Protein AF-A0A7C5B9J2-F1 (afdb_monomer)

Mean predicted aligned error: 16.25 Å

Radius of gyration: 58.61 Å; Cα contacts (8 Å, |Δi|>4): 4611; chains: 1; bounding box: 122×97×173 Å

Secondary structure (DSSP, 8-state):
--SHHHHHHHHHHHHHHHHHHHTTGGG-SSSGGGTTT------TTSSPEEPPEEE-SGGG-SGGGT--B--SSSSS-EEEES-EEE-TTTSEEEEEEEE-S-EEEES-EEE------SSS---EEEEEEEEEEEEEES-EEES-SEEEEEES-EEEEEES-EEES-SEEEEEES-EEEEEES-EEES-SEEEEEES-EEEEEES-EEES--SSS-EEEEEES-EEEEEES-EEESSSEEEEEES-EEEEEES-EEES-SS-SEEEES-EEEEEES-EEES-SSEEEEEE-S-TTSEEEEEEES-EEEEEEEEEEEEEEEEEEEEES-EEEEEEEEEEEEEEES-EEES-EEE--SSEEEEEESS-BS-EEES-EEESSSEEEEE-SS-BS-EEES-EEE--SSEEEEEES-BS-EEES-EEESSSEEEEEES-BS-EEES-EEES-SSEEEEEES--S-EEES-EEE----STT-EEEEE-TT--S-EEES-EEES-SSSEEE--SSS-BSSBTTTTB--EETTB----SS-SSB-SSPEEEETTEEESS-BSS---PPEEE-SGGG-SGGGT--B--SSSSS-EEEES-EEEEETTSEEEEEEEE-S-EEEES-EEEEEE-TT----TT---EEEEEEEEBSEEEES-EEESSSEEEEEES-BS-EEES-EEESSSEEEEEES-BS-EEES-EEE--SSEEEEEES-BS-EEES-EEEEEEEEEEEES-BS-EEES-EEEEEEEEEEEES-BS-EEES-EEES-SEEEEEESS--S-EEES-EEES-SS-SEEEESS--S-EEES-EEES-SS-SEEEES--S-EEES-EEES-SS-SEEEES--S-EEES-EEE--SS-SEEEEEEES-EEES-EEES---SSS-EEEEEEEEES-EEES-EEESSSEEEEEES-BS-EEES-EEES-TT-SEEEES-BS-EEES-EEES-SS-SEEEES-BS-EEES-EEEE-SSSEEEEEES-BS-EEES-EEEES-TTSEEEEEESS-BS-EEES-EEES-SEEEEEES-BS-EEES-EEES-SEEEEEES-BS-EEES-EEES-SEEEEEES-BS-EEES-EEES-SEEEEEES-BS-EEES-EEES-SEEEEEES-BS-EEES-EEES-SEEEEEES--S-EEES-EEE-SSS-EEEEEEEETT--S-EEES-EEESEEEEEEE--SS-EEES-EEES-SEEEEEES--S-EEES-EEES-SSEEEEEES--S-EEES--

Structure (mmCIF, N/CA/C/O backbone):
data_AF-A0A7C5B9J2-F1
#
_entry.id   AF-A0A7C5B9J2-F1
#
loop_
_atom_site.group_PDB
_atom_site.id
_atom_site.type_symbol
_atom_site.label_atom_id
_atom_site.label_alt_id
_atom_site.label_comp_id
_atom_site.label_asym_id
_atom_site.label_entity_id
_atom_site.label_seq_id
_atom_site.pdbx_PDB_ins_code
_atom_site.Cartn_x
_atom_site.Cartn_y
_atom_site.Cartn_z
_atom_site.occupancy
_atom_site.B_iso_or_equiv
_atom_site.auth_seq_id
_atom_site.auth_comp_id
_atom_site.auth_asym_id
_atom_site.auth_atom_id
_atom_site.pdbx_PDB_model_num
ATOM 1 N N . MET A 1 1 ? -12.734 -19.609 30.457 1.00 32.00 1 MET A N 1
ATOM 2 C CA . MET A 1 1 ? -14.077 -19.221 29.958 1.00 32.00 1 MET A CA 1
ATOM 3 C C . MET A 1 1 ? -15.063 -20.385 29.773 1.00 32.00 1 MET A C 1
ATOM 5 O O . MET A 1 1 ? -16.251 -20.108 29.705 1.00 32.00 1 MET A O 1
ATOM 9 N N . HIS A 1 2 ? -14.645 -21.663 29.761 1.00 25.64 2 HIS A N 1
ATOM 10 C CA . HIS A 1 2 ? -15.575 -22.788 29.539 1.00 25.64 2 HIS A CA 1
ATOM 11 C C . HIS A 1 2 ? -16.240 -23.407 30.793 1.00 25.64 2 HIS A C 1
ATOM 13 O O . HIS A 1 2 ? -17.288 -24.021 30.633 1.00 25.64 2 HIS A O 1
ATOM 19 N N . SER A 1 3 ? -15.744 -23.201 32.026 1.00 30.62 3 SER A N 1
ATOM 20 C CA . SER A 1 3 ? -16.378 -23.769 33.241 1.00 30.62 3 SER A CA 1
ATOM 21 C C . SER A 1 3 ? -17.497 -22.908 33.853 1.00 30.62 3 SER A C 1
ATOM 23 O O . SER A 1 3 ? -18.404 -23.448 34.476 1.00 30.62 3 SER A O 1
ATOM 25 N N . LYS A 1 4 ? -17.515 -21.585 33.617 1.00 35.19 4 LYS A N 1
ATOM 26 C CA . LYS A 1 4 ? -18.559 -20.676 34.146 1.00 35.19 4 LYS A CA 1
ATOM 27 C C . LYS A 1 4 ? -19.902 -20.748 33.393 1.00 35.19 4 LYS A C 1
ATOM 29 O O . LYS A 1 4 ? -20.923 -20.334 33.927 1.00 35.19 4 LYS A O 1
ATOM 34 N N . ARG A 1 5 ? -19.931 -21.303 32.171 1.00 34.88 5 ARG A N 1
ATOM 35 C CA . ARG A 1 5 ? -21.167 -21.450 31.368 1.00 34.88 5 ARG A CA 1
ATOM 36 C C . ARG A 1 5 ? -22.031 -22.650 31.770 1.00 34.88 5 ARG A C 1
ATOM 38 O O . ARG A 1 5 ? -23.226 -22.630 31.506 1.00 34.88 5 ARG A O 1
ATOM 45 N N . VAL A 1 6 ? -21.452 -23.664 32.417 1.00 35.56 6 VAL A N 1
ATOM 46 C CA . VAL A 1 6 ? -22.188 -24.873 32.831 1.00 35.56 6 VAL A CA 1
ATOM 47 C C . VAL A 1 6 ? -22.949 -24.639 34.144 1.00 35.56 6 VAL A C 1
ATOM 49 O O . VAL A 1 6 ? -24.081 -25.088 34.270 1.00 35.56 6 VAL A O 1
ATOM 52 N N . VAL A 1 7 ? -22.401 -23.834 35.063 1.00 41.97 7 VAL A N 1
ATOM 53 C CA . VAL A 1 7 ? -23.077 -23.442 36.318 1.00 41.97 7 VAL A CA 1
ATOM 54 C C . VAL A 1 7 ? -24.252 -22.491 36.049 1.00 41.97 7 VAL A C 1
ATOM 56 O O . VAL A 1 7 ? -25.339 -22.687 36.580 1.00 41.97 7 VAL A O 1
ATOM 59 N N . PHE A 1 8 ? -24.097 -21.534 35.126 1.00 40.78 8 PHE A N 1
ATOM 60 C CA . PHE A 1 8 ? -25.177 -20.609 34.755 1.00 40.78 8 PHE A CA 1
ATOM 61 C C . PHE A 1 8 ? -26.393 -21.326 34.136 1.00 40.78 8 PHE A C 1
ATOM 63 O O . PHE A 1 8 ? -27.532 -20.958 34.413 1.00 40.78 8 PHE A O 1
ATOM 70 N N . LEU A 1 9 ? -26.173 -22.385 33.344 1.00 36.56 9 LEU A N 1
ATOM 71 C CA . LEU A 1 9 ? -27.263 -23.144 32.718 1.00 36.56 9 LEU A CA 1
ATOM 72 C C . LEU A 1 9 ? -28.062 -23.976 33.741 1.00 36.56 9 LEU A C 1
ATOM 74 O O . LEU A 1 9 ? -29.275 -24.112 33.602 1.00 36.56 9 LEU A O 1
ATOM 78 N N . VAL A 1 10 ? -27.401 -24.490 34.785 1.00 44.34 10 VAL A N 1
ATOM 79 C CA . VAL A 1 10 ? -28.045 -25.249 35.873 1.00 44.34 10 VAL A CA 1
ATOM 80 C C . VAL A 1 10 ? -28.797 -24.313 36.833 1.00 44.34 10 VAL A C 1
ATOM 82 O O . VAL A 1 10 ? -29.913 -24.628 37.240 1.00 44.34 10 VAL A O 1
ATOM 85 N N . CYS A 1 11 ? -28.269 -23.115 37.107 1.00 42.81 11 CYS A N 1
ATOM 86 C CA . CYS A 1 11 ? -28.943 -22.103 37.930 1.00 42.81 11 CYS A CA 1
ATOM 87 C C . CYS A 1 11 ? -30.205 -21.525 37.261 1.00 42.81 11 CYS A C 1
ATOM 89 O O . CYS A 1 11 ? -31.213 -21.321 37.933 1.00 42.81 11 CYS A O 1
ATOM 91 N N . VAL A 1 12 ? -30.205 -21.318 35.937 1.00 45.34 12 VAL A N 1
ATOM 92 C CA . VAL A 1 12 ? -31.392 -20.834 35.197 1.00 45.34 12 VAL A CA 1
ATOM 93 C C . VAL A 1 12 ? -32.522 -21.873 35.182 1.00 45.34 12 VAL A C 1
ATOM 95 O O . VAL A 1 12 ? -33.694 -21.510 35.295 1.00 45.34 12 VAL A O 1
ATOM 98 N N . LEU A 1 13 ? -32.186 -23.167 35.127 1.00 39.56 13 LEU A N 1
ATOM 99 C CA . LEU A 1 13 ? -33.159 -24.259 35.238 1.00 39.56 13 LEU A CA 1
ATOM 100 C C . LEU A 1 13 ? -33.794 -24.352 36.640 1.00 39.56 13 LEU A C 1
ATOM 102 O O . LEU A 1 13 ? -34.971 -24.687 36.734 1.00 39.56 13 LEU A O 1
ATOM 106 N N . MET A 1 14 ? -33.082 -23.979 37.712 1.00 41.22 14 MET A N 1
ATOM 107 C CA . MET A 1 14 ? -33.656 -23.900 39.068 1.00 41.22 14 MET A CA 1
ATOM 108 C C . MET A 1 14 ? -34.482 -22.622 39.310 1.00 41.22 14 MET A C 1
ATOM 110 O O . MET A 1 14 ? -35.475 -22.660 40.035 1.00 41.22 14 MET A O 1
ATOM 114 N N . ILE A 1 15 ? -34.140 -21.502 38.658 1.00 43.62 15 ILE A N 1
ATOM 115 C CA . ILE A 1 15 ? -34.907 -20.242 38.731 1.00 43.62 15 ILE A CA 1
ATOM 116 C C . ILE A 1 15 ? -36.301 -20.396 38.101 1.00 43.62 15 ILE A C 1
ATOM 118 O O . ILE A 1 15 ? -37.274 -19.877 38.646 1.00 43.62 15 ILE A O 1
ATOM 122 N N . ALA A 1 16 ? -36.427 -21.152 37.004 1.00 39.00 16 ALA A N 1
ATOM 123 C CA . ALA A 1 16 ? -37.723 -21.425 36.373 1.00 39.00 16 ALA A CA 1
ATOM 124 C C . ALA A 1 16 ? -38.658 -22.268 37.264 1.00 39.00 16 ALA A C 1
ATOM 126 O O . ALA A 1 16 ? -39.876 -22.102 37.209 1.00 39.00 16 ALA A O 1
ATOM 127 N N . VAL A 1 17 ? -38.095 -23.130 38.117 1.00 41.06 17 VAL A N 1
ATOM 128 C CA . VAL A 1 17 ? -38.863 -23.938 39.076 1.00 41.06 17 VAL A CA 1
ATOM 129 C C . VAL A 1 17 ? -39.262 -23.099 40.297 1.00 41.06 17 VAL A C 1
ATOM 131 O O . VAL A 1 17 ? -40.417 -23.146 40.706 1.00 41.06 17 VAL A O 1
ATOM 134 N N . ASN A 1 18 ? -38.378 -22.239 40.815 1.00 39.97 18 ASN A N 1
ATOM 135 C CA . ASN A 1 18 ? -38.691 -21.380 41.967 1.00 39.97 18 ASN A CA 1
ATOM 136 C C . ASN A 1 18 ? -39.678 -20.241 41.648 1.00 39.97 18 ASN A C 1
ATOM 138 O O . ASN A 1 18 ? -40.524 -19.921 42.481 1.00 39.97 18 ASN A O 1
ATOM 142 N N . PHE A 1 19 ? -39.659 -19.664 40.438 1.00 37.25 19 PHE A N 1
ATOM 143 C CA . PHE A 1 19 ? -40.656 -18.652 40.045 1.00 37.25 19 PHE A CA 1
ATOM 144 C C . PHE A 1 19 ? -42.072 -19.234 39.888 1.00 37.25 19 PHE A C 1
ATOM 146 O O . PHE A 1 19 ? -43.055 -18.524 40.109 1.00 37.25 19 PHE A O 1
ATOM 153 N N . ALA A 1 20 ? -42.185 -20.524 39.547 1.00 35.50 20 ALA A N 1
ATOM 154 C CA . ALA A 1 20 ? -43.463 -21.232 39.486 1.00 35.50 20 ALA A CA 1
ATOM 155 C C . ALA A 1 20 ? -44.022 -21.560 40.885 1.00 35.50 20 ALA A C 1
ATOM 157 O O . ALA A 1 20 ? -45.237 -21.550 41.071 1.00 35.50 20 ALA A O 1
ATOM 158 N N . VAL A 1 21 ? -43.154 -21.776 41.881 1.00 38.97 21 VAL A N 1
ATOM 159 C CA . VAL A 1 21 ? -43.552 -22.069 43.272 1.00 38.97 21 VAL A CA 1
ATOM 160 C C . VAL A 1 21 ? -43.972 -20.794 44.023 1.00 38.97 21 VAL A C 1
ATOM 162 O O . VAL A 1 21 ? -44.999 -20.788 44.698 1.00 38.97 21 VAL A O 1
ATOM 165 N N . VAL A 1 22 ? -43.289 -19.664 43.807 1.00 37.81 22 VAL A N 1
ATOM 166 C CA . VAL A 1 22 ? -43.596 -18.388 44.493 1.00 37.81 22 VAL A CA 1
ATOM 167 C C . VAL A 1 22 ? -44.929 -17.755 44.044 1.00 37.81 22 VAL A C 1
ATOM 169 O O . VAL A 1 22 ? -45.542 -17.002 44.803 1.00 37.81 22 VAL A O 1
ATOM 172 N N . GLN A 1 23 ? -45.447 -18.073 42.847 1.00 33.78 23 GLN A N 1
ATOM 173 C CA . GLN A 1 23 ? -46.808 -17.663 42.456 1.00 33.78 23 GLN A CA 1
ATOM 174 C C . GLN A 1 23 ? -47.922 -18.586 42.986 1.00 33.78 23 GLN A C 1
ATOM 176 O O . GLN A 1 23 ? -49.075 -18.154 43.007 1.00 33.78 23 GLN A O 1
ATOM 181 N N . MET A 1 24 ? -47.609 -19.796 43.468 1.00 32.41 24 MET A N 1
ATOM 182 C CA . MET A 1 24 ? -48.594 -20.696 44.090 1.00 32.41 24 MET A CA 1
ATOM 183 C C . MET A 1 24 ? -48.751 -20.474 45.607 1.00 32.41 24 MET A C 1
ATOM 185 O O . MET A 1 24 ? -49.816 -20.747 46.153 1.00 32.41 24 MET A O 1
ATOM 189 N N . GLU A 1 25 ? -47.768 -19.882 46.293 1.00 34.75 25 GLU A N 1
ATOM 190 C CA . GLU A 1 25 ? -47.796 -19.719 47.762 1.00 34.75 25 GLU A CA 1
ATOM 191 C C . GLU A 1 25 ? -48.674 -18.572 48.293 1.00 34.75 25 GLU A C 1
ATOM 193 O O . GLU A 1 25 ? -48.896 -18.458 49.499 1.00 34.75 25 GLU A O 1
ATOM 198 N N . LYS A 1 26 ? -49.262 -17.735 47.429 1.00 32.38 26 LYS A N 1
ATOM 199 C CA . LYS A 1 26 ? -50.177 -16.672 47.888 1.00 32.38 26 LYS A CA 1
ATOM 200 C C . LYS A 1 26 ? -51.598 -17.150 48.217 1.00 32.38 26 LYS A C 1
ATOM 202 O O . LYS A 1 26 ? -52.442 -16.313 48.536 1.00 32.38 26 LYS A O 1
ATOM 207 N N . GLN A 1 27 ? -51.866 -18.460 48.175 1.00 33.31 27 GLN A N 1
ATOM 208 C CA . GLN A 1 27 ? -53.194 -19.020 48.458 1.00 33.31 27 GLN A CA 1
ATOM 209 C C . GLN A 1 27 ? -53.236 -20.165 49.494 1.00 33.31 27 GLN A C 1
ATOM 211 O O . GLN A 1 27 ? -54.318 -20.681 49.753 1.00 33.31 27 GLN A O 1
ATOM 216 N N . GLU A 1 28 ? -52.129 -20.494 50.170 1.00 34.53 28 GLU A N 1
ATOM 217 C CA . GLU A 1 28 ? -52.095 -21.517 51.235 1.00 34.53 28 GLU A CA 1
ATOM 218 C C . GLU A 1 28 ? -51.386 -21.010 52.502 1.00 34.53 28 GLU A C 1
ATOM 220 O O . GLU A 1 28 ? -50.283 -21.418 52.841 1.00 34.53 28 GLU A O 1
ATOM 225 N N . THR A 1 29 ? -52.015 -20.095 53.241 1.00 36.12 29 THR A N 1
ATOM 226 C CA . THR A 1 29 ? -51.487 -19.614 54.539 1.00 36.12 29 THR A CA 1
ATOM 227 C C . THR A 1 29 ? -52.351 -19.982 55.746 1.00 36.12 29 THR A C 1
ATOM 229 O O . THR A 1 29 ? -52.192 -19.388 56.806 1.00 36.12 29 THR A O 1
ATOM 232 N N . ILE A 1 30 ? -53.247 -20.978 55.647 1.00 36.38 30 ILE A N 1
ATOM 233 C CA . ILE A 1 30 ? -54.076 -21.388 56.804 1.00 36.38 30 ILE A CA 1
ATOM 234 C C . ILE A 1 30 ? -54.041 -22.901 57.126 1.00 36.38 30 ILE A C 1
ATOM 236 O O . ILE A 1 30 ? -54.353 -23.256 58.259 1.00 36.38 30 ILE A O 1
ATOM 240 N N . GLU A 1 31 ? -53.556 -23.801 56.258 1.00 33.34 31 GLU A N 1
ATOM 241 C CA . GLU A 1 31 ? -53.571 -25.254 56.568 1.00 33.34 31 GLU A CA 1
ATOM 242 C C . GLU A 1 31 ? -52.230 -25.878 57.011 1.00 33.34 31 GLU A C 1
ATOM 244 O O . GLU A 1 31 ? -52.241 -26.887 57.714 1.00 33.34 31 GLU A O 1
ATOM 249 N N . ASN A 1 32 ? -51.072 -25.255 56.757 1.00 33.72 32 ASN A N 1
ATOM 250 C CA . ASN A 1 32 ? -49.770 -25.858 57.111 1.00 33.72 32 ASN A CA 1
ATOM 251 C C . ASN A 1 32 ? -49.261 -25.553 58.534 1.00 33.72 32 ASN A C 1
ATOM 253 O O . ASN A 1 32 ? -48.258 -26.119 58.970 1.00 33.72 32 ASN A O 1
ATOM 257 N N . ALA A 1 33 ? -49.977 -24.738 59.316 1.00 33.47 33 ALA A N 1
ATOM 258 C CA . ALA A 1 33 ? -49.616 -24.444 60.708 1.00 33.47 33 ALA A CA 1
ATOM 259 C C . ALA A 1 33 ? -49.909 -25.601 61.693 1.00 33.47 33 ALA A C 1
ATOM 261 O O . ALA A 1 33 ? -49.572 -25.504 62.873 1.00 33.47 33 ALA A O 1
ATOM 262 N N . VAL A 1 34 ? -50.517 -26.704 61.234 1.00 32.94 34 VAL A N 1
ATOM 263 C CA . VAL A 1 34 ? -50.922 -27.835 62.094 1.00 32.94 34 VAL A CA 1
ATOM 264 C C . VAL A 1 34 ? -50.016 -29.073 61.944 1.00 32.94 34 VAL A C 1
ATOM 266 O O . VAL A 1 34 ? -50.056 -29.948 62.802 1.00 32.94 34 VAL A O 1
ATOM 269 N N . ILE A 1 35 ? -49.124 -29.142 60.944 1.00 36.06 35 ILE A N 1
ATOM 270 C CA . ILE A 1 35 ? -48.383 -30.388 60.630 1.00 36.06 35 ILE A CA 1
ATOM 271 C C . ILE A 1 35 ? -46.923 -30.407 61.142 1.00 36.06 35 ILE A C 1
ATOM 273 O O . ILE A 1 35 ? -46.345 -31.475 61.323 1.00 36.06 35 ILE A O 1
ATOM 277 N N . TYR A 1 36 ? -46.324 -29.272 61.519 1.00 30.05 36 TYR A N 1
ATOM 278 C CA . TYR A 1 36 ? -44.922 -29.241 61.988 1.00 30.05 36 TYR A CA 1
ATOM 279 C C . TYR A 1 36 ? -44.697 -29.536 63.483 1.00 30.05 36 TYR A C 1
ATOM 281 O O . TYR A 1 36 ? -43.567 -29.460 63.963 1.00 30.05 36 TYR A O 1
ATOM 289 N N . ARG A 1 37 ? -45.731 -29.938 64.236 1.00 31.14 37 ARG A N 1
ATOM 290 C CA . ARG A 1 37 ? -45.555 -30.454 65.611 1.00 31.14 37 ARG A CA 1
ATOM 291 C C . ARG A 1 37 ? -45.238 -31.955 65.692 1.00 31.14 37 ARG A C 1
ATOM 293 O O . ARG A 1 37 ? -45.000 -32.442 66.792 1.00 31.14 37 ARG A O 1
ATOM 300 N N . GLU A 1 38 ? -45.155 -32.675 64.572 1.00 33.03 38 GLU A N 1
ATOM 301 C CA . GLU A 1 38 ? -44.873 -34.122 64.553 1.00 33.03 38 GLU A CA 1
ATOM 302 C C . GLU A 1 38 ? -43.614 -34.495 63.749 1.00 33.03 38 GLU A C 1
ATOM 304 O O . GLU A 1 38 ? -43.643 -35.315 62.839 1.00 33.03 38 GLU A O 1
ATOM 309 N N . LYS A 1 39 ? -42.457 -33.939 64.114 1.00 34.91 39 LYS A N 1
ATOM 310 C CA . LYS A 1 39 ? -41.159 -34.595 63.862 1.00 34.91 39 LYS A CA 1
ATOM 311 C C . LYS A 1 39 ? -40.285 -34.513 65.111 1.00 34.91 39 LYS A C 1
ATOM 313 O O . LYS A 1 39 ? -39.190 -33.968 65.115 1.00 34.91 39 LYS A O 1
ATOM 318 N N . VAL A 1 40 ? -40.809 -35.065 66.202 1.00 36.88 40 VAL A N 1
ATOM 319 C CA . VAL A 1 40 ? -40.001 -35.418 67.368 1.00 36.88 40 VAL A CA 1
ATOM 320 C C . VAL A 1 40 ? -39.288 -36.726 67.036 1.00 36.88 40 VAL A C 1
ATOM 322 O O . VAL A 1 40 ? -39.918 -37.765 66.835 1.00 36.88 40 VAL A O 1
ATOM 325 N N . SER A 1 41 ? -37.962 -36.648 66.940 1.00 43.59 41 SER A N 1
ATOM 326 C CA . SER A 1 41 ? -37.050 -37.787 66.999 1.00 43.59 41 SER A CA 1
ATOM 327 C C . SER A 1 41 ? -37.419 -38.706 68.163 1.00 43.59 41 SER A C 1
ATOM 329 O O . SER A 1 41 ? -37.761 -38.215 69.241 1.00 43.59 41 SER A O 1
ATOM 331 N N . LYS A 1 42 ? -37.294 -40.028 67.984 1.00 44.06 42 LYS A N 1
ATOM 332 C CA . LYS A 1 42 ? -37.317 -40.993 69.096 1.00 44.06 42 LYS A CA 1
ATOM 333 C C . LYS A 1 42 ? -36.549 -40.431 70.300 1.00 44.06 42 LYS A C 1
ATOM 335 O O . LYS A 1 42 ? -35.420 -39.966 70.149 1.00 44.06 42 LYS A O 1
ATOM 340 N N . SER A 1 43 ? -37.191 -40.415 71.467 1.00 46.44 43 SER A N 1
ATOM 341 C CA . SER A 1 43 ? -36.602 -39.878 72.699 1.00 46.44 43 SER A CA 1
ATOM 342 C C . SER A 1 43 ? -35.368 -40.688 73.121 1.00 46.44 43 SER A C 1
ATOM 344 O O . SER A 1 43 ? -35.246 -41.856 72.750 1.00 46.44 43 SER A O 1
ATOM 346 N N . SER A 1 44 ? -34.500 -40.113 73.959 1.00 48.91 44 SER A N 1
ATOM 347 C CA . SER A 1 44 ? -33.263 -40.718 74.499 1.00 48.91 44 SER A CA 1
ATOM 348 C C . SER A 1 44 ? -33.412 -42.087 75.198 1.00 48.91 44 SER A C 1
ATOM 350 O O . SER A 1 44 ? -32.426 -42.640 75.671 1.00 48.91 44 SER A O 1
ATOM 352 N N . ARG A 1 45 ? -34.625 -42.654 75.281 1.00 50.47 45 ARG A N 1
ATOM 353 C CA . ARG A 1 45 ? -34.943 -43.936 75.931 1.00 50.47 45 ARG A CA 1
ATOM 354 C C . ARG A 1 45 ? -35.087 -45.137 74.985 1.00 50.47 45 ARG A C 1
ATOM 356 O O . ARG A 1 45 ? -35.270 -46.241 75.489 1.00 50.47 45 ARG A O 1
ATOM 363 N N . ASP A 1 46 ? -35.007 -44.952 73.665 1.00 58.75 46 ASP A N 1
ATOM 364 C CA . ASP A 1 46 ? -35.251 -46.038 72.694 1.00 58.75 46 ASP A CA 1
ATOM 365 C C . ASP A 1 46 ? -33.983 -46.780 72.226 1.00 58.75 46 ASP A C 1
ATOM 367 O O . ASP A 1 46 ? -34.094 -47.869 71.659 1.00 58.75 46 ASP A O 1
ATOM 371 N N . TYR A 1 47 ? -32.786 -46.229 72.468 1.00 73.50 47 TYR A N 1
ATOM 372 C CA . TYR A 1 47 ? -31.514 -46.891 72.156 1.00 73.50 47 TYR A CA 1
ATOM 373 C C . TYR A 1 47 ? -30.880 -47.514 73.407 1.00 73.50 47 TYR A C 1
ATOM 375 O O . TYR A 1 47 ? -30.948 -46.918 74.486 1.00 73.50 47 TYR A O 1
ATOM 383 N N . PRO A 1 48 ? -30.242 -48.693 73.298 1.00 76.62 48 PRO A N 1
ATOM 384 C CA . PRO A 1 48 ? -29.494 -49.279 74.403 1.00 76.62 48 PRO A CA 1
ATOM 385 C C . PRO A 1 48 ? -28.395 -48.328 74.906 1.00 76.62 48 PRO A C 1
ATOM 387 O O . PRO A 1 48 ? -27.615 -47.779 74.123 1.00 76.62 48 PRO A O 1
ATOM 390 N N . SER A 1 49 ? -28.351 -48.152 76.230 1.00 84.06 49 SER A N 1
ATOM 391 C CA . SER A 1 49 ? -27.316 -47.373 76.917 1.00 84.06 49 SER A CA 1
ATOM 392 C C . SER A 1 49 ? -25.974 -48.112 76.912 1.00 84.06 49 SER A C 1
ATOM 394 O O . SER A 1 49 ? -25.951 -49.337 77.082 1.00 84.06 49 SER A O 1
ATOM 396 N N . ARG A 1 50 ? -24.867 -47.382 76.733 1.00 87.69 50 ARG A N 1
ATOM 397 C CA . ARG A 1 50 ? -23.499 -47.922 76.713 1.00 87.69 50 ARG A CA 1
ATOM 398 C C . ARG A 1 50 ? -22.483 -46.914 77.273 1.00 87.69 50 ARG A C 1
ATOM 400 O O . ARG A 1 50 ? -22.668 -45.709 77.136 1.00 87.69 50 ARG A O 1
ATOM 407 N N . GLU A 1 51 ? -21.393 -47.432 77.845 1.00 88.94 51 GLU A N 1
ATOM 408 C CA . GLU A 1 51 ? -20.179 -46.661 78.160 1.00 88.94 51 GLU A CA 1
ATOM 409 C C . GLU A 1 51 ? -19.561 -46.002 76.902 1.00 88.94 51 GLU A C 1
ATOM 411 O O . GLU A 1 51 ? -19.741 -46.522 75.789 1.00 88.94 51 GLU A O 1
ATOM 416 N N . PRO A 1 52 ? -18.796 -44.902 77.058 1.00 91.44 52 PRO A N 1
ATOM 417 C CA . PRO A 1 52 ? -18.124 -44.212 75.957 1.00 91.44 52 PRO A CA 1
ATOM 418 C C . PRO A 1 52 ? -17.275 -45.105 75.045 1.00 91.44 52 PRO A C 1
ATOM 420 O O . PRO A 1 52 ? -16.661 -46.085 75.473 1.00 91.44 52 PRO A O 1
ATOM 423 N N . ILE A 1 53 ? -17.220 -44.739 73.765 1.00 92.75 53 ILE A N 1
ATOM 424 C CA . ILE A 1 53 ? -16.463 -45.446 72.729 1.00 92.75 53 ILE A CA 1
ATOM 425 C C . ILE A 1 53 ? -15.133 -44.737 72.490 1.00 92.75 53 ILE A C 1
ATOM 427 O O . ILE A 1 53 ? -15.095 -43.533 72.238 1.00 92.75 53 ILE A O 1
ATOM 431 N N . ARG A 1 54 ? -14.040 -45.504 72.502 1.00 91.25 54 ARG A N 1
ATOM 432 C CA . ARG A 1 54 ? -12.699 -45.010 72.186 1.00 91.25 54 ARG A CA 1
ATOM 433 C C . ARG A 1 54 ? -12.005 -45.916 71.173 1.00 91.25 54 ARG A C 1
ATOM 435 O O . ARG A 1 54 ? -11.760 -47.087 71.448 1.00 91.25 54 ARG A O 1
ATOM 442 N N . ILE A 1 55 ? -11.666 -45.351 70.017 1.00 93.75 55 ILE A N 1
ATOM 443 C CA . ILE A 1 55 ? -10.940 -46.008 68.926 1.00 93.75 55 ILE A CA 1
ATOM 444 C C . ILE A 1 55 ? -9.694 -45.172 68.627 1.00 93.75 55 ILE A C 1
ATOM 446 O O . ILE A 1 55 ? -9.781 -44.127 67.996 1.00 93.75 55 ILE A O 1
ATOM 450 N N . ASP A 1 56 ? -8.525 -45.607 69.101 1.00 91.88 56 ASP A N 1
ATOM 451 C CA . ASP A 1 56 ? -7.283 -44.826 68.967 1.00 91.88 56 ASP A CA 1
ATOM 452 C C . ASP A 1 56 ? -6.541 -45.023 67.627 1.00 91.88 56 ASP A C 1
ATOM 454 O O . ASP A 1 56 ? -5.641 -44.239 67.317 1.00 91.88 56 ASP A O 1
ATOM 458 N N . ASN A 1 57 ? -6.862 -46.086 66.876 1.00 93.81 57 ASN A N 1
ATOM 459 C CA . ASN A 1 57 ? -6.308 -46.429 65.556 1.00 93.81 57 ASN A CA 1
ATOM 460 C C . ASN A 1 57 ? -7.134 -47.550 64.879 1.00 93.81 57 ASN A C 1
ATOM 462 O O . ASN A 1 57 ? -8.075 -48.075 65.476 1.00 93.81 57 ASN A O 1
ATOM 466 N N . ASP A 1 58 ? -6.736 -47.969 63.669 1.00 95.06 58 ASP A N 1
ATOM 467 C CA . ASP A 1 58 ? -7.368 -49.040 62.873 1.00 95.06 58 ASP A CA 1
ATOM 468 C C . ASP A 1 58 ? -7.683 -50.334 63.652 1.00 95.06 58 ASP A C 1
ATOM 470 O O . ASP A 1 58 ? -8.713 -50.957 63.403 1.00 95.06 58 ASP A O 1
ATOM 474 N N . ALA A 1 59 ? -6.825 -50.757 64.590 1.00 93.12 59 ALA A N 1
ATOM 475 C CA . ALA A 1 59 ? -7.036 -51.989 65.358 1.00 93.12 59 ALA A CA 1
ATOM 476 C C . ALA A 1 59 ? -8.149 -51.858 66.412 1.00 93.12 59 ALA A C 1
ATOM 478 O O . ALA A 1 59 ? -8.618 -52.862 66.942 1.00 93.12 59 ALA A O 1
ATOM 479 N N . GLY A 1 60 ? -8.570 -50.629 66.724 1.00 92.75 60 GLY A N 1
ATOM 480 C CA . GLY A 1 60 ? -9.630 -50.342 67.685 1.00 92.75 60 GLY A CA 1
ATOM 481 C C . GLY A 1 60 ? -11.045 -50.541 67.139 1.00 92.75 60 GLY A C 1
ATOM 482 O O . GLY A 1 60 ? -11.985 -50.484 67.929 1.00 92.75 60 GLY A O 1
ATOM 483 N N . PHE A 1 61 ? -11.221 -50.794 65.837 1.00 94.75 61 PHE A N 1
ATOM 484 C CA . PHE A 1 61 ? -12.530 -51.069 65.232 1.00 94.75 61 PHE A CA 1
ATOM 485 C C . PHE A 1 61 ? -12.991 -52.516 65.482 1.00 94.75 61 PHE A C 1
ATOM 487 O O . PHE A 1 61 ? -13.090 -53.334 64.570 1.00 94.75 61 PHE A O 1
ATOM 494 N N . ILE A 1 62 ? -13.266 -52.833 66.745 1.00 92.88 62 ILE A N 1
ATOM 495 C CA . ILE A 1 62 ? -13.730 -54.149 67.204 1.00 92.88 62 ILE A CA 1
ATO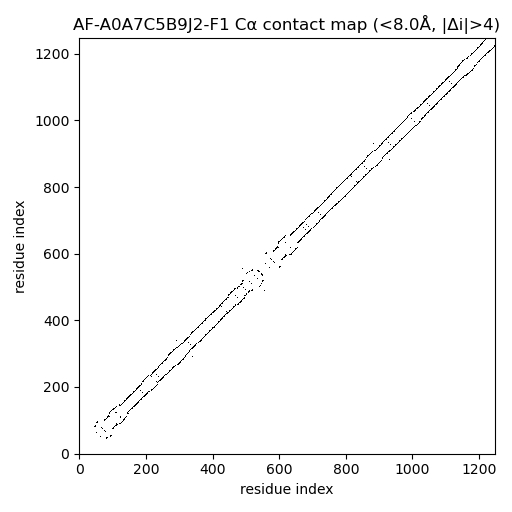M 496 C C . ILE A 1 62 ? -15.109 -54.054 67.863 1.00 92.88 62 ILE A C 1
ATOM 498 O O . ILE A 1 62 ? -15.543 -52.980 68.291 1.00 92.88 62 ILE A O 1
ATOM 502 N N . TYR A 1 63 ? -15.788 -55.194 67.986 1.00 89.75 63 TYR A N 1
ATOM 503 C CA . TYR A 1 63 ? -17.122 -55.280 68.586 1.00 89.75 63 TYR A CA 1
ATOM 504 C C . TYR A 1 63 ? -17.148 -54.767 70.037 1.00 89.75 63 TYR A C 1
ATOM 506 O O . TYR A 1 63 ? -18.057 -54.035 70.441 1.00 89.75 63 TYR A O 1
ATOM 514 N N . GLU A 1 64 ? -16.103 -55.063 70.814 1.00 88.06 64 GLU A N 1
ATOM 515 C CA . GLU A 1 64 ? -15.932 -54.593 72.191 1.00 88.06 64 GLU A CA 1
ATOM 516 C C . GLU A 1 64 ? -15.845 -53.072 72.292 1.00 88.06 64 GLU A C 1
ATOM 518 O O . GLU A 1 64 ? -16.177 -52.544 73.346 1.00 88.06 64 GLU A O 1
ATOM 523 N N . ASN A 1 65 ? -15.488 -52.371 71.212 1.00 89.25 65 ASN A N 1
ATOM 524 C CA . ASN A 1 65 ? -15.441 -50.910 71.126 1.00 89.25 65 ASN A CA 1
ATOM 525 C C . ASN A 1 65 ? -16.686 -50.315 70.444 1.00 89.25 65 ASN A C 1
ATOM 527 O O . ASN A 1 65 ? -16.696 -49.146 70.082 1.00 89.25 65 ASN A O 1
ATOM 531 N N . GLY A 1 66 ? -17.765 -51.090 70.296 1.00 85.06 66 GLY A N 1
ATOM 532 C CA . GLY A 1 66 ? -19.061 -50.592 69.827 1.00 85.06 66 GLY A CA 1
ATOM 533 C C . GLY A 1 66 ? -19.285 -50.683 68.321 1.00 85.06 66 GLY A C 1
ATOM 534 O O . GLY A 1 66 ? -20.335 -50.245 67.858 1.00 85.06 66 GLY A O 1
ATOM 535 N N . VAL A 1 67 ? -18.367 -51.291 67.565 1.00 93.56 67 VAL A N 1
ATOM 536 C CA . VAL A 1 67 ? -18.539 -51.526 66.123 1.00 93.56 67 VAL A CA 1
ATOM 537 C C . VAL A 1 67 ? -19.524 -52.678 65.886 1.00 93.56 67 VAL A C 1
ATOM 539 O O . VAL A 1 67 ? -19.322 -53.781 66.390 1.00 93.56 67 VAL A O 1
ATOM 542 N N . SER A 1 68 ? -20.596 -52.443 65.127 1.00 89.31 68 SER A N 1
ATOM 543 C CA . SER A 1 68 ? -21.656 -53.427 64.846 1.00 89.31 68 SER A CA 1
ATOM 544 C C . SER A 1 68 ? -21.481 -54.178 63.519 1.00 89.31 68 SER A C 1
ATOM 546 O O . SER A 1 68 ? -22.125 -55.209 63.320 1.00 89.31 68 SER A O 1
ATOM 548 N N . GLY A 1 69 ? -20.608 -53.708 62.622 1.00 89.75 69 GLY A N 1
ATOM 549 C CA . GLY A 1 69 ? -20.326 -54.353 61.336 1.00 89.75 69 GLY A CA 1
ATOM 550 C C . GLY A 1 69 ? -19.353 -53.566 60.453 1.00 89.75 69 GLY A C 1
ATOM 551 O O . GLY A 1 69 ? -18.918 -52.479 60.830 1.00 89.75 69 GLY A O 1
ATOM 552 N N . GLY A 1 70 ? -19.032 -54.129 59.285 1.00 93.25 70 GLY A N 1
ATOM 553 C CA . GLY A 1 70 ? -18.177 -53.526 58.256 1.00 93.25 70 GLY A CA 1
ATOM 554 C C . GLY A 1 70 ? -16.697 -53.914 58.316 1.00 93.25 70 GLY A C 1
ATOM 555 O O . GLY A 1 70 ? -16.215 -54.427 59.328 1.00 93.25 70 GLY A O 1
ATOM 556 N N . SER A 1 71 ? -15.968 -53.662 57.223 1.00 91.88 71 SER A N 1
ATOM 557 C CA . SER A 1 71 ? -14.537 -53.973 57.074 1.00 91.88 71 SER A CA 1
ATOM 558 C C . SER A 1 71 ? -13.628 -52.737 56.982 1.00 91.88 71 SER A C 1
ATOM 560 O O . SER A 1 71 ? -12.419 -52.869 56.769 1.00 91.88 71 SER A O 1
ATOM 562 N N . GLY A 1 72 ? -14.194 -51.530 57.053 1.00 93.25 72 GLY A N 1
ATOM 563 C CA . GLY A 1 72 ? -13.455 -50.268 56.965 1.00 93.25 72 GLY A CA 1
ATOM 564 C C . GLY A 1 72 ? -13.033 -49.857 55.549 1.00 93.25 72 GLY A C 1
ATOM 565 O O . GLY A 1 72 ? -12.071 -49.095 55.399 1.00 93.25 72 GLY A O 1
ATOM 566 N N . THR A 1 73 ? -13.701 -50.378 54.513 1.00 95.44 73 THR A N 1
ATOM 567 C CA . THR A 1 73 ? -13.509 -49.976 53.102 1.00 95.44 73 THR A CA 1
ATOM 568 C C . THR A 1 73 ? -14.617 -49.018 52.654 1.00 95.44 73 THR A C 1
ATOM 570 O O . THR A 1 73 ? -15.627 -48.906 53.338 1.00 95.44 73 THR A O 1
ATOM 573 N N . SER A 1 74 ? -14.460 -48.324 51.520 1.00 94.38 74 SER A N 1
ATOM 574 C CA . SER A 1 74 ? -15.492 -47.395 51.019 1.00 94.38 74 SER A CA 1
ATOM 575 C C . SER A 1 74 ? -16.839 -48.069 50.761 1.00 94.38 74 SER A C 1
ATOM 577 O O . SER A 1 74 ? -17.878 -47.463 51.006 1.00 94.38 74 SER A O 1
ATOM 579 N N . ASP A 1 75 ? -16.811 -49.319 50.291 1.00 94.44 75 ASP A N 1
ATOM 580 C CA . ASP A 1 75 ? -18.009 -50.095 49.954 1.00 94.44 75 ASP A CA 1
ATOM 581 C C . ASP A 1 75 ? -18.596 -50.817 51.181 1.00 94.44 75 ASP A C 1
ATOM 583 O O . ASP A 1 75 ? -19.758 -51.218 51.164 1.00 94.44 75 ASP A O 1
ATOM 587 N N . ASP A 1 76 ? -17.798 -50.977 52.242 1.00 96.00 76 ASP A N 1
ATOM 588 C CA . ASP A 1 76 ? -18.170 -51.648 53.492 1.00 96.00 76 ASP A CA 1
ATOM 589 C C . ASP A 1 76 ? -17.505 -50.956 54.708 1.00 96.00 76 ASP A C 1
ATOM 591 O O . ASP A 1 76 ? -16.499 -51.448 55.245 1.00 96.00 76 ASP A O 1
ATOM 595 N N . PRO A 1 77 ? -17.992 -49.764 55.109 1.00 97.19 77 PRO A N 1
ATOM 596 C CA . PRO A 1 77 ? -17.400 -48.967 56.183 1.00 97.19 77 PRO A CA 1
ATOM 597 C C . PRO A 1 77 ? -17.683 -49.573 57.560 1.00 97.19 77 PRO A C 1
ATOM 599 O O . PRO A 1 77 ? -18.707 -50.219 57.759 1.00 97.19 77 PRO A O 1
ATOM 602 N N . TYR A 1 78 ? -16.816 -49.320 58.544 1.00 97.88 78 TYR A N 1
ATOM 603 C CA . TYR A 1 78 ? -17.103 -49.703 59.930 1.00 97.88 78 TYR A CA 1
ATOM 604 C C . TYR A 1 78 ? -18.331 -48.961 60.465 1.00 97.88 78 TYR A C 1
ATOM 606 O O . TYR A 1 78 ? -18.410 -47.742 60.351 1.00 97.88 78 TYR A O 1
ATOM 614 N N . ILE A 1 79 ? -19.268 -49.678 61.082 1.00 97.19 79 ILE A N 1
ATOM 615 C CA . ILE A 1 79 ? -20.546 -49.125 61.543 1.00 97.19 79 ILE A CA 1
ATOM 616 C C . ILE A 1 79 ? -20.566 -49.010 63.068 1.00 97.19 79 ILE A C 1
ATOM 618 O O . ILE A 1 79 ? -20.325 -49.987 63.774 1.00 97.19 79 ILE A O 1
ATOM 622 N N . ILE A 1 80 ? -20.903 -47.826 63.577 1.00 95.88 80 ILE A N 1
ATOM 623 C CA . ILE A 1 80 ? -21.258 -47.568 64.978 1.00 95.88 80 ILE A CA 1
ATOM 624 C C . ILE A 1 80 ? -22.670 -46.990 64.967 1.00 95.88 80 ILE A C 1
ATOM 626 O O . ILE A 1 80 ? -22.880 -45.890 64.461 1.00 95.88 80 ILE A O 1
ATOM 630 N N . GLU A 1 81 ? -23.659 -47.712 65.493 1.00 94.00 81 GLU A N 1
ATOM 631 C CA . GLU A 1 81 ? -25.051 -47.277 65.360 1.00 94.00 81 GLU A CA 1
ATOM 632 C C . GLU A 1 81 ? -25.964 -47.628 66.533 1.00 94.00 81 GLU A C 1
ATOM 634 O O . GLU A 1 81 ? -25.732 -48.604 67.243 1.00 94.00 81 GLU A O 1
ATOM 639 N N . ASN A 1 82 ? -27.057 -46.868 66.668 1.00 92.00 82 ASN A N 1
ATOM 640 C CA . ASN A 1 82 ? -28.168 -47.137 67.588 1.00 92.00 82 ASN A CA 1
ATOM 641 C C . ASN A 1 82 ? -27.771 -47.140 69.079 1.00 92.00 82 ASN A C 1
ATOM 643 O O . ASN A 1 82 ? -28.274 -47.965 69.844 1.00 92.00 82 ASN A O 1
ATOM 647 N N . TYR A 1 83 ? -26.894 -46.223 69.505 1.00 91.31 83 TYR A N 1
ATOM 648 C CA . TYR A 1 83 ? -26.469 -46.098 70.906 1.00 91.31 83 TYR A CA 1
ATOM 649 C C . TYR A 1 83 ? -26.975 -44.830 71.594 1.00 91.31 83 TYR A C 1
ATOM 651 O O . TYR A 1 83 ? -27.087 -43.762 70.990 1.00 91.31 83 TYR A O 1
ATOM 659 N N . SER A 1 84 ? -27.197 -44.946 72.903 1.00 92.38 84 SER A N 1
ATOM 660 C CA . SER A 1 84 ? -27.317 -43.819 73.828 1.00 92.38 84 SER A CA 1
ATOM 661 C C . SER A 1 84 ? -26.081 -43.796 74.736 1.00 92.38 84 SER A C 1
ATOM 663 O O . SER A 1 84 ? -25.853 -44.768 75.453 1.00 92.38 84 SER A O 1
ATOM 665 N N . ILE A 1 85 ? -25.270 -42.734 74.696 1.00 91.81 85 ILE A N 1
ATOM 666 C CA . ILE A 1 85 ? -23.985 -42.663 75.418 1.00 91.81 85 ILE A CA 1
ATOM 667 C C . ILE A 1 85 ? -23.941 -41.414 76.302 1.00 91.81 85 ILE A C 1
ATOM 669 O O . ILE A 1 85 ? -24.087 -40.293 75.811 1.00 91.81 85 ILE A O 1
ATOM 673 N N . ASP A 1 86 ? -23.702 -41.631 77.596 1.00 90.75 86 ASP A N 1
ATOM 674 C CA . ASP A 1 86 ? -23.407 -40.585 78.578 1.00 90.75 86 ASP A CA 1
ATOM 675 C C . ASP A 1 86 ? -21.883 -40.407 78.681 1.00 90.75 86 ASP A C 1
ATOM 677 O O . ASP A 1 86 ? -21.173 -41.312 79.117 1.00 90.75 86 ASP A O 1
ATOM 681 N N . GLY A 1 87 ? -21.370 -39.257 78.248 1.00 88.06 87 GLY A N 1
ATOM 682 C CA . GLY A 1 87 ? -19.942 -38.930 78.266 1.00 88.06 87 GLY A CA 1
ATOM 683 C C . GLY A 1 87 ? -19.467 -38.250 79.551 1.00 88.06 87 GLY A C 1
ATOM 684 O O . GLY A 1 87 ? -18.373 -37.675 79.556 1.00 88.06 87 GLY A O 1
ATOM 685 N N . LYS A 1 88 ? -20.282 -38.236 80.612 1.00 87.44 88 LYS A N 1
ATOM 686 C CA . LYS A 1 88 ? -19.967 -37.532 81.856 1.00 87.44 88 LYS A CA 1
ATOM 687 C C . LYS A 1 88 ? -18.701 -38.066 82.523 1.00 87.44 88 LYS A C 1
ATOM 689 O O . LYS A 1 88 ? -18.555 -39.261 82.722 1.00 87.44 88 LYS A O 1
ATOM 694 N N . ASP A 1 89 ? -17.820 -37.153 82.913 1.00 83.19 89 ASP A N 1
ATOM 695 C CA . ASP A 1 89 ? -16.497 -37.392 83.508 1.00 83.19 89 ASP A CA 1
ATOM 696 C C . ASP A 1 89 ? -15.448 -38.077 82.588 1.00 83.19 89 ASP A C 1
ATOM 698 O O . ASP A 1 89 ? -14.286 -38.201 82.979 1.00 83.19 89 ASP A O 1
ATOM 702 N N . TYR A 1 90 ? -15.798 -38.445 81.346 1.00 78.50 90 TYR A N 1
ATOM 703 C CA . TYR A 1 90 ? -14.911 -39.128 80.388 1.00 78.50 90 TYR A CA 1
ATOM 704 C C . TYR A 1 90 ? -14.301 -38.216 79.311 1.00 78.50 90 TYR A C 1
ATOM 706 O O . TYR A 1 90 ? -13.358 -38.613 78.625 1.00 78.50 90 TYR A O 1
ATOM 714 N N . GLY A 1 91 ? -14.815 -36.998 79.142 1.00 82.69 91 GLY A N 1
ATOM 715 C CA . GLY A 1 91 ? -14.339 -36.012 78.165 1.00 82.69 91 GLY A CA 1
ATOM 716 C C . GLY A 1 91 ? -14.843 -36.198 76.732 1.00 82.69 91 GLY A C 1
ATOM 717 O O . GLY A 1 91 ? -14.883 -35.227 75.981 1.00 82.69 91 GLY A O 1
ATOM 718 N N . CYS A 1 92 ? -15.296 -37.390 76.335 1.00 88.94 92 CYS A N 1
ATOM 719 C CA . CYS A 1 92 ? -16.007 -37.590 75.068 1.00 88.94 92 CYS A CA 1
ATOM 720 C C . CYS A 1 92 ? -16.996 -38.763 75.123 1.00 88.94 92 CYS A C 1
ATOM 722 O O . CYS A 1 92 ? -16.806 -39.680 75.919 1.00 88.94 92 CYS A O 1
ATOM 724 N N . CYS A 1 93 ? -18.044 -38.751 74.285 1.00 92.44 93 CYS A N 1
ATOM 725 C CA . CYS A 1 93 ? -18.918 -39.928 74.131 1.00 92.44 93 CYS A CA 1
ATOM 726 C C . CYS A 1 93 ? -18.337 -40.919 73.113 1.00 92.44 93 CYS A C 1
ATOM 728 O O . CYS A 1 93 ? -18.330 -42.124 73.354 1.00 92.44 93 CYS A O 1
ATOM 730 N N . ILE A 1 94 ? -17.849 -40.415 71.976 1.00 93.94 94 ILE A N 1
ATOM 731 C CA . ILE A 1 94 ? -17.165 -41.209 70.952 1.00 93.94 94 ILE A CA 1
ATOM 732 C C . ILE A 1 94 ? -15.879 -40.489 70.540 1.00 93.94 94 ILE A C 1
ATOM 734 O O . ILE A 1 94 ? -15.920 -39.353 70.066 1.00 93.94 94 ILE A O 1
ATOM 738 N N . TYR A 1 95 ? -14.746 -41.170 70.672 1.00 93.44 95 TYR A N 1
ATOM 739 C CA . TYR A 1 95 ? -13.460 -40.754 70.119 1.00 93.44 95 TYR A CA 1
ATOM 740 C C . TYR A 1 95 ? -13.018 -41.715 69.021 1.00 93.44 95 TYR A C 1
ATOM 742 O O . TYR A 1 95 ? -12.958 -42.927 69.249 1.00 93.44 95 TYR A O 1
ATOM 750 N N . ILE A 1 96 ? -12.657 -41.166 67.860 1.00 95.12 96 ILE A N 1
ATOM 751 C CA . ILE A 1 96 ? -11.978 -41.899 66.791 1.00 95.12 96 ILE A CA 1
ATOM 752 C C . ILE A 1 96 ? -10.734 -41.112 66.383 1.00 95.12 96 ILE A C 1
ATOM 754 O O . ILE A 1 96 ? -10.816 -39.944 65.995 1.00 95.12 96 ILE A O 1
ATOM 758 N N . GLY A 1 97 ? -9.580 -41.765 66.481 1.00 94.19 97 GLY A N 1
ATOM 759 C CA . GLY A 1 97 ? -8.276 -41.182 66.217 1.00 94.19 97 GLY A CA 1
ATOM 760 C C . GLY A 1 97 ? -7.438 -41.988 65.229 1.00 94.19 97 GLY A C 1
ATOM 761 O O . GLY A 1 97 ? -7.561 -43.209 65.148 1.00 94.19 97 GLY A O 1
ATOM 762 N N . ASN A 1 98 ? -6.547 -41.295 64.514 1.00 95.25 98 ASN A N 1
ATOM 763 C CA . ASN A 1 98 ? -5.428 -41.870 63.753 1.00 95.25 98 ASN A CA 1
ATOM 764 C C . ASN A 1 98 ? -5.822 -43.030 62.824 1.00 95.25 98 ASN A C 1
ATOM 766 O O . ASN A 1 98 ? -5.222 -44.109 62.860 1.00 95.25 98 ASN A O 1
ATOM 770 N N . THR A 1 99 ? -6.836 -42.816 61.990 1.00 95.38 99 THR A N 1
ATOM 771 C CA . THR A 1 99 ? -7.309 -43.828 61.042 1.00 95.38 99 THR A CA 1
ATOM 772 C C . THR A 1 99 ? -7.623 -43.224 59.682 1.00 95.38 99 THR A C 1
ATOM 774 O O . THR A 1 99 ? -8.046 -42.078 59.562 1.00 95.38 99 THR A O 1
ATOM 777 N N . THR A 1 100 ? -7.426 -44.021 58.639 1.00 96.31 100 THR A N 1
ATOM 778 C CA . THR A 1 100 ? -7.851 -43.696 57.266 1.00 96.31 100 THR A CA 1
ATOM 779 C C . THR A 1 100 ? -8.984 -44.604 56.786 1.00 96.31 100 THR A C 1
ATOM 781 O O . THR A 1 100 ? -9.409 -44.516 55.631 1.00 96.31 100 THR A O 1
ATOM 784 N N . ARG A 1 101 ? -9.453 -45.504 57.662 1.00 96.94 101 ARG A N 1
ATOM 785 C CA . ARG A 1 101 ? -10.528 -46.451 57.373 1.00 96.94 101 ARG A CA 1
ATOM 786 C C . ARG A 1 101 ? -11.850 -45.717 57.270 1.00 96.94 101 ARG A C 1
ATOM 788 O O . ARG A 1 101 ? -12.099 -44.775 58.012 1.00 96.94 101 ARG A O 1
ATOM 795 N N . TYR A 1 102 ? -12.703 -46.197 56.374 1.00 97.69 102 TYR A N 1
ATOM 796 C CA . TYR A 1 102 ? -14.045 -45.658 56.224 1.00 97.69 102 TYR A CA 1
ATOM 797 C C . TYR A 1 102 ? -14.906 -46.097 57.407 1.00 97.69 102 TYR A C 1
ATOM 799 O O . TYR A 1 102 ? -14.928 -47.283 57.748 1.00 97.69 102 TYR A O 1
ATOM 807 N N . PHE A 1 103 ? -15.626 -45.164 58.023 1.00 97.88 103 PHE A N 1
ATOM 808 C CA . PHE A 1 103 ? -16.548 -45.467 59.117 1.00 97.88 103 PHE A CA 1
ATOM 809 C C . PHE A 1 103 ? -17.805 -44.597 59.064 1.00 97.88 103 PHE A C 1
ATOM 811 O O . PHE A 1 103 ? -17.777 -43.469 58.573 1.00 97.88 103 PHE A O 1
ATOM 818 N N . VAL A 1 104 ? -18.902 -45.125 59.603 1.00 97.88 104 VAL A N 1
ATOM 819 C CA . VAL A 1 104 ? -20.195 -44.455 59.741 1.00 97.88 104 VAL A CA 1
ATOM 820 C C . VAL A 1 104 ? -20.636 -44.514 61.202 1.00 97.88 104 VAL A C 1
ATOM 822 O O . VAL A 1 104 ? -20.787 -45.598 61.765 1.00 97.88 104 VAL A O 1
ATOM 825 N N . ILE A 1 105 ? -20.882 -43.351 61.805 1.00 97.12 105 ILE A N 1
ATOM 826 C CA . ILE A 1 105 ? -21.567 -43.222 63.096 1.00 97.12 105 ILE A CA 1
ATOM 827 C C . ILE A 1 105 ? -23.004 -42.799 62.811 1.00 97.12 105 ILE A C 1
ATOM 829 O O . ILE A 1 105 ? -23.203 -41.738 62.220 1.00 97.12 105 ILE A O 1
ATOM 833 N N . ARG A 1 106 ? -24.010 -43.578 63.228 1.00 95.19 106 ARG A N 1
ATOM 834 C CA . ARG A 1 106 ? -25.403 -43.211 62.945 1.00 95.19 106 ARG A CA 1
ATOM 835 C C . ARG A 1 106 ? -26.446 -43.539 63.994 1.00 95.19 106 ARG A C 1
ATOM 837 O O . ARG A 1 106 ? -26.332 -44.518 64.718 1.00 95.19 106 ARG A O 1
ATOM 844 N N . ASN A 1 107 ? -27.529 -42.765 64.007 1.00 92.62 107 ASN A N 1
ATOM 845 C CA . ASN A 1 107 ? -28.694 -43.009 64.867 1.00 92.62 107 ASN A CA 1
ATOM 846 C C . ASN A 1 107 ? -28.324 -43.066 66.364 1.00 92.62 107 ASN A C 1
ATOM 848 O O . ASN A 1 107 ? -28.788 -43.944 67.089 1.00 92.62 107 ASN A O 1
ATOM 852 N N . CYS A 1 108 ? -27.467 -42.155 66.829 1.00 91.81 108 CYS A N 1
ATOM 853 C CA . CYS A 1 108 ? -26.990 -42.127 68.215 1.00 91.81 108 CYS A CA 1
ATOM 854 C C . CYS A 1 108 ? -27.517 -40.908 68.981 1.00 91.81 108 CYS A C 1
ATOM 856 O O . CYS A 1 108 ? -27.825 -39.868 68.402 1.00 91.81 108 CYS A O 1
ATOM 858 N N . THR A 1 109 ? -27.595 -41.021 70.306 1.00 91.75 109 THR A N 1
ATOM 859 C CA . THR A 1 109 ? -27.852 -39.894 71.217 1.00 91.75 109 THR A CA 1
ATOM 860 C C . THR A 1 109 ? -26.707 -39.791 72.215 1.00 91.75 109 THR A C 1
ATOM 862 O O . THR A 1 109 ? -26.470 -40.716 72.986 1.00 91.75 109 THR A O 1
ATOM 865 N N . LEU A 1 110 ? -25.975 -38.682 72.170 1.00 92.62 110 LEU A N 1
ATOM 866 C CA . LEU A 1 110 ? -24.724 -38.464 72.891 1.00 92.62 110 LEU A CA 1
ATOM 867 C C . LEU A 1 110 ? -24.895 -37.263 73.815 1.00 92.62 110 LEU A C 1
ATOM 869 O O . LEU A 1 110 ? -25.286 -36.186 73.359 1.00 92.62 110 LEU A O 1
ATOM 873 N N . TYR A 1 111 ? -24.649 -37.433 75.110 1.00 91.69 111 TYR A N 1
ATOM 874 C CA . TYR A 1 111 ? -24.970 -36.385 76.071 1.00 91.69 111 TYR A CA 1
ATOM 875 C C . TYR A 1 111 ? -23.999 -36.296 77.246 1.00 91.69 111 TYR A C 1
ATOM 877 O O . TYR A 1 111 ? -23.268 -37.236 77.543 1.00 91.69 111 TYR A O 1
ATOM 885 N N . ASN A 1 112 ? -23.996 -35.134 77.907 1.00 89.00 112 ASN A N 1
ATOM 886 C CA . ASN A 1 112 ? -23.198 -34.818 79.097 1.00 89.00 112 ASN A CA 1
ATOM 887 C C . ASN A 1 112 ? -21.673 -34.997 78.943 1.00 89.00 112 ASN A C 1
ATOM 889 O O . ASN A 1 112 ? -20.986 -35.171 79.953 1.00 89.00 112 ASN A O 1
ATOM 893 N N . ALA A 1 113 ? -21.115 -34.937 77.723 1.00 88.38 113 ALA A N 1
ATOM 894 C CA . ALA A 1 113 ? -19.670 -35.073 77.514 1.00 88.38 113 ALA A CA 1
ATOM 895 C C . ALA A 1 113 ? -18.903 -33.994 78.297 1.00 88.38 113 ALA A C 1
ATOM 897 O O . ALA A 1 113 ? -18.928 -32.809 77.954 1.00 88.38 113 ALA A O 1
ATOM 898 N N . SER A 1 114 ? -18.248 -34.420 79.374 1.00 79.50 114 SER A N 1
ATOM 899 C CA . SER A 1 114 ? -17.571 -33.571 80.355 1.00 79.50 114 SER A CA 1
ATOM 900 C C . SER A 1 114 ? -16.447 -34.367 81.017 1.00 79.50 114 SER A C 1
ATOM 902 O O . SER A 1 114 ? -16.505 -35.588 81.039 1.00 79.50 114 SER A O 1
ATOM 904 N N . GLY A 1 115 ? -15.417 -33.702 81.540 1.00 67.56 115 GLY A N 1
ATOM 905 C CA . GLY A 1 115 ? -14.307 -34.341 82.261 1.00 67.56 115 GLY A CA 1
ATOM 906 C C . GLY A 1 115 ? -12.986 -34.366 81.485 1.00 67.56 115 GLY A C 1
ATOM 907 O O . GLY A 1 115 ? -12.957 -34.520 80.271 1.00 67.56 115 GLY A O 1
ATOM 908 N N . ASN A 1 116 ? -11.872 -34.207 82.201 1.00 60.75 116 ASN A N 1
ATOM 909 C CA . ASN A 1 116 ? -10.519 -34.302 81.646 1.00 60.75 116 ASN A CA 1
ATOM 910 C C . ASN A 1 116 ? -9.966 -35.711 81.904 1.00 60.75 116 ASN A C 1
ATOM 912 O O . ASN A 1 116 ? -9.430 -35.961 82.985 1.00 60.75 116 ASN A O 1
ATOM 916 N N . SER A 1 117 ? -10.063 -36.626 80.937 1.00 57.16 117 SER A N 1
ATOM 917 C CA . SER A 1 117 ? -9.078 -37.724 80.860 1.00 57.16 117 SER A CA 1
ATOM 918 C C . SER A 1 117 ? -7.888 -37.265 79.985 1.00 57.16 117 SER A C 1
ATOM 920 O O . SER A 1 117 ? -7.915 -36.122 79.573 1.00 57.16 117 SER A O 1
ATOM 922 N N . GLU A 1 118 ? -6.791 -38.015 79.800 1.00 55.66 118 GLU A N 1
ATOM 923 C CA . GLU A 1 118 ? -5.594 -37.674 78.960 1.00 55.66 118 GLU A CA 1
ATOM 924 C C . GLU A 1 118 ? -5.451 -38.758 77.837 1.00 55.66 118 GLU A C 1
ATOM 926 O O . GLU A 1 118 ? -5.861 -39.887 78.134 1.00 55.66 118 GLU A O 1
ATOM 931 N N . PRO A 1 119 ? -5.006 -38.530 76.555 1.00 51.16 119 PRO A N 1
ATOM 932 C CA . PRO A 1 119 ? -4.254 -37.399 75.952 1.00 51.16 119 PRO A CA 1
ATOM 933 C C . PRO A 1 119 ? -4.885 -36.528 74.804 1.00 51.16 119 PRO A C 1
ATOM 935 O O . PRO A 1 119 ? -4.226 -35.605 74.331 1.00 51.16 119 PRO A O 1
ATOM 938 N N . TYR A 1 120 ? -6.128 -36.748 74.339 1.00 61.88 120 TYR A N 1
ATOM 939 C CA . TYR A 1 120 ? -6.822 -35.882 73.356 1.00 61.88 120 TYR A CA 1
ATOM 940 C C . TYR A 1 120 ? -8.259 -35.538 73.812 1.00 61.88 120 TYR A C 1
ATOM 942 O O . TYR A 1 120 ? -9.155 -36.359 73.625 1.00 61.88 120 TYR A O 1
ATOM 950 N N . PHE A 1 121 ? -8.498 -34.357 74.412 1.00 59.72 121 PHE A N 1
ATOM 951 C CA . PHE A 1 121 ? -9.825 -33.988 74.963 1.00 59.72 121 PHE A CA 1
ATOM 952 C C . PHE A 1 121 ? -10.235 -32.588 74.570 1.00 59.72 121 PHE A C 1
ATOM 954 O O . PHE A 1 121 ? -9.669 -31.586 74.997 1.00 59.72 121 PHE A O 1
ATOM 961 N N . LEU A 1 122 ? -11.317 -32.562 73.815 1.00 65.56 122 LEU A N 1
ATOM 962 C CA . LEU A 1 122 ? -12.296 -31.497 73.827 1.00 65.56 122 LEU A CA 1
ATOM 963 C C . LEU A 1 122 ? -13.550 -32.175 74.360 1.00 65.56 122 LEU A C 1
ATOM 965 O O . LEU A 1 122 ? -13.852 -33.251 73.851 1.00 65.56 122 LEU A O 1
ATOM 969 N N . ASN A 1 123 ? -14.236 -31.586 75.343 1.00 85.75 123 ASN A N 1
ATOM 970 C CA . ASN A 1 123 ? -15.477 -32.083 75.963 1.00 85.75 123 ASN A CA 1
ATOM 971 C C . ASN A 1 123 ? -16.580 -32.362 74.912 1.00 85.75 123 ASN A C 1
ATOM 973 O O . ASN A 1 123 ? -17.536 -31.603 74.810 1.00 85.75 123 ASN A O 1
ATOM 977 N N . SER A 1 124 ? -16.438 -33.391 74.074 1.00 89.44 124 SER A N 1
ATOM 978 C CA . SER A 1 124 ? -17.125 -33.499 72.780 1.00 89.44 124 SER A CA 1
ATOM 979 C C . SER A 1 124 ? -18.061 -34.694 72.746 1.00 89.44 124 SER A C 1
ATOM 981 O O . SER A 1 124 ? -17.690 -35.783 73.176 1.00 89.44 124 SER A O 1
ATOM 983 N N . GLY A 1 125 ? -19.247 -34.545 72.162 1.00 92.31 125 GLY A N 1
ATOM 984 C CA . GLY A 1 125 ? -20.078 -35.705 71.841 1.00 92.31 125 GLY A CA 1
ATOM 985 C C . GLY A 1 125 ? -19.318 -36.672 70.929 1.00 92.31 125 GLY A C 1
ATOM 986 O O . GLY A 1 125 ? -19.102 -37.826 71.292 1.00 92.31 125 GLY A O 1
ATOM 987 N N . ILE A 1 126 ? -18.820 -36.172 69.797 1.00 94.38 126 ILE A N 1
ATOM 988 C CA . ILE A 1 126 ? -17.887 -36.896 68.917 1.00 94.38 126 ILE A CA 1
ATOM 989 C C . ILE A 1 126 ? -16.595 -36.093 68.764 1.00 94.38 126 ILE A C 1
ATOM 991 O O . ILE A 1 126 ? -16.646 -34.908 68.442 1.00 94.38 126 ILE A O 1
ATOM 995 N N . LEU A 1 127 ? -15.442 -36.740 68.942 1.00 93.94 127 LEU A N 1
ATOM 996 C CA . LEU A 1 127 ? -14.130 -36.186 68.607 1.00 93.94 127 LEU A CA 1
ATOM 997 C C . LEU A 1 127 ? -13.447 -37.049 67.541 1.00 93.94 127 LEU A C 1
ATOM 999 O O . LEU A 1 127 ? -13.124 -38.213 67.778 1.00 93.94 127 LEU A O 1
ATOM 1003 N N . LEU A 1 128 ? -13.212 -36.440 66.382 1.00 95.62 128 LEU A N 1
ATOM 1004 C CA . LEU A 1 128 ? -12.482 -37.002 65.255 1.00 95.62 128 LEU A CA 1
ATOM 1005 C C . LEU A 1 128 ? -11.109 -36.327 65.168 1.00 95.62 128 LEU A C 1
ATOM 1007 O O . LEU A 1 128 ? -11.026 -35.127 64.903 1.00 95.62 128 LEU A O 1
ATOM 1011 N N . TYR A 1 129 ? -10.039 -37.082 65.419 1.00 95.12 129 TYR A N 1
ATOM 1012 C CA . TYR A 1 129 ? -8.675 -36.547 65.480 1.00 95.12 129 TYR A CA 1
ATOM 1013 C C . TYR A 1 129 ? -7.738 -37.263 64.508 1.00 95.12 129 TYR A C 1
ATOM 1015 O O . TYR A 1 129 ? -7.495 -38.461 64.653 1.00 95.12 129 TYR A O 1
ATOM 1023 N N . ASN A 1 130 ? -7.148 -36.529 63.561 1.00 96.00 130 ASN A N 1
ATOM 1024 C CA . ASN A 1 130 ? -6.247 -37.106 62.559 1.00 96.00 130 ASN A CA 1
ATOM 1025 C C . ASN A 1 130 ? -6.887 -38.306 61.830 1.00 96.00 130 ASN A C 1
ATOM 1027 O O . ASN A 1 130 ? -6.305 -39.391 61.739 1.00 96.00 130 ASN A O 1
ATOM 1031 N N . VAL A 1 131 ? -8.134 -38.127 61.382 1.00 96.62 131 VAL A N 1
ATOM 1032 C CA . VAL A 1 131 ? -8.904 -39.158 60.681 1.00 96.62 131 VAL A CA 1
ATOM 1033 C C . VAL A 1 131 ? -9.215 -38.765 59.242 1.00 96.62 131 VAL A C 1
ATOM 1035 O O . VAL A 1 131 ? -9.205 -37.589 58.873 1.00 96.62 131 VAL A O 1
ATOM 1038 N N . THR A 1 132 ? -9.483 -39.762 58.404 1.00 96.50 132 THR A N 1
ATOM 1039 C CA . THR A 1 132 ? -9.956 -39.562 57.031 1.00 96.50 132 THR A CA 1
ATOM 1040 C C . THR A 1 132 ? -11.108 -40.510 56.707 1.00 96.50 132 THR A C 1
ATOM 1042 O O . THR A 1 132 ? -11.076 -41.651 57.157 1.00 96.50 132 THR A O 1
ATOM 1045 N N . ASN A 1 133 ? -12.082 -40.062 55.903 1.00 96.06 133 ASN A N 1
ATOM 1046 C CA . ASN A 1 133 ? -13.219 -40.858 55.406 1.00 96.06 133 ASN A CA 1
ATOM 1047 C C . ASN A 1 133 ? -14.284 -41.236 56.460 1.00 96.06 133 ASN A C 1
ATOM 1049 O O . ASN A 1 133 ? -14.793 -42.359 56.479 1.00 96.06 133 ASN A O 1
ATOM 1053 N N . GLY A 1 134 ? -14.622 -40.304 57.349 1.00 96.56 134 GLY A N 1
ATOM 1054 C CA . GLY A 1 134 ? -15.649 -40.501 58.375 1.00 96.56 134 GLY A CA 1
ATOM 1055 C C . GLY A 1 134 ? -16.996 -39.904 57.979 1.00 96.56 134 GLY A C 1
ATOM 1056 O O . GLY A 1 134 ? -17.049 -38.764 57.524 1.00 96.56 134 GLY A O 1
ATOM 1057 N N . ARG A 1 135 ? -18.089 -40.633 58.217 1.00 97.75 135 ARG A N 1
ATOM 1058 C CA . ARG A 1 135 ? -19.459 -40.123 58.072 1.00 97.75 135 ARG A CA 1
ATOM 1059 C C . ARG A 1 135 ? -20.208 -40.183 59.401 1.00 97.75 135 ARG A C 1
ATOM 1061 O O . ARG A 1 135 ? -20.174 -41.200 60.090 1.00 97.75 135 ARG A O 1
ATOM 1068 N N . VAL A 1 136 ? -20.899 -39.109 59.765 1.00 96.94 136 VAL A N 1
ATOM 1069 C CA . VAL A 1 136 ? -21.772 -39.033 60.944 1.00 96.94 136 VAL A CA 1
ATOM 1070 C C . VAL A 1 136 ? -23.172 -38.666 60.475 1.00 96.94 136 VAL A C 1
ATOM 1072 O O . VAL A 1 136 ? -23.340 -37.640 59.828 1.00 96.94 136 VAL A O 1
ATOM 1075 N N . GLU A 1 137 ? -24.182 -39.477 60.778 1.00 96.00 137 GLU A N 1
ATOM 1076 C CA . GLU A 1 137 ? -25.552 -39.214 60.325 1.00 96.00 137 GLU A CA 1
ATOM 1077 C C . GLU A 1 137 ? -26.612 -39.472 61.402 1.00 96.00 137 GLU A C 1
ATOM 1079 O O . GLU A 1 137 ? -26.547 -40.450 62.141 1.00 96.00 137 GLU A O 1
ATOM 1084 N N . ASN A 1 138 ? -27.634 -38.620 61.503 1.00 93.00 138 ASN A N 1
ATOM 1085 C CA . ASN A 1 138 ? -28.746 -38.804 62.451 1.00 93.00 138 ASN A CA 1
ATOM 1086 C C . ASN A 1 138 ? -28.296 -38.889 63.927 1.00 93.00 138 ASN A C 1
ATOM 1088 O O . ASN A 1 138 ? -28.760 -39.760 64.672 1.00 93.00 138 ASN A O 1
ATOM 1092 N N . VAL A 1 139 ? -27.372 -38.025 64.359 1.00 93.00 139 VAL A N 1
ATOM 1093 C CA . VAL A 1 139 ? -26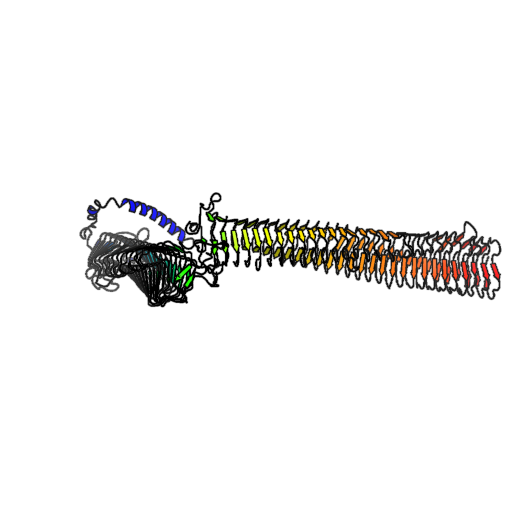.873 -37.994 65.746 1.00 93.00 139 VAL A CA 1
ATOM 1094 C C . VAL A 1 139 ? -27.412 -36.780 66.499 1.00 93.00 139 VAL A C 1
ATOM 1096 O O . VAL A 1 139 ? -27.413 -35.664 65.982 1.00 93.00 139 VAL A O 1
ATOM 1099 N N . ASN A 1 140 ? -27.859 -37.000 67.737 1.00 90.94 140 ASN A N 1
ATOM 1100 C CA . ASN A 1 140 ? -28.304 -35.945 68.646 1.00 90.94 140 ASN A CA 1
ATOM 1101 C C . ASN A 1 140 ? -27.259 -35.703 69.745 1.00 90.94 140 ASN A C 1
ATOM 1103 O O . ASN A 1 140 ? -26.826 -36.655 70.394 1.00 90.94 140 ASN A O 1
ATOM 1107 N N . PHE A 1 141 ? -26.903 -34.440 69.981 1.00 90.56 141 PHE A N 1
ATOM 1108 C CA . PHE A 1 141 ? -25.922 -34.005 70.975 1.00 90.56 141 PHE A CA 1
ATOM 1109 C C . PHE A 1 141 ? -26.567 -33.095 72.023 1.00 90.56 141 PHE A C 1
ATOM 1111 O O . PHE A 1 141 ? -27.205 -32.102 71.657 1.00 90.56 141 PHE A O 1
ATOM 1118 N N . THR A 1 142 ? -26.389 -33.371 73.319 1.00 89.62 142 THR A N 1
ATOM 1119 C CA . THR A 1 142 ? -26.949 -32.509 74.381 1.00 89.62 142 THR A CA 1
ATOM 1120 C C . THR A 1 142 ? -26.080 -32.419 75.636 1.00 89.62 142 THR A C 1
ATOM 1122 O O . THR A 1 142 ? -25.705 -33.437 76.205 1.00 89.62 142 THR A O 1
ATOM 1125 N N . GLY A 1 143 ? -25.812 -31.211 76.139 1.00 83.94 143 GLY A N 1
ATOM 1126 C CA . GLY A 1 143 ? -25.049 -31.014 77.380 1.00 83.94 143 GLY A CA 1
ATOM 1127 C C . GLY A 1 143 ? -23.546 -31.322 77.270 1.00 83.94 143 GLY A C 1
ATOM 1128 O O . GLY A 1 143 ? -22.905 -31.612 78.277 1.00 83.94 143 GLY A O 1
ATOM 1129 N N . CYS A 1 144 ? -22.985 -31.296 76.062 1.00 87.81 144 CYS A N 1
ATOM 1130 C CA . CYS A 1 144 ? -21.565 -31.479 75.759 1.00 87.81 144 CYS A CA 1
ATOM 1131 C C . CYS A 1 144 ? -20.836 -30.123 75.677 1.00 87.81 144 CYS A C 1
ATOM 1133 O O . CYS A 1 144 ? -21.417 -29.110 75.299 1.00 87.81 144 CYS A O 1
ATOM 1135 N N . GLY A 1 145 ? -19.530 -30.072 75.943 1.00 85.19 145 GLY A N 1
ATOM 1136 C CA . GLY A 1 145 ? -18.726 -28.873 75.649 1.00 85.19 145 GLY A CA 1
ATOM 1137 C C . GLY A 1 145 ? -18.624 -28.556 74.148 1.00 85.19 145 GLY A C 1
ATOM 1138 O O . GLY A 1 145 ? -18.569 -27.394 73.757 1.00 85.19 145 GLY A O 1
ATOM 1139 N N . THR A 1 146 ? -18.653 -29.564 73.282 1.00 89.25 146 THR A N 1
ATOM 1140 C CA . THR A 1 146 ? -18.835 -29.429 71.831 1.00 89.25 146 THR A CA 1
ATOM 1141 C C . THR A 1 146 ? -19.720 -30.569 71.325 1.00 89.25 146 THR A C 1
ATOM 1143 O O . THR A 1 146 ? -19.557 -31.702 71.770 1.00 89.25 146 THR A O 1
ATOM 1146 N N . GLY A 1 147 ? -20.668 -30.319 70.421 1.00 89.69 147 GLY A N 1
ATOM 1147 C CA . GLY A 1 147 ? -21.475 -31.384 69.815 1.00 89.69 147 GLY A CA 1
ATOM 1148 C C . GLY A 1 147 ? -20.574 -32.375 69.077 1.00 89.69 147 GLY A C 1
ATOM 1149 O O . GLY A 1 147 ? -20.377 -33.508 69.525 1.00 89.69 147 GLY A O 1
ATOM 1150 N N . PHE A 1 148 ? -19.929 -31.904 68.010 1.00 91.88 148 PHE A N 1
ATOM 1151 C CA . PHE A 1 148 ? -18.903 -32.658 67.293 1.00 91.88 148 PHE A CA 1
ATOM 1152 C C . PHE A 1 148 ? -17.669 -31.810 66.962 1.00 91.88 148 PHE A C 1
ATOM 1154 O O . PHE A 1 148 ? -17.767 -30.634 66.612 1.00 91.88 148 PHE A O 1
ATOM 1161 N N . SER A 1 149 ? -16.500 -32.436 67.052 1.00 93.50 149 SER A N 1
ATOM 1162 C CA . SER A 1 149 ? -15.196 -31.812 66.831 1.00 93.50 149 SER A CA 1
ATOM 1163 C C . SER A 1 149 ? -14.422 -32.573 65.756 1.00 93.50 149 SER A C 1
ATOM 1165 O O . SER A 1 149 ? -14.159 -33.766 65.913 1.00 93.50 149 SER A O 1
ATOM 1167 N N . ILE A 1 150 ? -14.031 -31.876 64.687 1.00 95.25 150 ILE A N 1
ATOM 1168 C CA . ILE A 1 150 ? -13.174 -32.368 63.604 1.00 95.25 150 ILE A CA 1
ATOM 1169 C C . ILE A 1 150 ? -11.825 -31.656 63.711 1.00 95.25 150 ILE A C 1
ATOM 1171 O O . ILE A 1 150 ? -11.741 -30.439 63.540 1.00 95.25 150 ILE A O 1
ATOM 1175 N N . TYR A 1 151 ? -10.769 -32.410 64.003 1.00 94.81 151 TYR A N 1
ATOM 1176 C CA . TYR A 1 151 ? -9.446 -31.857 64.269 1.00 94.81 151 TYR A CA 1
ATOM 1177 C C . TYR A 1 151 ? -8.382 -32.516 63.393 1.00 94.81 151 TYR A C 1
ATOM 1179 O O . TYR A 1 151 ? -8.230 -33.741 63.420 1.00 94.81 151 TYR A O 1
ATOM 1187 N N . VAL A 1 152 ? -7.635 -31.709 62.628 1.00 95.88 152 VAL A N 1
ATOM 1188 C CA . VAL A 1 152 ? -6.550 -32.158 61.727 1.00 95.88 152 VAL A CA 1
ATOM 1189 C C . VAL A 1 152 ? -7.002 -33.341 60.857 1.00 95.88 152 VAL A C 1
ATOM 1191 O O . VAL A 1 152 ? -6.302 -34.330 60.690 1.00 95.88 152 VAL A O 1
ATOM 1194 N N . SER A 1 153 ? -8.239 -33.289 60.366 1.00 97.00 153 SER A N 1
ATOM 1195 C CA . SER A 1 153 ? -8.888 -34.411 59.682 1.00 97.00 153 SER A CA 1
ATOM 1196 C C . SER A 1 153 ? -9.346 -34.012 58.285 1.00 97.00 153 SER A C 1
ATOM 1198 O O . SER A 1 153 ? -9.395 -32.826 57.946 1.00 97.00 153 SER A O 1
ATOM 1200 N N . SER A 1 154 ? -9.648 -35.007 57.450 1.00 97.62 154 SER A N 1
ATOM 1201 C CA . SER A 1 154 ? -10.057 -34.760 56.068 1.00 97.62 154 SER A CA 1
ATOM 1202 C C . SER A 1 154 ? -11.168 -35.671 55.571 1.00 97.62 154 SER A C 1
ATOM 1204 O O . SER A 1 154 ? -11.319 -36.779 56.073 1.00 97.62 154 SER A O 1
ATOM 1206 N N . TYR A 1 155 ? -11.941 -35.226 54.577 1.00 97.50 155 TYR A N 1
ATOM 1207 C CA . TYR A 1 155 ? -13.012 -36.032 53.967 1.00 97.50 155 TYR A CA 1
ATOM 1208 C C . TYR A 1 155 ? -14.025 -36.534 55.005 1.00 97.50 155 TYR A C 1
ATOM 1210 O O . TYR A 1 155 ? -14.281 -37.735 55.114 1.00 97.50 155 TYR A O 1
ATOM 1218 N N . ILE A 1 156 ? -14.545 -35.603 55.812 1.00 98.06 156 ILE A N 1
ATOM 1219 C CA . ILE A 1 156 ? -15.541 -35.883 56.851 1.00 98.06 156 ILE A CA 1
ATOM 1220 C C . ILE A 1 156 ? -16.896 -35.334 56.428 1.00 98.06 156 ILE A C 1
ATOM 1222 O O . ILE A 1 156 ? -17.005 -34.162 56.074 1.00 98.06 156 ILE A O 1
ATOM 1226 N N . GLU A 1 157 ? -17.926 -36.166 56.506 1.00 97.56 157 GLU A N 1
ATOM 1227 C CA . GLU A 1 157 ? -19.301 -35.798 56.179 1.00 97.56 157 GLU A CA 1
ATOM 1228 C C . GLU A 1 157 ? -20.183 -35.918 57.426 1.00 97.56 157 GLU A C 1
ATOM 1230 O O . GLU A 1 157 ? -20.225 -36.965 58.070 1.00 97.56 157 GLU A O 1
ATOM 1235 N N . ILE A 1 158 ? -20.893 -34.852 57.786 1.00 96.00 158 ILE A N 1
ATOM 1236 C CA . ILE A 1 158 ? -21.818 -34.835 58.921 1.00 96.00 158 ILE A CA 1
ATOM 1237 C C . ILE A 1 158 ? -23.180 -34.406 58.407 1.00 96.00 158 ILE A C 1
ATOM 1239 O O . ILE A 1 158 ? -23.310 -33.311 57.870 1.00 96.00 158 ILE A O 1
ATOM 1243 N N . VAL A 1 159 ? -24.181 -35.269 58.559 1.00 95.25 159 VAL A N 1
ATOM 1244 C CA . VAL A 1 159 ? -25.489 -35.113 57.917 1.00 95.25 159 VAL A CA 1
ATOM 1245 C C . VAL A 1 159 ? -26.620 -35.284 58.927 1.00 95.25 159 VAL A C 1
ATOM 1247 O O . VAL A 1 159 ? -26.598 -36.207 59.739 1.00 95.25 159 VAL A O 1
ATOM 1250 N N . ASN A 1 160 ? -27.644 -34.435 58.868 1.00 93.69 160 ASN A N 1
ATOM 1251 C CA . ASN A 1 160 ? -28.887 -34.593 59.635 1.00 93.69 160 ASN A CA 1
ATOM 1252 C C . ASN A 1 160 ? -28.653 -34.780 61.148 1.00 93.69 160 ASN A C 1
ATOM 1254 O O . ASN A 1 160 ? -29.160 -35.719 61.765 1.00 93.69 160 ASN A O 1
ATOM 1258 N N . CYS A 1 161 ? -27.817 -33.932 61.746 1.00 91.25 161 CYS A N 1
ATOM 1259 C CA . CYS A 1 161 ? -27.475 -34.012 63.166 1.00 91.25 161 CYS A CA 1
ATOM 1260 C C . CYS A 1 161 ? -28.032 -32.815 63.941 1.00 91.25 161 CYS A C 1
ATOM 1262 O O . CYS A 1 161 ? -28.008 -31.685 63.454 1.00 91.25 161 CYS A O 1
ATOM 1264 N N . ASN A 1 162 ? -28.481 -33.058 65.176 1.00 88.88 162 ASN A N 1
ATOM 1265 C CA . ASN A 1 162 ? -29.025 -32.017 66.048 1.00 88.88 162 ASN A CA 1
ATOM 1266 C C . ASN A 1 162 ? -28.111 -31.780 67.248 1.00 88.88 162 ASN A C 1
ATOM 1268 O O . ASN A 1 162 ? -27.735 -32.720 67.944 1.00 88.88 162 ASN A O 1
ATOM 1272 N N . SER A 1 163 ? -27.799 -30.523 67.533 1.00 87.19 163 SER A N 1
ATOM 1273 C CA . SER A 1 163 ? -26.976 -30.108 68.665 1.00 87.19 163 SER A CA 1
ATOM 1274 C C . SER A 1 163 ? -27.719 -29.083 69.510 1.00 87.19 163 SER A C 1
ATOM 1276 O O . SER A 1 163 ? -28.084 -28.018 69.013 1.00 87.19 163 SER A O 1
ATOM 1278 N N . SER A 1 164 ? -27.913 -29.368 70.796 1.00 86.44 164 SER A N 1
ATOM 1279 C CA . SER A 1 164 ? -28.589 -28.436 71.698 1.00 86.44 164 SER A CA 1
ATOM 1280 C C . SER A 1 164 ? -27.931 -28.314 73.062 1.00 86.44 164 SER A C 1
ATOM 1282 O O . SER A 1 164 ? -27.563 -29.331 73.645 1.00 86.44 164 SER A O 1
ATOM 1284 N N . VAL A 1 165 ? -27.895 -27.105 73.629 1.00 75.88 165 VAL A N 1
ATOM 1285 C CA . VAL A 1 165 ? -27.382 -26.855 74.995 1.00 75.88 165 VAL A CA 1
ATOM 1286 C C . VAL A 1 165 ? -25.925 -27.326 75.157 1.00 75.88 165 VAL A C 1
ATOM 1288 O O . VAL A 1 165 ? -25.543 -27.883 76.186 1.00 75.88 165 VAL A O 1
ATOM 1291 N N . ASN A 1 166 ? -25.113 -27.149 74.113 1.00 75.44 166 ASN A N 1
ATOM 1292 C CA . ASN A 1 166 ? -23.680 -27.434 74.135 1.00 75.44 166 ASN A CA 1
ATOM 1293 C C . ASN A 1 166 ? -22.864 -26.134 74.240 1.00 75.44 166 ASN A C 1
ATOM 1295 O O . ASN A 1 166 ? -23.396 -25.038 74.069 1.00 75.44 166 ASN A O 1
ATOM 1299 N N . GLY A 1 167 ? -21.556 -26.238 74.493 1.00 81.94 167 GLY A N 1
ATOM 1300 C CA . GLY A 1 167 ? -20.648 -25.105 74.282 1.00 81.94 167 GLY A CA 1
ATOM 1301 C C . GLY A 1 167 ? -20.610 -24.737 72.793 1.00 81.94 167 GLY A C 1
ATOM 1302 O O . GLY A 1 167 ? -21.283 -23.822 72.339 1.00 81.94 167 GLY A O 1
ATOM 1303 N N . LEU A 1 168 ? -19.886 -25.505 71.992 1.00 86.44 168 LEU A N 1
ATOM 1304 C CA . LEU A 1 168 ? -19.912 -25.386 70.529 1.00 86.44 168 LEU A CA 1
ATOM 1305 C C . LEU A 1 168 ? -20.914 -26.388 69.941 1.00 86.44 168 LEU A C 1
ATOM 1307 O O . LEU A 1 168 ? -20.952 -27.533 70.390 1.00 86.44 168 LEU A O 1
ATOM 1311 N N . ALA A 1 169 ? -21.689 -26.033 68.915 1.00 89.06 169 ALA A N 1
ATOM 1312 C CA . ALA A 1 169 ? -22.429 -27.059 68.174 1.00 89.06 169 ALA A CA 1
ATOM 1313 C C . ALA A 1 169 ? -21.473 -27.903 67.320 1.00 89.06 169 ALA A C 1
ATOM 1315 O O . ALA A 1 169 ? -21.528 -29.135 67.347 1.00 89.06 169 ALA A O 1
ATOM 1316 N N . ALA A 1 170 ? -20.541 -27.230 66.642 1.00 92.31 170 ALA A N 1
ATOM 1317 C CA . ALA A 1 170 ? -19.497 -27.848 65.839 1.00 92.31 170 ALA A CA 1
ATOM 1318 C C . ALA A 1 170 ? -18.171 -27.086 65.925 1.00 92.31 170 ALA A C 1
ATOM 1320 O O . ALA A 1 170 ? -18.156 -25.854 65.926 1.00 92.31 170 ALA A O 1
ATOM 1321 N N . SER A 1 171 ? -17.061 -27.822 65.902 1.00 93.62 171 SER A N 1
ATOM 1322 C CA . SER A 1 171 ? -15.714 -27.264 65.751 1.00 93.62 171 SER A CA 1
ATOM 1323 C C . SER A 1 171 ? -14.968 -27.958 64.614 1.00 93.62 171 SER A C 1
ATOM 1325 O O . SER A 1 171 ? -14.848 -29.184 64.612 1.00 93.62 171 SER A O 1
ATOM 1327 N N . ILE A 1 172 ? -14.468 -27.180 63.653 1.00 96.31 172 ILE A N 1
ATOM 1328 C CA . ILE A 1 172 ? -13.662 -27.642 62.519 1.00 96.31 172 ILE A CA 1
ATOM 1329 C C . ILE A 1 172 ? -12.329 -26.905 62.565 1.00 96.31 172 ILE A C 1
ATOM 1331 O O . ILE A 1 172 ? -12.245 -25.711 62.268 1.00 96.31 172 ILE A O 1
ATOM 1335 N N . TYR A 1 173 ? -11.281 -27.619 62.958 1.00 96.06 173 TYR A N 1
ATOM 1336 C CA . TYR A 1 173 ? -9.981 -27.028 63.240 1.00 96.06 173 TYR A CA 1
ATOM 1337 C C . TYR A 1 173 ? -8.881 -27.701 62.424 1.00 96.06 173 TYR A C 1
ATOM 1339 O O . TYR A 1 173 ? -8.740 -28.929 62.458 1.00 96.06 173 TYR A O 1
ATOM 1347 N N . GLN A 1 174 ? -8.091 -26.897 61.701 1.00 97.12 174 GLN A N 1
ATOM 1348 C CA . GLN A 1 174 ? -6.981 -27.355 60.849 1.00 97.12 174 GLN A CA 1
ATOM 1349 C C . GLN A 1 174 ? -7.349 -28.531 59.932 1.00 97.12 174 GLN A C 1
ATOM 1351 O O . GLN A 1 174 ? -6.538 -29.417 59.670 1.00 97.12 174 GLN A O 1
ATOM 1356 N N . SER A 1 175 ? -8.599 -28.565 59.478 1.00 97.69 175 SER A N 1
ATOM 1357 C CA . SER A 1 175 ? -9.174 -29.693 58.749 1.00 97.69 175 SER A CA 1
ATOM 1358 C C . SER A 1 175 ? -9.499 -29.295 57.316 1.00 97.69 175 SER A C 1
ATOM 1360 O O . SER A 1 175 ? -9.564 -28.105 56.986 1.00 97.69 175 SER A O 1
ATOM 1362 N N . ASN A 1 176 ? -9.660 -30.280 56.432 1.00 96.94 176 ASN A N 1
ATOM 1363 C CA . ASN A 1 176 ? -9.965 -29.990 55.037 1.00 96.94 176 ASN A CA 1
ATOM 1364 C C . ASN A 1 176 ? -10.981 -30.934 54.393 1.00 96.94 176 ASN A C 1
ATOM 1366 O O . ASN A 1 176 ? -11.169 -32.057 54.841 1.00 96.94 176 ASN A O 1
ATOM 1370 N N . ASN A 1 177 ? -11.639 -30.487 53.322 1.00 97.50 177 ASN A N 1
ATOM 1371 C CA . ASN A 1 177 ? -12.630 -31.285 52.584 1.00 97.50 177 ASN A CA 1
ATOM 1372 C C . ASN A 1 177 ? -13.706 -31.871 53.522 1.00 97.50 177 ASN A C 1
ATOM 1374 O O . ASN A 1 177 ? -13.884 -33.085 53.575 1.00 97.50 177 ASN A O 1
ATOM 1378 N N . CYS A 1 178 ? -14.352 -31.030 54.331 1.00 97.38 178 CYS A N 1
ATOM 1379 C CA . CYS A 1 178 ? -15.394 -31.478 55.259 1.00 97.38 178 CYS A CA 1
ATOM 1380 C C . CYS A 1 178 ? -16.743 -30.858 54.894 1.00 97.38 178 CYS A C 1
ATOM 1382 O O . CYS A 1 178 ? -16.811 -29.658 54.627 1.00 97.38 178 CYS A O 1
ATOM 1384 N N . THR A 1 179 ? -17.798 -31.669 54.940 1.00 97.62 179 THR A N 1
ATOM 1385 C CA . THR A 1 179 ? -19.168 -31.270 54.608 1.00 97.62 179 THR A CA 1
ATOM 1386 C C . THR A 1 179 ? -20.068 -31.419 55.829 1.00 97.62 179 THR A C 1
ATOM 1388 O O . THR A 1 179 ? -20.109 -32.475 56.459 1.00 97.62 179 THR A O 1
ATOM 1391 N N . LEU A 1 180 ? -20.794 -30.357 56.163 1.00 96.50 180 LEU A N 1
ATOM 1392 C CA . LEU A 1 180 ? -21.828 -30.309 57.190 1.00 96.50 180 LEU A CA 1
ATOM 1393 C C . LEU A 1 180 ? -23.158 -30.040 56.483 1.00 96.50 180 LEU A C 1
ATOM 1395 O O . LEU A 1 180 ? -23.361 -28.948 55.961 1.00 96.50 180 LEU A O 1
ATOM 1399 N N . ALA A 1 181 ? -24.055 -31.020 56.460 1.00 94.75 181 ALA A N 1
ATOM 1400 C CA . ALA A 1 181 ? -25.346 -30.938 55.791 1.00 94.75 181 ALA A CA 1
ATOM 1401 C C . ALA A 1 181 ? -26.502 -31.168 56.775 1.00 94.75 181 ALA A C 1
ATOM 1403 O O . ALA A 1 181 ? -26.441 -32.056 57.623 1.00 94.75 181 ALA A O 1
ATOM 1404 N N . ASP A 1 182 ? -27.573 -30.382 56.661 1.00 94.31 182 ASP A N 1
ATOM 1405 C CA . ASP A 1 182 ? -28.802 -30.548 57.453 1.00 94.31 182 ASP A CA 1
ATOM 1406 C C . ASP A 1 182 ? -28.544 -30.548 58.980 1.00 94.31 182 ASP A C 1
ATOM 1408 O O . ASP A 1 182 ? -29.086 -31.357 59.736 1.00 94.31 182 ASP A O 1
ATOM 1412 N N . ILE A 1 183 ? -27.664 -29.660 59.451 1.00 93.25 183 ILE A N 1
ATOM 1413 C CA . ILE A 1 183 ? -27.319 -29.542 60.876 1.00 93.25 183 ILE A CA 1
ATOM 1414 C C . ILE A 1 183 ? -28.275 -28.574 61.559 1.00 93.25 183 ILE A C 1
ATOM 1416 O O . ILE A 1 183 ? -28.376 -27.425 61.137 1.00 93.25 183 ILE A O 1
ATOM 1420 N N . SER A 1 184 ? -28.903 -28.988 62.660 1.00 92.19 184 SER A N 1
ATOM 1421 C CA . SER A 1 184 ? -29.706 -28.084 63.492 1.00 92.19 184 SER A CA 1
ATOM 1422 C C . SER A 1 184 ? -29.039 -27.830 64.843 1.00 92.19 184 SER A C 1
ATOM 1424 O O . SER A 1 184 ? -28.867 -28.749 65.641 1.00 92.19 184 SER A O 1
ATOM 1426 N N . ALA A 1 185 ? -28.666 -26.582 65.114 1.00 90.75 185 ALA A N 1
ATOM 1427 C CA . ALA A 1 185 ? -27.981 -26.148 66.323 1.00 90.75 185 ALA A CA 1
ATOM 1428 C C . ALA A 1 185 ? -28.801 -25.091 67.077 1.00 90.75 185 ALA A C 1
ATOM 1430 O O . ALA A 1 185 ? -28.976 -23.974 66.582 1.00 90.75 185 ALA A O 1
ATOM 1431 N N . TYR A 1 186 ? -29.255 -25.442 68.284 1.00 89.25 186 TYR A N 1
ATOM 1432 C CA . TYR A 1 186 ? -30.087 -24.584 69.133 1.00 89.25 186 TYR A CA 1
ATOM 1433 C C . TYR A 1 186 ? -29.474 -24.355 70.517 1.00 89.25 186 TYR A C 1
ATOM 1435 O O . TYR A 1 186 ? -29.005 -25.305 71.141 1.00 89.25 186 TYR A O 1
ATOM 1443 N N . TYR A 1 187 ? -29.554 -23.140 71.061 1.00 85.38 187 TYR A N 1
ATOM 1444 C CA . TYR A 1 187 ? -29.171 -22.860 72.457 1.00 85.38 187 TYR A CA 1
ATOM 1445 C C . TYR A 1 187 ? -27.722 -23.227 72.819 1.00 85.38 187 TYR A C 1
ATOM 1447 O O . TYR A 1 187 ? -27.443 -23.570 73.970 1.00 85.38 187 TYR A O 1
ATOM 1455 N N . ASN A 1 188 ? -26.802 -23.221 71.851 1.00 83.81 188 ASN A N 1
ATOM 1456 C CA . ASN A 1 188 ? -25.379 -23.454 72.109 1.00 83.81 188 ASN A CA 1
ATOM 1457 C C . ASN A 1 188 ? -24.664 -22.125 72.418 1.00 83.81 188 ASN A C 1
ATOM 1459 O O . ASN A 1 188 ? -25.158 -21.060 72.064 1.00 83.81 188 ASN A O 1
ATOM 1463 N N . PHE A 1 189 ? -23.495 -22.166 73.057 1.00 82.44 189 PHE A N 1
ATOM 1464 C CA . PHE A 1 189 ? -22.674 -20.973 73.338 1.00 82.44 189 PHE A CA 1
ATOM 1465 C C . PHE A 1 189 ? -22.121 -20.333 72.047 1.00 82.44 189 PHE A C 1
ATOM 1467 O O . PHE A 1 189 ? -22.049 -19.112 71.936 1.00 82.44 189 PHE A O 1
ATOM 1474 N N . LEU A 1 190 ? -21.773 -21.160 71.056 1.00 82.69 190 LEU A N 1
ATOM 1475 C CA . LEU A 1 190 ? -21.465 -20.778 69.673 1.00 82.69 190 LEU A CA 1
ATOM 1476 C C . LEU A 1 190 ? -21.989 -21.891 68.754 1.00 82.69 190 LEU A C 1
ATOM 1478 O O . LEU A 1 190 ? -21.916 -23.071 69.105 1.00 82.69 190 LEU A O 1
ATOM 1482 N N . GLY A 1 191 ? -22.553 -21.533 67.599 1.00 88.44 191 GLY A N 1
ATOM 1483 C CA . GLY A 1 191 ? -23.035 -22.517 66.628 1.00 88.44 191 GLY A CA 1
ATOM 1484 C C . GLY A 1 191 ? -21.881 -23.315 66.015 1.00 88.44 191 GLY A C 1
ATOM 1485 O O . GLY A 1 191 ? -21.492 -24.363 66.528 1.00 88.44 191 GLY A O 1
ATOM 1486 N N . ILE A 1 192 ? -21.324 -22.836 64.907 1.00 93.50 192 ILE A N 1
ATOM 1487 C CA . ILE A 1 192 ? -20.259 -23.540 64.181 1.00 93.50 192 ILE A CA 1
ATOM 1488 C C . ILE A 1 192 ? -19.004 -22.673 64.112 1.00 93.50 192 ILE A C 1
ATOM 1490 O O . ILE A 1 192 ? -19.059 -21.515 63.697 1.00 93.50 192 ILE A O 1
ATOM 1494 N N . TRP A 1 193 ? -17.862 -23.259 64.470 1.00 94.75 193 TRP A N 1
ATOM 1495 C CA . TRP A 1 193 ? -16.562 -22.600 64.391 1.00 94.75 193 TRP A CA 1
ATOM 1496 C C . TRP A 1 193 ? -15.640 -23.283 63.378 1.00 94.75 193 TRP A C 1
ATOM 1498 O O . TRP A 1 193 ? -15.370 -24.481 63.484 1.00 94.75 193 TRP A O 1
ATOM 1508 N N . VAL A 1 194 ? -15.147 -22.512 62.405 1.00 97.12 194 VAL A N 1
ATOM 1509 C CA . VAL A 1 194 ? -14.202 -22.941 61.367 1.00 97.12 194 VAL A CA 1
ATOM 1510 C C . VAL A 1 194 ? -12.905 -22.153 61.514 1.00 97.12 194 VAL A C 1
ATOM 1512 O O . VAL A 1 194 ? -12.876 -20.940 61.303 1.00 97.12 194 VAL A O 1
ATOM 1515 N N . TYR A 1 195 ? -11.819 -22.841 61.862 1.00 97.31 195 TYR A N 1
ATOM 1516 C CA . TYR A 1 195 ? -10.535 -22.205 62.147 1.00 97.31 195 TYR A CA 1
ATOM 1517 C C . TYR A 1 195 ? -9.381 -22.893 61.415 1.00 97.31 195 TYR A C 1
ATOM 1519 O O . TYR A 1 195 ? -9.239 -24.120 61.474 1.00 97.31 195 TYR A O 1
ATOM 1527 N N . GLN A 1 196 ? -8.545 -22.101 60.732 1.00 97.75 196 GLN A N 1
ATOM 1528 C CA . GLN A 1 196 ? -7.374 -22.570 59.973 1.00 97.75 196 GLN A CA 1
ATOM 1529 C C . GLN A 1 196 ? -7.669 -23.747 59.029 1.00 97.75 196 GLN A C 1
ATOM 1531 O O . GLN A 1 196 ? -6.843 -24.640 58.847 1.00 97.75 196 GLN A O 1
ATOM 1536 N N . SER A 1 197 ? -8.870 -23.779 58.455 1.00 98.06 197 SER A N 1
ATOM 1537 C CA . SER A 1 197 ? -9.387 -24.918 57.696 1.00 98.06 197 SER A CA 1
ATOM 1538 C C . SER A 1 197 ? -9.613 -24.557 56.229 1.00 98.06 197 SER A C 1
ATOM 1540 O O . SER A 1 197 ? -9.688 -23.380 55.867 1.00 98.06 197 SER A O 1
ATOM 1542 N N . GLN A 1 198 ? -9.680 -25.570 55.361 1.00 96.62 198 GLN A N 1
ATOM 1543 C CA . GLN A 1 198 ? -9.815 -25.360 53.917 1.00 96.62 198 GLN A CA 1
ATOM 1544 C C . GLN A 1 198 ? -10.853 -26.273 53.275 1.00 96.62 198 GLN A C 1
ATOM 1546 O O . GLN A 1 198 ? -10.912 -27.449 53.611 1.00 96.62 198 GLN A O 1
ATOM 1551 N N . ARG A 1 199 ? -11.601 -25.796 52.274 1.00 97.31 199 ARG A N 1
ATOM 1552 C CA . ARG A 1 199 ? -12.603 -26.620 51.557 1.00 97.31 199 ARG A CA 1
ATOM 1553 C C . ARG A 1 199 ? -13.663 -27.166 52.513 1.00 97.31 199 ARG A C 1
ATOM 1555 O O . ARG A 1 199 ? -13.803 -28.378 52.673 1.00 97.31 199 ARG A O 1
ATOM 1562 N N . ILE A 1 200 ? -14.336 -26.250 53.200 1.00 98.00 200 ILE A N 1
ATOM 1563 C CA . ILE A 1 200 ? -15.401 -26.567 54.152 1.00 98.00 200 ILE A CA 1
ATOM 1564 C C . ILE A 1 200 ? -16.733 -26.191 53.520 1.00 98.00 200 ILE A C 1
ATOM 1566 O O . ILE A 1 200 ? -16.893 -25.069 53.048 1.00 98.00 200 ILE A O 1
ATOM 1570 N N . GLU A 1 201 ? -17.677 -27.119 53.518 1.00 97.88 201 GLU A N 1
ATOM 1571 C CA . GLU A 1 201 ? -18.993 -26.920 52.925 1.00 97.88 201 GLU A CA 1
ATOM 1572 C C . GLU A 1 201 ? -20.075 -27.073 53.997 1.00 97.88 201 GLU A C 1
ATOM 1574 O O . GLU A 1 201 ? -20.172 -28.108 54.650 1.00 97.88 201 GLU A O 1
ATOM 1579 N N . GLY A 1 202 ? -20.870 -26.028 54.207 1.00 96.06 202 GLY A N 1
ATOM 1580 C CA . GLY A 1 202 ? -22.018 -26.017 55.107 1.00 96.06 202 GLY A CA 1
ATOM 1581 C C . GLY A 1 202 ? -23.309 -25.839 54.316 1.00 96.06 202 GLY A C 1
ATOM 1582 O O . GLY A 1 202 ? -23.508 -24.784 53.724 1.00 96.06 202 GLY A O 1
ATOM 1583 N N . ILE A 1 203 ? -24.189 -26.839 54.298 1.00 94.75 203 ILE A N 1
ATOM 1584 C CA . ILE A 1 203 ? -25.430 -26.837 53.510 1.00 94.75 203 ILE A CA 1
ATOM 1585 C C . ILE A 1 203 ? -26.628 -27.065 54.432 1.00 94.75 203 ILE A C 1
ATOM 1587 O O . ILE A 1 203 ? -26.596 -27.952 55.281 1.00 94.75 203 ILE A O 1
ATOM 1591 N N . ASN A 1 204 ? -27.708 -26.301 54.249 1.00 93.94 204 ASN A N 1
ATOM 1592 C CA . ASN A 1 204 ? -28.951 -26.451 55.022 1.00 93.94 204 ASN A CA 1
ATOM 1593 C C . ASN A 1 204 ? -28.728 -26.417 56.549 1.00 93.94 204 ASN A C 1
ATOM 1595 O O . ASN 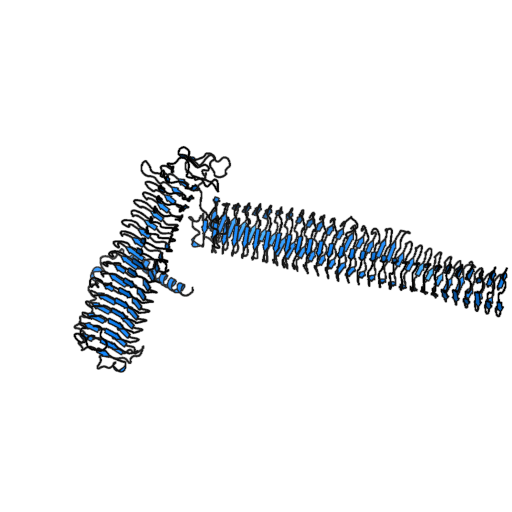A 1 204 ? -29.325 -27.184 57.305 1.00 93.94 204 ASN A O 1
ATOM 1599 N N . LEU A 1 205 ? -27.842 -25.542 57.023 1.00 95.75 205 LEU A N 1
ATOM 1600 C CA . LEU A 1 205 ? -27.583 -25.371 58.449 1.00 95.75 205 LEU A CA 1
ATOM 1601 C C . LEU A 1 205 ? -28.708 -24.545 59.080 1.00 95.75 205 LEU A C 1
ATOM 1603 O O . LEU A 1 205 ? -29.110 -23.531 58.520 1.00 95.75 205 LEU A O 1
ATOM 1607 N N . THR A 1 206 ? -29.188 -24.936 60.255 1.00 95.50 206 THR A N 1
ATOM 1608 C CA . THR A 1 206 ? -30.133 -24.164 61.074 1.00 95.50 206 THR A CA 1
ATOM 1609 C C . THR A 1 206 ? -29.457 -23.793 62.388 1.00 95.50 206 THR A C 1
ATOM 1611 O O . THR A 1 206 ? -29.356 -24.626 63.283 1.00 95.50 206 THR A O 1
ATOM 1614 N N . LEU A 1 207 ? -28.960 -22.560 62.498 1.00 94.25 207 LEU A N 1
ATOM 1615 C CA . LEU A 1 207 ? -28.245 -22.040 63.667 1.00 94.25 207 LEU A CA 1
ATOM 1616 C C . LEU A 1 207 ? -29.119 -20.978 64.348 1.00 94.25 207 LEU A C 1
ATOM 1618 O O . LEU A 1 207 ? -29.110 -19.809 63.950 1.00 94.25 207 LEU A O 1
ATOM 1622 N N . GLU A 1 208 ? -29.900 -21.388 65.348 1.00 92.00 208 GLU A N 1
ATOM 1623 C CA . GLU A 1 208 ? -30.878 -20.522 66.019 1.00 92.00 208 GLU A CA 1
ATOM 1624 C C . GLU A 1 208 ? -30.634 -20.399 67.528 1.00 92.00 208 GLU A C 1
ATOM 1626 O O . GLU A 1 208 ? -30.380 -21.389 68.210 1.00 92.00 208 GLU A O 1
ATOM 1631 N N . GLU A 1 209 ? -30.751 -19.176 68.055 1.00 88.06 209 GLU A N 1
ATOM 1632 C CA . GLU A 1 209 ? -30.652 -18.881 69.495 1.00 88.06 209 GLU A CA 1
ATOM 1633 C C . GLU A 1 209 ? -29.347 -19.411 70.133 1.00 88.06 209 GLU A C 1
ATOM 1635 O O . GLU A 1 209 ? -29.325 -19.788 71.305 1.00 88.06 209 GLU A O 1
ATOM 1640 N N . ASN A 1 210 ? -28.244 -19.443 69.372 1.00 83.19 210 ASN A N 1
ATOM 1641 C CA . ASN A 1 210 ? -26.914 -19.752 69.896 1.00 83.19 210 ASN A CA 1
ATOM 1642 C C . ASN A 1 210 ? -26.272 -18.454 70.398 1.00 83.19 210 ASN A C 1
ATOM 1644 O O . ASN A 1 210 ? -26.098 -17.500 69.636 1.00 83.19 210 ASN A O 1
ATOM 1648 N N . SER A 1 211 ? -25.975 -18.380 71.693 1.00 71.94 211 SER A N 1
ATOM 1649 C CA . SER A 1 211 ? -25.466 -17.162 72.313 1.00 71.94 211 SER A CA 1
ATOM 1650 C C . SER A 1 211 ? -24.850 -17.420 73.683 1.00 71.94 211 SER A C 1
ATOM 1652 O O . SER A 1 211 ? -25.399 -18.139 74.518 1.00 71.94 211 SER A O 1
ATOM 1654 N N . ASP A 1 212 ? -23.743 -16.732 73.935 1.00 66.44 212 ASP A N 1
ATOM 1655 C CA . ASP A 1 212 ? -23.127 -16.527 75.245 1.00 66.44 212 ASP A CA 1
ATOM 1656 C C . ASP A 1 212 ? -23.072 -15.053 75.673 1.00 66.44 212 ASP A C 1
ATOM 1658 O O . ASP A 1 212 ? -22.491 -14.718 76.707 1.00 66.44 212 ASP A O 1
ATOM 1662 N N . GLY A 1 213 ? -23.650 -14.165 74.860 1.00 63.25 213 GLY A N 1
ATOM 1663 C CA . GLY A 1 213 ? -23.513 -12.717 74.988 1.00 63.25 213 GLY A CA 1
ATOM 1664 C C . GLY A 1 213 ? -22.406 -12.075 74.141 1.00 63.25 213 GLY A C 1
ATOM 1665 O O . GLY A 1 213 ? -22.300 -10.852 74.182 1.00 63.25 213 GLY A O 1
ATOM 1666 N N . SER A 1 214 ? -21.615 -12.828 73.359 1.00 71.00 214 SER A N 1
ATOM 1667 C CA . SER A 1 214 ? -20.599 -12.257 72.453 1.00 71.00 214 SER A CA 1
ATOM 1668 C C . SER A 1 214 ? -20.320 -13.006 71.136 1.00 71.00 214 SER A C 1
ATOM 1670 O O . SER A 1 214 ? -19.776 -12.390 70.220 1.00 71.00 214 SER A O 1
ATOM 1672 N N . ASN A 1 215 ? -20.684 -14.284 70.997 1.00 79.69 215 ASN A N 1
ATOM 1673 C CA . ASN A 1 215 ? -20.276 -15.107 69.850 1.00 79.69 215 ASN A CA 1
ATOM 1674 C C . ASN A 1 215 ? -21.321 -15.196 68.721 1.00 79.69 215 ASN A C 1
ATOM 1676 O O . ASN A 1 215 ? -22.528 -15.201 68.982 1.00 79.69 215 ASN A O 1
ATOM 1680 N N . PRO A 1 216 ? -20.877 -15.321 67.455 1.00 88.69 216 PRO A N 1
ATOM 1681 C CA . PRO A 1 216 ? -21.768 -15.444 66.307 1.00 88.69 216 PRO A CA 1
ATOM 1682 C C . PRO A 1 216 ? -22.368 -16.854 66.163 1.00 88.69 216 PRO A C 1
ATOM 1684 O O . PRO A 1 216 ? -21.889 -17.831 66.740 1.00 88.69 216 PRO A O 1
ATOM 1687 N N . GLY A 1 217 ? -23.397 -16.977 65.322 1.00 90.62 217 GLY A N 1
ATOM 1688 C CA . GLY A 1 217 ? -23.936 -18.269 64.901 1.00 90.62 217 GLY A CA 1
ATOM 1689 C C . GLY A 1 217 ? -22.900 -19.091 64.127 1.00 90.62 217 GLY A C 1
ATOM 1690 O O . GLY A 1 217 ? -22.752 -20.286 64.377 1.00 90.62 217 GLY A O 1
ATOM 1691 N N . LEU A 1 218 ? -22.143 -18.446 63.235 1.00 95.12 218 LEU A N 1
ATOM 1692 C CA . LEU A 1 218 ? -21.057 -19.049 62.461 1.00 95.12 218 LEU A CA 1
ATOM 1693 C C . LEU A 1 218 ? -19.816 -18.147 62.481 1.00 95.12 218 LEU A C 1
ATOM 1695 O O . LEU A 1 218 ? -19.897 -16.974 62.116 1.00 95.12 218 LEU A O 1
ATOM 1699 N N . GLU A 1 219 ? -18.656 -18.698 62.830 1.00 95.81 219 GLU A N 1
ATOM 1700 C CA . GLU A 1 219 ? -17.371 -17.989 62.755 1.00 95.81 219 GLU A CA 1
ATOM 1701 C C . GLU A 1 219 ? -16.394 -18.706 61.817 1.00 95.81 219 GLU A C 1
ATOM 1703 O O . GLU A 1 219 ? -16.142 -19.902 61.969 1.00 95.81 219 GLU A O 1
ATOM 1708 N N . ILE A 1 220 ? -15.817 -17.955 60.873 1.00 97.31 220 ILE A N 1
ATOM 1709 C CA . ILE A 1 220 ? -14.793 -18.412 59.929 1.00 97.31 220 ILE A CA 1
ATOM 1710 C C . ILE A 1 220 ? -13.539 -17.561 60.119 1.00 97.31 220 ILE A C 1
ATOM 1712 O O . ILE A 1 220 ? -13.550 -16.348 59.905 1.00 97.31 220 ILE A O 1
ATOM 1716 N N . ARG A 1 221 ? -12.431 -18.191 60.500 1.00 97.25 221 ARG A N 1
ATOM 1717 C CA . ARG A 1 221 ? -11.195 -17.469 60.800 1.00 97.25 221 ARG A CA 1
ATOM 1718 C C . ARG A 1 221 ? -9.971 -18.152 60.218 1.00 97.25 221 ARG A C 1
ATOM 1720 O O . ARG A 1 221 ? -9.828 -19.373 60.314 1.00 97.25 221 ARG A O 1
ATOM 1727 N N . GLU A 1 222 ? -9.090 -17.350 59.616 1.00 97.69 222 GLU A N 1
ATOM 1728 C CA . GLU A 1 222 ? -7.838 -17.807 58.988 1.00 97.69 222 GLU A CA 1
ATOM 1729 C C . GLU A 1 222 ? -8.045 -18.994 58.027 1.00 97.69 222 GLU A C 1
ATOM 1731 O O . GLU A 1 222 ? -7.212 -19.894 57.935 1.00 97.69 222 GLU A O 1
ATOM 1736 N N . SER A 1 223 ? -9.193 -19.037 57.350 1.00 98.25 223 SER A N 1
ATOM 1737 C CA . SER A 1 223 ? -9.648 -20.195 56.574 1.00 98.25 223 SER A CA 1
ATOM 1738 C C . SER A 1 223 ? -9.856 -19.831 55.107 1.00 98.25 223 SER A C 1
ATOM 1740 O O . SER A 1 223 ? -9.986 -18.653 54.761 1.00 98.25 223 SER A O 1
ATOM 1742 N N . SER A 1 224 ? -9.876 -20.836 54.225 1.00 97.81 224 SER A N 1
ATOM 1743 C CA . SER A 1 224 ? -10.098 -20.588 52.799 1.00 97.81 224 SER A CA 1
ATOM 1744 C C . SER A 1 224 ? -10.936 -21.629 52.074 1.00 97.81 224 SER A C 1
ATOM 1746 O O . SER A 1 224 ? -10.981 -22.791 52.461 1.00 97.81 224 SER A O 1
ATOM 1748 N N . ASN A 1 225 ? -11.582 -21.237 50.974 1.00 97.06 225 ASN A N 1
ATOM 1749 C CA . ASN A 1 225 ? -12.491 -22.111 50.222 1.00 97.06 225 ASN A CA 1
ATOM 1750 C C . ASN A 1 225 ? -13.620 -22.639 51.123 1.00 97.06 225 ASN A C 1
ATOM 1752 O O . ASN A 1 225 ? -13.755 -23.848 51.306 1.00 97.06 225 ASN A O 1
ATOM 1756 N N . VAL A 1 226 ? -14.373 -21.740 51.754 1.00 98.19 226 VAL A N 1
ATOM 1757 C CA . VAL A 1 226 ? -15.520 -22.114 52.597 1.00 98.19 226 VAL A CA 1
ATOM 1758 C C . VAL A 1 226 ? -16.806 -21.719 51.883 1.00 98.19 226 VAL A C 1
ATOM 1760 O O . VAL A 1 226 ? -16.946 -20.563 51.494 1.00 98.19 226 VAL A O 1
ATOM 1763 N N . THR A 1 227 ? -17.739 -22.656 51.739 1.00 98.06 227 THR A N 1
ATOM 1764 C CA . THR A 1 227 ? -19.051 -22.420 51.123 1.00 98.06 227 THR A CA 1
ATOM 1765 C C . THR A 1 227 ? -20.144 -22.643 52.161 1.00 98.06 227 THR A C 1
ATOM 1767 O O . THR A 1 227 ? -20.198 -23.703 52.780 1.00 98.06 227 THR A O 1
ATOM 1770 N N . ILE A 1 228 ? -21.027 -21.661 52.345 1.00 98.00 228 ILE A N 1
ATOM 1771 C CA . ILE A 1 228 ? -22.220 -21.744 53.194 1.00 98.00 228 ILE A CA 1
ATOM 1772 C C . ILE A 1 228 ? -23.446 -21.548 52.306 1.00 98.00 228 ILE A C 1
ATOM 1774 O O . ILE A 1 228 ? -23.644 -20.474 51.740 1.00 98.00 228 ILE A O 1
ATOM 1778 N N . ALA A 1 229 ? -24.260 -22.590 52.165 1.00 96.25 229 ALA A N 1
ATOM 1779 C CA . ALA A 1 229 ? -25.372 -22.632 51.228 1.00 96.25 229 ALA A CA 1
ATOM 1780 C C . ALA A 1 229 ? -26.706 -22.938 51.921 1.00 96.25 229 ALA A C 1
ATOM 1782 O O . ALA A 1 229 ? -26.777 -23.778 52.821 1.00 96.25 229 ALA A O 1
ATOM 1783 N N . ASN A 1 230 ? -27.781 -22.280 51.474 1.00 95.81 230 ASN A N 1
ATOM 1784 C CA . ASN A 1 230 ? -29.177 -22.585 51.833 1.00 95.81 230 ASN A CA 1
ATOM 1785 C C . ASN A 1 230 ? -29.443 -22.697 53.349 1.00 95.81 230 ASN A C 1
ATOM 1787 O O . ASN A 1 230 ? -30.261 -23.497 53.795 1.00 95.81 230 ASN A O 1
ATOM 1791 N N . SER A 1 231 ? -28.717 -21.926 54.159 1.00 95.81 231 SER A N 1
ATOM 1792 C CA . SER A 1 231 ? -28.705 -22.060 55.619 1.00 95.81 231 SER A CA 1
ATOM 1793 C C . SER A 1 231 ? -29.506 -20.952 56.305 1.00 95.81 231 SER A C 1
ATOM 1795 O O . SER A 1 231 ? -29.538 -19.822 55.828 1.00 95.81 231 SER A O 1
ATOM 1797 N N . THR A 1 232 ? -30.136 -21.261 57.438 1.00 97.00 232 THR A N 1
ATOM 1798 C CA . THR A 1 232 ? -30.851 -20.315 58.304 1.00 97.00 232 THR A CA 1
ATOM 1799 C C . THR A 1 232 ? -30.030 -20.020 59.558 1.00 97.00 232 THR A C 1
ATOM 1801 O O . THR A 1 232 ? -29.758 -20.918 60.349 1.00 97.00 232 THR A O 1
ATOM 1804 N N . ILE A 1 233 ? -29.641 -18.761 59.763 1.00 95.62 233 ILE A N 1
ATOM 1805 C CA . ILE A 1 233 ? -28.798 -18.313 60.880 1.00 95.62 233 ILE A CA 1
ATOM 1806 C C . ILE A 1 233 ? -29.486 -17.127 61.546 1.00 95.62 233 ILE A C 1
ATOM 1808 O O . ILE A 1 233 ? -29.469 -16.011 61.020 1.00 95.62 233 ILE A O 1
ATOM 1812 N N . ARG A 1 234 ? -30.138 -17.361 62.686 1.00 94.62 234 ARG A N 1
ATOM 1813 C CA . ARG A 1 234 ? -31.034 -16.359 63.269 1.00 94.62 234 ARG A CA 1
ATOM 1814 C C . ARG A 1 234 ? -31.013 -16.265 64.786 1.00 94.62 234 ARG A C 1
ATOM 1816 O O . ARG A 1 234 ? -30.779 -17.262 65.462 1.00 94.62 234 ARG A O 1
ATOM 1823 N N . LYS A 1 235 ? -31.318 -15.076 65.316 1.00 91.81 235 LYS A N 1
ATOM 1824 C CA . LYS A 1 235 ? -31.382 -14.799 66.766 1.00 91.81 235 LYS A CA 1
ATOM 1825 C C . LYS A 1 235 ? -30.107 -15.156 67.543 1.00 91.81 235 LYS A C 1
ATOM 1827 O O . LYS A 1 235 ? -30.170 -15.545 68.708 1.00 91.81 235 LYS A O 1
ATOM 1832 N N . ASN A 1 236 ? -28.953 -15.059 66.897 1.00 91.06 236 ASN A N 1
ATOM 1833 C CA . ASN A 1 236 ? -27.648 -15.184 67.541 1.00 91.06 236 ASN A CA 1
ATOM 1834 C C . ASN A 1 236 ? -27.105 -13.781 67.866 1.00 91.06 236 ASN A C 1
ATOM 1836 O O . ASN A 1 236 ? -27.715 -12.777 67.484 1.00 91.06 236 ASN A O 1
ATOM 1840 N N . VAL A 1 237 ? -25.954 -13.683 68.546 1.00 88.50 237 VAL A N 1
ATOM 1841 C CA . VAL A 1 237 ? -25.336 -12.363 68.775 1.00 88.50 237 VAL A CA 1
ATOM 1842 C C . VAL A 1 237 ? -24.896 -11.749 67.453 1.00 88.50 237 VAL A C 1
ATOM 1844 O O . VAL A 1 237 ? -25.336 -10.659 67.137 1.00 88.50 237 VAL A O 1
ATOM 1847 N N . GLY A 1 238 ? -24.116 -12.468 66.646 1.00 89.38 238 GLY A N 1
ATOM 1848 C CA . GLY A 1 238 ? -23.843 -12.135 65.241 1.00 89.38 238 GLY A CA 1
ATOM 1849 C C . GLY A 1 238 ? -24.278 -13.274 64.321 1.00 89.38 238 GLY A C 1
ATOM 1850 O O . GLY A 1 238 ? -24.376 -14.415 64.768 1.00 89.38 238 GLY A O 1
ATOM 1851 N N . GLY A 1 239 ? -24.543 -13.000 63.044 1.00 94.38 239 GLY A N 1
ATOM 1852 C CA . GLY A 1 239 ? -24.909 -14.056 62.094 1.00 94.38 239 GLY A CA 1
ATOM 1853 C C . GLY A 1 239 ? -23.691 -14.875 61.651 1.00 94.38 239 GLY A C 1
ATOM 1854 O O . GLY A 1 239 ? -23.386 -15.919 62.232 1.00 94.38 239 GLY A O 1
ATOM 1855 N N . ILE A 1 240 ? -22.993 -14.390 60.621 1.00 96.19 240 ILE A N 1
ATOM 1856 C CA . ILE A 1 240 ? -21.744 -14.954 60.095 1.00 96.19 240 ILE A CA 1
ATOM 1857 C C . ILE A 1 240 ? -20.609 -13.947 60.278 1.00 96.19 240 ILE A C 1
ATOM 1859 O O . ILE A 1 240 ? -20.659 -12.850 59.723 1.00 96.19 240 ILE A O 1
ATOM 1863 N N . THR A 1 241 ? -19.546 -14.346 60.968 1.00 95.50 241 THR A N 1
ATOM 1864 C CA . THR A 1 241 ? -18.340 -13.526 61.133 1.00 95.50 241 THR A CA 1
ATOM 1865 C C . THR A 1 241 ? -17.153 -14.141 60.405 1.00 95.50 241 THR A C 1
ATOM 1867 O O . THR A 1 241 ? -16.906 -15.341 60.509 1.00 95.50 241 THR A O 1
ATOM 1870 N N . MET A 1 242 ? -16.397 -13.301 59.695 1.00 95.19 242 MET A N 1
ATOM 1871 C CA . MET A 1 242 ? -15.183 -13.672 58.973 1.00 95.19 242 MET A CA 1
ATOM 1872 C C . MET A 1 242 ? -14.009 -12.776 59.363 1.00 95.19 242 MET A C 1
ATOM 1874 O O . MET A 1 242 ? -14.116 -11.550 59.283 1.00 95.19 242 MET A O 1
ATOM 1878 N N . ASP A 1 243 ? -12.875 -13.378 59.721 1.00 95.06 243 ASP A N 1
ATOM 1879 C CA . ASP A 1 243 ? -11.624 -12.658 59.989 1.00 95.06 243 ASP A CA 1
ATOM 1880 C C . ASP A 1 243 ? -10.447 -13.302 59.235 1.00 95.06 243 ASP A C 1
ATOM 1882 O O . ASP A 1 243 ? -10.235 -14.519 59.305 1.00 95.06 243 ASP A O 1
ATOM 1886 N N . THR A 1 244 ? -9.687 -12.480 58.501 1.00 95.19 244 THR A N 1
ATOM 1887 C CA . THR A 1 244 ? -8.444 -12.863 57.806 1.00 95.19 244 THR A CA 1
ATOM 1888 C C . THR A 1 244 ? -8.609 -14.132 56.948 1.00 95.19 244 THR A C 1
ATOM 1890 O O . THR A 1 244 ? -7.785 -15.042 56.978 1.00 95.19 244 THR A O 1
ATOM 1893 N N . SER A 1 245 ? -9.716 -14.226 56.207 1.00 96.00 245 SER A N 1
ATOM 1894 C CA . SER A 1 245 ? -10.095 -15.402 55.406 1.00 96.00 245 SER A CA 1
ATOM 1895 C C . SER A 1 245 ? -10.208 -15.065 53.912 1.00 96.00 245 SER A C 1
ATOM 1897 O O . SER A 1 245 ? -10.327 -13.894 53.534 1.00 96.00 245 SER A O 1
ATOM 1899 N N . GLU A 1 246 ? -10.130 -16.074 53.039 1.00 96.75 246 GLU A N 1
ATOM 1900 C CA . GLU A 1 246 ? -10.186 -15.870 51.581 1.00 96.75 246 GLU A CA 1
ATOM 1901 C C . GLU A 1 246 ? -10.948 -16.959 50.820 1.00 96.75 246 GLU A C 1
ATOM 1903 O O . GLU A 1 246 ? -10.991 -18.105 51.250 1.00 96.75 246 GLU A O 1
ATOM 1908 N N . PHE A 1 247 ? -11.521 -16.627 49.660 1.00 96.88 247 PHE A N 1
ATOM 1909 C CA . PHE A 1 247 ? -12.312 -17.561 48.844 1.00 96.88 247 PHE A CA 1
ATOM 1910 C C . PHE A 1 247 ? -13.518 -18.109 49.618 1.00 96.88 247 PHE A C 1
ATOM 1912 O O . PHE A 1 247 ? -13.624 -19.312 49.851 1.00 96.88 247 PHE A O 1
ATOM 1919 N N . ILE A 1 248 ? -14.399 -17.214 50.065 1.00 97.69 248 ILE A N 1
ATOM 1920 C CA . ILE A 1 248 ? -15.597 -17.577 50.833 1.00 97.69 248 ILE A CA 1
ATOM 1921 C C . ILE A 1 248 ? -16.842 -17.328 49.988 1.00 97.69 248 ILE A C 1
ATOM 1923 O O . ILE A 1 248 ? -16.988 -16.256 49.408 1.00 97.69 248 ILE A O 1
ATOM 1927 N N . GLU A 1 249 ? -17.747 -18.297 49.942 1.00 98.25 249 GLU A N 1
ATOM 1928 C CA . GLU A 1 249 ? -19.024 -18.200 49.238 1.00 98.25 249 GLU A CA 1
ATOM 1929 C C . GLU A 1 249 ? -20.179 -18.348 50.236 1.00 98.25 249 GLU A C 1
ATOM 1931 O O . GLU A 1 249 ? -20.259 -19.335 50.964 1.00 98.25 249 GLU A O 1
ATOM 1936 N N . ILE A 1 250 ? -21.084 -17.370 50.279 1.00 98.19 250 ILE A N 1
ATOM 1937 C CA . ILE A 1 250 ? -22.346 -17.449 51.023 1.00 98.19 250 ILE A CA 1
ATOM 1938 C C . ILE A 1 250 ? -23.482 -17.336 50.017 1.00 98.19 250 ILE A C 1
ATOM 1940 O O . ILE A 1 250 ? -23.650 -16.287 49.395 1.00 98.19 250 ILE A O 1
ATOM 1944 N N . ILE A 1 251 ? -24.278 -18.393 49.866 1.00 97.06 251 ILE A N 1
ATOM 1945 C CA . ILE A 1 251 ? -25.312 -18.455 48.835 1.00 97.06 251 ILE A CA 1
ATOM 1946 C C . ILE A 1 251 ? -26.663 -18.934 49.371 1.00 97.06 251 ILE A C 1
ATOM 1948 O O . ILE A 1 251 ? -26.750 -19.917 50.101 1.00 97.06 251 ILE A O 1
ATOM 1952 N N . GLY A 1 252 ? -27.752 -18.242 49.030 1.00 94.81 252 GLY A N 1
ATOM 1953 C CA . GLY A 1 252 ? -29.113 -18.707 49.343 1.00 94.81 252 GLY A CA 1
ATOM 1954 C C . GLY A 1 252 ? -29.476 -18.748 50.836 1.00 94.81 252 GLY A C 1
ATOM 1955 O O . GLY A 1 252 ? -30.419 -19.437 51.211 1.00 94.81 252 GLY A O 1
ATOM 1956 N N . CYS A 1 253 ? -28.725 -18.070 51.709 1.00 97.12 253 CYS A N 1
ATOM 1957 C CA . CYS A 1 253 ? -28.909 -18.148 53.162 1.00 97.12 253 CYS A CA 1
ATOM 1958 C C . CYS A 1 253 ? -29.953 -17.149 53.691 1.00 97.12 253 CYS A C 1
ATOM 1960 O O . CYS A 1 253 ? -30.105 -16.057 53.149 1.00 97.12 253 CYS A O 1
ATOM 1962 N N . ASN A 1 254 ? -30.635 -17.499 54.785 1.00 97.31 254 ASN A N 1
ATOM 1963 C CA . ASN A 1 254 ? -31.506 -16.616 55.561 1.00 97.31 254 ASN A CA 1
ATOM 1964 C C . ASN A 1 254 ? -30.828 -16.228 56.883 1.00 97.31 254 ASN A C 1
ATOM 1966 O O . ASN A 1 254 ? -30.673 -17.060 57.773 1.00 97.31 254 ASN A O 1
ATOM 1970 N N . ILE A 1 255 ? -30.420 -14.970 57.008 1.00 97.81 255 ILE A N 1
ATOM 1971 C CA . ILE A 1 255 ? -29.663 -14.436 58.138 1.00 97.81 255 ILE A CA 1
ATOM 1972 C C . ILE A 1 255 ? -30.495 -13.339 58.800 1.00 97.81 255 ILE A C 1
ATOM 1974 O O . ILE A 1 255 ? -30.584 -12.223 58.274 1.00 97.81 255 ILE A O 1
ATOM 1978 N N . SER A 1 256 ? -31.133 -13.655 59.928 1.00 96.50 256 SER A N 1
ATOM 1979 C CA . SER A 1 256 ? -32.178 -12.785 60.472 1.00 96.50 256 SER A CA 1
ATOM 1980 C C . SER A 1 256 ? -32.198 -12.612 61.986 1.00 96.50 256 SER A C 1
ATOM 1982 O O . SER A 1 256 ? -31.796 -13.500 62.726 1.00 96.50 256 SER A O 1
ATOM 1984 N N . GLU A 1 257 ? -32.747 -11.495 62.466 1.00 95.00 257 GLU A N 1
ATOM 1985 C CA . GLU A 1 257 ? -33.016 -11.257 63.899 1.00 95.00 257 GLU A CA 1
ATOM 1986 C C . GLU A 1 257 ? -31.775 -11.378 64.817 1.00 95.00 257 GLU A C 1
ATOM 1988 O O . GLU A 1 257 ? -31.920 -11.641 66.009 1.00 95.00 257 GLU A O 1
ATOM 1993 N N . ASN A 1 258 ? -30.549 -11.231 64.300 1.00 93.88 258 ASN A N 1
ATOM 1994 C CA . ASN A 1 258 ? -29.333 -11.275 65.124 1.00 93.88 258 ASN A CA 1
ATOM 1995 C C . ASN A 1 258 ? -29.106 -9.921 65.831 1.00 93.88 258 ASN A C 1
ATOM 1997 O O . ASN A 1 258 ? -29.468 -8.879 65.286 1.00 93.88 258 ASN A O 1
ATOM 2001 N N . SER A 1 259 ? -28.521 -9.912 67.036 1.00 91.69 259 SER A N 1
ATOM 2002 C CA . SER A 1 259 ? -28.352 -8.684 67.850 1.00 91.69 259 SER A CA 1
ATOM 2003 C C . SER A 1 259 ? -27.119 -7.827 67.497 1.00 91.69 259 SER A C 1
ATOM 2005 O O . SER A 1 259 ? -26.828 -6.830 68.151 1.00 91.69 259 SER A O 1
ATOM 2007 N N . ASP A 1 260 ? -26.381 -8.222 66.472 1.00 90.19 260 ASP A N 1
ATOM 2008 C CA . ASP A 1 260 ? -25.214 -7.579 65.866 1.00 90.19 260 ASP A CA 1
ATOM 2009 C C . ASP A 1 260 ? -25.208 -8.000 64.375 1.00 90.19 260 ASP A C 1
ATOM 2011 O O . ASP A 1 260 ? -26.120 -8.734 63.965 1.00 90.19 260 ASP A O 1
ATOM 2015 N N . PRO A 1 261 ? -24.266 -7.553 63.513 1.00 95.00 261 PRO A N 1
ATOM 2016 C CA . PRO A 1 261 ? -24.424 -7.710 62.081 1.00 95.00 261 PRO A CA 1
ATOM 2017 C C . PRO A 1 261 ? -24.770 -9.113 61.600 1.00 95.00 261 PRO A C 1
ATOM 2019 O O . PRO A 1 261 ? -24.224 -10.115 62.070 1.00 95.00 261 PRO A O 1
ATOM 2022 N N . GLY A 1 262 ? -25.633 -9.159 60.583 1.00 96.25 262 GLY A N 1
ATOM 2023 C CA . GLY A 1 262 ? -25.961 -10.404 59.899 1.00 96.25 262 GLY A CA 1
ATOM 2024 C C . GLY A 1 262 ? -24.706 -11.046 59.308 1.00 96.25 262 GLY A C 1
ATOM 2025 O O . GLY A 1 262 ? -24.429 -12.215 59.556 1.00 96.25 262 GLY A O 1
ATOM 2026 N N . ILE A 1 263 ? -23.904 -10.273 58.575 1.00 97.81 263 ILE A N 1
ATOM 2027 C CA . ILE A 1 263 ? -22.589 -10.700 58.089 1.00 97.81 263 ILE A CA 1
ATOM 2028 C C . ILE A 1 263 ? -21.547 -9.646 58.458 1.00 97.81 263 ILE A C 1
ATOM 2030 O O . ILE A 1 263 ? -21.682 -8.476 58.093 1.00 97.81 263 ILE A O 1
ATOM 2034 N N . TYR A 1 264 ? -20.476 -10.068 59.123 1.00 97.19 264 TYR A N 1
ATOM 2035 C CA . TYR A 1 264 ? -19.333 -9.223 59.443 1.00 97.19 264 TYR A CA 1
ATOM 2036 C C . TYR A 1 264 ? -18.054 -9.747 58.787 1.00 97.19 264 TYR A C 1
ATOM 2038 O O . TYR A 1 264 ? -17.659 -10.891 58.999 1.00 97.19 264 TYR A O 1
ATOM 2046 N N . ILE A 1 265 ? -17.398 -8.899 57.992 1.00 95.75 265 ILE A N 1
ATOM 2047 C CA . ILE A 1 265 ? -16.179 -9.223 57.250 1.00 95.75 265 ILE A CA 1
ATOM 2048 C C . ILE A 1 265 ? -15.063 -8.289 57.688 1.00 95.75 265 ILE A C 1
ATOM 2050 O O . ILE A 1 265 ? -15.109 -7.078 57.446 1.00 95.75 265 ILE A O 1
ATOM 2054 N N . LYS A 1 266 ? -14.018 -8.878 58.264 1.00 94.44 266 LYS A N 1
ATOM 2055 C CA . LYS A 1 266 ? -12.821 -8.173 58.697 1.00 94.44 266 LYS A CA 1
ATOM 2056 C C . LYS A 1 266 ? -11.578 -8.704 57.995 1.00 94.44 266 LYS A C 1
ATOM 2058 O O . LYS A 1 266 ? -11.336 -9.909 57.968 1.00 94.44 266 LYS A O 1
ATOM 2063 N N . ASP A 1 267 ? -10.807 -7.791 57.403 1.00 92.00 267 ASP A N 1
ATOM 2064 C CA . ASP A 1 267 ? -9.495 -8.047 56.785 1.00 92.00 267 ASP A CA 1
ATOM 2065 C C . ASP A 1 267 ? -9.443 -9.270 55.840 1.00 92.00 267 ASP A C 1
ATOM 2067 O O . ASP A 1 267 ? -8.383 -9.852 55.610 1.00 92.00 267 ASP A O 1
ATOM 2071 N N . SER A 1 268 ? -10.570 -9.608 55.210 1.00 93.50 268 SER A N 1
ATOM 2072 C CA . SER A 1 268 ? -10.754 -10.777 54.338 1.00 93.50 268 SER A CA 1
ATOM 2073 C C . SER A 1 268 ? -10.896 -10.359 52.862 1.00 93.50 268 SER A C 1
ATOM 2075 O O . SER A 1 268 ? -11.071 -9.173 52.569 1.00 93.50 268 SER A O 1
ATOM 2077 N N . LYS A 1 269 ? -10.738 -11.285 51.908 1.00 93.25 269 LYS A N 1
ATOM 2078 C CA . LYS A 1 269 ? -10.756 -11.000 50.451 1.00 93.25 269 LYS A CA 1
ATOM 2079 C C . LYS A 1 269 ? -11.331 -12.167 49.646 1.00 93.25 269 LYS A C 1
ATOM 2081 O O . LYS A 1 269 ? -11.416 -13.266 50.168 1.00 93.25 269 LYS A O 1
ATOM 2086 N N . GLU A 1 270 ? -11.663 -11.950 48.376 1.00 94.81 270 GLU A N 1
ATOM 2087 C CA . GLU A 1 270 ? -12.203 -12.978 47.473 1.00 94.81 270 GLU A CA 1
ATOM 2088 C C . GLU A 1 270 ? -13.474 -13.616 48.061 1.00 94.81 270 GLU A C 1
ATOM 2090 O O . GLU A 1 270 ? -13.505 -14.804 48.375 1.00 94.81 270 GLU A O 1
ATOM 2095 N N . ILE A 1 271 ? -14.505 -12.801 48.294 1.00 96.38 271 ILE A N 1
ATOM 2096 C CA . ILE A 1 271 ? -15.756 -13.234 48.937 1.00 96.38 271 ILE A CA 1
ATOM 2097 C C . ILE A 1 271 ? -16.921 -13.005 47.979 1.00 96.38 271 ILE A C 1
ATOM 2099 O O . ILE A 1 271 ? -17.039 -11.911 47.426 1.00 96.38 271 ILE A O 1
ATOM 2103 N N . ASP A 1 272 ? -17.791 -14.001 47.825 1.00 97.19 272 ASP A N 1
ATOM 2104 C CA . ASP A 1 272 ? -19.054 -13.899 47.089 1.00 97.19 272 ASP A CA 1
ATOM 2105 C C . ASP A 1 272 ? -20.240 -14.106 48.044 1.00 97.19 272 ASP A C 1
ATOM 2107 O O . ASP A 1 272 ? -20.314 -15.107 48.756 1.00 97.19 272 ASP A O 1
ATOM 2111 N N . ILE A 1 273 ? -21.154 -13.137 48.091 1.00 98.38 273 ILE A N 1
ATOM 2112 C CA . ILE A 1 273 ? -22.400 -13.193 48.864 1.00 98.38 273 ILE A CA 1
ATOM 2113 C C . ILE A 1 273 ? -23.546 -13.062 47.873 1.00 98.38 273 ILE A C 1
ATOM 2115 O O . ILE A 1 273 ? -23.762 -11.974 47.325 1.00 98.38 273 ILE A O 1
ATOM 2119 N N . ALA A 1 274 ? -24.297 -14.142 47.662 1.00 97.12 274 ALA A N 1
ATOM 2120 C CA . ALA A 1 274 ? -25.325 -14.191 46.637 1.00 97.12 274 ALA A CA 1
ATOM 2121 C C . ALA A 1 274 ? -26.666 -14.775 47.097 1.00 97.12 274 ALA A C 1
ATOM 2123 O O . ALA A 1 274 ? -26.723 -15.714 47.882 1.00 97.12 274 ALA A O 1
ATOM 2124 N N . LEU A 1 275 ? -27.778 -14.268 46.555 1.00 96.50 275 LEU A N 1
ATOM 2125 C CA . LEU A 1 275 ? -29.118 -14.862 46.725 1.00 96.50 275 LEU A CA 1
ATOM 2126 C C . LEU A 1 275 ? -29.602 -15.000 48.189 1.00 96.50 275 LEU A C 1
ATOM 2128 O O . LEU A 1 275 ? -30.496 -15.796 48.463 1.00 96.50 275 LEU A O 1
ATOM 2132 N N . CYS A 1 276 ? -29.036 -14.246 49.135 1.00 97.00 276 CYS A N 1
ATOM 2133 C CA . CYS A 1 276 ? -29.362 -14.337 50.560 1.00 97.00 276 CYS A CA 1
ATOM 2134 C C . CYS A 1 276 ? -30.497 -13.385 50.982 1.00 97.00 276 CYS A C 1
ATOM 2136 O O . CYS A 1 276 ? -30.674 -12.309 50.409 1.00 97.00 276 CYS A O 1
ATOM 2138 N N . GLN A 1 277 ? -31.229 -13.758 52.035 1.00 98.00 277 GLN A N 1
ATOM 2139 C CA . GLN A 1 277 ? -32.133 -12.902 52.813 1.00 98.00 277 GLN A CA 1
ATOM 2140 C C . GLN A 1 277 ? -31.386 -12.444 54.075 1.00 98.00 277 GLN A C 1
ATOM 2142 O O . GLN A 1 277 ? -31.032 -13.278 54.898 1.00 98.00 277 GLN A O 1
ATOM 2147 N N . ILE A 1 278 ? -31.119 -11.147 54.236 1.00 98.12 278 ILE A N 1
ATOM 2148 C CA . ILE A 1 278 ? -30.377 -10.594 55.384 1.00 98.12 278 ILE A CA 1
ATOM 2149 C C . ILE A 1 278 ? -31.244 -9.529 56.052 1.00 98.12 278 ILE A C 1
ATOM 2151 O O . ILE A 1 278 ? -31.230 -8.357 55.659 1.00 98.12 278 ILE A O 1
ATOM 2155 N N . ILE A 1 279 ? -32.066 -9.942 57.016 1.00 96.69 279 ILE A N 1
ATOM 2156 C CA . ILE A 1 279 ? -33.223 -9.150 57.446 1.00 96.69 279 ILE A CA 1
ATOM 2157 C C . ILE A 1 279 ? -33.316 -8.988 58.965 1.00 96.69 279 ILE A C 1
ATOM 2159 O O . ILE A 1 279 ? -33.022 -9.905 59.714 1.00 96.69 279 ILE A O 1
ATOM 2163 N N . GLU A 1 280 ? -33.777 -7.830 59.427 1.00 96.25 280 GLU A N 1
ATOM 2164 C CA . GLU A 1 280 ? -34.107 -7.571 60.839 1.00 96.25 280 GLU A CA 1
ATOM 2165 C C . GLU A 1 280 ? -32.951 -7.797 61.831 1.00 96.25 280 GLU A C 1
ATOM 2167 O O . GLU A 1 280 ? -33.193 -8.046 63.008 1.00 96.25 280 GLU A O 1
ATOM 2172 N N . ASN A 1 281 ? -31.693 -7.690 61.390 1.00 95.56 281 ASN A N 1
ATOM 2173 C CA . ASN A 1 281 ? -30.547 -7.728 62.299 1.00 95.56 281 ASN A CA 1
ATOM 2174 C C . ASN A 1 281 ? -30.335 -6.351 62.948 1.00 95.56 281 ASN A C 1
ATOM 2176 O O . ASN A 1 281 ? -30.521 -5.294 62.324 1.00 95.56 281 ASN A O 1
ATOM 2180 N N . GLU A 1 282 ? -29.921 -6.338 64.208 1.00 93.38 282 GLU A N 1
ATOM 2181 C CA . GLU A 1 282 ? -29.464 -5.117 64.855 1.00 93.38 282 GLU A CA 1
ATOM 2182 C C . GLU A 1 282 ? -28.126 -4.664 64.239 1.00 93.38 282 GLU A C 1
ATOM 2184 O O . GLU A 1 282 ? -27.324 -5.448 63.737 1.00 93.38 282 GLU A O 1
ATOM 2189 N N . ASN A 1 283 ? -27.892 -3.353 64.220 1.00 92.62 283 ASN A N 1
ATOM 2190 C CA . ASN A 1 283 ? -26.781 -2.703 63.533 1.00 92.62 283 ASN A CA 1
ATOM 2191 C C . ASN A 1 283 ? -26.804 -2.887 62.009 1.00 92.62 283 ASN A C 1
ATOM 2193 O O . ASN A 1 283 ? -27.484 -2.123 61.317 1.00 92.62 283 ASN A O 1
ATOM 2197 N N . TYR A 1 284 ? -26.015 -3.807 61.460 1.00 96.00 284 TYR A N 1
ATOM 2198 C CA . TYR A 1 284 ? -25.739 -3.853 60.025 1.00 96.00 284 TYR A CA 1
ATOM 2199 C C . TYR A 1 284 ? -26.251 -5.142 59.380 1.00 96.00 284 TYR A C 1
ATOM 2201 O O . TYR A 1 284 ? -26.147 -6.211 59.962 1.00 96.00 284 TYR A O 1
ATOM 2209 N N . GLY A 1 285 ? -26.758 -5.074 58.149 1.00 97.25 285 GLY A N 1
ATOM 2210 C CA . GLY A 1 285 ? -26.999 -6.299 57.380 1.00 97.25 285 GLY A CA 1
ATOM 2211 C C . GLY A 1 285 ? -25.664 -6.956 57.029 1.00 97.25 285 GLY A C 1
ATOM 2212 O O . GLY A 1 285 ? -25.358 -8.055 57.482 1.00 97.25 285 GLY A O 1
ATOM 2213 N N . ILE A 1 286 ? -24.839 -6.225 56.279 1.00 98.12 286 ILE A N 1
ATOM 2214 C CA . ILE A 1 286 ? -23.455 -6.579 55.957 1.00 98.12 286 ILE A CA 1
ATOM 2215 C C . ILE A 1 286 ? -22.538 -5.447 56.415 1.00 98.12 286 ILE A C 1
ATOM 2217 O O . ILE A 1 286 ? -22.731 -4.295 56.019 1.00 98.12 286 ILE A O 1
ATOM 2221 N N . TYR A 1 287 ? -21.516 -5.772 57.204 1.00 97.56 287 TYR A N 1
ATOM 2222 C CA . TYR A 1 287 ? -20.470 -4.836 57.604 1.00 97.56 287 TYR A CA 1
ATOM 2223 C C . TYR A 1 287 ? -19.094 -5.310 57.134 1.00 97.56 287 TYR A C 1
ATOM 2225 O O . TYR A 1 287 ? -18.666 -6.413 57.462 1.00 97.56 287 TYR A O 1
ATOM 2233 N N . ILE A 1 288 ? -18.396 -4.460 56.376 1.00 95.81 288 ILE A N 1
ATOM 2234 C CA . ILE A 1 288 ? -17.040 -4.715 55.886 1.00 95.81 288 ILE A CA 1
ATOM 2235 C C . ILE A 1 288 ? -16.084 -3.674 56.461 1.00 95.81 288 ILE A C 1
ATOM 2237 O O . ILE A 1 288 ? -16.247 -2.471 56.235 1.00 95.81 288 ILE A O 1
ATOM 2241 N N . TYR A 1 289 ? -15.048 -4.151 57.145 1.00 92.38 289 TYR A N 1
ATOM 2242 C CA . TYR A 1 289 ? -14.011 -3.324 57.749 1.00 92.38 289 TYR A CA 1
ATOM 2243 C C . TYR A 1 289 ? -12.617 -3.856 57.409 1.00 92.38 289 TYR A C 1
ATOM 2245 O O . TYR A 1 289 ? -12.348 -5.048 57.541 1.00 92.38 289 TYR A O 1
ATOM 2253 N N . ASN A 1 290 ? -11.710 -2.973 56.983 1.00 83.06 290 ASN A N 1
ATOM 2254 C CA . ASN A 1 290 ? -10.306 -3.334 56.777 1.00 83.06 290 ASN A CA 1
ATOM 2255 C C . ASN A 1 290 ? -9.363 -2.291 57.384 1.00 83.06 290 ASN A C 1
ATOM 2257 O O . ASN A 1 290 ? -9.674 -1.098 57.439 1.00 83.06 290 ASN A O 1
ATOM 2261 N N . LEU A 1 291 ? -8.185 -2.750 57.807 1.00 74.94 291 LEU A N 1
ATOM 2262 C CA . LEU A 1 291 ? -7.124 -1.885 58.327 1.00 74.94 291 LEU A CA 1
ATOM 2263 C C . LEU A 1 291 ? -6.358 -1.148 57.213 1.00 74.94 291 LEU A C 1
ATOM 2265 O O . LEU A 1 291 ? -5.894 -0.030 57.433 1.00 74.94 291 LEU A O 1
ATOM 2269 N N . ASP A 1 292 ? -6.259 -1.745 56.019 1.00 74.94 292 ASP A N 1
ATOM 2270 C CA . ASP A 1 292 ? -5.601 -1.167 54.838 1.00 74.94 292 ASP A CA 1
ATOM 2271 C C . ASP A 1 292 ? -6.617 -0.870 53.724 1.00 74.94 292 ASP A C 1
ATOM 2273 O O . ASP A 1 292 ? -7.135 -1.781 53.073 1.00 74.94 292 ASP A O 1
ATOM 2277 N N . SER A 1 293 ? -6.869 0.420 53.483 1.00 64.00 293 SER A N 1
ATOM 2278 C CA . SER A 1 293 ? -7.801 0.908 52.461 1.00 64.00 293 SER A CA 1
ATOM 2279 C C . SER A 1 293 ? -7.272 0.826 51.025 1.00 64.00 293 SER A C 1
ATOM 2281 O O . SER A 1 293 ? -8.008 1.163 50.101 1.00 64.00 293 SER A O 1
ATOM 2283 N N . THR A 1 294 ? -6.007 0.445 50.817 1.00 67.62 294 THR A N 1
ATOM 2284 C CA . THR A 1 294 ? -5.365 0.403 49.488 1.00 67.62 294 THR A CA 1
ATOM 2285 C C . THR A 1 294 ? -5.345 -0.987 48.859 1.00 67.62 294 THR A C 1
ATOM 2287 O O . THR A 1 294 ? -5.216 -1.113 47.641 1.00 67.62 294 THR A O 1
ATOM 2290 N N . ALA A 1 295 ? -5.505 -2.034 49.667 1.00 70.50 295 ALA A N 1
ATOM 2291 C CA . ALA A 1 295 ? -5.545 -3.405 49.187 1.00 70.50 295 ALA A CA 1
ATOM 2292 C C . ALA A 1 295 ? -6.886 -3.699 48.493 1.00 70.50 295 ALA A C 1
ATOM 2294 O O . ALA A 1 295 ? -7.949 -3.578 49.108 1.00 70.50 295 ALA A O 1
ATOM 2295 N N . LEU A 1 296 ? -6.829 -4.122 47.226 1.00 72.00 296 LEU A N 1
ATOM 2296 C CA . LEU A 1 296 ? -7.989 -4.632 46.491 1.00 72.00 296 LEU A CA 1
ATOM 2297 C C . LEU A 1 296 ? -8.445 -5.956 47.111 1.00 72.00 296 LEU A C 1
ATOM 2299 O O . LEU A 1 296 ? -7.636 -6.869 47.288 1.00 72.00 296 LEU A O 1
ATOM 2303 N N . ARG A 1 297 ? -9.735 -6.058 47.445 1.00 75.69 297 ARG A N 1
ATOM 2304 C CA . ARG A 1 297 ? -10.282 -7.223 48.158 1.00 75.69 297 ARG A CA 1
ATOM 2305 C C . ARG A 1 297 ? -11.160 -8.140 47.312 1.00 75.69 297 ARG A C 1
ATOM 2307 O O . ARG A 1 297 ? -11.397 -9.252 47.759 1.00 75.69 297 ARG A O 1
ATOM 2314 N N . ASN A 1 298 ? -11.620 -7.722 46.130 1.00 87.62 298 ASN A N 1
ATOM 2315 C CA . ASN A 1 298 ? -12.472 -8.534 45.244 1.00 87.62 298 ASN A CA 1
ATOM 2316 C C . ASN A 1 298 ? -13.669 -9.166 45.984 1.00 87.62 298 ASN A C 1
ATOM 2318 O O . ASN A 1 298 ? -13.843 -10.382 45.994 1.00 87.62 298 ASN A O 1
ATOM 2322 N N . ILE A 1 299 ? -14.470 -8.335 46.658 1.00 94.12 299 ILE A N 1
ATOM 2323 C CA . ILE A 1 299 ? -15.698 -8.784 47.333 1.00 94.12 299 ILE A CA 1
ATOM 2324 C C . ILE A 1 299 ? -16.893 -8.481 46.428 1.00 94.12 299 ILE A C 1
ATOM 2326 O O . ILE A 1 299 ? -17.050 -7.345 45.971 1.00 94.12 299 ILE A O 1
ATOM 2330 N N . TYR A 1 300 ? -17.734 -9.484 46.192 1.00 96.81 300 TYR A N 1
ATOM 2331 C CA . TYR A 1 300 ? -18.933 -9.415 45.366 1.00 96.81 300 TYR A CA 1
ATOM 2332 C C . TYR A 1 300 ? -20.172 -9.654 46.234 1.00 96.81 300 TYR A C 1
ATOM 2334 O O . TYR A 1 300 ? -20.303 -10.681 46.887 1.00 96.81 300 TYR A O 1
ATOM 2342 N N . ILE A 1 301 ? -21.088 -8.688 46.255 1.00 98.06 301 ILE A N 1
ATOM 2343 C CA . ILE A 1 301 ? -22.375 -8.779 46.953 1.00 98.06 301 ILE A CA 1
ATOM 2344 C C . ILE A 1 301 ? -23.452 -8.693 45.882 1.00 98.06 301 ILE A C 1
ATOM 2346 O O . ILE A 1 301 ? -23.651 -7.611 45.319 1.00 98.06 301 ILE A O 1
ATOM 2350 N N . SER A 1 302 ? -24.125 -9.800 45.556 1.00 96.88 302 SER A N 1
ATOM 2351 C CA . SER A 1 302 ? -25.058 -9.818 44.427 1.00 96.88 302 SER A CA 1
ATOM 2352 C C . SER A 1 302 ? -26.397 -10.521 44.636 1.00 96.88 302 SER A C 1
ATOM 2354 O O . SER A 1 302 ? -26.482 -11.582 45.229 1.00 96.88 302 SER A O 1
ATOM 2356 N N . ASN A 1 303 ? -27.478 -9.974 44.075 1.00 96.44 303 ASN A N 1
ATOM 2357 C CA . ASN A 1 303 ? -28.803 -10.619 44.092 1.00 96.44 303 ASN A CA 1
ATOM 2358 C C . ASN A 1 303 ? -29.353 -10.946 45.502 1.00 96.44 303 ASN A C 1
ATOM 2360 O O . ASN A 1 303 ? -30.122 -11.892 45.651 1.00 96.44 303 ASN A O 1
ATOM 2364 N N . ASN A 1 304 ? -28.973 -10.192 46.539 1.00 97.31 304 ASN A N 1
ATOM 2365 C CA . ASN A 1 304 ? -29.453 -10.390 47.913 1.00 97.31 304 ASN A CA 1
ATOM 2366 C C . ASN A 1 304 ? -30.654 -9.488 48.238 1.00 97.31 304 ASN A C 1
ATOM 2368 O O . ASN A 1 304 ? -30.802 -8.411 47.656 1.00 97.31 304 ASN A O 1
ATOM 2372 N N . ASN A 1 305 ? -31.472 -9.895 49.211 1.00 97.50 305 ASN A N 1
ATOM 2373 C CA . ASN A 1 305 ? -32.526 -9.083 49.818 1.00 97.50 305 ASN A CA 1
ATOM 2374 C C . ASN A 1 305 ? -32.116 -8.661 51.237 1.00 97.50 305 ASN A C 1
ATOM 2376 O O . ASN A 1 305 ? -32.010 -9.508 52.122 1.00 97.50 305 ASN A O 1
ATOM 2380 N N . LEU A 1 306 ? -31.898 -7.366 51.461 1.00 98.31 306 LEU A N 1
ATOM 2381 C CA . LEU A 1 306 ? -31.528 -6.794 52.755 1.00 98.31 306 LEU A CA 1
ATOM 2382 C C . LEU A 1 306 ? -32.650 -5.890 53.265 1.00 98.31 306 LEU A C 1
ATOM 2384 O O . LEU A 1 306 ? -32.990 -4.904 52.606 1.00 98.31 306 LEU A O 1
ATOM 2388 N N . TYR A 1 307 ? -33.219 -6.215 54.428 1.00 97.06 307 TYR A N 1
ATOM 2389 C CA . TYR A 1 307 ? -34.424 -5.549 54.926 1.00 97.06 307 TYR A CA 1
ATOM 2390 C C . TYR A 1 307 ? -34.372 -5.218 56.419 1.00 97.06 307 TYR A C 1
ATOM 2392 O O . TYR A 1 307 ? -34.137 -6.090 57.245 1.00 97.06 307 TYR A O 1
ATOM 2400 N N . ASN A 1 308 ? -34.683 -3.977 56.788 1.00 94.88 308 ASN A N 1
ATOM 2401 C CA . ASN A 1 308 ? -34.893 -3.530 58.174 1.00 94.88 308 ASN A CA 1
ATOM 2402 C C . ASN A 1 308 ? -33.733 -3.811 59.152 1.00 94.88 308 ASN A C 1
ATOM 2404 O O . ASN A 1 308 ? -33.967 -4.022 60.340 1.00 94.88 308 ASN A O 1
ATOM 2408 N N . ASN A 1 309 ? -32.480 -3.762 58.683 1.00 95.50 309 ASN A N 1
ATOM 2409 C CA . ASN A 1 309 ? -31.313 -3.799 59.571 1.00 95.50 309 ASN A CA 1
ATOM 2410 C C . ASN A 1 309 ? -31.106 -2.410 60.214 1.00 95.50 309 ASN A C 1
ATOM 2412 O O . ASN A 1 309 ? -31.127 -1.387 59.520 1.00 95.50 309 ASN A O 1
ATOM 2416 N N . THR A 1 310 ? -30.984 -2.326 61.543 1.00 92.06 310 THR A N 1
ATOM 2417 C CA . THR A 1 310 ? -31.350 -1.088 62.270 1.00 92.06 310 THR A CA 1
ATOM 2418 C C . THR A 1 310 ? -30.494 0.148 61.931 1.00 92.06 310 THR A C 1
ATOM 2420 O O . THR A 1 310 ? -31.042 1.255 61.828 1.00 92.06 310 THR A O 1
ATOM 2423 N N . SER A 1 311 ? -29.190 -0.015 61.689 1.00 95.25 311 SER A N 1
ATOM 2424 C CA . SER A 1 311 ? -28.252 1.043 61.276 1.00 95.25 311 SER A CA 1
ATOM 2425 C C . SER A 1 311 ? -28.094 1.118 59.755 1.00 95.25 311 SER A C 1
ATOM 2427 O O . SER A 1 311 ? -28.618 2.047 59.142 1.00 95.25 311 SER A O 1
ATOM 2429 N N . ALA A 1 312 ? -27.407 0.179 59.107 1.00 96.94 312 ALA A N 1
ATOM 2430 C CA . ALA A 1 312 ? -27.294 0.187 57.646 1.00 96.94 312 ALA A CA 1
ATOM 2431 C C . ALA A 1 312 ? -27.476 -1.204 57.054 1.00 96.94 312 ALA A C 1
ATOM 2433 O O . ALA A 1 312 ? -27.026 -2.182 57.637 1.00 96.94 312 ALA A O 1
ATOM 2434 N N . ASN A 1 313 ? -28.097 -1.310 55.882 1.00 97.88 313 ASN A N 1
ATOM 2435 C CA . ASN A 1 313 ? -28.192 -2.615 55.229 1.00 97.88 313 ASN A CA 1
ATOM 2436 C C . ASN A 1 313 ? -26.807 -3.074 54.758 1.00 97.88 313 ASN A C 1
ATOM 2438 O O . ASN A 1 313 ? -26.423 -4.207 55.025 1.00 97.88 313 ASN A O 1
ATOM 2442 N N . ILE A 1 314 ? -26.027 -2.181 54.146 1.00 98.19 314 ILE A N 1
ATOM 2443 C CA . ILE A 1 314 ? -24.618 -2.432 53.824 1.00 98.19 314 ILE A CA 1
ATOM 2444 C C . ILE A 1 314 ? -23.777 -1.272 54.349 1.00 98.19 314 ILE A C 1
ATOM 2446 O O . ILE A 1 314 ? -24.037 -0.118 54.008 1.00 98.19 314 ILE A O 1
ATOM 2450 N N . PHE A 1 315 ? -22.752 -1.571 55.145 1.00 97.75 315 PHE A N 1
ATOM 2451 C CA . PHE A 1 315 ? -21.750 -0.601 55.575 1.00 97.75 315 PHE A CA 1
ATOM 2452 C C . PHE A 1 315 ? -20.344 -1.061 55.182 1.00 97.75 315 PHE A C 1
ATOM 2454 O O . PHE A 1 315 ? -19.929 -2.168 55.516 1.00 97.75 315 PHE A O 1
ATOM 2461 N N . ILE A 1 316 ? -19.604 -0.202 54.480 1.00 95.81 316 ILE A N 1
ATOM 2462 C CA . ILE A 1 316 ? -18.219 -0.454 54.071 1.00 95.81 316 ILE A CA 1
ATOM 2463 C C . ILE A 1 316 ? -17.328 0.671 54.582 1.00 95.81 316 ILE A C 1
ATOM 2465 O O . ILE A 1 316 ? -17.563 1.853 54.312 1.00 95.81 316 ILE A O 1
ATOM 2469 N N . GLN A 1 317 ? -16.265 0.283 55.279 1.00 93.38 317 GLN A N 1
ATOM 2470 C CA . GLN A 1 317 ? -15.311 1.200 55.877 1.00 93.38 317 GLN A CA 1
ATOM 2471 C C . GLN A 1 317 ? -13.868 0.822 55.526 1.00 93.38 317 GLN A C 1
ATOM 2473 O O . GLN A 1 317 ? -13.468 -0.332 55.681 1.00 93.38 317 GLN A O 1
ATOM 2478 N N . SER A 1 318 ? -13.076 1.820 55.110 1.00 91.56 318 SER A N 1
ATOM 2479 C CA . SER A 1 318 ? -11.630 1.692 54.862 1.00 91.56 318 SER A CA 1
ATOM 2480 C C . SER A 1 318 ? -11.283 0.541 53.905 1.00 91.56 318 SER A C 1
ATOM 2482 O O . SER A 1 318 ? -10.484 -0.324 54.239 1.00 91.56 318 SER A O 1
ATOM 2484 N N . SER A 1 319 ? -11.899 0.493 52.720 1.00 89.88 319 SER A N 1
ATOM 2485 C CA . SER A 1 319 ? -11.750 -0.638 51.789 1.00 89.88 319 SER A CA 1
ATOM 2486 C C . SER A 1 319 ? -11.717 -0.213 50.318 1.00 89.88 319 SER A C 1
ATOM 2488 O O . SER A 1 319 ? -12.029 0.933 49.987 1.00 89.88 319 SER A O 1
ATOM 2490 N N . SER A 1 320 ? -11.356 -1.140 49.428 1.00 89.19 320 SER A N 1
ATOM 2491 C CA . SER A 1 320 ? -11.315 -0.909 47.982 1.00 89.19 320 SER A CA 1
ATOM 2492 C C . SER A 1 320 ? -11.658 -2.159 47.162 1.00 89.19 320 SER A C 1
ATOM 2494 O O . SER A 1 320 ? -11.515 -3.290 47.632 1.00 89.19 320 SER A O 1
ATOM 2496 N N . GLY A 1 321 ? -12.114 -1.956 45.921 1.00 80.81 321 GLY A N 1
ATOM 2497 C CA . GLY A 1 321 ? -12.362 -3.047 44.967 1.00 80.81 321 GLY A CA 1
ATOM 2498 C C . GLY A 1 321 ? -13.555 -3.947 45.317 1.00 80.81 321 GLY A C 1
ATOM 2499 O O . GLY A 1 321 ? -13.482 -5.161 45.138 1.00 80.81 321 GLY A O 1
ATOM 2500 N N . ILE A 1 322 ? -14.638 -3.365 45.843 1.00 92.50 322 ILE A N 1
ATOM 2501 C CA . ILE A 1 322 ? -15.874 -4.084 46.199 1.00 92.50 322 ILE A CA 1
ATOM 2502 C C . ILE A 1 322 ? -16.966 -3.792 45.166 1.00 92.50 322 ILE A C 1
ATOM 2504 O O . ILE A 1 322 ? -17.146 -2.642 44.752 1.00 92.50 322 ILE A O 1
ATOM 2508 N N . SER A 1 323 ? -17.695 -4.836 44.766 1.00 95.31 323 SER A N 1
ATOM 2509 C CA . SER A 1 323 ? -18.831 -4.761 43.845 1.00 95.31 323 SER A CA 1
ATOM 2510 C C . SER A 1 323 ? -20.144 -5.118 44.544 1.00 95.31 323 SER A C 1
ATOM 2512 O O . SER A 1 323 ? -20.262 -6.181 45.144 1.00 95.31 323 SER A O 1
ATOM 2514 N N . ILE A 1 324 ? -21.145 -4.246 44.424 1.00 97.75 324 ILE A N 1
ATOM 2515 C CA . ILE A 1 324 ? -22.508 -4.435 44.936 1.00 97.75 324 ILE A CA 1
ATOM 2516 C C . ILE A 1 324 ? -23.445 -4.431 43.724 1.00 97.75 324 ILE A C 1
ATOM 2518 O O . ILE A 1 324 ? -23.636 -3.373 43.123 1.00 97.75 324 ILE A O 1
ATOM 2522 N N . ASP A 1 325 ? -23.995 -5.583 43.329 1.00 96.81 325 ASP A N 1
ATOM 2523 C CA . ASP A 1 325 ? -24.756 -5.735 42.076 1.00 96.81 325 ASP A CA 1
ATOM 2524 C C . ASP A 1 325 ? -26.141 -6.381 42.258 1.00 96.81 325 ASP A C 1
ATOM 2526 O O . ASP A 1 325 ? -26.257 -7.457 42.831 1.00 96.81 325 ASP A O 1
ATOM 2530 N N . ARG A 1 326 ? -27.211 -5.790 41.711 1.00 96.19 326 ARG A N 1
ATOM 2531 C CA . ARG A 1 326 ? -28.561 -6.410 41.682 1.00 96.19 326 ARG A CA 1
ATOM 2532 C C . ARG A 1 326 ? -29.168 -6.778 43.050 1.00 96.19 326 ARG A C 1
ATOM 2534 O O . ARG A 1 326 ? -29.996 -7.679 43.129 1.00 96.19 326 ARG A O 1
ATOM 2541 N N . ASN A 1 327 ? -28.811 -6.087 44.130 1.00 97.50 327 ASN A N 1
ATOM 2542 C CA . ASN A 1 327 ? -29.414 -6.313 45.452 1.00 97.50 327 ASN A CA 1
ATOM 2543 C C . ASN A 1 327 ? -30.706 -5.503 45.639 1.00 97.50 327 ASN A C 1
ATOM 2545 O O . ASN A 1 327 ? -30.828 -4.392 45.120 1.00 97.50 327 ASN A O 1
ATOM 2549 N N . ILE A 1 328 ? -31.646 -6.032 46.423 1.00 97.94 328 ILE A N 1
ATOM 2550 C CA . ILE A 1 328 ? -32.826 -5.320 46.930 1.00 97.94 328 ILE A CA 1
ATOM 2551 C C . ILE A 1 328 ? -32.522 -4.899 48.366 1.00 97.94 328 ILE A C 1
ATOM 2553 O O . ILE A 1 328 ? -32.246 -5.737 49.215 1.00 97.94 328 ILE A O 1
ATOM 2557 N N . ILE A 1 329 ? -32.529 -3.597 48.630 1.00 98.12 329 ILE A N 1
ATOM 2558 C CA . ILE A 1 329 ? -32.129 -2.998 49.901 1.00 98.12 329 ILE A CA 1
ATOM 2559 C C . ILE A 1 329 ? -33.257 -2.087 50.362 1.00 98.12 329 ILE A C 1
ATOM 2561 O O . ILE A 1 329 ? -33.527 -1.068 49.730 1.00 98.12 329 ILE A O 1
ATOM 2565 N N . GLU A 1 330 ? -33.924 -2.428 51.456 1.00 96.44 330 GLU A N 1
ATOM 2566 C CA . GLU A 1 330 ? -35.100 -1.690 51.906 1.00 96.44 330 GLU A CA 1
ATOM 2567 C C . GLU A 1 330 ? -35.118 -1.496 53.424 1.00 96.44 330 GLU A C 1
ATOM 2569 O O . GLU A 1 330 ? -34.832 -2.424 54.164 1.00 96.44 330 GLU A O 1
ATOM 2574 N N . LYS A 1 331 ? -35.503 -0.299 53.889 1.00 88.56 331 LYS A N 1
ATOM 2575 C CA . LYS A 1 331 ? -35.687 0.060 55.312 1.00 88.56 331 LYS A CA 1
ATOM 2576 C C . LYS A 1 331 ? -34.440 -0.176 56.188 1.00 88.56 331 LYS A C 1
ATOM 2578 O O . LYS A 1 331 ? -34.002 -1.285 56.433 1.00 88.56 331 LYS A O 1
ATOM 2583 N N . SER A 1 332 ? -33.871 0.899 56.707 1.00 93.44 332 SER A N 1
ATOM 2584 C CA . SER A 1 332 ? -32.745 0.937 57.665 1.00 93.44 332 SER A CA 1
ATOM 2585 C C . SER A 1 332 ? -32.503 2.413 58.001 1.00 93.44 332 SER A C 1
ATOM 2587 O O . SER A 1 332 ? -33.242 3.271 57.513 1.00 93.44 332 SER A O 1
ATOM 2589 N N . LYS A 1 333 ? -31.512 2.793 58.822 1.00 95.31 333 LYS A N 1
ATOM 2590 C CA . LYS A 1 333 ? -31.115 4.217 58.863 1.00 95.31 333 LYS A CA 1
ATOM 2591 C C . LYS A 1 333 ? -30.457 4.635 57.538 1.00 95.31 333 LYS A C 1
ATOM 2593 O O . LYS A 1 333 ? -30.867 5.653 56.988 1.00 95.31 333 LYS A O 1
ATOM 2598 N N . PHE A 1 334 ? -29.531 3.832 57.011 1.00 97.56 334 PHE A N 1
ATOM 2599 C CA . PHE A 1 334 ? -28.899 4.020 55.697 1.00 97.56 334 PHE A CA 1
ATOM 2600 C C . PHE A 1 334 ? -29.021 2.772 54.819 1.00 97.56 334 PHE A C 1
ATOM 2602 O O . PHE A 1 334 ? -28.830 1.658 55.311 1.00 97.56 334 PHE A O 1
ATOM 2609 N N . GLY A 1 335 ? -29.292 2.919 53.524 1.00 97.25 335 GLY A N 1
ATOM 2610 C CA . GLY A 1 335 ? -29.327 1.775 52.607 1.00 97.25 335 GLY A CA 1
ATOM 2611 C C . GLY A 1 335 ? -27.924 1.193 52.415 1.00 97.25 335 GLY A C 1
ATOM 2612 O O . GLY A 1 335 ? -27.600 0.130 52.945 1.00 97.25 335 GLY A O 1
ATOM 2613 N N . ILE A 1 336 ? -27.072 1.936 51.713 1.00 98.25 336 ILE A N 1
ATOM 2614 C CA . ILE A 1 336 ? -25.647 1.654 51.539 1.00 98.25 336 ILE A CA 1
ATOM 2615 C C . ILE A 1 336 ? -24.851 2.825 52.110 1.00 98.25 336 ILE A C 1
ATOM 2617 O O . ILE A 1 336 ? -25.019 3.964 51.679 1.00 98.25 336 ILE A O 1
ATOM 2621 N N . TYR A 1 337 ? -23.956 2.545 53.050 1.00 97.88 337 TYR A N 1
ATOM 2622 C CA . TYR A 1 337 ? -23.063 3.529 53.650 1.00 97.88 337 TYR A CA 1
ATOM 2623 C C . TYR A 1 337 ? -21.606 3.174 53.312 1.00 97.88 337 TYR A C 1
ATOM 2625 O O . TYR A 1 337 ? -21.135 2.080 53.612 1.00 97.88 337 TYR A O 1
ATOM 2633 N N . LEU A 1 338 ? -20.890 4.104 52.679 1.00 96.56 338 LEU A N 1
ATOM 2634 C CA . LEU A 1 338 ? -19.475 4.021 52.332 1.00 96.56 338 LEU A CA 1
ATOM 2635 C C . LEU A 1 338 ? -18.669 5.124 53.045 1.00 96.56 338 LEU A C 1
ATOM 2637 O O . LEU A 1 338 ? -19.036 6.301 53.014 1.00 96.56 338 LEU A O 1
ATOM 2641 N N . SER A 1 339 ? -17.547 4.754 53.667 1.00 95.00 339 SER A N 1
ATOM 2642 C CA . SER A 1 339 ? -16.623 5.685 54.333 1.00 95.00 339 SER A CA 1
ATOM 2643 C C . SER A 1 339 ? -15.170 5.298 54.055 1.00 95.00 339 SER A C 1
ATOM 2645 O O . SER A 1 339 ? -14.789 4.148 54.284 1.00 95.00 339 SER A O 1
ATOM 2647 N N . LYS A 1 340 ? -14.343 6.244 53.580 1.00 93.25 340 LYS A N 1
ATOM 2648 C CA . LYS A 1 340 ? -12.951 5.983 53.145 1.00 93.25 340 LYS A CA 1
ATOM 2649 C C . LYS A 1 340 ? -12.858 4.812 52.153 1.00 93.25 340 LYS A C 1
ATOM 2651 O O . LYS A 1 340 ? -12.094 3.868 52.357 1.00 93.25 340 LYS A O 1
ATOM 2656 N N . PHE A 1 341 ? -13.689 4.852 51.114 1.00 91.94 341 PHE A N 1
ATOM 2657 C CA . PHE A 1 341 ? -13.863 3.764 50.152 1.00 91.94 341 PHE A CA 1
ATOM 2658 C C . PHE A 1 341 ? -13.450 4.173 48.733 1.00 91.94 341 PHE A C 1
ATOM 2660 O O . PHE A 1 341 ? -13.863 5.231 48.253 1.00 91.94 341 PHE A O 1
ATOM 2667 N N . SER A 1 342 ? -12.647 3.348 48.054 1.00 90.31 342 SER A N 1
ATOM 2668 C CA . SER A 1 342 ? -12.100 3.699 46.736 1.00 90.31 342 SER A CA 1
ATOM 2669 C C . SER A 1 342 ? -12.254 2.605 45.682 1.00 90.31 342 SER A C 1
ATOM 2671 O O . SER A 1 342 ? -12.085 1.421 45.970 1.00 90.31 342 SER A O 1
ATOM 2673 N N . GLY A 1 343 ? -12.513 3.003 44.433 1.00 87.38 343 GLY A N 1
ATOM 2674 C CA . GLY A 1 343 ? -12.502 2.096 43.279 1.00 87.38 343 GLY A CA 1
ATOM 2675 C C . GLY A 1 343 ? -13.603 1.030 43.287 1.00 87.38 343 GLY A C 1
ATOM 2676 O O . GLY A 1 343 ? -13.413 -0.045 42.720 1.00 87.38 343 GLY A O 1
ATOM 2677 N N . GLY A 1 344 ? -14.722 1.271 43.972 1.00 89.38 344 GLY A N 1
ATOM 2678 C CA . GLY A 1 344 ? -15.840 0.331 44.020 1.00 89.38 344 GLY A CA 1
ATOM 2679 C C . GLY A 1 344 ? -16.864 0.501 42.906 1.00 89.38 344 GLY A C 1
ATOM 2680 O O . GLY A 1 344 ? -16.944 1.547 42.258 1.00 89.38 344 GLY A O 1
ATOM 2681 N N . ARG A 1 345 ? -17.704 -0.526 42.731 1.00 93.69 345 ARG A N 1
ATOM 2682 C CA . ARG A 1 345 ? -18.807 -0.536 41.763 1.00 93.69 345 ARG A CA 1
ATOM 2683 C C . ARG A 1 345 ? -20.133 -0.875 42.439 1.00 93.69 345 ARG A C 1
ATOM 2685 O O . ARG A 1 345 ? -20.304 -1.968 42.962 1.00 93.69 345 ARG A O 1
ATOM 2692 N N . LEU A 1 346 ? -21.091 0.041 42.386 1.00 97.38 346 LEU A N 1
ATOM 2693 C CA . LEU A 1 346 ? -22.464 -0.154 42.851 1.00 97.38 346 LEU A CA 1
ATOM 2694 C C . LEU A 1 346 ? -23.366 -0.175 41.619 1.00 97.38 346 LEU A C 1
ATOM 2696 O O . LEU A 1 346 ? -23.638 0.890 41.063 1.00 97.38 346 LEU A O 1
ATOM 2700 N N . SER A 1 347 ? -23.805 -1.351 41.164 1.00 92.75 347 SER A N 1
ATOM 2701 C CA . SER A 1 347 ? -24.588 -1.473 39.931 1.00 92.75 347 SER A CA 1
ATOM 2702 C C . SER A 1 347 ? -25.947 -2.152 40.069 1.00 92.75 347 SER A C 1
ATOM 2704 O O . SER A 1 347 ? -26.098 -3.151 40.756 1.00 92.75 347 SER A O 1
ATOM 2706 N N . ASN A 1 348 ? -26.956 -1.634 39.368 1.00 92.94 348 ASN A N 1
ATOM 2707 C CA . ASN A 1 348 ? -28.261 -2.289 39.202 1.00 92.94 348 ASN A CA 1
ATOM 2708 C C . ASN A 1 348 ? -28.995 -2.659 40.512 1.00 92.94 348 ASN A C 1
ATOM 2710 O O . ASN A 1 348 ? -29.828 -3.563 40.512 1.00 92.94 348 ASN A O 1
ATOM 2714 N N . ASN A 1 349 ? -28.690 -2.008 41.638 1.00 97.44 349 ASN A N 1
ATOM 2715 C CA . ASN A 1 349 ? -29.346 -2.276 42.918 1.00 97.44 349 ASN A CA 1
ATOM 2716 C C . ASN A 1 349 ? -30.672 -1.520 43.021 1.00 97.44 349 ASN A C 1
ATOM 2718 O O . ASN A 1 349 ? -30.819 -0.427 42.477 1.00 97.44 349 ASN A O 1
ATOM 2722 N N . THR A 1 350 ? -31.616 -2.076 43.774 1.00 98.25 350 THR A N 1
ATOM 2723 C CA . THR A 1 350 ? -32.873 -1.429 44.151 1.00 98.25 350 THR A CA 1
ATOM 2724 C C . THR A 1 350 ? -32.789 -0.985 45.611 1.00 98.25 350 THR A C 1
ATOM 2726 O O . THR A 1 350 ? -32.820 -1.840 46.489 1.00 98.25 350 THR A O 1
ATOM 2729 N N . VAL A 1 351 ? -32.695 0.319 45.897 1.00 98.25 351 VAL A N 1
ATOM 2730 C CA . VAL A 1 351 ? -32.520 0.857 47.265 1.00 98.25 351 VAL A CA 1
ATOM 2731 C C . VAL A 1 351 ? -33.712 1.728 47.665 1.00 98.25 351 VAL A C 1
ATOM 2733 O O . VAL A 1 351 ? -34.037 2.685 46.962 1.00 98.25 351 VAL A O 1
ATOM 2736 N N . LYS A 1 352 ? -34.407 1.395 48.761 1.00 96.44 352 LYS A N 1
ATOM 2737 C CA . LYS A 1 352 ? -35.707 1.994 49.095 1.00 96.44 352 LYS A CA 1
ATOM 2738 C C . LYS A 1 352 ? -35.896 2.327 50.575 1.00 96.44 352 LYS A C 1
ATOM 2740 O O . LYS A 1 352 ? -35.542 1.545 51.453 1.00 96.44 352 LYS A O 1
ATOM 2745 N N . ASN A 1 353 ? -36.605 3.424 50.847 1.00 94.56 353 ASN A N 1
ATOM 2746 C CA . ASN A 1 353 ? -37.236 3.716 52.144 1.00 94.56 353 ASN A CA 1
ATOM 2747 C C . ASN A 1 353 ? -36.293 3.678 53.373 1.00 94.56 353 ASN A C 1
ATOM 2749 O O . ASN A 1 353 ? -36.726 3.353 54.481 1.00 94.56 353 ASN A O 1
ATOM 2753 N N . SER A 1 354 ? -35.011 4.010 53.210 1.00 95.50 354 SER A N 1
ATOM 2754 C CA . SER A 1 354 ? -34.109 4.315 54.334 1.00 95.50 354 SER A CA 1
ATOM 2755 C C . SER A 1 354 ? -34.623 5.523 55.133 1.00 95.50 354 SER A C 1
ATOM 2757 O O . SER A 1 354 ? -35.183 6.451 54.552 1.00 95.50 354 SER A O 1
ATOM 2759 N N . ARG A 1 355 ? -34.426 5.539 56.458 1.00 94.50 355 ARG A N 1
ATOM 2760 C CA . ARG A 1 355 ? -34.848 6.641 57.347 1.00 94.50 355 ARG A CA 1
ATOM 2761 C C . ARG A 1 355 ? -34.012 7.914 57.169 1.00 94.50 355 ARG A C 1
ATOM 2763 O O . ARG A 1 355 ? -34.487 8.982 57.527 1.00 94.50 355 ARG A O 1
ATOM 2770 N N . SER A 1 356 ? -32.779 7.792 56.674 1.00 95.19 356 SER A N 1
ATOM 2771 C CA . SER A 1 356 ? -31.902 8.907 56.299 1.00 95.19 356 SER A CA 1
ATOM 2772 C C . SER A 1 356 ? -31.623 8.846 54.798 1.00 95.19 356 SER A C 1
ATOM 2774 O O . SER A 1 356 ? -32.506 9.196 54.022 1.00 95.19 356 SER A O 1
ATOM 2776 N N . ASP A 1 357 ? -30.455 8.348 54.382 1.00 96.94 357 ASP A N 1
ATOM 2777 C CA . ASP A 1 357 ? -30.027 8.359 52.980 1.00 96.94 357 ASP A CA 1
ATOM 2778 C C . ASP A 1 357 ? -30.020 6.944 52.403 1.00 96.94 357 ASP A C 1
ATOM 2780 O O . ASP A 1 357 ? -29.646 5.981 53.083 1.00 96.94 357 ASP A O 1
ATOM 2784 N N . ASN A 1 358 ? -30.411 6.804 51.137 1.00 97.88 358 ASN A N 1
ATOM 2785 C CA . ASN A 1 358 ? -30.367 5.503 50.472 1.00 97.88 358 ASN A CA 1
ATOM 2786 C C . ASN A 1 358 ? -28.929 5.092 50.152 1.00 97.88 358 ASN A C 1
ATOM 2788 O O . ASN A 1 358 ? -28.534 3.981 50.493 1.00 97.88 358 ASN A O 1
ATOM 2792 N N . ILE A 1 359 ? -28.132 5.972 49.547 1.00 98.19 359 ILE A N 1
ATOM 2793 C CA . ILE A 1 359 ? -26.700 5.746 49.328 1.00 98.19 359 ILE A CA 1
ATOM 2794 C C . ILE A 1 359 ? -25.923 6.936 49.893 1.00 98.19 359 ILE A C 1
ATOM 2796 O O . ILE A 1 359 ? -26.146 8.069 49.474 1.00 98.19 359 ILE A O 1
ATOM 2800 N N . TYR A 1 360 ? -25.002 6.675 50.820 1.00 97.94 360 TYR A N 1
ATOM 2801 C CA . TYR A 1 360 ? -24.223 7.700 51.514 1.00 97.94 360 TYR A CA 1
ATOM 2802 C C . TYR A 1 360 ? -22.717 7.465 51.358 1.00 97.94 360 TYR A C 1
ATOM 2804 O O . TYR A 1 360 ? -22.201 6.434 51.793 1.00 97.94 360 TYR A O 1
ATOM 2812 N N . LEU A 1 361 ? -22.016 8.420 50.742 1.00 97.44 361 LEU A N 1
ATOM 2813 C CA . LEU A 1 361 ? -20.564 8.437 50.550 1.00 97.44 361 LEU A CA 1
ATOM 2814 C C . LEU A 1 361 ? -19.959 9.594 51.346 1.00 97.44 361 LEU A C 1
ATOM 2816 O O . LEU A 1 361 ? -20.352 10.748 51.179 1.00 97.44 361 LEU A O 1
ATOM 2820 N N . THR A 1 362 ? -18.965 9.303 52.183 1.00 96.25 362 THR A N 1
ATOM 2821 C CA . THR A 1 362 ? -18.321 10.321 53.026 1.00 96.25 362 THR A CA 1
ATOM 2822 C C . THR A 1 362 ? -16.852 10.008 53.310 1.00 96.25 362 THR A C 1
ATOM 2824 O O . THR A 1 362 ? -16.366 8.906 53.053 1.00 96.25 362 THR A O 1
ATOM 2827 N N . ASN A 1 363 ? -16.139 10.973 53.892 1.00 93.06 363 ASN A N 1
ATOM 2828 C CA . ASN A 1 363 ? -14.748 10.858 54.330 1.00 93.06 363 ASN A CA 1
ATOM 2829 C C . ASN A 1 363 ? -13.816 10.334 53.223 1.00 93.06 363 ASN A C 1
ATOM 2831 O O . ASN A 1 363 ? -13.195 9.283 53.382 1.00 93.06 363 ASN A O 1
ATOM 2835 N N . SER A 1 364 ? -13.721 11.067 52.109 1.00 92.69 364 SER A N 1
ATOM 2836 C CA . SER A 1 364 ? -12.817 10.750 50.989 1.00 92.69 364 SER A CA 1
ATOM 2837 C C . SER A 1 364 ? -13.104 9.417 50.288 1.00 92.69 364 SER A C 1
ATOM 2839 O O . SER A 1 364 ? -12.194 8.625 50.034 1.00 92.69 364 SER A O 1
ATOM 2841 N N . CYS A 1 365 ? -14.372 9.170 49.950 1.00 94.31 365 CYS A N 1
ATOM 2842 C CA . CYS A 1 365 ? -14.724 8.111 49.010 1.00 94.31 365 CYS A CA 1
ATOM 2843 C C . CYS A 1 365 ? -14.415 8.556 47.575 1.00 94.31 365 CYS A C 1
ATOM 2845 O O . CYS A 1 365 ? -15.001 9.530 47.099 1.00 94.31 365 CYS A O 1
ATOM 2847 N N . ASN A 1 366 ? -13.517 7.855 46.879 1.00 93.12 366 ASN A N 1
ATOM 2848 C CA . ASN A 1 366 ? -12.985 8.308 45.590 1.00 93.12 366 ASN A CA 1
ATOM 2849 C C . ASN A 1 366 ? -13.098 7.250 44.487 1.00 93.12 366 ASN A C 1
ATOM 2851 O O . ASN A 1 366 ? -13.063 6.055 44.763 1.00 93.12 366 ASN A O 1
ATOM 2855 N N . PHE A 1 367 ? -13.159 7.674 43.223 1.00 92.38 367 PHE A N 1
ATOM 2856 C CA . PHE A 1 367 ? -13.088 6.762 42.066 1.00 92.38 367 PHE A CA 1
ATOM 2857 C C . PHE A 1 367 ? -14.169 5.668 42.045 1.00 92.38 367 PHE A C 1
ATOM 2859 O O . PHE A 1 367 ? -13.950 4.590 41.494 1.00 92.38 367 PHE A O 1
ATOM 2866 N N . ASN A 1 368 ? -15.330 5.912 42.659 1.00 93.38 368 ASN A N 1
ATOM 2867 C CA . ASN A 1 368 ? -16.407 4.928 42.712 1.00 93.38 368 ASN A CA 1
ATOM 2868 C C . ASN A 1 368 ? -17.368 5.098 41.534 1.00 93.38 368 ASN A C 1
ATOM 2870 O O . ASN A 1 368 ? -17.699 6.222 41.151 1.00 93.38 368 ASN A O 1
ATOM 2874 N N . LEU A 1 369 ? -17.853 3.977 40.997 1.00 94.25 369 LEU A N 1
ATOM 2875 C CA . LEU A 1 369 ? -18.866 3.928 39.946 1.00 94.25 369 LEU A CA 1
ATOM 2876 C C . LEU A 1 369 ? -20.214 3.490 40.527 1.00 94.25 369 LEU A C 1
ATOM 2878 O O . LEU A 1 369 ? -20.371 2.349 40.953 1.00 94.25 369 LEU A O 1
ATOM 2882 N N . ILE A 1 370 ? -21.203 4.376 40.482 1.00 97.38 370 ILE A N 1
ATOM 2883 C CA . ILE A 1 370 ? -22.594 4.126 40.864 1.00 97.38 370 ILE A CA 1
ATOM 2884 C C . ILE A 1 370 ? -23.422 4.096 39.576 1.00 97.38 370 ILE A C 1
ATOM 2886 O O . ILE A 1 370 ? -23.665 5.140 38.974 1.00 97.38 370 ILE A O 1
ATOM 2890 N N . TYR A 1 371 ? -23.811 2.905 39.119 1.00 92.75 371 TYR A N 1
ATOM 2891 C CA . TYR A 1 371 ? -24.338 2.681 37.771 1.00 92.75 371 TYR A CA 1
ATOM 2892 C C . TYR A 1 371 ? -25.704 1.979 37.745 1.00 92.75 371 TYR A C 1
ATOM 2894 O O . TYR A 1 371 ? -25.831 0.857 38.222 1.00 92.75 371 TYR A O 1
ATOM 2902 N N . GLY A 1 372 ? -26.718 2.561 37.105 1.00 89.44 372 GLY A N 1
ATOM 2903 C CA . GLY A 1 372 ? -27.955 1.826 36.793 1.00 89.44 372 GLY A CA 1
ATOM 2904 C C . GLY A 1 372 ? -28.827 1.439 37.997 1.00 89.44 372 GLY A C 1
ATOM 2905 O O . GLY A 1 372 ? -29.643 0.531 37.878 1.00 89.44 372 GLY A O 1
ATOM 2906 N N . ASN A 1 373 ? -28.653 2.059 39.169 1.00 97.00 373 ASN A N 1
ATOM 2907 C CA . ASN A 1 373 ? -29.417 1.712 40.374 1.00 97.00 373 ASN A CA 1
ATOM 2908 C C . ASN A 1 373 ? -30.821 2.352 40.364 1.00 97.00 373 ASN A C 1
ATOM 2910 O O . ASN A 1 373 ? -30.982 3.480 39.896 1.00 97.00 373 ASN A O 1
ATOM 2914 N N . GLU A 1 374 ? -31.826 1.672 40.927 1.00 97.75 374 GLU A N 1
ATOM 2915 C CA . GLU A 1 374 ? -33.175 2.204 41.169 1.00 97.75 374 GLU A CA 1
ATOM 2916 C C . GLU A 1 374 ? -33.349 2.577 42.650 1.00 97.75 374 GLU A C 1
ATOM 2918 O O . GLU A 1 374 ? -33.393 1.723 43.531 1.00 97.75 374 GLU A O 1
ATOM 2923 N N . ILE A 1 375 ? -33.465 3.871 42.932 1.00 98.25 375 ILE A N 1
ATOM 2924 C CA . ILE A 1 375 ? -33.475 4.447 44.277 1.00 98.25 375 ILE A CA 1
ATOM 2925 C C . ILE A 1 375 ? -34.820 5.136 44.516 1.00 98.25 375 ILE A C 1
ATOM 2927 O O . ILE A 1 375 ? -35.285 5.910 43.678 1.00 98.25 375 ILE A O 1
ATOM 2931 N N . THR A 1 376 ? -35.507 4.834 45.620 1.00 97.06 376 THR A N 1
ATOM 2932 C CA . THR A 1 376 ? -36.854 5.375 45.883 1.00 97.06 376 THR A CA 1
ATOM 2933 C C . THR A 1 376 ? -37.105 5.705 47.357 1.00 97.06 376 THR A C 1
ATOM 2935 O O . THR A 1 376 ? -36.824 4.892 48.232 1.00 97.06 376 THR A O 1
ATOM 2938 N N . GLY A 1 377 ? -37.724 6.854 47.634 1.00 91.81 377 GLY A N 1
ATOM 2939 C CA . GLY A 1 377 ? -38.034 7.287 49.003 1.00 91.81 377 GLY A CA 1
ATOM 2940 C C . GLY A 1 377 ? -36.802 7.825 49.737 1.00 91.81 377 GLY A C 1
ATOM 2941 O O . GLY A 1 377 ? -35.742 7.956 49.125 1.00 91.81 377 GLY A O 1
ATOM 2942 N N . SER A 1 378 ? -36.937 8.068 51.047 1.00 93.56 378 SER A N 1
ATOM 2943 C CA . SER A 1 378 ? -35.889 8.567 51.968 1.00 93.56 378 SER A CA 1
ATOM 2944 C C . SER A 1 378 ? -35.651 10.075 51.944 1.00 93.56 378 SER A C 1
ATOM 2946 O O . SER A 1 378 ? -36.216 10.780 51.113 1.00 93.56 378 SER A O 1
ATOM 2948 N N . ASN A 1 379 ? -34.815 10.571 52.864 1.00 94.31 379 ASN A N 1
ATOM 2949 C CA . ASN A 1 379 ? -34.427 11.979 52.900 1.00 94.31 379 ASN A CA 1
ATOM 2950 C C . ASN A 1 379 ? -33.627 12.337 51.639 1.00 94.31 379 ASN A C 1
ATOM 2952 O O . ASN A 1 379 ? -34.108 13.109 50.811 1.00 94.31 379 ASN A O 1
ATOM 2956 N N . THR A 1 380 ? -32.482 11.677 51.432 1.00 97.12 380 THR A N 1
ATOM 2957 C CA . THR A 1 380 ? -31.657 11.851 50.227 1.00 97.12 380 THR A CA 1
ATOM 2958 C C . THR A 1 380 ? -31.462 10.535 49.474 1.00 97.12 380 THR A C 1
ATOM 2960 O O . THR A 1 380 ? -31.239 9.476 50.068 1.00 97.12 380 THR A O 1
ATOM 2963 N N . GLY A 1 381 ? -31.547 10.582 48.141 1.00 97.69 381 GLY A N 1
ATOM 2964 C CA . GLY A 1 381 ? -31.325 9.418 47.281 1.00 97.69 381 GLY A CA 1
ATOM 2965 C C . GLY A 1 381 ? -29.857 8.987 47.268 1.00 97.69 381 GLY A C 1
ATOM 2966 O O . GLY A 1 381 ? -29.519 7.905 47.747 1.00 97.69 381 GLY A O 1
ATOM 2967 N N . ILE A 1 382 ? -28.980 9.844 46.745 1.00 98.31 382 ILE A N 1
ATOM 2968 C CA . ILE A 1 382 ? -27.524 9.665 46.802 1.00 98.31 382 ILE A CA 1
ATOM 2969 C C . ILE A 1 382 ? -26.898 10.915 47.413 1.00 98.31 382 ILE A C 1
ATOM 2971 O O . ILE A 1 382 ? -27.056 12.002 46.870 1.00 98.31 382 ILE A O 1
ATOM 2975 N N . ASN A 1 383 ? -26.169 10.756 48.511 1.00 97.81 383 ASN A N 1
ATOM 2976 C CA . ASN A 1 383 ? -25.487 11.841 49.207 1.00 97.81 383 ASN A CA 1
ATOM 2977 C C . ASN A 1 383 ? -23.969 11.610 49.177 1.00 97.81 383 ASN A C 1
ATOM 2979 O O . ASN A 1 383 ? -23.488 10.567 49.628 1.00 97.81 383 ASN A O 1
ATOM 2983 N N . ILE A 1 384 ? -23.224 12.569 48.625 1.00 97.44 384 ILE A N 1
ATOM 2984 C CA . ILE A 1 384 ? -21.762 12.553 48.510 1.00 97.44 384 ILE A CA 1
ATOM 2985 C C . ILE A 1 384 ? -21.203 13.761 49.249 1.00 97.44 384 ILE A C 1
ATOM 2987 O O . ILE A 1 384 ? -21.455 14.902 48.862 1.00 97.44 384 ILE A O 1
ATOM 2991 N N . THR A 1 385 ? -20.407 13.515 50.291 1.00 96.12 385 THR A N 1
ATOM 2992 C CA . THR A 1 385 ? -19.914 14.584 51.162 1.00 96.12 385 THR A CA 1
ATOM 2993 C C . THR A 1 385 ? -18.473 14.408 51.652 1.00 96.12 385 THR A C 1
ATOM 2995 O O . THR A 1 385 ? -17.857 13.361 51.467 1.00 96.12 385 THR A O 1
ATOM 2998 N N . SER A 1 386 ? -17.923 15.426 52.319 1.00 94.19 386 SER A N 1
ATOM 2999 C CA . SER A 1 386 ? -16.636 15.375 53.031 1.00 94.19 386 SER A CA 1
ATOM 3000 C C . SER A 1 386 ? -15.436 14.983 52.149 1.00 94.19 386 SER A C 1
ATOM 3002 O O . SER A 1 386 ? -14.755 13.988 52.417 1.00 94.19 386 SER A O 1
ATOM 3004 N N . ASN A 1 387 ? -15.142 15.801 51.127 1.00 92.50 387 ASN A N 1
ATOM 3005 C CA . ASN A 1 387 ? -13.978 15.684 50.234 1.00 92.50 387 ASN A CA 1
ATOM 3006 C C . ASN A 1 387 ? -13.923 14.374 49.430 1.00 92.50 387 ASN A C 1
ATOM 3008 O O . ASN A 1 387 ? -12.863 13.751 49.325 1.00 92.50 387 ASN A O 1
ATOM 3012 N N . CYS A 1 388 ? -15.056 13.946 48.874 1.00 94.94 388 CYS A N 1
ATOM 3013 C CA . CYS A 1 388 ? -15.100 12.848 47.910 1.00 94.94 388 CYS A CA 1
ATOM 3014 C C . CYS A 1 388 ? -14.737 13.364 46.507 1.00 94.94 388 CYS A C 1
ATOM 3016 O O . CYS A 1 388 ? -15.212 14.422 46.087 1.00 94.94 388 CYS A O 1
ATOM 3018 N N . LEU A 1 389 ? -13.893 12.630 45.778 1.00 93.88 389 LEU A N 1
ATOM 3019 C CA . LEU A 1 389 ? -13.321 13.055 44.496 1.00 93.88 389 LEU A CA 1
ATOM 3020 C C . LEU A 1 389 ? -13.506 11.998 43.402 1.00 93.88 389 LEU A C 1
ATOM 3022 O O . LEU A 1 389 ? -13.401 10.800 43.661 1.00 93.88 389 LEU A O 1
ATOM 3026 N N . ASN A 1 390 ? -13.678 12.434 42.152 1.00 92.06 390 ASN A N 1
ATOM 3027 C CA . ASN A 1 390 ? -13.653 11.556 40.970 1.00 92.06 390 ASN A CA 1
ATOM 3028 C C . ASN A 1 390 ? -14.676 10.405 41.012 1.00 92.06 390 ASN A C 1
ATOM 3030 O O . ASN A 1 390 ? -14.373 9.292 40.589 1.00 92.06 390 ASN A O 1
ATOM 3034 N N . ASN A 1 391 ? -15.873 10.635 41.555 1.00 94.44 391 ASN A N 1
ATOM 3035 C CA . ASN A 1 391 ? -16.941 9.631 41.551 1.00 94.44 391 ASN A CA 1
ATOM 3036 C C . ASN A 1 391 ? -17.818 9.765 40.297 1.00 94.44 391 ASN A C 1
ATOM 3038 O O . ASN A 1 391 ? -18.019 10.868 39.787 1.00 94.44 391 ASN A O 1
ATOM 3042 N N . PHE A 1 392 ? -18.356 8.642 39.823 1.00 93.06 392 PHE A N 1
ATOM 3043 C CA . PHE A 1 392 ? -19.159 8.542 38.605 1.00 93.06 392 PHE A CA 1
ATOM 3044 C C . PHE A 1 392 ? -20.551 8.013 38.939 1.00 93.06 392 PHE A C 1
ATOM 3046 O O . PHE A 1 392 ? -20.701 6.867 39.354 1.00 93.06 392 PHE A O 1
ATOM 3053 N N . LEU A 1 393 ? -21.575 8.840 38.756 1.00 97.50 393 LEU A N 1
ATOM 3054 C CA . LEU A 1 393 ? -22.981 8.503 38.963 1.00 97.50 393 LEU A CA 1
ATOM 3055 C C . LEU A 1 393 ? -23.640 8.451 37.593 1.00 97.50 393 LEU A C 1
ATOM 3057 O O . LEU A 1 393 ? -23.874 9.498 36.997 1.00 97.50 393 LEU A O 1
ATOM 3061 N N . ILE A 1 394 ? -23.899 7.248 37.083 1.00 88.56 394 ILE A N 1
ATOM 3062 C CA . ILE A 1 394 ? -24.313 7.043 35.695 1.00 88.56 394 ILE A CA 1
ATOM 3063 C C . ILE A 1 394 ? -25.600 6.210 35.606 1.00 88.56 394 ILE A C 1
ATOM 3065 O O . ILE A 1 394 ? -25.691 5.149 36.217 1.00 88.56 394 ILE A O 1
ATOM 3069 N N . LYS A 1 395 ? -26.596 6.633 34.818 1.00 89.75 395 LYS A N 1
ATOM 3070 C CA . LYS A 1 395 ? -27.826 5.849 34.537 1.00 89.75 395 LYS A CA 1
ATOM 3071 C C . LYS A 1 395 ? -28.675 5.452 35.759 1.00 89.75 395 LYS A C 1
ATOM 3073 O O . LYS A 1 395 ? -29.484 4.533 35.672 1.00 89.75 395 LYS A O 1
ATOM 3078 N N . ASN A 1 396 ? -28.534 6.117 36.904 1.00 95.44 396 ASN A N 1
ATOM 3079 C CA . ASN A 1 396 ? -29.346 5.813 38.087 1.00 95.44 396 ASN A CA 1
ATOM 3080 C C . ASN A 1 396 ? -30.738 6.446 37.975 1.00 95.44 396 ASN A C 1
ATOM 3082 O O . ASN A 1 396 ? -30.881 7.569 37.496 1.00 95.44 396 ASN A O 1
ATOM 3086 N N . LYS A 1 397 ? -31.768 5.750 38.457 1.00 97.62 397 LYS A N 1
ATOM 3087 C CA . LYS A 1 397 ? -33.148 6.237 38.535 1.00 97.62 397 LYS A CA 1
ATOM 3088 C C . LYS A 1 397 ? -33.503 6.513 39.991 1.00 97.62 397 LYS A C 1
ATOM 3090 O O . LYS A 1 397 ? -33.591 5.583 40.781 1.00 97.62 397 LYS A O 1
ATOM 3095 N N . ILE A 1 398 ? -33.732 7.771 40.342 1.00 98.38 398 ILE A N 1
ATOM 3096 C CA . ILE A 1 398 ? -33.904 8.251 41.715 1.00 98.38 398 ILE A CA 1
ATOM 3097 C C . ILE A 1 398 ? -35.246 8.965 41.825 1.00 98.38 398 ILE A C 1
ATOM 3099 O O . ILE A 1 398 ? -35.560 9.818 40.992 1.00 98.38 398 ILE A O 1
ATOM 3103 N N . GLN A 1 399 ? -36.057 8.618 42.827 1.00 97.25 399 GLN A N 1
ATOM 3104 C CA . GLN A 1 399 ? -37.388 9.204 42.952 1.00 97.25 399 GLN A CA 1
ATOM 3105 C C . GLN A 1 399 ? -37.959 9.303 44.369 1.00 97.25 399 GLN A C 1
ATOM 3107 O O . GLN A 1 399 ? -37.658 8.481 45.227 1.00 97.25 399 GLN A O 1
ATOM 3112 N N . TYR A 1 400 ? -38.883 10.248 44.569 1.00 96.44 400 TYR A N 1
ATOM 3113 C CA . TYR A 1 400 ? -39.647 10.429 45.815 1.00 96.44 400 TYR A CA 1
ATOM 3114 C C . TYR A 1 400 ? -38.789 10.715 47.064 1.00 96.44 400 TYR A C 1
ATOM 3116 O O . TYR A 1 400 ? -39.153 10.286 48.156 1.00 96.44 400 TYR A O 1
ATOM 3124 N N . CYS A 1 401 ? -37.660 11.415 46.921 1.00 95.56 401 CYS A N 1
ATOM 3125 C CA . CYS A 1 401 ? -36.824 11.820 48.059 1.00 95.56 401 CYS A CA 1
ATOM 3126 C C . CYS A 1 401 ? -37.348 13.113 48.713 1.00 95.56 401 CYS A C 1
ATOM 3128 O O . CYS A 1 401 ? -37.744 14.050 48.013 1.00 95.56 401 CYS A O 1
ATOM 3130 N N . GLU A 1 402 ? -37.349 13.170 50.046 1.00 95.19 402 GLU A N 1
ATOM 3131 C CA . GLU A 1 402 ? -37.920 14.279 50.828 1.00 95.19 402 GLU A CA 1
ATOM 3132 C C . GLU A 1 402 ? -37.068 15.557 50.778 1.00 95.19 402 GLU A C 1
ATOM 3134 O O . GLU A 1 402 ? -37.630 16.652 50.805 1.00 95.19 402 GLU A O 1
ATOM 3139 N N . ASP A 1 403 ? -35.745 15.429 50.633 1.00 94.69 403 ASP A N 1
ATOM 3140 C CA . ASP A 1 403 ? -34.788 16.535 50.522 1.00 94.69 403 ASP A CA 1
ATOM 3141 C C . ASP A 1 403 ? -34.185 16.621 49.114 1.00 94.69 403 ASP A C 1
ATOM 3143 O O . ASP A 1 403 ? -34.664 17.404 48.294 1.00 94.69 403 ASP A O 1
ATOM 3147 N N . ALA A 1 404 ? -33.208 15.776 48.772 1.00 96.38 404 ALA A N 1
ATOM 3148 C CA . ALA A 1 404 ? -32.564 15.788 47.458 1.00 96.38 404 ALA A CA 1
ATOM 3149 C C . ALA A 1 404 ? -32.538 14.406 46.794 1.00 96.38 404 ALA A C 1
ATOM 3151 O O . ALA A 1 404 ? -32.348 13.377 47.437 1.00 96.38 404 ALA A O 1
ATOM 3152 N N . GLY A 1 405 ? -32.698 14.356 45.470 1.00 97.62 405 GLY A N 1
ATOM 3153 C CA . GLY A 1 405 ? -32.434 13.136 44.711 1.00 97.62 405 GLY A CA 1
ATOM 3154 C C . GLY A 1 405 ? -30.945 12.790 44.738 1.00 97.62 405 GLY A C 1
ATOM 3155 O O . GLY A 1 405 ? -30.563 11.701 45.163 1.00 97.62 405 GLY A O 1
ATOM 3156 N N . ILE A 1 406 ? -30.105 13.740 44.330 1.00 98.38 406 ILE A N 1
ATOM 3157 C CA . ILE A 1 406 ? -28.646 13.668 44.466 1.00 98.38 406 ILE A CA 1
ATOM 3158 C C . ILE A 1 406 ? -28.177 14.917 45.207 1.00 98.38 406 ILE A C 1
ATOM 3160 O O . ILE A 1 406 ? -28.512 16.022 44.787 1.00 98.38 406 ILE A O 1
ATOM 3164 N N . ASP A 1 407 ? -27.391 14.751 46.265 1.00 97.75 407 ASP A N 1
ATOM 3165 C CA . ASP A 1 407 ? -26.749 15.847 46.989 1.00 97.75 407 ASP A CA 1
ATOM 3166 C C . ASP A 1 407 ? -25.225 15.706 46.930 1.00 97.75 407 ASP A C 1
ATOM 3168 O O . ASP A 1 407 ? -24.664 14.675 47.313 1.00 97.75 407 ASP A O 1
ATOM 3172 N N . LEU A 1 408 ? -24.562 16.733 46.401 1.00 96.88 408 LEU A N 1
ATOM 3173 C CA . LEU A 1 408 ? -23.113 16.831 46.268 1.00 96.88 408 LEU A CA 1
ATOM 3174 C C . LEU A 1 408 ? -22.615 17.986 47.139 1.00 96.88 408 LEU A C 1
ATOM 3176 O O . LEU A 1 408 ? -22.737 19.154 46.768 1.00 96.88 408 LEU A O 1
ATOM 3180 N N . LEU A 1 409 ? -22.035 17.650 48.290 1.00 95.75 409 LEU A N 1
ATOM 3181 C CA . LEU A 1 409 ? -21.614 18.605 49.311 1.00 95.75 409 LEU A CA 1
ATOM 3182 C C . LEU A 1 409 ? -20.093 18.564 49.513 1.00 95.75 409 LEU A C 1
ATOM 3184 O O . LEU A 1 409 ? -19.526 17.505 49.778 1.00 95.75 409 LEU A O 1
ATOM 3188 N N . SER A 1 410 ? -19.410 19.708 49.445 1.00 95.00 410 SER A N 1
ATOM 3189 C CA . SER A 1 410 ? -17.966 19.821 49.729 1.00 95.00 410 SER A CA 1
ATOM 3190 C C . SER A 1 410 ? -17.112 18.750 49.024 1.00 95.00 410 SER A C 1
ATOM 3192 O O . SER A 1 410 ? -16.271 18.096 49.649 1.00 95.00 410 SER A O 1
ATOM 3194 N N . SER A 1 411 ? -17.389 18.509 47.740 1.00 94.88 411 SER A N 1
ATOM 3195 C CA . SER A 1 411 ? -16.801 17.437 46.925 1.00 94.88 411 SER A CA 1
ATOM 3196 C C . SER A 1 411 ? -16.472 17.953 45.516 1.00 94.88 411 SER A C 1
ATOM 3198 O O . SER A 1 411 ? -16.987 18.984 45.088 1.00 94.88 411 SER A O 1
ATOM 3200 N N . GLN A 1 412 ? -15.558 17.302 44.791 1.00 93.50 412 GLN A N 1
ATOM 3201 C CA . GLN A 1 412 ? -15.051 17.840 43.515 1.00 93.50 412 GLN A CA 1
ATOM 3202 C C . GLN A 1 412 ? -14.882 16.761 42.448 1.00 93.50 412 GLN A C 1
ATOM 3204 O O . GLN A 1 412 ? -14.778 15.573 42.757 1.00 93.50 412 GLN A O 1
ATOM 3209 N N . TYR A 1 413 ? -14.837 17.180 41.181 1.00 93.56 413 TYR A N 1
ATOM 3210 C CA . TYR A 1 413 ? -14.597 16.295 40.032 1.00 93.56 413 TYR A CA 1
ATOM 3211 C C . TYR A 1 413 ? -15.583 15.120 39.941 1.00 93.56 413 TYR A C 1
ATOM 3213 O O . TYR A 1 413 ? -15.227 14.032 39.494 1.00 93.56 413 TYR A O 1
ATOM 3221 N N . THR A 1 414 ? -16.822 15.302 40.400 1.00 95.19 414 THR A N 1
ATOM 3222 C CA . THR A 1 414 ? -17.848 14.259 40.293 1.00 95.19 414 THR A CA 1
ATOM 3223 C C . THR A 1 414 ? -18.510 14.343 38.921 1.00 95.19 414 THR A C 1
ATOM 3225 O O . THR A 1 414 ? -18.856 15.429 38.453 1.00 95.19 414 THR A O 1
ATOM 3228 N N . ASN A 1 415 ? -18.680 13.197 38.264 1.00 92.25 415 ASN A N 1
ATOM 3229 C CA . ASN A 1 415 ? -19.438 13.079 37.025 1.00 92.25 415 ASN A CA 1
ATOM 3230 C C . ASN A 1 415 ? -20.824 12.519 37.348 1.00 92.25 415 ASN A C 1
ATOM 3232 O O . ASN A 1 415 ? -20.946 11.381 37.795 1.00 92.25 415 ASN A O 1
ATOM 3236 N N . ILE A 1 416 ? -21.858 13.322 37.123 1.00 97.19 416 ILE A N 1
ATOM 3237 C CA . ILE A 1 416 ? -23.256 12.931 37.276 1.00 97.19 416 ILE A CA 1
ATOM 3238 C C . ILE A 1 416 ? -23.856 12.914 35.877 1.00 97.19 416 ILE A C 1
ATOM 3240 O O . ILE A 1 416 ? -24.132 13.979 35.323 1.00 97.19 416 ILE A O 1
ATOM 3244 N N . SER A 1 417 ? -24.052 11.735 35.286 1.00 89.81 417 SER A N 1
ATOM 3245 C CA . SER A 1 417 ? -24.570 11.646 33.923 1.00 89.81 417 SER A CA 1
ATOM 3246 C C . SER A 1 417 ? -25.624 10.583 33.646 1.00 89.81 417 SER A C 1
ATOM 3248 O O . SER A 1 417 ? -25.690 9.546 34.290 1.00 89.81 417 SER A O 1
ATOM 3250 N N . GLU A 1 418 ? -26.508 10.851 32.684 1.00 86.38 418 GLU A N 1
ATOM 3251 C CA . GLU A 1 418 ? -27.555 9.910 32.243 1.00 86.38 418 GLU A CA 1
ATOM 3252 C C . GLU A 1 418 ? -28.529 9.450 33.351 1.00 86.38 418 GLU A C 1
ATOM 3254 O O . GLU A 1 418 ? -29.258 8.477 33.173 1.00 86.38 418 GLU A O 1
ATOM 3259 N N . ASN A 1 419 ? -28.578 10.125 34.503 1.00 93.81 419 ASN A N 1
ATOM 3260 C CA . ASN A 1 419 ? -29.466 9.759 35.607 1.00 93.81 419 ASN A CA 1
ATOM 3261 C C . ASN A 1 419 ? -30.876 10.320 35.389 1.00 93.81 419 ASN A C 1
ATOM 3263 O O . ASN A 1 419 ? -31.050 11.405 34.838 1.00 93.81 419 ASN A O 1
ATOM 3267 N N . ILE A 1 420 ? -31.893 9.618 35.884 1.00 96.50 420 ILE A N 1
ATOM 3268 C CA . ILE A 1 420 ? -33.274 10.102 35.957 1.00 96.50 420 ILE A CA 1
ATOM 3269 C C . ILE A 1 420 ? -33.563 10.457 37.413 1.00 96.50 420 ILE A C 1
ATOM 3271 O O . ILE A 1 420 ? -33.579 9.570 38.258 1.00 96.50 420 ILE A O 1
ATOM 3275 N N . VAL A 1 421 ? -33.819 11.728 37.714 1.00 97.56 421 VAL A N 1
ATOM 3276 C CA . VAL A 1 421 ? -34.123 12.209 39.068 1.00 97.56 421 VAL A CA 1
ATOM 3277 C C . VAL A 1 421 ? -35.494 12.867 39.087 1.00 97.56 421 VAL A C 1
ATOM 3279 O O . VAL A 1 421 ? -35.700 13.891 38.430 1.00 97.56 421 VAL A O 1
ATOM 3282 N N . GLN A 1 422 ? -36.446 12.284 39.819 1.00 96.38 422 GLN A N 1
ATOM 3283 C CA . GLN A 1 422 ? -37.838 12.711 39.725 1.00 96.38 422 GLN A CA 1
ATOM 3284 C C . GLN A 1 422 ? -38.635 12.735 41.025 1.00 96.38 422 GLN A C 1
ATOM 3286 O O . GLN A 1 422 ? -38.496 11.869 41.877 1.00 96.38 422 GLN A O 1
ATOM 3291 N N . LYS A 1 423 ? -39.600 13.654 41.125 1.00 95.12 423 LYS A N 1
ATOM 3292 C CA . LYS A 1 423 ? -40.544 13.718 42.260 1.00 95.12 423 LYS A CA 1
ATOM 3293 C C . LYS A 1 423 ? -39.869 13.852 43.633 1.00 95.12 423 LYS A C 1
ATOM 3295 O O . LYS A 1 423 ? -40.451 13.436 44.630 1.00 95.12 423 LYS A O 1
ATOM 3300 N N . CYS A 1 424 ? -38.666 14.411 43.685 1.00 95.12 424 CYS A N 1
ATOM 3301 C CA . CYS A 1 424 ? -37.980 14.776 44.921 1.00 95.12 424 CYS A CA 1
ATOM 3302 C C . CYS A 1 424 ? -38.277 16.243 45.286 1.00 95.12 424 CYS A C 1
ATOM 3304 O O . CYS A 1 424 ? -38.828 16.984 44.468 1.00 95.12 424 CYS A O 1
ATOM 3306 N N . SER A 1 425 ? -37.911 16.699 46.488 1.00 93.38 425 SER A N 1
ATOM 3307 C CA . SER A 1 425 ? -37.944 18.138 46.809 1.00 93.38 425 SER A CA 1
ATOM 3308 C C . SER A 1 425 ? -36.941 18.909 45.938 1.00 93.38 425 SER A C 1
ATOM 3310 O O . SER A 1 425 ? -37.339 19.779 45.158 1.00 93.38 425 SER A O 1
ATOM 3312 N N . LEU A 1 426 ? -35.668 18.529 45.989 1.00 95.12 426 LEU A N 1
ATOM 3313 C CA . LEU A 1 426 ? -34.597 18.971 45.103 1.00 95.12 426 LEU A CA 1
ATOM 3314 C C . LEU A 1 426 ? -34.222 17.824 44.163 1.00 95.12 426 LEU A C 1
ATOM 3316 O O . LEU A 1 426 ? -34.087 16.682 44.599 1.00 95.12 426 LEU A O 1
ATOM 3320 N N . GLY A 1 427 ? -34.040 18.101 42.872 1.00 96.44 427 GLY A N 1
ATOM 3321 C CA . GLY A 1 427 ? -33.503 17.104 41.945 1.00 96.44 427 GLY A CA 1
ATOM 3322 C C . GLY A 1 427 ? -32.030 16.825 42.251 1.00 96.44 427 GLY A C 1
ATOM 3323 O O . GLY A 1 427 ? -31.698 15.810 42.862 1.00 96.44 427 GLY A O 1
ATOM 3324 N N . ILE A 1 428 ? -31.150 17.745 41.849 1.00 97.81 428 ILE A N 1
ATOM 3325 C CA . ILE A 1 428 ? -29.705 17.673 42.112 1.00 97.81 428 ILE A CA 1
ATOM 3326 C C . ILE A 1 428 ? -29.250 18.920 42.880 1.00 97.81 428 ILE A C 1
ATOM 3328 O O . ILE A 1 428 ? -29.370 20.040 42.388 1.00 97.81 428 ILE A O 1
ATOM 3332 N N . SER A 1 429 ? -28.709 18.732 44.078 1.00 97.06 429 SER A N 1
ATOM 3333 C CA . SER A 1 429 ? -28.131 19.780 44.920 1.00 97.06 429 SER A CA 1
ATOM 3334 C C . SER A 1 429 ? -26.602 19.741 44.834 1.00 97.06 429 SER A C 1
ATOM 3336 O O . SER A 1 429 ? -26.000 18.671 44.905 1.00 97.06 429 SER A O 1
ATOM 3338 N N . ILE A 1 430 ? -25.976 20.901 44.616 1.00 95.75 430 ILE A N 1
ATOM 3339 C CA . ILE A 1 430 ? -24.524 21.076 44.494 1.00 95.75 430 ILE A CA 1
ATOM 3340 C C . ILE A 1 430 ? -24.125 22.233 45.408 1.00 95.75 430 ILE A C 1
ATOM 3342 O O . ILE A 1 430 ? -24.416 23.400 45.131 1.00 95.75 430 ILE A O 1
ATOM 3346 N N . LEU A 1 431 ? -23.491 21.896 46.526 1.00 95.06 431 LEU A N 1
ATOM 3347 C CA . LEU A 1 431 ? -23.172 22.821 47.608 1.00 95.06 431 LEU A CA 1
ATOM 3348 C C . LEU A 1 431 ? -21.676 22.751 47.932 1.00 95.06 431 LEU A C 1
ATOM 3350 O O . LEU A 1 431 ? -21.127 21.669 48.143 1.00 95.06 431 LEU A O 1
ATOM 3354 N N . SER A 1 432 ? -21.000 23.902 47.949 1.00 95.06 432 SER A N 1
ATOM 3355 C CA . SER A 1 432 ? -19.549 24.033 48.154 1.00 95.06 432 SER A CA 1
ATOM 3356 C C . SER A 1 432 ? -18.712 23.060 47.305 1.00 95.06 432 SER A C 1
ATOM 3358 O O . SER A 1 432 ? -17.698 22.533 47.763 1.00 95.06 432 SER A O 1
ATOM 3360 N N . SER A 1 433 ? -19.160 22.777 46.076 1.00 95.12 433 SER A N 1
ATOM 3361 C CA . SER A 1 433 ? -18.607 21.730 45.212 1.00 95.12 433 SER A CA 1
ATOM 3362 C C . SER A 1 433 ? -18.226 22.285 43.840 1.00 95.12 433 SER A C 1
ATOM 3364 O O . SER A 1 433 ? -18.987 23.024 43.214 1.00 95.12 433 SER A O 1
ATOM 3366 N N . SER A 1 434 ? -17.035 21.927 43.359 1.00 93.75 434 SER A N 1
ATOM 3367 C CA . SER A 1 434 ? -16.426 22.547 42.174 1.00 93.75 434 SER A CA 1
ATOM 3368 C C . SER A 1 434 ? -15.883 21.540 41.169 1.00 93.75 434 SER A C 1
ATOM 3370 O O . SER A 1 434 ? -15.608 20.387 41.510 1.00 93.75 434 SER A O 1
ATOM 3372 N N . TYR A 1 435 ? -15.695 21.998 39.927 1.00 94.56 435 TYR A N 1
ATOM 3373 C CA . TYR A 1 435 ? -15.103 21.225 38.825 1.00 94.56 435 TYR A CA 1
ATOM 3374 C C . TYR A 1 435 ? -15.847 19.925 38.482 1.00 94.56 435 TYR A C 1
ATOM 3376 O O . TYR A 1 435 ? -15.268 18.995 37.921 1.00 94.56 435 TYR A O 1
ATOM 3384 N N . SER A 1 436 ? -17.128 19.833 38.836 1.00 94.94 436 SER A N 1
ATOM 3385 C CA . SER A 1 436 ? -17.964 18.668 38.554 1.00 94.94 436 SER A CA 1
ATOM 3386 C C . SER A 1 436 ? -18.686 18.823 37.214 1.00 94.94 436 SER A C 1
ATOM 3388 O O . SER A 1 436 ? -18.951 19.934 36.746 1.00 94.94 436 SER A O 1
ATOM 3390 N N . THR A 1 437 ? -18.993 17.692 36.580 1.00 93.62 437 THR A N 1
ATOM 3391 C CA . THR A 1 437 ? -19.728 17.640 35.310 1.00 93.62 437 THR A CA 1
ATOM 3392 C C . THR A 1 437 ? -21.079 16.990 35.542 1.00 93.62 437 THR A C 1
ATOM 3394 O O . THR A 1 437 ? -21.153 15.876 36.056 1.00 93.62 437 THR A O 1
ATOM 3397 N N . ILE A 1 438 ? -22.144 17.682 35.152 1.00 96.38 438 ILE A N 1
ATOM 3398 C CA . ILE A 1 438 ? -23.516 17.203 35.253 1.00 96.38 438 ILE A CA 1
ATOM 3399 C C . ILE A 1 438 ? -24.099 17.196 33.851 1.00 96.38 438 ILE A C 1
ATOM 3401 O O . ILE A 1 438 ? -24.386 18.261 33.303 1.00 96.38 438 ILE A O 1
ATOM 3405 N N . SER A 1 439 ? -24.261 16.019 33.250 1.00 90.81 439 SER A N 1
ATOM 3406 C CA . SER A 1 439 ? -24.687 15.945 31.854 1.00 90.81 439 SER A CA 1
ATOM 3407 C C . SER A 1 439 ? -25.658 14.830 31.501 1.00 90.81 439 SER A C 1
ATOM 3409 O O . SER A 1 439 ? -25.663 13.774 32.111 1.00 90.81 439 SER A O 1
ATOM 3411 N N . ASN A 1 440 ? -26.505 15.027 30.491 1.00 86.44 440 ASN A N 1
ATOM 3412 C CA . ASN A 1 440 ? -27.447 14.000 30.012 1.00 86.44 440 ASN A CA 1
ATOM 3413 C C . ASN A 1 440 ? -28.458 13.494 31.061 1.00 86.44 440 ASN A C 1
ATOM 3415 O O . ASN A 1 440 ? -29.076 12.450 30.864 1.00 86.44 440 ASN A O 1
ATOM 3419 N N . ASN A 1 441 ? -28.650 14.190 32.184 1.00 92.69 441 ASN A N 1
ATOM 3420 C CA . ASN A 1 441 ? -29.600 13.764 33.212 1.00 92.69 441 ASN A CA 1
ATOM 3421 C C . ASN A 1 441 ? -31.021 14.224 32.867 1.00 92.69 441 ASN A C 1
ATOM 3423 O O . ASN A 1 441 ? -31.225 15.315 32.340 1.00 92.69 441 ASN A O 1
ATOM 3427 N N . THR A 1 442 ? -32.024 13.425 33.223 1.00 94.25 442 THR A N 1
ATOM 3428 C CA . THR A 1 442 ? -33.440 13.804 33.174 1.00 94.25 442 THR A CA 1
ATOM 3429 C C . THR A 1 442 ? -33.915 14.169 34.575 1.00 94.25 442 THR A C 1
ATOM 3431 O O . THR A 1 442 ? -34.078 13.301 35.425 1.00 94.25 442 THR A O 1
ATOM 3434 N N . ILE A 1 443 ? -34.156 15.452 34.819 1.00 96.75 443 ILE A N 1
ATOM 3435 C CA . ILE A 1 443 ? -34.537 16.010 36.118 1.00 96.75 443 ILE A CA 1
ATOM 3436 C C . ILE A 1 443 ? -35.986 16.480 36.024 1.00 96.75 443 ILE A C 1
ATOM 3438 O O . ILE A 1 443 ? -36.260 17.545 35.462 1.00 96.75 443 ILE A O 1
ATOM 3442 N N . ILE A 1 444 ? -36.923 15.675 36.527 1.00 95.00 444 ILE A N 1
ATOM 3443 C CA . ILE A 1 444 ? -38.346 15.828 36.207 1.00 95.00 444 ILE A CA 1
ATOM 3444 C C . ILE A 1 444 ? -39.279 15.874 37.419 1.00 95.00 444 ILE A C 1
ATOM 3446 O O . ILE A 1 444 ? -39.231 15.034 38.308 1.00 95.00 444 ILE A O 1
ATOM 3450 N N . SER A 1 445 ? -40.219 16.820 37.426 1.00 93.56 445 SER A N 1
ATOM 3451 C CA . SER A 1 445 ? -41.293 16.881 38.433 1.00 93.56 445 SER A CA 1
ATOM 3452 C C . SER A 1 445 ? -40.821 16.964 39.887 1.00 93.56 445 SER A C 1
ATOM 3454 O O . SER A 1 445 ? -41.515 16.478 40.776 1.00 93.56 445 SER A O 1
ATOM 3456 N N . ASN A 1 446 ? -39.670 17.588 40.142 1.00 93.38 446 ASN A N 1
ATOM 3457 C CA . ASN A 1 446 ? -39.222 17.903 41.498 1.00 93.38 446 ASN A CA 1
ATOM 3458 C C . ASN A 1 446 ? -39.951 19.151 42.031 1.00 93.38 446 ASN A C 1
ATOM 3460 O O . ASN A 1 446 ? -40.342 20.026 41.250 1.00 93.38 446 ASN A O 1
ATOM 3464 N N . ALA A 1 447 ? -40.183 19.209 43.345 1.00 90.19 447 ALA A N 1
ATOM 3465 C CA . ALA A 1 447 ? -41.082 20.184 43.958 1.00 90.19 447 ALA A CA 1
ATOM 3466 C C . ALA A 1 447 ? -40.458 21.587 44.063 1.00 90.19 447 ALA A C 1
ATOM 3468 O O . ALA A 1 447 ? -41.030 22.561 43.582 1.00 90.19 447 ALA A O 1
ATOM 3469 N N . ASN A 1 448 ? -39.275 21.724 44.655 1.00 89.38 448 ASN A N 1
ATOM 3470 C CA . ASN A 1 448 ? -38.660 23.027 44.912 1.00 89.38 448 ASN A CA 1
ATOM 3471 C C . ASN A 1 448 ? -37.741 23.450 43.764 1.00 89.38 448 ASN A C 1
ATOM 3473 O O . ASN A 1 448 ? -38.069 24.381 43.028 1.00 89.38 448 ASN A O 1
ATOM 3477 N N . PHE A 1 449 ? -36.626 22.748 43.564 1.00 93.44 449 PHE A N 1
ATOM 3478 C CA . PHE A 1 449 ? -35.676 23.060 42.496 1.00 93.44 449 PHE A CA 1
ATOM 3479 C C . PHE A 1 449 ? -35.345 21.812 41.684 1.00 93.44 449 PHE A C 1
ATOM 3481 O O . PHE A 1 449 ? -35.155 20.733 42.244 1.00 93.44 449 PHE A O 1
ATOM 3488 N N . GLY A 1 450 ? -35.241 21.956 40.361 1.00 94.88 450 GLY A N 1
ATOM 3489 C CA . GLY A 1 450 ? -34.625 20.913 39.540 1.00 94.88 450 GLY A CA 1
ATOM 3490 C C . GLY A 1 450 ? -33.157 20.746 39.937 1.00 94.88 450 GLY A C 1
ATOM 3491 O O . GLY A 1 450 ? -32.732 19.651 40.296 1.00 94.88 450 GLY A O 1
ATOM 3492 N N . MET A 1 451 ? -32.410 21.850 39.963 1.00 95.62 451 MET A N 1
ATOM 3493 C CA . MET A 1 451 ? -31.049 21.898 40.491 1.00 95.62 451 MET A CA 1
ATOM 3494 C C . MET A 1 451 ? -30.814 23.119 41.382 1.00 95.62 451 MET A C 1
ATOM 3496 O O . MET A 1 451 ? -31.323 24.206 41.097 1.00 95.62 451 MET A O 1
ATOM 3500 N N . LEU A 1 452 ? -30.003 22.949 42.426 1.00 94.62 452 LEU A N 1
ATOM 3501 C CA . LEU A 1 452 ? -29.592 24.006 43.352 1.00 94.62 452 LEU A CA 1
ATOM 3502 C C . LEU A 1 452 ? -28.064 24.118 43.384 1.00 94.62 452 LEU A C 1
ATOM 3504 O O . LEU A 1 452 ? -27.390 23.113 43.579 1.00 94.62 452 LEU A O 1
ATOM 3508 N N . PHE A 1 453 ? -27.536 25.337 43.245 1.00 93.44 453 PHE A N 1
ATOM 3509 C CA . PHE A 1 453 ? -26.105 25.637 43.347 1.00 93.44 453 PHE A CA 1
ATOM 3510 C C . PHE A 1 453 ? -25.829 26.646 44.459 1.00 93.44 453 PHE A C 1
ATOM 3512 O O . PHE A 1 453 ? -26.269 27.796 44.370 1.00 93.44 453 PHE A O 1
ATOM 3519 N N . GLY A 1 454 ? -25.044 26.247 45.458 1.00 92.00 454 GLY A N 1
ATOM 3520 C CA . GLY A 1 454 ? -24.594 27.110 46.550 1.00 92.00 454 GLY A CA 1
ATOM 3521 C C . GLY A 1 454 ? -23.080 27.089 46.705 1.00 92.00 454 GLY A C 1
ATOM 3522 O O . GLY A 1 454 ? -22.525 26.015 46.899 1.00 92.00 454 GLY A O 1
ATOM 3523 N N . ASP A 1 455 ? -22.409 28.244 46.626 1.00 91.62 455 ASP A N 1
ATOM 3524 C CA . ASP A 1 455 ? -20.942 28.352 46.787 1.00 91.62 455 ASP A CA 1
ATOM 3525 C C . ASP A 1 455 ? -20.155 27.359 45.902 1.00 91.62 455 ASP A C 1
ATOM 3527 O O . ASP A 1 455 ? -19.180 26.748 46.323 1.00 91.62 455 ASP A O 1
ATOM 3531 N N . SER A 1 456 ? -20.659 27.114 44.690 1.00 93.19 456 SER A N 1
ATOM 3532 C CA . SER A 1 456 ? -20.214 26.015 43.830 1.00 93.19 456 SER A CA 1
ATOM 3533 C C . SER A 1 456 ? -19.721 26.543 42.493 1.00 93.19 456 SER A C 1
ATOM 3535 O O . SER A 1 456 ? -20.510 27.007 41.666 1.00 93.19 456 SER A O 1
ATOM 3537 N N . ASP A 1 457 ? -18.407 26.464 42.293 1.00 93.00 457 ASP A N 1
ATOM 3538 C CA . ASP A 1 457 ? -17.718 27.150 41.199 1.00 93.00 457 ASP A CA 1
ATOM 3539 C C . ASP A 1 457 ? -17.202 26.204 40.108 1.00 93.00 457 ASP A C 1
ATOM 3541 O O . ASP A 1 457 ? -16.796 25.074 40.386 1.00 93.00 457 ASP A O 1
ATOM 3545 N N . TYR A 1 458 ? -17.125 26.706 38.872 1.00 93.56 458 TYR A N 1
ATOM 3546 C CA . TYR A 1 458 ? -16.491 26.026 37.729 1.00 93.56 458 TYR A CA 1
ATOM 3547 C C . TYR A 1 458 ? -17.070 24.643 37.387 1.00 93.56 458 TYR A C 1
ATOM 3549 O O . TYR A 1 458 ? -16.351 23.758 36.919 1.00 93.56 458 TYR A O 1
ATOM 3557 N N . ASN A 1 459 ? -18.367 24.434 37.611 1.00 94.69 459 ASN A N 1
ATOM 3558 C CA . ASN A 1 459 ? -19.061 23.224 37.179 1.00 94.69 459 ASN A CA 1
ATOM 3559 C C . ASN A 1 459 ? -19.565 23.361 35.734 1.00 94.69 459 ASN A C 1
ATOM 3561 O O . ASN A 1 459 ? -19.902 24.455 35.274 1.00 94.69 459 ASN A O 1
ATOM 3565 N N . THR A 1 460 ? -19.650 22.234 35.024 1.00 93.75 460 THR A N 1
ATOM 3566 C CA . THR A 1 460 ? -20.211 22.167 33.664 1.00 93.75 460 THR A CA 1
ATOM 3567 C C . THR A 1 460 ? -21.533 21.415 33.673 1.00 93.75 460 THR A C 1
ATOM 3569 O O . THR A 1 460 ? -21.592 20.262 34.098 1.00 93.75 460 THR A O 1
ATOM 3572 N N . ILE A 1 461 ? -22.593 22.064 33.196 1.00 95.31 461 ILE A N 1
ATOM 3573 C CA . ILE A 1 461 ? -23.949 21.526 33.148 1.00 95.31 461 ILE A CA 1
ATOM 3574 C C . ILE A 1 461 ? -24.373 21.469 31.683 1.00 95.31 461 ILE A C 1
ATOM 3576 O O . ILE A 1 461 ? -24.589 22.515 31.063 1.00 95.31 461 ILE A O 1
ATOM 3580 N N . SER A 1 462 ? -24.509 20.274 31.112 1.00 91.06 462 SER A N 1
ATOM 3581 C CA . SER A 1 462 ? -24.839 20.155 29.689 1.00 91.06 462 SER A CA 1
ATOM 3582 C C . SER A 1 462 ? -25.780 19.022 29.315 1.00 91.06 462 SER A C 1
ATOM 3584 O O . SER A 1 462 ? -25.757 17.956 29.910 1.00 91.06 462 SER A O 1
ATOM 3586 N N . TYR A 1 463 ? -26.627 19.222 28.303 1.00 88.06 463 TYR A N 1
ATOM 3587 C CA . TYR A 1 463 ? -27.514 18.165 27.784 1.00 88.06 463 TYR A CA 1
ATOM 3588 C C . TYR A 1 463 ? -28.486 17.554 28.808 1.00 88.06 463 TYR A C 1
ATOM 3590 O O . TYR A 1 463 ? -29.030 16.475 28.588 1.00 88.06 463 TYR A O 1
ATOM 3598 N N . ASN A 1 464 ? -28.753 18.237 29.925 1.00 92.50 464 ASN A N 1
ATOM 3599 C CA . ASN A 1 464 ? -29.743 17.785 30.897 1.00 92.50 464 ASN A CA 1
ATOM 3600 C C . ASN A 1 464 ? -31.156 18.185 30.451 1.00 92.50 464 ASN A C 1
ATOM 3602 O O . ASN A 1 464 ? -31.395 19.326 30.054 1.00 92.50 464 ASN A O 1
ATOM 3606 N N . ALA A 1 465 ? -32.114 17.272 30.576 1.00 92.00 465 ALA A N 1
ATOM 3607 C CA . ALA A 1 465 ? -33.532 17.545 30.391 1.00 92.00 465 ALA A CA 1
ATOM 3608 C C . ALA A 1 465 ? -34.159 17.931 31.737 1.00 92.00 465 ALA A C 1
ATOM 3610 O O . ALA A 1 465 ? -34.418 17.077 32.582 1.00 92.00 465 ALA A O 1
ATOM 3611 N N . ILE A 1 466 ? -34.422 19.220 31.940 1.00 95.25 466 ILE A N 1
ATOM 3612 C CA . ILE A 1 466 ? -34.980 19.777 33.177 1.00 95.25 466 ILE A CA 1
ATOM 3613 C C . ILE A 1 466 ? -36.458 20.064 32.924 1.00 95.25 466 ILE A C 1
ATOM 3615 O O . ILE A 1 466 ? -36.820 21.067 32.303 1.00 95.25 466 ILE A O 1
ATOM 3619 N N . VAL A 1 467 ? -37.324 19.152 33.365 1.00 93.62 467 VAL A N 1
ATOM 3620 C CA . VAL A 1 467 ? -38.706 19.065 32.883 1.00 93.62 467 VAL A CA 1
ATOM 3621 C C . VAL A 1 467 ? -39.721 19.173 34.018 1.00 93.62 467 VAL A C 1
ATOM 3623 O O . VAL A 1 467 ? -39.715 18.399 34.962 1.00 93.62 467 VAL A O 1
ATOM 3626 N N . SER A 1 468 ? -40.695 20.071 33.903 1.00 90.75 468 SER A N 1
ATOM 3627 C CA . SER A 1 468 ? -41.867 20.135 34.789 1.00 90.75 468 SER A CA 1
ATOM 3628 C C . SER A 1 468 ? -41.550 20.161 36.290 1.00 90.75 468 SER A C 1
ATOM 3630 O O . SER A 1 468 ? -42.364 19.687 37.079 1.00 90.75 468 SER A O 1
ATOM 3632 N N . ASN A 1 469 ? -40.408 20.723 36.697 1.00 88.56 469 ASN A N 1
ATOM 3633 C CA . ASN A 1 469 ? -40.095 20.949 38.107 1.00 88.56 469 ASN A CA 1
ATOM 3634 C C . ASN A 1 469 ? -40.967 22.113 38.595 1.00 88.56 469 ASN A C 1
ATOM 3636 O O . ASN A 1 469 ? -40.802 23.264 38.173 1.00 88.56 469 ASN A O 1
ATOM 3640 N N . ARG A 1 470 ? -41.999 21.767 39.366 1.00 79.75 470 ARG A N 1
ATOM 3641 C CA . ARG A 1 470 ? -43.137 22.625 39.699 1.00 79.75 470 ARG A CA 1
ATOM 3642 C C . ARG A 1 470 ? -43.473 22.456 41.177 1.00 79.75 470 ARG A C 1
ATOM 3644 O O . ARG A 1 470 ? -43.892 21.377 41.583 1.00 79.75 470 ARG A O 1
ATOM 3651 N N . GLY A 1 471 ? -43.378 23.537 41.942 1.00 73.44 471 GLY A N 1
ATOM 3652 C CA . GLY A 1 471 ? -43.864 23.601 43.321 1.00 73.44 471 GLY A CA 1
ATOM 3653 C C . GLY A 1 471 ? -44.425 24.969 43.669 1.00 73.44 471 GLY A C 1
ATOM 3654 O O . GLY A 1 471 ? -45.129 25.575 42.859 1.00 73.44 471 GLY A O 1
ATOM 3655 N N . THR A 1 472 ? -44.174 25.425 44.895 1.00 72.06 472 THR A N 1
ATOM 3656 C CA . THR A 1 472 ? -44.720 26.675 45.440 1.00 72.06 472 THR A CA 1
ATOM 3657 C C . THR A 1 472 ? -44.086 27.915 44.791 1.00 72.06 472 THR A C 1
ATOM 3659 O O . THR A 1 472 ? -43.188 27.837 43.949 1.00 72.06 472 THR A O 1
ATOM 3662 N N . VAL A 1 473 ? -44.594 29.105 45.131 1.00 68.38 473 VAL A N 1
ATOM 3663 C CA . VAL A 1 473 ? -44.037 30.373 44.637 1.00 68.38 473 VAL A CA 1
ATOM 3664 C C . VAL A 1 473 ? -42.561 30.454 45.033 1.00 68.38 473 VAL A C 1
ATOM 3666 O O . VAL A 1 473 ? -42.246 30.558 46.213 1.00 68.38 473 VAL A O 1
ATOM 3669 N N . GLY A 1 474 ? -41.671 30.408 44.039 1.00 75.31 474 GLY A N 1
ATOM 3670 C CA . GLY A 1 474 ? -40.224 30.383 44.250 1.00 75.31 474 GLY A CA 1
ATOM 3671 C C . GLY A 1 474 ? -39.505 29.171 43.657 1.00 75.31 474 GLY A C 1
ATOM 3672 O O . GLY A 1 474 ? -38.287 29.174 43.711 1.00 75.31 474 GLY A O 1
ATOM 3673 N N . SER A 1 475 ? -40.199 28.187 43.068 1.00 86.25 475 SER A N 1
ATOM 3674 C CA . SER A 1 475 ? -39.561 27.042 42.392 1.00 86.25 475 SER A CA 1
ATOM 3675 C C . SER A 1 475 ? -38.903 27.401 41.052 1.00 86.25 475 SER A C 1
ATOM 3677 O O . SER A 1 475 ? -39.473 28.154 40.255 1.00 86.25 475 SER A O 1
ATOM 3679 N N . TYR A 1 476 ? -37.751 26.786 40.762 1.00 91.81 476 TYR A N 1
ATOM 3680 C CA . TYR A 1 476 ? -36.981 26.979 39.524 1.00 91.81 476 TYR A CA 1
ATOM 3681 C C . TYR A 1 476 ? -36.471 25.657 38.941 1.00 91.81 476 TYR A C 1
ATOM 3683 O O . TYR A 1 476 ? -36.223 24.698 39.670 1.00 91.81 476 TYR A O 1
ATOM 3691 N N . GLY A 1 477 ? -36.256 25.614 37.625 1.00 92.81 477 GLY A N 1
ATOM 3692 C CA . GLY A 1 477 ? -35.495 24.539 36.987 1.00 92.81 477 GLY A CA 1
ATOM 3693 C C . GLY A 1 477 ? -34.060 24.501 37.517 1.00 92.81 477 GLY A C 1
ATOM 3694 O O . GLY A 1 477 ? -33.628 23.459 37.995 1.00 92.81 477 GLY A O 1
ATOM 3695 N N . ILE A 1 478 ? -33.366 25.643 37.525 1.00 94.00 478 ILE A N 1
ATOM 3696 C CA . ILE A 1 478 ? -32.072 25.827 38.206 1.00 94.00 478 ILE A CA 1
ATOM 3697 C C . ILE A 1 478 ? -32.113 27.086 39.076 1.00 94.00 478 ILE A C 1
ATOM 3699 O O . ILE A 1 478 ? -32.557 28.140 38.618 1.00 94.00 478 ILE A O 1
ATOM 3703 N N . TYR A 1 479 ? -31.614 26.991 40.308 1.00 92.31 479 TYR A N 1
ATOM 3704 C CA . TYR A 1 479 ? -31.410 28.123 41.212 1.00 92.31 479 TYR A CA 1
ATOM 3705 C C . TYR A 1 479 ? -29.931 28.247 41.602 1.00 92.31 479 TYR A C 1
ATOM 3707 O O . TYR A 1 479 ? -29.364 27.307 42.160 1.00 92.31 479 TYR A O 1
ATOM 3715 N N . LEU A 1 480 ? -29.316 29.410 41.354 1.00 90.62 480 LEU A N 1
ATOM 3716 C CA . LEU A 1 480 ? -27.946 29.722 41.778 1.00 90.62 480 LEU A CA 1
ATOM 3717 C C . LEU A 1 480 ? -27.925 30.813 42.857 1.00 90.62 480 LEU A C 1
ATOM 3719 O O . LEU A 1 480 ? -28.461 31.912 42.666 1.00 90.62 480 LEU A O 1
ATOM 3723 N N . THR A 1 481 ? -27.258 30.538 43.982 1.00 85.31 481 THR A N 1
ATOM 3724 C CA . THR A 1 481 ? -26.980 31.553 45.011 1.00 85.31 481 THR A CA 1
ATOM 3725 C C . THR A 1 481 ? -25.919 32.553 44.548 1.00 85.31 481 THR A C 1
ATOM 3727 O O . THR A 1 481 ? -25.163 32.302 43.608 1.00 85.31 481 THR A O 1
ATOM 3730 N N . SER A 1 482 ? -25.823 33.689 45.247 1.00 78.31 482 SER A N 1
ATOM 3731 C CA . SER A 1 482 ? -24.972 34.816 44.840 1.00 78.31 482 SER A CA 1
ATOM 3732 C C . SER A 1 482 ? -23.476 34.530 44.920 1.00 78.31 482 SER A C 1
ATOM 3734 O O . SER A 1 482 ? -22.684 35.350 44.467 1.00 78.31 482 SER A O 1
ATOM 3736 N N . THR A 1 483 ? -23.080 33.387 45.475 1.00 82.56 483 THR A N 1
ATOM 3737 C CA . THR A 1 483 ? -21.681 32.992 45.657 1.00 82.56 483 THR A CA 1
ATOM 3738 C C . THR A 1 483 ? -21.160 32.050 44.568 1.00 82.56 483 THR A C 1
ATOM 3740 O O . THR A 1 483 ? -19.951 31.990 44.395 1.00 82.56 483 THR A O 1
ATOM 3743 N N . SER A 1 484 ? -22.030 31.392 43.790 1.00 89.31 484 SER A N 1
ATOM 3744 C CA . SER A 1 484 ? -21.644 30.417 42.752 1.00 89.31 484 SER A CA 1
ATOM 3745 C C . SER A 1 484 ? -21.265 31.099 41.426 1.00 89.31 484 SER A C 1
ATOM 3747 O O . SER A 1 484 ? -22.101 31.778 40.820 1.00 89.31 484 SER A O 1
ATOM 3749 N N . LYS A 1 485 ? -20.027 30.923 40.942 1.00 90.31 485 LYS A N 1
ATOM 3750 C CA . LYS A 1 485 ? -19.481 31.611 39.749 1.00 90.31 485 LYS A CA 1
ATOM 3751 C C . LYS A 1 485 ? -18.711 30.689 38.794 1.00 90.31 485 LYS A C 1
ATOM 3753 O O . LYS A 1 485 ? -18.239 29.616 39.160 1.00 90.31 485 LYS A O 1
ATOM 3758 N N . GLY A 1 486 ? -18.523 31.145 37.553 1.00 90.50 486 GLY A N 1
ATOM 3759 C CA . GLY A 1 486 ? -17.709 30.446 36.554 1.00 90.50 486 GLY A CA 1
ATOM 3760 C C . GLY A 1 486 ? -18.311 29.129 36.062 1.00 90.50 486 GLY A C 1
ATOM 3761 O O . GLY A 1 486 ? -17.610 28.351 35.422 1.00 90.50 486 GLY A O 1
ATOM 3762 N N . ASN A 1 487 ? -19.582 28.860 36.367 1.00 92.94 487 ASN A N 1
ATOM 3763 C CA . ASN A 1 487 ? -20.282 27.677 35.883 1.00 92.94 487 ASN A CA 1
ATOM 3764 C C . ASN A 1 487 ? -20.711 27.880 34.423 1.00 92.94 487 ASN A C 1
ATOM 3766 O O . ASN A 1 487 ? -21.026 29.001 34.012 1.00 92.94 487 ASN A O 1
ATOM 3770 N N . VAL A 1 488 ? -20.740 26.794 33.650 1.00 93.69 488 VAL A N 1
ATOM 3771 C CA . VAL A 1 488 ? -21.076 26.810 32.218 1.00 93.69 488 VAL A CA 1
ATOM 3772 C C . VAL A 1 488 ? -22.286 25.913 31.962 1.00 93.69 488 VAL A C 1
ATOM 3774 O O . VAL A 1 488 ? -22.249 24.719 32.253 1.00 93.69 488 VAL A O 1
ATOM 3777 N N . PHE A 1 489 ? -23.343 26.485 31.387 1.00 93.94 489 PHE A N 1
ATOM 3778 C CA . PHE A 1 489 ? -24.620 25.841 31.089 1.00 93.94 489 PHE A CA 1
ATOM 3779 C C . PHE A 1 489 ? -24.884 25.867 29.582 1.00 93.94 489 PHE A C 1
ATOM 3781 O O . PHE A 1 489 ? -25.106 26.937 29.023 1.00 93.94 489 PHE A O 1
ATOM 3788 N N . TYR A 1 490 ? -24.899 24.719 28.906 1.00 92.00 490 TYR A N 1
ATOM 3789 C CA . TYR A 1 490 ? -25.208 24.663 27.469 1.00 92.00 490 TYR A CA 1
ATOM 3790 C C . TYR A 1 490 ? -25.863 23.349 27.056 1.00 92.00 490 TYR A C 1
ATOM 3792 O O . TYR A 1 490 ? -25.635 22.304 27.651 1.00 92.00 490 TYR A O 1
ATOM 3800 N N . GLY A 1 491 ? -26.684 23.374 26.012 1.00 88.69 491 GLY A N 1
ATOM 3801 C CA . GLY A 1 491 ? -27.381 22.194 25.514 1.00 88.69 491 GLY A CA 1
ATOM 3802 C C . GLY A 1 491 ? -28.405 21.620 26.493 1.00 88.69 491 GLY A C 1
ATOM 3803 O O . GLY A 1 491 ? -28.874 20.519 26.268 1.00 88.69 491 GLY A O 1
ATOM 3804 N N . ASN A 1 492 ? -28.767 22.298 27.582 1.00 93.25 492 ASN A N 1
ATOM 3805 C CA . ASN A 1 492 ? -29.814 21.808 28.481 1.00 93.25 492 ASN A CA 1
ATOM 3806 C C . ASN A 1 492 ? -31.197 22.138 27.908 1.00 93.25 492 ASN A C 1
ATOM 3808 O O . ASN A 1 492 ? -31.354 23.135 27.206 1.00 93.25 492 ASN A O 1
ATOM 3812 N N . ALA A 1 493 ? -32.206 21.328 28.217 1.00 92.25 493 ALA A N 1
ATOM 3813 C CA . ALA A 1 493 ? -33.583 21.555 27.795 1.00 92.25 493 ALA A CA 1
ATOM 3814 C C . ALA A 1 493 ? -34.465 21.919 28.993 1.00 92.25 493 ALA A C 1
ATOM 3816 O O . ALA A 1 493 ? -34.742 21.079 29.850 1.00 92.25 493 ALA A O 1
ATOM 3817 N N . PHE A 1 494 ? -34.935 23.164 29.034 1.00 94.06 494 PHE A N 1
ATOM 3818 C CA . PHE A 1 494 ? -35.862 23.668 30.041 1.00 94.06 494 PHE A CA 1
ATOM 3819 C C . PHE A 1 494 ? -37.290 23.574 29.517 1.00 94.06 494 PHE A C 1
ATOM 3821 O O . PHE A 1 494 ? -37.698 24.351 28.658 1.00 94.06 494 PHE A O 1
ATOM 3828 N N . ILE A 1 495 ? -38.059 22.617 30.039 1.00 92.44 495 ILE A N 1
ATOM 3829 C CA . ILE A 1 495 ? -39.406 22.326 29.539 1.00 92.44 495 ILE A CA 1
ATOM 3830 C C . ILE A 1 495 ? -40.407 22.400 30.686 1.00 92.44 495 ILE A C 1
ATOM 3832 O O . ILE A 1 495 ? -40.345 21.618 31.630 1.00 92.44 495 ILE A O 1
ATOM 3836 N N . ARG A 1 496 ? -41.392 23.294 30.598 1.00 90.12 496 ARG A N 1
ATOM 3837 C CA . ARG A 1 496 ? -42.575 23.364 31.468 1.00 90.12 496 ARG A CA 1
ATOM 3838 C C . ARG A 1 496 ? -42.277 23.551 32.963 1.00 90.12 496 ARG A C 1
ATOM 3840 O O . ARG A 1 496 ? -43.130 23.204 33.786 1.00 90.12 496 ARG A O 1
ATOM 3847 N N . ASN A 1 497 ? -41.118 24.096 33.329 1.00 89.12 497 ASN A N 1
ATOM 3848 C CA . ASN A 1 497 ? -40.783 24.460 34.716 1.00 89.12 497 ASN A CA 1
ATOM 3849 C C . ASN A 1 497 ? -41.575 25.705 35.167 1.00 89.12 497 ASN A C 1
ATOM 3851 O O . ASN A 1 497 ? -41.954 26.517 34.326 1.00 89.12 497 ASN A O 1
ATOM 3855 N N . THR A 1 498 ? -41.814 25.886 36.476 1.00 85.50 498 THR A N 1
ATOM 3856 C CA . THR A 1 498 ? -42.512 27.092 36.994 1.00 85.50 498 THR A CA 1
ATOM 3857 C C . THR A 1 498 ? -41.782 28.378 36.601 1.00 85.50 498 THR A C 1
ATOM 3859 O O . THR A 1 498 ? -42.393 29.341 36.141 1.00 85.50 498 THR A O 1
ATOM 3862 N N . ARG A 1 499 ? -40.460 28.373 36.764 1.00 88.19 499 ARG A N 1
ATOM 3863 C CA . ARG A 1 499 ? -39.514 29.338 36.207 1.00 88.19 499 ARG A CA 1
ATOM 3864 C C . ARG A 1 499 ? -38.305 28.539 35.741 1.00 88.19 499 ARG A C 1
ATOM 3866 O O . ARG A 1 499 ? -37.881 27.627 36.446 1.00 88.19 499 ARG A O 1
ATOM 3873 N N . ALA A 1 500 ? -37.774 28.821 34.557 1.00 89.69 500 ALA A N 1
ATOM 3874 C CA . ALA A 1 500 ? -36.697 27.999 34.011 1.00 89.69 500 ALA A CA 1
ATOM 3875 C C . ALA A 1 500 ? -35.420 28.104 34.863 1.00 89.69 500 ALA A C 1
ATOM 3877 O O . ALA A 1 500 ? -34.869 27.083 35.270 1.00 89.69 500 ALA A O 1
ATOM 3878 N N . VAL A 1 501 ? -35.003 29.327 35.196 1.00 92.06 501 VAL A N 1
ATOM 3879 C CA . VAL A 1 501 ? -33.721 29.612 35.850 1.00 92.06 501 VAL A CA 1
ATOM 3880 C C . VAL A 1 501 ? -33.828 30.844 36.751 1.00 92.06 501 VAL A C 1
ATOM 3882 O O . VAL A 1 501 ? -34.617 31.747 36.472 1.00 92.06 501 VAL A O 1
ATOM 3885 N N . TYR A 1 502 ? -33.012 30.889 37.805 1.00 89.25 502 TYR A N 1
ATOM 3886 C CA . TYR A 1 502 ? -32.666 32.106 38.537 1.00 89.25 502 TYR A CA 1
ATOM 3887 C C . TYR A 1 502 ? -31.168 32.161 38.838 1.00 89.25 502 TYR A C 1
ATOM 3889 O O . TYR A 1 502 ? -30.653 31.314 39.567 1.00 89.25 502 TYR A O 1
ATOM 3897 N N . ASP A 1 503 ? -30.495 33.176 38.297 1.00 87.88 503 ASP A N 1
ATOM 3898 C CA . ASP A 1 503 ? -29.065 33.439 38.494 1.00 87.88 503 ASP A CA 1
ATOM 3899 C C . ASP A 1 503 ? -28.867 34.781 39.216 1.00 87.88 503 ASP A C 1
ATOM 3901 O O . ASP A 1 503 ? -29.076 35.848 38.647 1.00 87.88 503 ASP A O 1
ATOM 3905 N N . THR A 1 504 ? -28.524 34.752 40.502 1.00 73.19 504 THR A N 1
ATOM 3906 C CA . THR A 1 504 ? -28.491 35.954 41.360 1.00 73.19 504 THR A CA 1
ATOM 3907 C C . THR A 1 504 ? -27.364 36.954 41.048 1.00 73.19 504 THR A C 1
ATOM 3909 O O . THR A 1 504 ? -27.342 38.026 41.658 1.00 73.19 504 THR A O 1
ATOM 3912 N N . GLN A 1 505 ? -26.441 36.648 40.126 1.00 68.88 505 GLN A N 1
ATOM 3913 C CA . GLN A 1 505 ? -25.344 37.540 39.719 1.00 68.88 505 GLN A CA 1
ATOM 3914 C C . GLN A 1 505 ? -25.584 38.223 38.365 1.00 68.88 505 GLN A C 1
ATOM 3916 O O . GLN A 1 505 ? -26.367 37.768 37.541 1.00 68.88 505 GLN A O 1
ATOM 3921 N N . THR A 1 506 ? -24.842 39.310 38.119 1.00 54.84 506 THR A N 1
ATOM 3922 C CA . THR A 1 506 ? -24.903 40.105 36.883 1.00 54.84 506 THR A CA 1
ATOM 3923 C C . THR A 1 506 ? -23.707 39.933 35.925 1.00 54.84 506 THR A C 1
ATOM 3925 O O . THR A 1 506 ? -23.635 40.716 34.982 1.00 54.84 506 THR A O 1
ATOM 3928 N N . ALA A 1 507 ? -22.771 38.968 36.096 1.00 56.06 507 ALA A N 1
ATOM 3929 C CA . ALA A 1 507 ? -21.649 38.850 35.126 1.00 56.06 507 ALA A CA 1
ATOM 3930 C C . ALA A 1 507 ? -20.787 37.556 34.987 1.00 56.06 507 ALA A C 1
ATOM 3932 O O . ALA A 1 507 ? -19.943 37.565 34.097 1.00 56.06 507 ALA A O 1
ATOM 3933 N N . ASN A 1 508 ? -20.900 36.468 35.773 1.00 80.00 508 ASN A N 1
ATOM 3934 C CA . ASN A 1 508 ? -19.819 35.439 35.794 1.00 80.00 508 ASN A CA 1
ATOM 3935 C C . ASN A 1 508 ? -20.180 33.976 35.457 1.00 80.00 508 ASN A C 1
ATOM 3937 O O . ASN A 1 508 ? -19.262 33.166 35.329 1.00 80.00 508 ASN A O 1
ATOM 3941 N N . ASN A 1 509 ? -21.455 33.601 35.326 1.00 89.38 509 ASN A N 1
ATOM 3942 C CA . ASN A 1 509 ? -21.837 32.277 34.813 1.00 89.38 509 ASN A CA 1
ATOM 3943 C C . ASN A 1 509 ? -22.148 32.378 33.313 1.00 89.38 509 ASN A C 1
ATOM 3945 O O . ASN A 1 509 ? -22.715 33.373 32.859 1.00 89.38 509 ASN A O 1
ATOM 3949 N N . LEU A 1 510 ? -21.774 31.358 32.542 1.00 92.06 510 LEU A N 1
ATOM 3950 C CA . LEU A 1 510 ? -21.995 31.315 31.098 1.00 92.06 510 LEU A CA 1
ATOM 3951 C C . LEU A 1 510 ? -23.187 30.418 30.780 1.00 92.06 510 LEU A C 1
ATOM 3953 O O . LEU A 1 510 ? -23.191 29.243 31.125 1.00 92.06 510 LEU A O 1
ATOM 3957 N N . TRP A 1 511 ? -24.174 30.962 30.073 1.00 93.38 511 TRP A N 1
ATOM 3958 C CA . TRP A 1 511 ? -25.384 30.244 29.649 1.00 93.38 511 TRP A CA 1
ATOM 3959 C C . TRP A 1 511 ? -25.306 29.716 28.216 1.00 93.38 511 TRP A C 1
ATOM 3961 O O . TRP A 1 511 ? -26.315 29.421 27.585 1.00 93.38 511 TRP A O 1
ATOM 3971 N N . TYR A 1 512 ? -24.083 29.598 27.714 1.00 91.69 512 TYR A N 1
ATOM 3972 C CA . TYR A 1 512 ? -23.741 29.001 26.438 1.00 91.69 512 TYR A CA 1
ATOM 3973 C C . TYR A 1 512 ? -22.301 28.483 26.497 1.00 91.69 512 TYR A C 1
ATOM 3975 O O . TYR A 1 512 ? -21.506 28.903 27.342 1.00 91.69 512 TYR A O 1
ATOM 3983 N N . SER A 1 513 ? -21.948 27.583 25.584 1.00 86.62 513 SER A N 1
ATOM 3984 C CA . SER A 1 513 ? -20.559 27.173 25.390 1.00 86.62 513 SER A CA 1
ATOM 3985 C C . SER A 1 513 ? -19.855 28.177 24.487 1.00 86.62 513 SER A C 1
ATOM 3987 O O . SER A 1 513 ? -20.264 28.388 23.347 1.00 86.62 513 SER A O 1
ATOM 3989 N N . THR A 1 514 ? -18.763 28.765 24.971 1.00 84.94 514 THR A N 1
ATOM 3990 C CA . THR A 1 514 ? -17.882 29.636 24.174 1.00 84.94 514 THR A CA 1
ATOM 3991 C C . THR A 1 514 ? -17.121 28.872 23.091 1.00 84.94 514 THR A C 1
ATOM 3993 O O . THR A 1 514 ? -16.569 29.489 22.185 1.00 84.94 514 THR A O 1
ATOM 3996 N N . VAL A 1 515 ? -17.096 27.537 23.171 1.00 75.62 515 VAL A N 1
ATOM 3997 C CA . VAL A 1 515 ? -16.468 26.663 22.174 1.00 75.62 515 VAL A CA 1
ATOM 3998 C C . VAL A 1 515 ? -17.401 26.451 20.988 1.00 75.62 515 VAL A C 1
ATOM 4000 O O . VAL A 1 515 ? -16.979 26.585 19.845 1.00 75.62 515 VAL A O 1
ATOM 4003 N N . THR A 1 516 ? -18.670 26.129 21.246 1.00 73.81 516 THR A N 1
ATOM 4004 C CA . THR A 1 516 ? -19.622 25.785 20.178 1.00 73.81 516 THR A CA 1
ATOM 4005 C C . THR A 1 516 ? -20.531 26.943 19.780 1.00 73.81 516 THR A C 1
ATOM 4007 O O . THR A 1 516 ? -21.240 26.822 18.785 1.00 73.81 516 THR A O 1
ATOM 4010 N N . ASN A 1 517 ? -20.523 28.056 20.527 1.00 86.69 517 ASN A N 1
ATOM 4011 C CA . ASN A 1 517 ? -21.512 29.135 20.419 1.00 86.69 517 ASN A CA 1
ATOM 4012 C C . ASN A 1 517 ? -22.948 28.584 20.424 1.00 86.69 517 ASN A C 1
ATOM 4014 O O . ASN A 1 517 ? -23.792 28.985 19.629 1.00 86.69 517 ASN A O 1
ATOM 4018 N N . ARG A 1 518 ? -23.212 27.612 21.307 1.00 86.25 518 ARG A N 1
ATOM 4019 C CA . ARG A 1 518 ? -24.539 27.018 21.513 1.00 86.25 518 ARG A CA 1
ATOM 4020 C C . ARG A 1 518 ? -24.970 27.195 22.960 1.00 86.25 518 ARG A C 1
ATOM 4022 O O . ARG A 1 518 ? -24.193 26.927 23.879 1.00 86.25 518 ARG A O 1
ATOM 4029 N N . GLY A 1 519 ? -26.204 27.643 23.133 1.00 92.31 519 GLY A N 1
ATOM 4030 C CA . GLY A 1 519 ? -26.883 27.857 24.400 1.00 92.31 519 GLY A CA 1
ATOM 4031 C C . GLY A 1 519 ? -27.781 26.691 24.772 1.00 92.31 519 GLY A C 1
ATOM 4032 O O . GLY A 1 519 ? -27.478 25.534 24.482 1.00 92.31 519 GLY A O 1
ATOM 4033 N N . ASN A 1 520 ? -28.886 26.991 25.436 1.00 93.62 520 ASN A N 1
ATOM 4034 C CA . ASN A 1 520 ? -29.850 26.035 25.963 1.00 93.62 520 ASN A CA 1
ATOM 4035 C C . ASN A 1 520 ? -31.176 26.114 25.191 1.00 93.62 520 ASN A C 1
ATOM 4037 O O . ASN A 1 520 ? -31.481 27.103 24.530 1.00 93.62 520 ASN A O 1
ATOM 4041 N N . TYR A 1 521 ? -31.975 25.053 25.264 1.00 93.31 521 TYR A N 1
ATOM 4042 C CA . TYR A 1 521 ? -33.335 25.032 24.735 1.00 93.31 521 TYR A CA 1
ATOM 4043 C C . TYR A 1 521 ? -34.321 25.517 25.801 1.00 93.31 521 TYR A C 1
ATOM 4045 O O . TYR A 1 521 ? -34.355 24.978 26.912 1.00 93.31 521 TYR A O 1
ATOM 4053 N N . TRP A 1 522 ? -35.157 26.486 25.437 1.00 94.31 522 TRP A N 1
ATOM 4054 C CA . TRP A 1 522 ? -36.189 27.063 26.296 1.00 94.31 522 TRP A CA 1
ATOM 4055 C C . TRP A 1 522 ? -37.543 26.870 25.614 1.00 94.31 522 TRP A C 1
ATOM 4057 O O . TRP A 1 522 ? -37.760 27.354 24.505 1.00 94.31 522 TRP A O 1
ATOM 4067 N N . ASP A 1 523 ? -38.468 26.154 26.252 1.00 91.38 523 ASP A N 1
ATOM 4068 C CA . ASP A 1 523 ? -39.736 25.754 25.623 1.00 91.38 523 ASP A CA 1
ATOM 4069 C C . ASP A 1 523 ? -40.662 26.918 25.228 1.00 91.38 523 ASP A C 1
ATOM 4071 O O . ASP A 1 523 ? -41.579 26.738 24.426 1.00 91.38 523 ASP A O 1
ATOM 4075 N N . ASN A 1 524 ? -40.413 28.113 25.762 1.00 90.00 524 ASN A N 1
ATOM 4076 C CA . ASN A 1 524 ? -41.103 29.358 25.438 1.00 90.00 524 ASN A CA 1
ATOM 4077 C C . ASN A 1 524 ? -40.294 30.310 24.531 1.00 90.00 524 ASN A C 1
ATOM 4079 O O . ASN A 1 524 ? -40.746 31.433 24.306 1.00 90.00 524 ASN A O 1
ATOM 4083 N N . TRP A 1 525 ? -39.121 29.901 24.033 1.00 92.69 525 TRP A N 1
ATOM 4084 C CA . TRP A 1 525 ? -38.199 30.749 23.266 1.00 92.69 525 TRP A CA 1
ATOM 4085 C C . TRP A 1 525 ? -37.533 29.961 22.130 1.00 92.69 525 TRP A C 1
ATOM 4087 O O . TRP A 1 525 ? -36.360 29.614 22.202 1.00 92.69 525 TRP A O 1
ATOM 4097 N N . THR A 1 526 ? -38.308 29.640 21.088 1.00 89.62 526 THR A N 1
ATOM 4098 C CA . THR A 1 526 ? -37.871 28.771 19.973 1.00 89.62 526 THR A CA 1
ATOM 4099 C C . THR A 1 526 ? -37.885 29.453 18.599 1.00 89.62 526 THR A C 1
ATOM 4101 O O . THR A 1 526 ? -37.619 28.798 17.597 1.00 89.62 526 THR A O 1
ATOM 4104 N N . MET A 1 527 ? -38.249 30.738 18.520 1.00 88.81 527 MET A N 1
ATOM 4105 C CA . MET A 1 527 ? -38.333 31.530 17.283 1.00 88.81 527 MET A CA 1
ATOM 4106 C C . MET A 1 527 ? -38.058 33.017 17.577 1.00 88.81 527 MET A C 1
ATOM 4108 O O . MET A 1 527 ? -38.350 33.458 18.693 1.00 88.81 527 MET A O 1
ATOM 4112 N N . PRO A 1 528 ? -37.602 33.815 16.589 1.00 90.56 528 PRO A N 1
ATOM 4113 C CA . PRO A 1 528 ? -37.285 33.439 15.202 1.00 90.56 528 PRO A CA 1
ATOM 4114 C C . PRO A 1 528 ? -35.901 32.778 15.047 1.00 90.56 528 PRO A C 1
ATOM 4116 O O . PRO A 1 528 ? -35.003 33.050 15.833 1.00 90.56 528 PRO A O 1
ATOM 4119 N N . ASP A 1 529 ? -35.762 31.929 14.026 1.00 87.00 529 ASP A N 1
ATOM 4120 C CA . ASP A 1 529 ? -34.496 31.381 13.500 1.00 87.00 529 ASP A CA 1
ATOM 4121 C C . ASP A 1 529 ? -34.519 31.610 11.984 1.00 87.00 529 ASP A C 1
ATOM 4123 O O . ASP A 1 529 ? -35.121 30.848 11.225 1.00 87.00 529 ASP A O 1
ATOM 4127 N N . ALA A 1 530 ? -34.025 32.771 11.561 1.00 87.44 530 ALA A N 1
ATOM 4128 C CA . ALA A 1 530 ? -34.146 33.247 10.190 1.00 87.44 530 ALA A CA 1
ATOM 4129 C C . ALA A 1 530 ? -33.140 32.584 9.237 1.00 87.44 530 ALA A C 1
ATOM 4131 O O . ALA A 1 530 ? -33.400 32.537 8.032 1.00 87.44 530 ALA A O 1
ATOM 4132 N N . ASP A 1 531 ? -32.012 32.077 9.745 1.00 79.50 531 ASP A N 1
ATOM 4133 C CA . ASP A 1 531 ? -30.962 31.428 8.952 1.00 79.50 531 ASP A CA 1
ATOM 4134 C C . ASP A 1 531 ? -31.004 29.884 9.012 1.00 79.50 531 ASP A C 1
ATOM 4136 O O . ASP A 1 531 ? -30.241 29.221 8.303 1.00 79.50 531 ASP A O 1
ATOM 4140 N N . ASN A 1 532 ? -31.955 29.313 9.765 1.00 74.50 532 ASN A N 1
ATOM 4141 C CA . ASN A 1 532 ? -32.156 27.878 9.992 1.00 74.50 532 ASN A CA 1
ATOM 4142 C C . ASN A 1 532 ? -30.907 27.172 10.543 1.00 74.50 532 ASN A C 1
ATOM 4144 O O . ASN A 1 532 ? -30.674 25.990 10.258 1.00 74.50 532 ASN A O 1
ATOM 4148 N N . ASN A 1 533 ? -30.077 27.876 11.315 1.00 75.06 533 ASN A N 1
ATOM 4149 C CA . ASN A 1 533 ? -28.877 27.296 11.916 1.00 75.06 533 ASN A CA 1
ATOM 4150 C C . ASN A 1 533 ? -29.184 26.495 13.206 1.00 75.06 533 ASN A C 1
ATOM 4152 O O . ASN A 1 533 ? -28.296 25.836 13.766 1.00 75.06 533 ASN A O 1
ATOM 4156 N N . GLY A 1 534 ? -30.444 26.504 13.660 1.00 79.62 534 GLY A N 1
ATOM 4157 C CA . GLY A 1 534 ? -30.898 25.821 14.867 1.00 79.62 534 GLY A CA 1
ATOM 4158 C C . GLY A 1 534 ? -30.728 26.636 16.155 1.00 79.62 534 GLY A C 1
ATOM 4159 O O . GLY A 1 534 ? -30.860 26.067 17.246 1.00 79.62 534 GLY A O 1
ATOM 4160 N N . ILE A 1 535 ? -30.417 27.928 16.039 1.00 87.38 535 ILE A N 1
ATOM 4161 C CA . ILE A 1 535 ? -30.252 28.912 17.111 1.00 87.38 535 ILE A CA 1
ATOM 4162 C C . ILE A 1 535 ? -31.305 30.010 16.915 1.00 87.38 535 ILE A C 1
ATOM 4164 O O . ILE A 1 535 ? -31.571 30.457 15.808 1.00 87.38 535 ILE A O 1
ATOM 4168 N N . VAL A 1 536 ? -31.930 30.446 18.001 1.00 92.00 536 VAL A N 1
ATOM 4169 C CA . VAL A 1 536 ? -32.867 31.568 18.006 1.00 92.00 536 VAL A CA 1
ATOM 4170 C C . VAL A 1 536 ? -32.076 32.868 17.899 1.00 92.00 536 VAL A C 1
ATOM 4172 O O . VAL A 1 536 ? -31.220 33.141 18.738 1.00 92.00 536 VAL A O 1
ATOM 4175 N N . ASP A 1 537 ? -32.406 33.705 16.917 1.00 90.75 537 ASP A N 1
ATOM 4176 C CA . ASP A 1 537 ? -31.682 34.951 16.608 1.00 90.75 537 ASP A CA 1
ATOM 4177 C C . ASP A 1 537 ? -31.744 36.000 17.735 1.00 90.75 537 ASP A C 1
ATOM 4179 O O . ASP A 1 537 ? -31.001 36.985 17.741 1.00 90.75 537 ASP A O 1
ATOM 4183 N N . ILE A 1 538 ? -32.667 35.825 18.685 1.00 92.50 538 ILE A N 1
ATOM 4184 C CA . ILE A 1 538 ? -32.898 36.730 19.811 1.00 92.50 538 ILE A CA 1
ATOM 4185 C C . ILE A 1 538 ? -32.422 36.054 21.106 1.00 92.50 538 ILE A C 1
ATOM 4187 O O . ILE A 1 538 ? -33.031 35.057 21.512 1.00 92.50 538 ILE A O 1
ATOM 4191 N N . PRO A 1 539 ? -31.422 36.623 21.814 1.00 93.88 539 PRO A N 1
ATOM 4192 C CA . PRO A 1 539 ? -30.956 36.100 23.097 1.00 93.88 539 PRO A CA 1
ATOM 4193 C C . PRO A 1 539 ? -32.090 35.909 24.109 1.00 93.88 539 PRO A C 1
ATOM 4195 O O . PRO A 1 539 ? -32.992 36.747 24.208 1.00 93.88 539 PRO A O 1
ATOM 4198 N N . TYR A 1 540 ? -32.028 34.838 24.898 1.00 92.81 540 TYR A N 1
ATOM 4199 C CA . TYR A 1 540 ? -32.998 34.581 25.961 1.00 92.81 540 TYR A CA 1
ATOM 4200 C C . TYR A 1 540 ? -32.584 35.336 27.238 1.00 92.81 540 TYR A C 1
ATOM 4202 O O . TYR A 1 540 ? -31.486 35.102 27.758 1.00 92.81 540 TYR A O 1
ATOM 4210 N N . PRO A 1 541 ? -33.419 36.255 27.760 1.00 90.69 541 PRO A N 1
ATOM 4211 C CA . PRO A 1 541 ? -33.091 37.017 28.959 1.00 90.69 541 PRO A CA 1
ATOM 4212 C C . PRO A 1 541 ? -33.269 36.152 30.213 1.00 90.69 541 PRO A C 1
ATOM 4214 O O . PRO A 1 541 ? -34.369 35.677 30.492 1.00 90.69 541 PRO A O 1
ATOM 4217 N N . ILE A 1 542 ? -32.204 35.984 31.001 1.00 87.88 542 ILE A N 1
ATOM 4218 C CA . ILE A 1 542 ? -32.248 35.208 32.251 1.00 87.88 542 ILE A CA 1
ATOM 4219 C C . ILE A 1 542 ? -32.469 36.143 33.437 1.00 87.88 542 ILE A C 1
ATOM 4221 O O . ILE A 1 542 ? -33.431 35.973 34.178 1.00 87.88 542 ILE A O 1
ATOM 4225 N N . ASN A 1 543 ? -31.609 37.153 33.584 1.00 80.44 543 ASN A N 1
ATOM 4226 C CA . ASN A 1 543 ? -31.701 38.223 34.580 1.00 80.44 543 ASN A CA 1
ATOM 4227 C C . ASN A 1 543 ? -31.069 39.514 34.016 1.00 80.44 543 ASN A C 1
ATOM 4229 O O . ASN A 1 543 ? -30.397 39.457 32.986 1.00 80.44 543 ASN A O 1
ATOM 4233 N N . PRO A 1 544 ? -31.263 40.698 34.632 1.00 77.31 544 PRO A N 1
ATOM 4234 C CA . PRO A 1 544 ? -30.682 41.942 34.123 1.00 77.31 544 PRO A CA 1
ATOM 4235 C C . PRO A 1 544 ? -29.153 41.850 33.952 1.00 77.31 544 PRO A C 1
ATOM 4237 O O . PRO A 1 544 ? -28.421 41.800 34.935 1.00 77.31 544 PRO A O 1
ATOM 4240 N N . GLY A 1 545 ? -28.674 41.836 32.702 1.00 74.12 545 GLY A N 1
ATOM 4241 C CA . GLY A 1 545 ? -27.248 41.723 32.363 1.00 74.12 545 GLY A CA 1
ATOM 4242 C C . GLY A 1 545 ? -26.728 40.298 32.119 1.00 74.12 545 GLY A C 1
ATOM 4243 O O . GLY A 1 545 ? -25.559 40.155 31.775 1.00 74.12 545 GLY A O 1
ATOM 4244 N N . VAL A 1 546 ? -27.569 39.263 32.245 1.00 84.31 546 VAL A N 1
ATOM 4245 C CA . VAL A 1 546 ? -27.213 37.856 31.987 1.00 84.31 546 VAL A CA 1
ATOM 4246 C C . VAL A 1 546 ? -28.213 37.236 31.018 1.00 84.31 546 VAL A C 1
ATOM 4248 O O . VAL A 1 546 ? -29.411 37.146 31.304 1.00 84.31 546 VAL A O 1
ATOM 4251 N N . ASN A 1 547 ? -27.704 36.781 29.875 1.00 90.00 547 ASN A N 1
ATOM 4252 C CA . ASN A 1 547 ? -28.501 36.239 28.783 1.00 90.00 547 ASN A CA 1
ATOM 4253 C C . ASN A 1 547 ? -27.911 34.899 28.338 1.00 90.00 547 ASN A C 1
ATOM 4255 O O . ASN A 1 547 ? -26.693 34.712 28.365 1.00 90.00 547 ASN A O 1
ATOM 4259 N N . ASP A 1 548 ? -28.764 34.015 27.837 1.00 92.94 548 ASP A N 1
ATOM 4260 C CA . ASP A 1 548 ? -28.314 32.989 26.905 1.00 92.94 548 ASP A CA 1
ATOM 4261 C C . ASP A 1 548 ? -28.241 33.617 25.506 1.00 92.94 548 ASP A C 1
ATOM 4263 O O . ASP A 1 548 ? -29.259 33.981 24.914 1.00 92.94 548 ASP A O 1
ATOM 4267 N N . THR A 1 549 ? -27.016 33.806 25.015 1.00 93.31 549 THR A N 1
ATOM 4268 C CA . THR A 1 549 ? -26.728 34.455 23.729 1.00 93.31 549 THR A CA 1
ATOM 4269 C C . THR A 1 549 ? -27.083 33.581 22.528 1.00 93.31 549 THR A C 1
ATOM 4271 O O . THR A 1 549 ? -27.299 34.124 21.450 1.00 93.31 549 THR A O 1
ATOM 4274 N N . TYR A 1 550 ? -27.160 32.256 22.700 1.00 93.50 550 TYR A N 1
ATOM 4275 C CA . TYR A 1 550 ? -27.363 31.313 21.598 1.00 93.50 550 TYR A CA 1
ATOM 4276 C C . TYR A 1 550 ? -28.472 30.283 21.902 1.00 93.50 550 TYR A C 1
ATOM 4278 O O . TYR A 1 550 ? -28.200 29.076 21.867 1.00 93.50 550 TYR A O 1
ATOM 4286 N N . PRO A 1 551 ? -29.721 30.704 22.195 1.00 94.94 551 PRO A N 1
ATOM 4287 C CA . PRO A 1 551 ? -30.798 29.778 22.550 1.00 94.94 551 PRO A CA 1
ATOM 4288 C C . PRO A 1 551 ? -31.093 28.796 21.411 1.00 94.94 551 PRO A C 1
ATOM 4290 O O . PRO A 1 551 ? -31.014 29.163 20.248 1.00 94.94 551 PRO A O 1
ATOM 4293 N N . LEU A 1 552 ? -31.454 27.551 21.710 1.00 89.88 552 LEU A N 1
ATOM 4294 C CA . LEU A 1 552 ? -31.672 26.510 20.695 1.00 89.88 552 LEU A CA 1
ATOM 4295 C C . LEU A 1 552 ? -33.136 26.435 20.237 1.00 89.88 552 LEU A C 1
ATOM 4297 O O . LEU A 1 552 ? -34.048 26.531 21.057 1.00 89.88 552 LEU A O 1
ATOM 4301 N N . THR A 1 553 ? -33.376 26.168 18.948 1.00 85.94 553 THR A N 1
ATOM 4302 C CA . THR A 1 553 ? -34.742 26.011 18.396 1.00 85.94 553 THR A CA 1
ATOM 4303 C C . THR A 1 553 ? -35.358 24.632 18.621 1.00 85.94 553 THR A C 1
ATOM 4305 O O . THR A 1 553 ? -36.580 24.478 18.580 1.00 85.94 553 THR A O 1
ATOM 4308 N N . GLN A 1 554 ? -34.527 23.617 18.866 1.00 82.62 554 GLN A N 1
ATOM 4309 C CA . GLN A 1 554 ? -34.930 22.224 19.064 1.00 82.62 554 GLN A CA 1
ATOM 4310 C C . GLN A 1 554 ? -34.264 21.635 20.306 1.00 82.62 554 GLN A C 1
ATOM 4312 O O . GLN A 1 554 ? -33.225 22.120 20.755 1.00 82.62 554 GLN A O 1
ATOM 4317 N N . ILE A 1 555 ? -34.858 20.567 20.847 1.00 80.75 555 ILE A N 1
ATOM 4318 C CA . ILE A 1 555 ? -34.323 19.853 22.008 1.00 80.75 555 ILE A CA 1
ATOM 4319 C C . ILE A 1 555 ? -32.982 19.198 21.615 1.00 80.75 555 ILE A C 1
ATOM 4321 O O . ILE A 1 555 ? -32.973 18.327 20.743 1.00 80.75 555 ILE A O 1
ATOM 4325 N N . PRO A 1 556 ? -31.855 19.581 22.235 1.00 74.31 556 PRO A N 1
ATOM 4326 C CA . PRO A 1 556 ? -30.551 18.963 21.987 1.00 74.31 556 PRO A CA 1
ATOM 4327 C C . PRO A 1 556 ? -30.475 17.533 22.560 1.00 74.31 556 PRO A C 1
ATOM 4329 O O . PRO A 1 556 ? -31.043 17.255 23.617 1.00 74.31 556 PRO A O 1
ATOM 4332 N N . ARG A 1 557 ? -29.753 16.623 21.883 1.00 76.38 557 ARG A N 1
ATOM 4333 C CA . ARG A 1 557 ? -29.532 15.228 22.317 1.00 76.38 557 ARG A CA 1
ATOM 4334 C C . ARG A 1 557 ? -28.038 14.915 22.434 1.00 76.38 557 ARG A C 1
ATOM 4336 O O . ARG A 1 557 ? -27.247 15.333 21.595 1.00 76.38 557 ARG A O 1
ATOM 4343 N N . ALA A 1 558 ? -27.696 14.115 23.441 1.00 75.50 558 ALA A N 1
ATOM 4344 C CA . ALA A 1 558 ? -26.389 13.488 23.602 1.00 75.50 558 ALA A CA 1
ATOM 4345 C C . ALA A 1 558 ? -26.020 12.530 22.447 1.00 75.50 558 ALA A C 1
ATOM 4347 O O . ALA A 1 558 ? -26.920 11.963 21.809 1.00 75.50 558 ALA A O 1
ATOM 4348 N N . PRO A 1 559 ? -24.721 12.251 22.244 1.00 87.50 559 PRO A N 1
ATOM 4349 C CA . PRO A 1 559 ? -24.262 11.149 21.404 1.00 87.50 559 PRO A CA 1
ATOM 4350 C C . PRO A 1 559 ? -24.872 9.790 21.753 1.00 87.50 559 PRO A C 1
ATOM 4352 O O . PRO A 1 559 ? -25.240 9.514 22.894 1.00 87.50 559 PRO A O 1
ATOM 4355 N N . ILE A 1 560 ? -24.981 8.926 20.745 1.00 90.12 560 ILE A N 1
ATOM 4356 C CA . ILE A 1 560 ? -25.546 7.579 20.859 1.00 90.12 560 ILE A CA 1
ATOM 4357 C C . ILE A 1 560 ? -24.410 6.563 20.958 1.00 90.12 560 ILE A C 1
ATOM 4359 O O . ILE A 1 560 ? -23.501 6.562 20.131 1.00 90.12 560 ILE A O 1
ATOM 4363 N N . ARG A 1 561 ? -24.497 5.654 21.932 1.00 89.94 561 ARG A N 1
ATOM 4364 C CA . ARG A 1 561 ? -23.589 4.513 22.076 1.00 89.94 561 ARG A CA 1
ATOM 4365 C C . ARG A 1 561 ? -24.396 3.226 22.216 1.00 89.94 561 ARG A C 1
ATOM 4367 O O . ARG A 1 561 ? -25.207 3.115 23.130 1.00 89.94 561 ARG A O 1
ATOM 4374 N N . ILE A 1 562 ? -24.149 2.275 21.320 1.00 92.62 562 ILE A N 1
ATOM 4375 C CA . ILE A 1 562 ? -24.706 0.919 21.335 1.00 92.62 562 ILE A CA 1
ATOM 4376 C C . ILE A 1 562 ? -23.522 -0.048 21.363 1.00 92.62 562 ILE A C 1
ATOM 4378 O O . ILE A 1 562 ? -22.785 -0.148 20.386 1.00 92.62 562 ILE A O 1
ATOM 4382 N N . ASN A 1 563 ? -23.287 -0.723 22.487 1.00 89.56 563 ASN A N 1
ATOM 4383 C CA . ASN A 1 563 ? -22.110 -1.585 22.666 1.00 89.56 563 ASN A CA 1
ATOM 4384 C C . ASN A 1 563 ? -22.314 -3.046 22.260 1.00 89.56 563 ASN A C 1
ATOM 4386 O O . ASN A 1 563 ? -21.320 -3.770 22.170 1.00 89.56 563 ASN A O 1
ATOM 4390 N N . ASN A 1 564 ? -23.566 -3.486 22.125 1.00 91.44 564 ASN A N 1
ATOM 4391 C CA . ASN A 1 564 ? -23.965 -4.853 21.794 1.00 91.44 564 ASN A CA 1
ATOM 4392 C C . ASN A 1 564 ? -25.449 -4.896 21.371 1.00 91.44 564 ASN A C 1
ATOM 4394 O O . ASN A 1 564 ? -26.149 -3.882 21.417 1.00 91.44 564 ASN A O 1
ATOM 4398 N N . ASP A 1 565 ? -25.922 -6.087 20.998 1.00 92.19 565 ASP A N 1
ATOM 4399 C CA . ASP A 1 565 ? -27.288 -6.350 20.526 1.00 92.19 565 ASP A CA 1
ATOM 4400 C C . ASP A 1 565 ? -28.399 -5.882 21.491 1.00 92.19 565 ASP A C 1
ATOM 4402 O O . ASP A 1 565 ? -29.419 -5.372 21.029 1.00 92.19 565 ASP A O 1
ATOM 4406 N N . ASP A 1 566 ? -28.211 -6.008 22.810 1.00 89.62 566 ASP A N 1
ATOM 4407 C CA . ASP A 1 566 ? -29.245 -5.682 23.809 1.00 89.62 566 ASP A CA 1
ATOM 4408 C C . ASP A 1 566 ? -29.457 -4.165 23.959 1.00 89.62 566 ASP A C 1
ATOM 4410 O O . ASP A 1 566 ? -30.475 -3.706 24.480 1.00 89.62 566 ASP A O 1
ATOM 4414 N N . GLU A 1 567 ? -28.501 -3.360 23.487 1.00 91.88 567 GLU A N 1
ATOM 4415 C CA . GLU A 1 567 ? -28.537 -1.903 23.593 1.00 91.88 567 GLU A CA 1
ATOM 4416 C C . GLU A 1 567 ? -29.284 -1.224 22.433 1.00 91.88 567 GLU A C 1
ATOM 4418 O O . GLU A 1 567 ? -29.452 -0.001 22.456 1.00 91.88 567 GLU A O 1
ATOM 4423 N N . PHE A 1 568 ? -29.806 -1.978 21.461 1.00 89.12 568 PHE A N 1
ATOM 4424 C CA . PHE A 1 568 ? -30.708 -1.456 20.429 1.00 89.12 568 PHE A CA 1
ATOM 4425 C C . PHE A 1 568 ? -32.113 -1.178 20.992 1.00 89.12 568 PHE A C 1
ATOM 4427 O O . PHE A 1 568 ? -33.086 -1.878 20.723 1.00 89.12 568 PHE A O 1
ATOM 4434 N N . THR A 1 569 ? -32.225 -0.107 21.778 1.00 85.81 569 THR A N 1
ATOM 4435 C CA . THR A 1 569 ? -33.464 0.308 22.452 1.00 85.81 569 THR A CA 1
ATOM 4436 C C . THR A 1 569 ? -33.905 1.716 22.035 1.00 85.81 569 THR A C 1
ATOM 4438 O O . THR A 1 569 ? -33.070 2.524 21.611 1.00 85.81 569 THR A O 1
ATOM 4441 N N . PRO A 1 570 ? -35.191 2.084 22.219 1.00 79.00 570 PRO A N 1
ATOM 4442 C CA . PRO A 1 570 ? -35.654 3.451 21.971 1.00 79.00 570 PRO A CA 1
ATOM 4443 C C . PRO A 1 570 ? -34.893 4.524 22.759 1.00 79.00 570 PRO A C 1
ATOM 4445 O O . PRO A 1 570 ? -34.640 5.616 22.246 1.00 79.00 570 PRO A O 1
ATOM 4448 N N . ALA A 1 571 ? -34.454 4.205 23.982 1.00 71.06 571 ALA A N 1
ATOM 4449 C CA . ALA A 1 571 ? -33.624 5.099 24.790 1.00 71.06 571 ALA A CA 1
ATOM 4450 C C . ALA A 1 571 ? -32.298 5.433 24.084 1.00 71.06 571 ALA A C 1
ATOM 4452 O O . ALA A 1 571 ? -31.884 6.593 24.051 1.00 71.06 571 ALA A O 1
ATOM 4453 N N . ASN A 1 572 ? -31.701 4.456 23.400 1.00 81.38 572 ASN A N 1
ATOM 4454 C CA . ASN A 1 572 ? -30.478 4.618 22.612 1.00 81.38 572 ASN A CA 1
ATOM 4455 C C . ASN A 1 572 ? -30.737 5.081 21.166 1.00 81.38 572 ASN A C 1
ATOM 4457 O O . ASN A 1 572 ? -29.871 4.961 20.308 1.00 81.38 572 ASN A O 1
ATOM 4461 N N . GLY A 1 573 ? -31.909 5.659 20.887 1.00 79.25 573 GLY A N 1
ATOM 4462 C CA . GLY A 1 573 ? -32.190 6.308 19.604 1.00 79.25 573 GLY A CA 1
ATOM 4463 C C . GLY A 1 573 ? -32.696 5.369 18.512 1.00 79.25 573 GLY A C 1
ATOM 4464 O O . GLY A 1 573 ? -32.808 5.800 17.367 1.00 79.25 573 GLY A O 1
ATOM 4465 N N . VAL A 1 574 ? -33.047 4.123 18.847 1.00 88.94 574 VAL A N 1
ATOM 4466 C CA . VAL A 1 574 ? -33.737 3.228 17.910 1.00 88.94 574 VAL A CA 1
ATOM 4467 C C . VAL A 1 574 ? -35.177 3.702 17.722 1.00 88.94 574 VAL A C 1
ATOM 4469 O O . VAL A 1 574 ? -35.988 3.667 18.643 1.00 88.94 574 VAL A O 1
ATOM 4472 N N . TYR A 1 575 ? -35.499 4.147 16.513 1.00 79.94 575 TYR A N 1
ATOM 4473 C CA . TYR A 1 575 ? -36.835 4.583 16.122 1.00 79.94 575 TYR A CA 1
ATOM 4474 C C . TYR A 1 575 ? -37.774 3.393 15.862 1.00 79.94 575 TYR A C 1
ATOM 4476 O O . TYR A 1 575 ? -38.925 3.410 16.293 1.00 79.94 575 TYR A O 1
ATOM 4484 N N . GLN A 1 576 ? -37.278 2.350 15.183 1.00 88.06 576 GLN A N 1
ATOM 4485 C CA . GLN A 1 576 ? -38.029 1.133 14.839 1.00 88.06 576 GLN A CA 1
ATOM 4486 C C . GLN A 1 576 ? -37.090 -0.032 14.469 1.00 88.06 576 GLN A C 1
ATOM 4488 O O . GLN A 1 576 ? -35.884 0.175 14.323 1.00 88.06 576 GLN A O 1
ATOM 4493 N N . GLY A 1 577 ? -37.656 -1.224 14.249 1.00 90.31 577 GLY A N 1
ATOM 4494 C CA . GLY A 1 577 ? -36.959 -2.412 13.739 1.00 90.31 577 GLY A CA 1
ATOM 4495 C C . GLY A 1 577 ? -36.759 -3.521 14.775 1.00 90.31 577 GLY A C 1
ATOM 4496 O O . GLY A 1 577 ? -36.890 -3.291 15.977 1.00 90.31 577 GLY A O 1
ATOM 4497 N N . LEU A 1 578 ? -36.435 -4.723 14.290 1.00 91.62 578 LEU A N 1
ATOM 4498 C CA . LEU A 1 578 ? -36.187 -5.936 15.085 1.00 91.62 578 LEU A CA 1
ATOM 4499 C C . LEU A 1 578 ? -34.753 -6.481 14.929 1.00 91.62 578 LEU A C 1
ATOM 4501 O O . LEU A 1 578 ? -34.405 -7.502 15.525 1.00 91.62 578 LEU A O 1
ATOM 4505 N N . GLY A 1 579 ? -33.916 -5.825 14.121 1.00 93.75 579 GLY A N 1
ATOM 4506 C CA . GLY A 1 579 ? -32.531 -6.229 13.880 1.00 93.75 579 GLY A CA 1
ATOM 4507 C C . GLY A 1 579 ? -32.373 -7.376 12.876 1.00 93.75 579 GLY A C 1
ATOM 4508 O O . GLY A 1 579 ? -31.337 -8.047 12.880 1.00 93.75 579 GLY A O 1
ATOM 4509 N N . THR A 1 580 ? -33.386 -7.619 12.037 1.00 96.00 580 THR A N 1
ATOM 4510 C CA . THR A 1 580 ? -33.397 -8.630 10.960 1.00 96.00 580 THR A CA 1
ATOM 4511 C C . THR A 1 580 ? -33.139 -7.975 9.592 1.00 96.00 580 THR A C 1
ATOM 4513 O O . THR A 1 580 ? -33.261 -6.754 9.485 1.00 96.00 580 THR A O 1
ATOM 4516 N N . PRO A 1 581 ? -32.794 -8.733 8.530 1.00 93.94 581 PRO A N 1
ATOM 4517 C CA . PRO A 1 581 ? -32.606 -8.160 7.193 1.00 93.94 581 PRO A CA 1
ATOM 4518 C C . PRO A 1 581 ? -33.820 -7.372 6.680 1.00 93.94 581 PRO A C 1
ATOM 4520 O O . PRO A 1 581 ? -33.656 -6.342 6.029 1.00 93.94 581 PRO A O 1
ATOM 4523 N N . GLU A 1 582 ? -35.029 -7.852 6.976 1.00 95.00 582 GLU A N 1
ATOM 4524 C CA . GLU A 1 582 ? -36.292 -7.241 6.557 1.00 95.00 582 GLU A CA 1
ATOM 4525 C C . GLU A 1 582 ? -36.682 -6.044 7.438 1.00 95.00 582 GLU A C 1
ATOM 4527 O O . GLU A 1 582 ? -37.301 -5.097 6.953 1.00 95.00 582 GLU A O 1
ATOM 4532 N N . GLU A 1 583 ? -36.298 -6.067 8.718 1.00 95.31 583 GLU A N 1
ATOM 4533 C CA . GLU A 1 583 ? -36.618 -5.039 9.712 1.00 95.31 583 GLU A CA 1
ATOM 4534 C C . GLU A 1 583 ? -35.362 -4.628 10.508 1.00 95.31 583 GLU A C 1
ATOM 4536 O O . GLU A 1 583 ? -35.251 -4.929 11.705 1.00 95.31 583 GLU A O 1
ATOM 4541 N N . PRO A 1 584 ? -34.391 -3.937 9.877 1.00 97.12 584 PRO A N 1
ATOM 4542 C CA . PRO A 1 584 ? -33.185 -3.480 10.561 1.00 97.12 584 PRO A CA 1
ATOM 4543 C C . PRO A 1 584 ? -33.534 -2.481 11.665 1.00 97.12 584 PRO A C 1
ATOM 4545 O O . PRO A 1 584 ? -34.482 -1.708 11.527 1.00 97.12 584 PRO A O 1
ATOM 4548 N N . TYR A 1 585 ? -32.736 -2.431 12.732 1.00 97.81 585 TYR A N 1
ATOM 4549 C CA . TYR A 1 585 ? -32.843 -1.344 13.706 1.00 97.81 585 TYR A CA 1
ATOM 4550 C C . TYR A 1 585 ? -32.531 -0.001 13.043 1.00 97.81 585 TYR A C 1
ATOM 4552 O O . TYR A 1 585 ? -31.490 0.146 12.411 1.00 97.81 585 TYR A O 1
ATOM 4560 N N . VAL A 1 586 ? -33.410 0.990 13.188 1.00 97.06 586 VAL A N 1
ATOM 4561 C CA . VAL A 1 586 ? -33.284 2.289 12.511 1.00 97.06 586 VAL A CA 1
ATOM 4562 C C . VAL A 1 586 ? -32.945 3.393 13.506 1.00 97.06 586 VAL A C 1
ATOM 4564 O O . VAL A 1 586 ? -33.699 3.627 14.446 1.00 97.06 586 VAL A O 1
ATOM 4567 N N . LEU A 1 587 ? -31.848 4.110 13.263 1.00 95.00 587 LEU A N 1
ATOM 4568 C CA . LEU A 1 587 ? -31.497 5.374 13.912 1.00 95.00 587 LEU A CA 1
ATOM 4569 C C . LEU A 1 587 ? -31.674 6.483 12.871 1.00 95.00 587 LEU A C 1
ATOM 4571 O O . LEU A 1 587 ? -31.021 6.437 11.827 1.00 95.00 587 LEU A O 1
ATOM 4575 N N . GLU A 1 588 ? -32.551 7.462 13.114 1.00 92.88 588 GLU A N 1
ATOM 4576 C CA . GLU A 1 588 ? -32.898 8.442 12.080 1.00 92.88 588 GLU A CA 1
ATOM 4577 C C . GLU A 1 588 ? -33.132 9.879 12.548 1.00 92.88 588 GLU A C 1
ATOM 4579 O O . GLU A 1 588 ? -33.571 10.119 13.669 1.00 92.88 588 GLU A O 1
ATOM 4584 N N . ASN A 1 589 ? -32.895 10.828 11.633 1.00 86.38 589 ASN A N 1
ATOM 4585 C CA . ASN A 1 589 ? -33.219 12.256 11.767 1.00 86.38 589 ASN A CA 1
ATOM 4586 C C . ASN A 1 589 ? -32.554 12.952 12.971 1.00 86.38 589 ASN A C 1
ATOM 4588 O O . ASN A 1 589 ? -33.086 13.926 13.506 1.00 86.38 589 ASN A O 1
ATOM 4592 N N . PHE A 1 590 ? -31.389 12.469 13.410 1.00 86.44 590 PHE A N 1
ATOM 4593 C CA . PHE A 1 590 ? -30.670 13.072 14.530 1.00 86.44 590 PHE A CA 1
ATOM 4594 C C . PHE A 1 590 ? -29.721 14.183 14.080 1.00 86.44 590 PHE A C 1
ATOM 4596 O O . PHE A 1 590 ? -28.993 14.018 13.105 1.00 86.44 590 PHE A O 1
ATOM 4603 N N . ASN A 1 591 ? -29.683 15.283 14.838 1.00 84.88 591 ASN A N 1
ATOM 4604 C CA . ASN A 1 591 ? -28.628 16.292 14.776 1.00 84.88 591 ASN A CA 1
ATOM 4605 C C . ASN A 1 591 ? -27.789 16.207 16.061 1.00 84.88 591 ASN A C 1
ATOM 4607 O O . ASN A 1 591 ? -28.282 16.581 17.126 1.00 84.88 591 ASN A O 1
ATOM 4611 N N . ILE A 1 592 ? -26.582 15.643 15.981 1.00 86.25 592 ILE A N 1
ATOM 4612 C CA . ILE A 1 592 ? -25.758 15.307 17.152 1.00 86.25 592 ILE A CA 1
ATOM 4613 C C . ILE A 1 592 ? -24.425 16.047 17.088 1.00 86.25 592 ILE A C 1
ATOM 4615 O O . ILE A 1 592 ? -23.678 15.919 16.117 1.00 86.25 592 ILE A O 1
ATOM 4619 N N . ASP A 1 593 ? -24.121 16.746 18.179 1.00 83.56 593 ASP A N 1
ATOM 4620 C CA . ASP A 1 593 ? -22.811 17.324 18.454 1.00 83.56 593 ASP A CA 1
ATOM 4621 C C . ASP A 1 593 ? -22.001 16.365 19.348 1.00 83.56 593 ASP A C 1
ATOM 4623 O O . ASP A 1 593 ? -22.385 16.087 20.485 1.00 83.56 593 ASP A O 1
ATOM 4627 N N . GLY A 1 594 ? -20.895 15.838 18.822 1.00 83.25 594 GLY A N 1
ATOM 4628 C CA . GLY A 1 594 ? -19.996 14.906 19.508 1.00 83.25 594 GLY A CA 1
ATOM 4629 C C . GLY A 1 594 ? -18.888 15.569 20.335 1.00 83.25 594 GLY A C 1
ATOM 4630 O O . GLY A 1 594 ? -17.949 14.875 20.739 1.00 83.25 594 GLY A O 1
ATOM 4631 N N . THR A 1 595 ? -18.949 16.886 20.570 1.00 78.56 595 THR A N 1
ATOM 4632 C CA . THR A 1 595 ? -17.915 17.624 21.313 1.00 78.56 595 THR A CA 1
ATOM 4633 C C . THR A 1 595 ? -17.743 17.049 22.716 1.00 78.56 595 THR A C 1
ATOM 4635 O O . THR A 1 595 ? -18.697 16.959 23.484 1.00 78.56 595 THR A O 1
ATOM 4638 N N . ASN A 1 596 ? -16.505 16.712 23.069 1.00 71.81 596 ASN A N 1
ATOM 4639 C CA . ASN A 1 596 ? -16.086 16.063 24.315 1.00 71.81 596 ASN A CA 1
ATOM 4640 C C . ASN A 1 596 ? -16.476 14.587 24.500 1.00 71.81 596 ASN A C 1
ATOM 4642 O O . ASN A 1 596 ? -16.157 14.017 25.542 1.00 71.81 596 ASN A O 1
ATOM 4646 N N . PHE A 1 597 ? -17.113 13.949 23.514 1.00 73.69 597 PHE A N 1
ATOM 4647 C CA . PHE A 1 597 ? -17.502 12.534 23.592 1.00 73.69 597 PHE A CA 1
ATOM 4648 C C . PHE A 1 597 ? -16.651 11.616 22.716 1.00 73.69 597 PHE A C 1
ATOM 4650 O O . PHE A 1 597 ? -16.666 10.406 22.916 1.00 73.69 597 PHE A O 1
ATOM 4657 N N . GLY A 1 598 ? -15.944 12.159 21.724 1.00 81.94 598 GLY A N 1
ATOM 4658 C CA . GLY A 1 598 ? -15.187 11.382 20.740 1.00 81.94 598 GLY A CA 1
ATOM 4659 C C . GLY A 1 598 ? -16.030 10.564 19.753 1.00 81.94 598 GLY A C 1
ATOM 4660 O O . GLY A 1 598 ? -15.477 9.821 18.944 1.00 81.94 598 GLY A O 1
ATOM 4661 N N . TYR A 1 599 ? -17.359 10.683 19.776 1.00 90.38 599 TYR A N 1
ATOM 4662 C CA . TYR A 1 599 ? -18.232 10.198 18.707 1.00 90.38 599 TYR A CA 1
ATOM 4663 C C . TYR A 1 599 ? -19.591 10.902 18.713 1.00 90.38 599 TYR A C 1
ATOM 4665 O O . TYR A 1 599 ? -19.987 11.465 19.731 1.00 90.38 599 TYR A O 1
ATOM 4673 N N . CYS A 1 600 ? -20.325 10.845 17.595 1.00 92.44 600 CYS A N 1
ATOM 4674 C CA . CYS A 1 600 ? -21.760 11.171 17.589 1.00 92.44 600 CYS A CA 1
ATOM 4675 C C . CYS A 1 600 ? -22.621 9.903 17.680 1.00 92.44 600 CYS A C 1
ATOM 4677 O O . CYS A 1 600 ? -23.570 9.857 18.460 1.00 92.44 600 CYS A O 1
ATOM 4679 N N . ILE A 1 601 ? -22.284 8.864 16.909 1.00 94.94 601 ILE A N 1
ATOM 4680 C CA . ILE A 1 601 ? -22.916 7.541 16.984 1.00 94.94 601 ILE A CA 1
ATOM 4681 C C . ILE A 1 601 ? -21.827 6.468 17.032 1.00 94.94 601 ILE A C 1
ATOM 4683 O O . ILE A 1 601 ? -20.997 6.391 16.132 1.00 94.94 601 ILE A O 1
ATOM 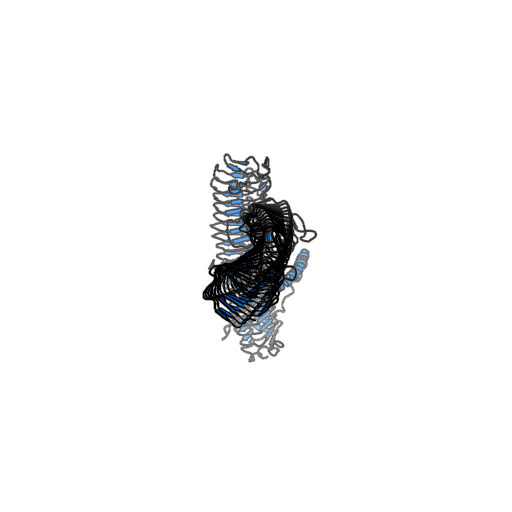4687 N N . TYR A 1 602 ? -21.856 5.616 18.052 1.00 94.69 602 TYR A N 1
ATOM 4688 C CA . TYR A 1 602 ? -21.035 4.414 18.162 1.00 94.69 602 TYR A CA 1
ATOM 4689 C C . TYR A 1 602 ? -21.921 3.164 18.113 1.00 94.69 602 TYR A C 1
ATOM 4691 O O . TYR A 1 602 ? -22.881 3.064 18.882 1.00 94.69 602 TYR A O 1
ATOM 4699 N N . ILE A 1 603 ? -21.580 2.207 17.246 1.00 95.94 603 ILE A N 1
ATOM 4700 C CA . ILE A 1 603 ? -22.192 0.873 17.181 1.00 95.94 603 ILE A CA 1
ATOM 4701 C C . ILE A 1 603 ? -21.089 -0.184 17.259 1.00 95.94 603 ILE A C 1
ATOM 4703 O O . ILE A 1 603 ? -20.213 -0.245 16.398 1.00 95.94 603 ILE A O 1
ATOM 4707 N N . GLY A 1 604 ? -21.143 -1.021 18.292 1.00 94.44 604 GLY A N 1
ATOM 4708 C CA . GLY A 1 604 ? -20.132 -2.025 18.597 1.00 94.44 604 GLY A CA 1
ATOM 4709 C C . GLY A 1 604 ? -20.694 -3.435 18.759 1.00 94.44 604 GLY A C 1
ATOM 4710 O O . GLY A 1 604 ? -21.824 -3.597 19.213 1.00 94.44 604 GLY A O 1
ATOM 4711 N N . ASN A 1 605 ? -19.872 -4.443 18.447 1.00 95.12 605 ASN A N 1
ATOM 4712 C CA . ASN A 1 605 ? -20.065 -5.859 18.801 1.00 95.12 605 ASN A CA 1
ATOM 4713 C C . ASN A 1 605 ? -21.473 -6.394 18.505 1.00 95.12 605 ASN A C 1
ATOM 4715 O O . ASN A 1 605 ? -22.140 -6.940 19.387 1.00 95.12 605 ASN A O 1
ATOM 4719 N N . THR A 1 606 ? -21.930 -6.228 17.266 1.00 95.94 606 THR A N 1
ATOM 4720 C CA . THR A 1 606 ? -23.279 -6.635 16.870 1.00 95.94 606 THR A CA 1
ATOM 4721 C C . THR A 1 606 ? -23.302 -7.405 15.559 1.00 95.94 606 THR A C 1
ATOM 4723 O O . THR A 1 606 ? -22.539 -7.147 14.628 1.00 95.94 606 THR A O 1
ATOM 4726 N N . THR A 1 607 ? -24.220 -8.365 15.478 1.00 95.88 607 THR A N 1
ATOM 4727 C CA . THR A 1 607 ? -24.534 -9.076 14.227 1.00 95.88 607 THR A CA 1
ATOM 4728 C C . THR A 1 607 ? -25.898 -8.701 13.656 1.00 95.88 607 THR A C 1
ATOM 4730 O O . THR A 1 607 ? -26.277 -9.176 12.581 1.00 95.88 607 THR A O 1
ATOM 4733 N N . LYS A 1 608 ? -26.639 -7.850 14.374 1.00 97.50 608 LYS A N 1
ATOM 4734 C CA . LYS A 1 608 ? -27.970 -7.392 13.992 1.00 97.50 608 LYS A CA 1
ATOM 4735 C C . LYS A 1 608 ? -27.884 -6.448 12.808 1.00 97.50 608 LYS A C 1
ATOM 4737 O O . LYS A 1 608 ? -26.937 -5.683 12.666 1.00 97.50 608 LYS A O 1
ATOM 4742 N N . TYR A 1 609 ? -28.921 -6.476 11.985 1.00 98.19 609 TYR A N 1
ATOM 4743 C CA . TYR A 1 609 ? -29.065 -5.526 10.895 1.00 98.19 609 TYR A CA 1
ATOM 4744 C C . TYR A 1 609 ? -29.452 -4.162 11.462 1.00 98.19 609 TYR A C 1
ATOM 4746 O O . TYR A 1 609 ? -30.396 -4.056 12.248 1.00 98.19 609 TYR A O 1
ATOM 4754 N N . PHE A 1 610 ? -28.751 -3.110 11.050 1.00 98.19 610 PHE A N 1
ATOM 4755 C CA . PHE A 1 610 ? -29.054 -1.746 11.478 1.00 98.19 610 PHE A CA 1
ATOM 4756 C C . PHE A 1 610 ? -28.898 -0.743 10.337 1.00 98.19 610 PHE A C 1
ATOM 4758 O O . PHE A 1 610 ? -28.159 -0.955 9.380 1.00 98.19 610 PHE A O 1
ATOM 4765 N N . THR A 1 611 ? -29.614 0.372 10.431 1.00 98.12 611 THR A N 1
ATOM 4766 C CA . THR A 1 611 ? -29.571 1.490 9.493 1.00 98.12 611 THR A CA 1
ATOM 4767 C C . THR A 1 611 ? -29.489 2.803 10.260 1.00 98.12 611 THR A C 1
ATOM 4769 O O . THR A 1 611 ? -30.393 3.138 11.019 1.00 98.12 611 THR A O 1
ATOM 4772 N N . ILE A 1 612 ? -28.434 3.575 10.024 1.00 98.06 612 ILE A N 1
ATOM 4773 C CA . ILE A 1 612 ? -28.322 4.974 10.440 1.00 98.06 612 ILE A CA 1
ATOM 4774 C C . ILE A 1 612 ? -28.690 5.826 9.225 1.00 98.06 612 ILE A C 1
ATOM 4776 O O . ILE A 1 612 ? -28.055 5.679 8.177 1.00 98.06 612 ILE A O 1
ATOM 4780 N N . ARG A 1 613 ? -29.709 6.691 9.325 1.00 96.62 613 ARG A N 1
ATOM 4781 C CA . ARG A 1 613 ? -30.159 7.489 8.176 1.00 96.62 613 ARG A CA 1
ATOM 4782 C C . ARG A 1 613 ? -30.591 8.917 8.471 1.00 96.62 613 ARG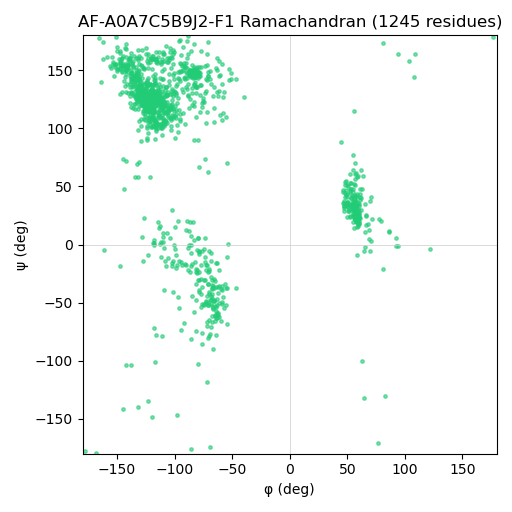 A C 1
ATOM 4784 O O . ARG A 1 613 ? -31.153 9.196 9.519 1.00 96.62 613 ARG A O 1
ATOM 4791 N N . ASN A 1 614 ? -30.413 9.816 7.503 1.00 93.12 614 ASN A N 1
ATOM 4792 C CA . ASN A 1 614 ? -30.865 11.215 7.590 1.00 93.12 614 ASN A CA 1
ATOM 4793 C C . ASN A 1 614 ? -30.308 11.977 8.812 1.00 93.12 614 ASN A C 1
ATOM 4795 O O . ASN A 1 614 ? -30.961 12.880 9.330 1.00 93.12 614 ASN A O 1
ATOM 4799 N N . CYS A 1 615 ? -29.130 11.597 9.312 1.00 93.88 615 CYS A N 1
ATOM 4800 C CA . CYS A 1 615 ? -28.524 12.236 10.484 1.00 93.88 615 CYS A CA 1
ATOM 4801 C C . CYS A 1 615 ? -27.494 13.298 10.080 1.00 93.88 615 CYS A C 1
ATOM 4803 O O . CYS A 1 615 ? -26.715 13.080 9.153 1.00 93.88 615 CYS A O 1
ATOM 4805 N N . THR A 1 616 ? -27.434 14.393 10.836 1.00 92.00 616 THR A N 1
ATOM 4806 C CA . THR A 1 616 ? -26.366 15.399 10.800 1.00 92.00 616 THR A CA 1
ATOM 4807 C C . THR A 1 616 ? -25.492 15.219 12.040 1.00 92.00 616 THR A C 1
ATOM 4809 O O . THR A 1 616 ? -25.966 15.341 13.162 1.00 92.00 616 THR A O 1
ATOM 4812 N N . LEU A 1 617 ? -24.222 14.880 11.852 1.00 94.44 617 LEU A N 1
ATOM 4813 C CA . LEU A 1 617 ? -23.301 14.463 12.910 1.00 94.44 617 LEU A CA 1
ATOM 4814 C C . LEU A 1 617 ? -22.061 15.350 12.844 1.00 94.44 617 LEU A C 1
ATOM 4816 O O . LEU A 1 617 ? -21.453 15.466 11.777 1.00 94.44 617 LEU A O 1
ATOM 4820 N N . HIS A 1 618 ? -21.706 16.018 13.938 1.00 90.62 618 HIS A N 1
ATOM 4821 C CA . HIS A 1 618 ? -20.639 17.010 13.885 1.00 90.62 618 HIS A CA 1
ATOM 4822 C C . HIS A 1 618 ? -19.817 17.153 15.162 1.00 90.62 618 HIS A C 1
ATOM 4824 O O . HIS A 1 618 ? -20.273 16.818 16.248 1.00 90.62 618 HIS A O 1
ATOM 4830 N N . ASN A 1 619 ? -18.609 17.709 15.021 1.00 87.38 619 ASN A N 1
ATOM 4831 C CA . ASN A 1 619 ? -17.717 18.099 16.121 1.00 87.38 619 ASN A CA 1
ATOM 4832 C C . ASN A 1 619 ? -17.281 16.947 17.050 1.00 87.38 619 ASN A C 1
ATOM 4834 O O . ASN A 1 619 ? -16.961 17.185 18.217 1.00 87.38 619 ASN A O 1
ATOM 4838 N N . ALA A 1 620 ? -17.256 15.697 16.568 1.00 88.31 620 ALA A N 1
ATOM 4839 C CA . ALA A 1 620 ? -16.771 14.575 17.369 1.00 88.31 620 ALA A CA 1
ATOM 4840 C C . ALA A 1 620 ? -15.304 14.804 17.759 1.00 88.31 620 ALA A C 1
ATOM 4842 O O . ALA A 1 620 ? -14.417 14.806 16.908 1.00 88.31 620 ALA A O 1
ATOM 4843 N N . SER A 1 621 ? -15.075 15.036 19.049 1.00 80.25 621 SER A N 1
ATOM 4844 C CA . SER A 1 621 ? -13.765 15.357 19.617 1.00 80.25 621 SER A CA 1
ATOM 4845 C C . SER A 1 621 ? -13.704 14.904 21.073 1.00 80.25 621 SER A C 1
ATOM 4847 O O . SER A 1 621 ? -14.712 14.975 21.778 1.00 80.25 621 SER A O 1
ATOM 4849 N N . ASN A 1 622 ? -12.546 14.443 21.543 1.00 69.25 622 ASN A N 1
ATOM 4850 C CA . ASN A 1 622 ? -12.332 14.046 22.932 1.00 69.25 622 ASN A CA 1
ATOM 4851 C C . ASN A 1 622 ? -11.123 14.794 23.533 1.00 69.25 622 ASN A C 1
ATOM 4853 O O . ASN A 1 622 ? -9.980 14.500 23.178 1.00 69.25 622 ASN A O 1
ATOM 4857 N N . PRO A 1 623 ? -11.326 15.731 24.480 1.00 53.00 623 PRO A N 1
ATOM 4858 C CA . PRO A 1 623 ? -10.246 16.516 25.077 1.00 53.00 623 PRO A CA 1
ATOM 4859 C C . PRO A 1 623 ? -9.377 15.715 26.059 1.00 53.00 623 PRO A C 1
ATOM 4861 O O . PRO A 1 623 ? -8.343 16.219 26.490 1.00 53.00 623 PRO A O 1
ATOM 4864 N N . MET A 1 624 ? -9.775 14.496 26.448 1.00 49.72 624 MET A N 1
ATOM 4865 C CA . MET A 1 624 ? -9.072 13.726 27.483 1.00 49.72 624 MET A CA 1
ATOM 4866 C C . MET A 1 624 ? -7.895 12.891 26.965 1.00 49.72 624 MET A C 1
ATOM 4868 O O . MET A 1 624 ? -7.169 12.330 27.783 1.00 49.72 624 MET A O 1
ATOM 4872 N N . GLY A 1 625 ? -7.688 12.794 25.646 1.00 44.84 625 GLY A N 1
ATOM 4873 C CA . GLY A 1 625 ? -6.494 12.179 25.048 1.00 44.84 625 GLY A CA 1
ATOM 4874 C C . GLY A 1 625 ? -6.163 10.741 25.485 1.00 44.84 625 GLY A C 1
ATOM 4875 O O . GLY A 1 625 ? -5.014 10.336 25.328 1.00 44.84 625 GLY A O 1
ATOM 4876 N N . ASN A 1 626 ? -7.107 9.967 26.041 1.00 42.78 626 ASN A N 1
ATOM 4877 C CA . ASN A 1 626 ? -6.798 8.718 26.748 1.00 42.78 626 ASN A CA 1
ATOM 4878 C C . ASN A 1 626 ? -7.525 7.455 26.220 1.00 42.78 626 ASN A C 1
ATOM 4880 O O . ASN A 1 626 ? -8.738 7.306 26.350 1.00 42.78 626 ASN A O 1
ATOM 4884 N N . VAL A 1 627 ? -6.688 6.548 25.690 1.00 43.06 627 VAL A N 1
ATOM 4885 C CA . VAL A 1 627 ? -6.536 5.074 25.862 1.00 43.06 627 VAL A CA 1
ATOM 4886 C C . VAL A 1 627 ? -7.636 4.037 25.590 1.00 43.06 627 VAL A C 1
ATOM 4888 O O . VAL A 1 627 ? -7.280 2.862 25.538 1.00 43.06 627 VAL A O 1
ATOM 4891 N N . ASP A 1 628 ? -8.895 4.377 25.333 1.00 50.50 628 ASP A N 1
ATOM 4892 C CA . ASP A 1 628 ? -9.887 3.354 24.940 1.00 50.50 628 ASP A CA 1
ATOM 4893 C C . ASP A 1 628 ? -10.051 3.292 23.406 1.00 50.50 628 ASP A C 1
ATOM 4895 O O . ASP A 1 628 ? -10.378 4.300 22.778 1.00 50.50 628 ASP A O 1
ATOM 4899 N N . GLU A 1 629 ? -9.902 2.099 22.803 1.00 51.97 629 GLU A N 1
ATOM 4900 C CA . GLU A 1 629 ? -10.012 1.803 21.347 1.00 51.97 629 GLU A CA 1
ATOM 4901 C C . GLU A 1 629 ? -11.348 2.266 20.710 1.00 51.97 629 GLU A C 1
ATOM 4903 O O . GLU A 1 629 ? -11.525 2.308 19.493 1.00 51.97 629 GLU A O 1
ATOM 4908 N N . TYR A 1 630 ? -12.306 2.663 21.543 1.00 53.62 630 TYR A N 1
ATOM 4909 C CA . TYR A 1 630 ? -13.656 3.054 21.160 1.00 53.62 630 TYR A CA 1
ATOM 4910 C C . TYR A 1 630 ? -13.833 4.570 20.943 1.00 53.62 630 TYR A C 1
ATOM 4912 O O . TYR A 1 630 ? -14.800 4.973 20.289 1.00 53.62 630 TYR A O 1
ATOM 4920 N N . TYR A 1 631 ? -12.917 5.414 21.441 1.00 58.50 631 TYR A N 1
ATOM 4921 C CA . TYR A 1 631 ? -12.969 6.876 21.278 1.00 58.50 631 TYR A CA 1
ATOM 4922 C C . TYR A 1 631 ? -12.043 7.318 20.149 1.00 58.50 631 TYR A C 1
ATOM 4924 O O . TYR A 1 631 ? -10.859 7.565 20.355 1.00 58.50 631 TYR A O 1
ATOM 4932 N N . MET A 1 632 ? -12.600 7.397 18.943 1.00 68.81 632 MET A N 1
ATOM 4933 C CA . MET A 1 632 ? -11.836 7.670 17.723 1.00 68.81 632 MET A CA 1
ATOM 4934 C C . MET A 1 632 ? -12.177 9.025 17.092 1.00 68.81 632 MET A C 1
ATOM 4936 O O . MET A 1 632 ? -11.844 9.263 15.939 1.00 68.81 632 MET A O 1
ATOM 4940 N N . ASP A 1 633 ? -12.858 9.909 17.822 1.00 86.25 633 ASP A N 1
ATOM 4941 C CA . ASP A 1 633 ? -13.277 11.235 17.352 1.00 86.25 633 ASP A CA 1
ATOM 4942 C C . ASP A 1 633 ? -14.055 11.173 16.022 1.00 86.25 633 ASP A C 1
ATOM 4944 O O . ASP A 1 633 ? -13.801 11.917 15.070 1.00 86.25 633 ASP A O 1
ATOM 4948 N N . ALA A 1 634 ? -15.011 10.237 15.945 1.00 92.31 634 ALA A N 1
ATOM 4949 C CA . ALA A 1 634 ? -15.716 9.891 14.711 1.00 92.31 634 ALA A CA 1
ATOM 4950 C C . ALA A 1 634 ? -17.190 10.333 14.698 1.00 92.31 634 ALA A C 1
ATOM 4952 O O . ALA A 1 634 ? -17.924 10.088 15.651 1.00 92.31 634 ALA A O 1
ATOM 4953 N N . GLY A 1 635 ? -17.689 10.899 13.595 1.00 95.25 635 GLY A N 1
ATOM 4954 C CA . GLY A 1 635 ? -19.128 11.146 13.430 1.00 95.25 635 GLY A CA 1
ATOM 4955 C C . GLY A 1 635 ? -19.931 9.853 13.618 1.00 95.25 635 GLY A C 1
ATOM 4956 O O . GLY A 1 635 ? -20.814 9.778 14.472 1.00 95.25 635 GLY A O 1
ATOM 4957 N N . VAL A 1 636 ? -19.547 8.799 12.899 1.00 97.12 636 VAL A N 1
ATOM 4958 C CA . VAL A 1 636 ? -20.029 7.428 13.122 1.00 97.12 636 VAL A CA 1
ATOM 4959 C C . VAL A 1 636 ? -18.843 6.495 13.341 1.00 97.12 636 VAL A C 1
ATOM 4961 O O . VAL A 1 636 ? -17.968 6.420 12.485 1.00 97.12 636 VAL A O 1
ATOM 4964 N N . ASN A 1 637 ? -18.823 5.750 14.444 1.00 96.00 637 ASN A N 1
ATOM 4965 C CA . ASN A 1 637 ? -17.864 4.671 14.688 1.00 96.00 637 ASN A CA 1
ATOM 4966 C C . ASN A 1 637 ? -18.594 3.321 14.675 1.00 96.00 637 ASN A C 1
ATOM 4968 O O . ASN A 1 637 ? -19.528 3.118 15.451 1.00 96.00 637 ASN A O 1
ATOM 4972 N N . ILE A 1 638 ? -18.179 2.410 13.797 1.00 97.06 638 ILE A N 1
ATOM 4973 C CA . ILE A 1 638 ? -18.699 1.043 13.709 1.00 97.06 638 ILE A CA 1
ATOM 4974 C C . ILE A 1 638 ? -17.545 0.083 13.986 1.00 97.06 638 ILE A C 1
ATOM 4976 O O . ILE A 1 638 ? -16.588 0.027 13.213 1.00 97.06 638 ILE A O 1
ATOM 4980 N N . TYR A 1 639 ? -17.642 -0.675 15.075 1.00 96.00 639 TYR A N 1
ATOM 4981 C CA . TYR A 1 639 ? -16.575 -1.550 15.555 1.00 96.00 639 TYR A CA 1
ATOM 4982 C C . TYR A 1 639 ? -17.062 -2.988 15.728 1.00 96.00 639 TYR A C 1
ATOM 4984 O O . TYR A 1 639 ? -18.027 -3.233 16.452 1.00 96.00 639 TYR A O 1
ATOM 4992 N N . ASN A 1 640 ? -16.370 -3.953 15.116 1.00 96.69 640 ASN A N 1
ATOM 4993 C CA . ASN A 1 640 ? -16.693 -5.379 15.237 1.00 96.69 640 ASN A CA 1
ATOM 4994 C C . ASN A 1 640 ? -18.190 -5.664 14.991 1.00 96.69 640 ASN A C 1
ATOM 4996 O O . ASN A 1 640 ? -18.866 -6.315 15.792 1.00 96.69 640 ASN A O 1
ATOM 5000 N N . ALA A 1 641 ? -18.732 -5.087 13.918 1.00 97.25 641 ALA A N 1
ATOM 5001 C CA . ALA A 1 641 ? -20.143 -5.187 13.579 1.00 97.25 641 ALA A CA 1
ATOM 5002 C C . ALA A 1 641 ? -20.344 -5.764 12.177 1.00 97.25 641 ALA A C 1
ATOM 5004 O O . ALA A 1 641 ? -19.476 -5.668 11.306 1.00 97.25 641 ALA A O 1
ATOM 5005 N N . THR A 1 642 ? -21.516 -6.346 11.941 1.00 97.12 642 THR A N 1
ATOM 5006 C CA . THR A 1 642 ? -21.891 -6.839 10.613 1.00 97.12 642 THR A CA 1
ATOM 5007 C C . THR A 1 642 ? -23.278 -6.365 10.202 1.00 97.12 642 THR A C 1
ATOM 5009 O O . THR A 1 642 ? -24.108 -6.085 11.059 1.00 97.12 642 THR A O 1
ATOM 5012 N N . ASN A 1 643 ? -23.533 -6.290 8.891 1.00 96.94 643 ASN A N 1
ATOM 5013 C CA . ASN A 1 643 ? -24.855 -5.996 8.313 1.00 96.94 643 ASN A CA 1
ATOM 5014 C C . ASN A 1 643 ? -25.404 -4.581 8.608 1.00 96.94 643 ASN A C 1
ATOM 5016 O O . ASN A 1 643 ? -26.611 -4.380 8.770 1.00 96.94 643 ASN A O 1
ATOM 5020 N N . GLY A 1 644 ? -24.516 -3.592 8.676 1.00 97.75 644 GLY A N 1
ATOM 5021 C CA . GLY A 1 644 ? -24.869 -2.195 8.917 1.00 97.75 644 GLY A CA 1
ATOM 5022 C C . GLY A 1 644 ? -25.076 -1.388 7.638 1.00 97.75 644 GLY A C 1
ATOM 5023 O O . GLY A 1 644 ? -24.414 -1.617 6.626 1.00 97.75 644 GLY A O 1
ATOM 5024 N N . LYS A 1 645 ? -25.947 -0.380 7.701 1.00 98.44 645 LYS A N 1
ATOM 5025 C CA . LYS A 1 645 ? -26.125 0.614 6.640 1.00 98.44 645 LYS A CA 1
ATOM 5026 C C . LYS A 1 645 ? -26.046 2.038 7.183 1.00 98.44 645 LYS A C 1
ATOM 5028 O O . LYS A 1 645 ? -26.730 2.374 8.144 1.00 98.44 645 LYS A O 1
ATOM 5033 N N . LEU A 1 646 ? -25.259 2.890 6.538 1.00 98.25 646 LEU A N 1
ATOM 5034 C CA . LEU A 1 646 ? -25.216 4.333 6.751 1.00 98.25 646 LEU A CA 1
ATOM 5035 C C . LEU A 1 646 ? -25.749 5.016 5.489 1.00 98.25 646 LEU A C 1
ATOM 5037 O O . LEU A 1 646 ? -25.164 4.877 4.418 1.00 98.25 646 LEU A O 1
ATOM 5041 N N . PHE A 1 647 ? -26.878 5.714 5.593 1.00 98.00 647 PHE A N 1
ATOM 5042 C CA . PHE A 1 647 ? -27.617 6.203 4.431 1.00 98.00 647 PHE A CA 1
ATOM 5043 C C . PHE A 1 647 ? -28.030 7.668 4.565 1.00 98.00 647 PHE A C 1
ATOM 5045 O O . PHE A 1 647 ? -28.759 8.025 5.483 1.00 98.00 647 PHE A O 1
ATOM 5052 N N . ASN A 1 648 ? -27.668 8.520 3.606 1.00 96.94 648 ASN A N 1
ATOM 5053 C CA . ASN A 1 648 ? -28.092 9.928 3.603 1.00 96.94 648 ASN A CA 1
ATOM 5054 C C . ASN A 1 648 ? -27.715 10.694 4.893 1.00 96.94 648 ASN A C 1
ATOM 5056 O O . ASN A 1 648 ? -28.503 11.471 5.427 1.00 96.94 648 ASN A O 1
ATOM 5060 N N . CYS A 1 649 ? -26.520 10.443 5.430 1.00 97.25 649 CYS A N 1
ATOM 5061 C CA . CYS A 1 649 ? -25.997 11.136 6.609 1.00 97.25 649 CYS A CA 1
ATOM 5062 C C . CYS A 1 649 ? -24.987 12.221 6.221 1.00 97.25 649 CYS A C 1
ATOM 5064 O O . CYS A 1 649 ? -24.212 12.043 5.282 1.00 97.25 649 CYS A O 1
ATOM 5066 N N . SER A 1 650 ? -24.967 13.324 6.970 1.00 97.00 650 SER A N 1
ATOM 5067 C CA . SER A 1 650 ? -23.997 14.415 6.847 1.00 97.00 650 SER A CA 1
ATOM 5068 C C . SER A 1 650 ? -23.045 14.412 8.044 1.00 97.00 650 SER A C 1
ATOM 5070 O O . SER A 1 650 ? -23.499 14.587 9.169 1.00 97.00 650 SER A O 1
ATOM 5072 N N . MET A 1 651 ? -21.739 14.252 7.822 1.00 97.12 651 MET A N 1
ATOM 5073 C CA . MET A 1 651 ? -20.712 14.143 8.871 1.00 97.12 651 MET A CA 1
ATOM 5074 C C . MET A 1 651 ? -19.649 15.238 8.713 1.00 97.12 651 MET A C 1
ATOM 5076 O O . MET A 1 651 ? -18.985 15.290 7.675 1.00 97.12 651 MET A O 1
ATOM 5080 N N . LYS A 1 652 ? -19.473 16.118 9.706 1.00 94.69 652 LYS A N 1
ATOM 5081 C CA . LYS A 1 652 ? -18.547 17.259 9.580 1.00 94.69 652 LYS A CA 1
ATOM 5082 C C . LYS A 1 652 ? -17.728 17.584 10.824 1.00 94.69 652 LYS A C 1
ATOM 5084 O O . LYS A 1 652 ? -18.208 17.417 11.940 1.00 94.69 652 LYS A O 1
ATOM 5089 N N . SER A 1 653 ? -16.544 18.162 10.632 1.00 91.12 653 SER A N 1
ATOM 5090 C CA . SER A 1 653 ? -15.713 18.678 11.734 1.00 91.12 653 SER A CA 1
ATOM 5091 C C . SER A 1 653 ? -15.335 17.615 12.780 1.00 91.12 653 SER A C 1
ATOM 5093 O O . SER A 1 653 ? -15.227 17.914 13.965 1.00 91.12 653 SER A O 1
ATOM 5095 N N . CYS A 1 654 ? -15.145 16.371 12.343 1.00 91.69 654 CYS A N 1
ATOM 5096 C CA . CYS A 1 654 ? -14.689 15.235 13.146 1.00 91.69 654 CYS A CA 1
ATOM 5097 C C . CYS A 1 654 ? -13.262 14.824 12.731 1.00 91.69 654 CYS A C 1
ATOM 5099 O O . CYS A 1 654 ? -12.796 15.172 11.645 1.00 91.69 654 CYS A O 1
ATOM 5101 N N . VAL A 1 655 ? -12.562 14.011 13.529 1.00 91.88 655 VAL A N 1
ATOM 5102 C CA . VAL A 1 655 ? -11.334 13.356 13.035 1.00 91.88 655 VAL A CA 1
ATOM 5103 C C . VAL A 1 655 ? -11.703 12.378 11.924 1.00 91.88 655 VAL A C 1
ATOM 5105 O O . VAL A 1 655 ? -11.148 12.454 10.828 1.00 91.88 655 VAL A O 1
ATOM 5108 N N . PHE A 1 656 ? -12.700 11.528 12.159 1.00 94.94 656 PHE A N 1
ATOM 5109 C CA . PHE A 1 656 ? -13.270 10.666 11.126 1.00 94.94 656 PHE A CA 1
ATOM 5110 C C . PHE A 1 656 ? -14.730 11.043 10.874 1.00 94.94 656 PHE A C 1
ATOM 5112 O O . PHE A 1 656 ? -15.512 11.132 11.814 1.00 94.94 656 PHE A O 1
ATOM 5119 N N . GLY A 1 657 ? -15.152 11.242 9.625 1.00 96.38 657 GLY A N 1
ATOM 5120 C CA . GLY A 1 657 ? -16.586 11.362 9.336 1.00 96.38 657 GLY A CA 1
ATOM 5121 C C . GLY A 1 657 ? -17.298 10.056 9.710 1.00 96.38 657 GLY A C 1
ATOM 5122 O O . GLY A 1 657 ? -18.103 10.028 10.641 1.00 96.38 657 GLY A O 1
ATOM 5123 N N . ALA A 1 658 ? -16.903 8.959 9.061 1.00 97.62 658 ALA A N 1
ATOM 5124 C CA . ALA A 1 658 ? -17.224 7.593 9.473 1.00 97.62 658 ALA A CA 1
ATOM 5125 C C . ALA A 1 658 ? -15.949 6.756 9.643 1.00 97.62 658 ALA A C 1
ATOM 5127 O O . ALA A 1 658 ? -15.052 6.816 8.800 1.00 97.62 658 ALA A O 1
ATOM 5128 N N . TYR A 1 659 ? -15.889 5.942 10.695 1.00 97.19 659 TYR A N 1
ATOM 5129 C CA . TYR A 1 659 ? -14.803 5.004 10.945 1.00 97.19 659 TYR A CA 1
ATOM 5130 C C . TYR A 1 659 ? -15.343 3.587 11.135 1.00 97.19 659 TYR A C 1
ATOM 5132 O O . TYR A 1 659 ? -16.117 3.325 12.052 1.00 97.19 659 TYR A O 1
ATOM 5140 N N . ILE A 1 660 ? -14.951 2.684 10.239 1.00 97.69 660 ILE A N 1
ATOM 5141 C CA . ILE A 1 660 ? -15.385 1.289 10.197 1.00 97.69 660 ILE A CA 1
ATOM 5142 C C . ILE A 1 660 ? -14.194 0.395 10.525 1.00 97.69 660 ILE A C 1
ATOM 5144 O O . ILE A 1 660 ? -13.176 0.443 9.834 1.00 97.69 660 ILE A O 1
ATOM 5148 N N . GLN A 1 661 ? -14.318 -0.418 11.568 1.00 96.31 661 GLN A N 1
ATOM 5149 C CA . GLN A 1 661 ? -13.222 -1.206 12.123 1.00 96.31 661 GLN A CA 1
ATOM 5150 C C . GLN A 1 661 ? -13.666 -2.641 12.381 1.00 96.31 661 GLN A C 1
ATOM 5152 O O . GLN A 1 661 ? -14.743 -2.861 12.940 1.00 96.31 661 GLN A O 1
ATOM 5157 N N . HIS A 1 662 ? -12.843 -3.622 12.002 1.00 97.00 662 HIS A N 1
ATOM 5158 C CA . HIS A 1 662 ? -13.095 -5.048 12.270 1.00 97.00 662 HIS A CA 1
ATOM 5159 C C . HIS A 1 662 ? -14.487 -5.532 11.830 1.00 97.00 662 HIS A C 1
ATOM 5161 O O . HIS A 1 662 ? -15.060 -6.429 12.439 1.00 97.00 662 HIS A O 1
ATOM 5167 N N . SER A 1 663 ? -15.061 -4.903 10.805 1.00 98.06 663 SER A N 1
ATOM 5168 C CA . SER A 1 663 ? -16.474 -5.052 10.458 1.00 98.06 663 SER A CA 1
ATOM 5169 C C . SER A 1 663 ? -16.654 -5.690 9.085 1.00 98.06 663 SER A C 1
ATOM 5171 O O . SER A 1 663 ? -15.753 -5.678 8.241 1.00 98.06 663 SER A O 1
ATOM 5173 N N . GLU A 1 664 ? -17.835 -6.256 8.848 1.00 98.50 664 GLU A N 1
ATOM 5174 C CA . GLU A 1 664 ? -18.163 -6.926 7.588 1.00 98.50 664 GLU A CA 1
ATOM 5175 C C . GLU A 1 664 ? -19.520 -6.481 7.039 1.00 98.50 664 GLU A C 1
ATOM 5177 O O . GLU A 1 664 ? -20.463 -6.279 7.799 1.00 98.50 664 GLU A O 1
ATOM 5182 N N . LYS A 1 665 ? -19.662 -6.386 5.711 1.00 98.19 665 LYS A N 1
ATOM 5183 C CA . LYS A 1 665 ? -20.955 -6.101 5.051 1.00 98.19 665 LYS A CA 1
ATOM 5184 C C . LYS A 1 665 ? -21.587 -4.793 5.540 1.00 98.19 665 LYS A C 1
ATOM 5186 O O . LYS A 1 665 ? -22.749 -4.771 5.946 1.00 98.19 665 LYS A O 1
ATOM 5191 N N . ILE A 1 666 ? -20.807 -3.714 5.511 1.00 98.56 666 ILE A N 1
ATOM 5192 C CA . ILE A 1 666 ? -21.299 -2.364 5.803 1.00 98.56 666 ILE A CA 1
ATOM 5193 C C . ILE A 1 666 ? -21.517 -1.610 4.486 1.00 98.56 666 ILE A C 1
ATOM 5195 O O . ILE A 1 666 ? -20.612 -1.543 3.651 1.00 98.56 666 ILE A O 1
ATOM 5199 N N . ASP A 1 667 ? -22.711 -1.049 4.302 1.00 98.56 667 ASP A N 1
ATOM 5200 C CA . ASP A 1 667 ? -23.077 -0.190 3.166 1.00 98.56 667 ASP A CA 1
ATOM 5201 C C . ASP A 1 667 ? -23.124 1.276 3.599 1.00 98.56 667 ASP A C 1
ATOM 5203 O O . ASP A 1 667 ? -23.949 1.655 4.426 1.00 98.56 667 ASP A O 1
ATOM 5207 N N . ILE A 1 668 ? -22.251 2.109 3.038 1.00 98.75 668 ILE A N 1
ATOM 5208 C CA . ILE A 1 668 ? -22.266 3.561 3.210 1.00 98.75 668 ILE A CA 1
ATOM 5209 C C . ILE A 1 668 ? -22.731 4.177 1.894 1.00 98.75 668 ILE A C 1
ATOM 5211 O O . ILE A 1 668 ? -21.976 4.216 0.922 1.00 98.75 668 ILE A O 1
ATOM 5215 N N . SER A 1 669 ? -23.965 4.676 1.852 1.00 98.50 669 SER A N 1
ATOM 5216 C CA . SER A 1 669 ? -24.569 5.183 0.620 1.00 98.50 669 SER A CA 1
ATOM 5217 C C . SER A 1 669 ? -25.208 6.564 0.750 1.00 98.50 669 SER A C 1
ATOM 5219 O O . SER A 1 669 ? -25.814 6.906 1.765 1.00 98.50 669 SER A O 1
ATOM 5221 N N . ASN A 1 670 ? -25.082 7.388 -0.296 1.00 98.19 670 ASN A N 1
ATOM 5222 C CA . ASN A 1 670 ? -25.658 8.742 -0.372 1.00 98.19 670 ASN A CA 1
ATOM 5223 C C . ASN A 1 670 ? -25.254 9.679 0.783 1.00 98.19 670 ASN A C 1
ATOM 5225 O O . ASN A 1 670 ? -25.996 10.594 1.126 1.00 98.19 670 ASN A O 1
ATOM 5229 N N . CYS A 1 671 ? -24.109 9.453 1.426 1.00 98.19 671 CYS A N 1
ATOM 5230 C CA . CYS A 1 671 ? -23.668 10.263 2.561 1.00 98.19 671 CYS A CA 1
ATOM 5231 C C . CYS A 1 671 ? -22.790 11.439 2.119 1.00 98.19 671 CYS A C 1
ATOM 5233 O O . CYS A 1 671 ? -22.104 11.378 1.099 1.00 98.19 671 CYS A O 1
ATOM 5235 N N . SER A 1 672 ? -22.777 12.508 2.913 1.00 98.06 672 SER A N 1
ATOM 5236 C CA . SER A 1 672 ? -21.880 13.650 2.747 1.00 98.06 672 SER A CA 1
ATOM 5237 C C . SER A 1 672 ? -20.920 13.719 3.928 1.00 98.06 672 SER A C 1
ATOM 5239 O O . SER A 1 672 ? -21.357 13.711 5.075 1.00 98.06 672 SER A O 1
ATOM 5241 N N . ALA A 1 673 ? -19.620 13.818 3.675 1.00 97.69 673 ALA A N 1
ATOM 5242 C CA . ALA A 1 673 ? -18.622 14.034 4.717 1.00 97.69 673 ALA A CA 1
ATOM 5243 C C . ALA A 1 673 ? -17.688 15.174 4.314 1.00 97.69 673 ALA A C 1
ATOM 5245 O O . ALA A 1 673 ? -17.197 15.186 3.181 1.00 97.69 673 ALA A O 1
ATOM 5246 N N . PHE A 1 674 ? -17.484 16.148 5.203 1.00 96.38 674 PHE A N 1
ATOM 5247 C CA . PHE A 1 674 ? -16.630 17.297 4.915 1.00 96.38 674 PHE A CA 1
ATOM 5248 C C . PHE A 1 674 ? -15.992 17.947 6.140 1.00 96.38 674 PHE A C 1
ATOM 5250 O O . PHE A 1 674 ? -16.497 17.815 7.247 1.00 96.38 674 PHE A O 1
ATOM 5257 N N . ASP A 1 675 ? -14.878 18.650 5.937 1.00 92.31 675 ASP A N 1
ATOM 5258 C CA . ASP A 1 675 ? -14.110 19.324 6.995 1.00 92.31 675 ASP A CA 1
ATOM 5259 C C . ASP A 1 675 ? -13.680 18.374 8.130 1.00 92.31 675 ASP A C 1
ATOM 5261 O O . ASP A 1 675 ? -13.597 18.768 9.290 1.00 92.31 675 ASP A O 1
ATOM 5265 N N . ASN A 1 676 ? -13.429 17.104 7.797 1.00 93.88 676 ASN A N 1
ATOM 5266 C CA . ASN A 1 676 ? -12.918 16.089 8.721 1.00 93.88 676 ASN A CA 1
ATOM 5267 C C . ASN A 1 676 ? -11.410 15.861 8.511 1.00 93.88 676 ASN A C 1
ATOM 5269 O O . ASN A 1 676 ? -10.871 16.242 7.471 1.00 93.88 676 ASN A O 1
ATOM 5273 N N . THR A 1 677 ? -10.710 15.172 9.421 1.00 93.06 677 THR A N 1
ATOM 5274 C CA . THR A 1 677 ? -9.333 14.719 9.121 1.00 93.06 677 THR A CA 1
ATOM 5275 C C . THR A 1 677 ? -9.340 13.664 8.017 1.00 93.06 677 THR A C 1
ATOM 5277 O O . THR A 1 677 ? -8.726 13.874 6.970 1.00 93.06 677 THR A O 1
ATOM 5280 N N . ASN A 1 678 ? -10.087 12.572 8.198 1.00 96.12 678 ASN A N 1
ATOM 5281 C CA . ASN A 1 678 ? -10.492 11.687 7.109 1.00 96.12 678 ASN A CA 1
ATOM 5282 C C . ASN A 1 678 ? -12.021 11.651 7.023 1.00 96.12 678 ASN A C 1
ATOM 5284 O O . ASN A 1 678 ? -12.713 11.546 8.031 1.00 96.12 678 ASN A O 1
ATOM 5288 N N . ASN A 1 679 ? -12.577 11.707 5.819 1.00 97.88 679 ASN A N 1
ATOM 5289 C CA . ASN A 1 679 ? -14.030 11.673 5.649 1.00 97.88 679 ASN A CA 1
ATOM 5290 C C . ASN A 1 679 ? -14.598 10.273 5.929 1.00 97.88 679 ASN A C 1
ATOM 5292 O O . ASN A 1 679 ? -15.528 10.141 6.720 1.00 97.88 679 ASN A O 1
ATOM 5296 N N . ILE A 1 680 ? -14.021 9.227 5.336 1.00 98.31 680 ILE A N 1
ATOM 5297 C CA . ILE A 1 680 ? -14.347 7.830 5.657 1.00 98.31 680 ILE A CA 1
ATOM 5298 C C . ILE A 1 680 ? -13.050 7.048 5.855 1.00 98.31 680 ILE A C 1
ATOM 5300 O O . ILE A 1 680 ? -12.136 7.146 5.036 1.00 98.31 680 ILE A O 1
ATOM 5304 N N . GLN A 1 681 ? -12.976 6.244 6.913 1.00 97.88 681 GLN A N 1
ATOM 5305 C CA . GLN A 1 681 ? -11.878 5.312 7.144 1.00 97.88 681 GLN A CA 1
ATOM 5306 C C . GLN A 1 681 ? -12.400 3.895 7.372 1.00 97.88 681 GLN A C 1
ATOM 5308 O O . GLN A 1 681 ? -13.343 3.678 8.128 1.00 97.88 681 GLN A O 1
ATOM 5313 N N . ILE A 1 682 ? -11.770 2.933 6.706 1.00 98.38 682 ILE A N 1
ATOM 5314 C CA . ILE A 1 682 ? -12.065 1.505 6.781 1.00 98.38 682 ILE A CA 1
ATOM 5315 C C . ILE A 1 682 ? -10.779 0.796 7.203 1.00 98.38 682 ILE A C 1
ATOM 5317 O O . ILE A 1 682 ? -9.762 0.916 6.521 1.00 98.38 682 ILE A O 1
ATOM 5321 N N . LEU A 1 683 ? -10.817 0.068 8.315 1.00 97.75 683 LEU A N 1
ATOM 5322 C CA . LEU A 1 683 ? -9.676 -0.652 8.875 1.00 97.75 683 LEU A CA 1
ATOM 5323 C C . LEU A 1 683 ? -10.057 -2.098 9.204 1.00 97.75 683 LEU A C 1
ATOM 5325 O O . LEU A 1 683 ? -11.114 -2.344 9.789 1.00 97.75 683 LEU A O 1
ATOM 5329 N N . ASN A 1 684 ? -9.191 -3.055 8.861 1.00 97.75 684 ASN A N 1
ATOM 5330 C CA . ASN A 1 684 ? -9.343 -4.472 9.218 1.00 97.75 684 ASN A CA 1
ATOM 5331 C C . ASN A 1 684 ? -10.730 -5.060 8.898 1.00 97.75 684 ASN A C 1
ATOM 5333 O O . ASN A 1 684 ? -11.271 -5.868 9.649 1.00 97.75 684 ASN A O 1
ATOM 5337 N N . SER A 1 685 ? -11.331 -4.627 7.792 1.00 98.25 685 SER A N 1
ATOM 5338 C CA . SER A 1 685 ? -12.732 -4.889 7.465 1.00 98.25 685 SER A CA 1
ATOM 5339 C C . SER A 1 685 ? -12.876 -5.583 6.112 1.00 98.25 685 SER A C 1
ATOM 5341 O O . SER A 1 685 ? -11.970 -5.575 5.273 1.00 98.25 685 SER A O 1
ATOM 5343 N N . LYS A 1 686 ? -14.025 -6.221 5.884 1.00 98.25 686 LYS A N 1
ATOM 5344 C CA . LYS A 1 686 ? -14.294 -6.970 4.649 1.00 98.25 686 LYS A CA 1
ATOM 5345 C C . LYS A 1 686 ? -15.653 -6.623 4.064 1.00 98.25 686 LYS A C 1
ATOM 5347 O O . LYS A 1 686 ? -16.601 -6.354 4.794 1.00 98.25 686 LYS A O 1
ATOM 5352 N N . SER A 1 687 ? -15.772 -6.662 2.740 1.00 98.06 687 SER A N 1
ATOM 5353 C CA . SER A 1 687 ? -17.068 -6.485 2.065 1.00 98.06 687 SER A CA 1
ATOM 5354 C C . SER A 1 687 ? -17.735 -5.141 2.401 1.00 98.06 687 SER A C 1
ATOM 5356 O O . SER A 1 687 ? -18.934 -5.084 2.669 1.00 98.06 687 SER A O 1
ATOM 5358 N N . ILE A 1 688 ? -16.945 -4.063 2.452 1.00 98.56 688 ILE A N 1
ATOM 5359 C CA . ILE A 1 688 ? -17.435 -2.708 2.736 1.00 98.56 688 ILE A CA 1
ATOM 5360 C C . ILE A 1 688 ? -17.742 -2.001 1.423 1.00 98.56 688 ILE A C 1
ATOM 5362 O O . ILE A 1 688 ? -16.907 -1.996 0.520 1.00 98.56 688 ILE A O 1
ATOM 5366 N N . SER A 1 689 ? -18.917 -1.389 1.319 1.00 98.62 689 SER A N 1
ATOM 5367 C CA . SER A 1 689 ? -19.307 -0.610 0.145 1.00 98.62 689 SER A CA 1
ATOM 5368 C C . SER A 1 689 ? -19.470 0.865 0.493 1.00 98.62 689 SER A C 1
ATOM 5370 O O . SER A 1 689 ? -20.062 1.205 1.514 1.00 98.62 689 SER A O 1
ATOM 5372 N N . VAL A 1 690 ? -18.921 1.741 -0.347 1.00 98.81 690 VAL A N 1
ATOM 5373 C CA . VAL A 1 690 ? -19.081 3.195 -0.259 1.00 98.81 690 VAL A CA 1
ATOM 5374 C C . VAL A 1 690 ? -19.583 3.688 -1.606 1.00 98.81 690 VAL A C 1
ATOM 5376 O O . VAL A 1 690 ? -18.838 3.656 -2.589 1.00 98.81 690 VAL A O 1
ATOM 5379 N N . THR A 1 691 ? -20.850 4.099 -1.673 1.00 98.75 691 THR A N 1
ATOM 5380 C CA . THR A 1 691 ? -21.511 4.417 -2.944 1.00 98.75 691 THR A CA 1
ATOM 5381 C C . THR A 1 691 ? -22.250 5.749 -2.943 1.00 98.75 691 THR A C 1
ATOM 5383 O O . THR A 1 691 ? -22.909 6.112 -1.972 1.00 98.75 691 THR A O 1
ATOM 5386 N N . ASN A 1 692 ? -22.196 6.489 -4.052 1.00 98.50 692 ASN A N 1
ATOM 5387 C CA . ASN A 1 692 ? -22.951 7.742 -4.222 1.00 98.50 692 ASN A CA 1
ATOM 5388 C C . ASN A 1 692 ? -22.675 8.808 -3.136 1.00 98.50 692 ASN A C 1
ATOM 5390 O O . ASN A 1 692 ? -23.520 9.662 -2.871 1.00 98.50 692 ASN A O 1
ATOM 5394 N N . CYS A 1 693 ? -21.521 8.759 -2.467 1.00 98.56 693 CYS A N 1
ATOM 5395 C CA . CYS A 1 693 ? -21.180 9.692 -1.398 1.00 98.56 693 CYS A CA 1
ATOM 5396 C C . CYS A 1 693 ? -20.464 10.942 -1.930 1.00 98.56 693 CYS A C 1
ATOM 5398 O O . CYS A 1 693 ? -19.734 10.900 -2.923 1.00 98.56 693 CYS A O 1
ATOM 5400 N N . LYS A 1 694 ? -20.627 12.063 -1.220 1.00 98.50 694 LYS A N 1
ATOM 5401 C CA . LYS A 1 694 ? -19.906 13.320 -1.452 1.00 98.50 694 LYS A CA 1
ATOM 5402 C C . LYS A 1 694 ? -18.885 13.543 -0.334 1.00 98.50 694 LYS A C 1
ATOM 5404 O O . LYS A 1 694 ? -19.257 13.874 0.786 1.00 98.50 694 LYS A O 1
ATOM 5409 N N . LEU A 1 695 ? -17.602 13.357 -0.630 1.00 98.38 695 LEU A N 1
ATOM 5410 C CA . LEU A 1 695 ? -16.512 13.389 0.351 1.00 98.38 695 LEU A CA 1
ATOM 5411 C C . LEU A 1 695 ? -15.576 14.556 0.024 1.00 98.38 695 LEU A C 1
ATOM 5413 O O . LEU A 1 695 ? -14.723 14.442 -0.855 1.00 98.38 695 LEU A O 1
ATOM 5417 N N . THR A 1 696 ? -15.734 15.695 0.695 1.00 96.94 696 THR A N 1
ATOM 5418 C CA . THR A 1 696 ? -15.001 16.919 0.332 1.00 96.94 696 THR A CA 1
ATOM 5419 C C . THR A 1 696 ? -14.193 17.519 1.471 1.00 96.94 696 THR A C 1
ATOM 5421 O O . THR A 1 696 ? -14.512 17.273 2.621 1.00 96.94 696 THR A O 1
ATOM 5424 N N . SER A 1 697 ? -13.176 18.329 1.177 1.00 94.00 697 SER A N 1
ATOM 5425 C CA . SER A 1 697 ? -12.497 19.181 2.175 1.00 94.00 697 SER A CA 1
ATOM 5426 C C . SER A 1 697 ? -11.919 18.432 3.387 1.00 94.00 697 SER A C 1
ATOM 5428 O O . SER A 1 697 ? -11.923 18.959 4.496 1.00 94.00 697 SER A O 1
ATOM 5430 N N . ALA A 1 698 ? -11.447 17.192 3.216 1.00 93.44 698 ALA A N 1
ATOM 5431 C CA . ALA A 1 698 ? -10.767 16.490 4.304 1.00 93.44 698 ALA A CA 1
ATOM 5432 C C . ALA A 1 698 ? -9.333 17.015 4.472 1.00 93.44 698 ALA A C 1
ATOM 5434 O O . ALA A 1 698 ? -8.623 17.174 3.477 1.00 93.44 698 ALA A O 1
ATOM 5435 N N . LEU A 1 699 ? -8.874 17.219 5.712 1.00 92.12 699 LEU A N 1
ATOM 5436 C CA . LEU A 1 699 ? -7.501 17.671 5.986 1.00 92.12 699 LEU A CA 1
ATOM 5437 C C . LEU A 1 699 ? -6.460 16.666 5.477 1.00 92.12 699 LEU A C 1
ATOM 5439 O O . LEU A 1 699 ? -5.405 17.064 4.989 1.00 92.12 699 LEU A O 1
ATOM 5443 N N . ASN A 1 700 ? -6.766 15.370 5.571 1.00 94.31 700 ASN A N 1
ATOM 5444 C CA . ASN A 1 700 ? -5.921 14.287 5.094 1.00 94.31 700 ASN A CA 1
ATOM 5445 C C . ASN A 1 700 ? -6.605 13.510 3.959 1.00 94.31 700 ASN A C 1
ATOM 5447 O O . ASN A 1 700 ? -6.272 13.740 2.802 1.00 94.31 700 ASN A O 1
ATOM 5451 N N . SER A 1 701 ? -7.566 12.621 4.226 1.00 96.69 701 SER A N 1
ATOM 5452 C CA . SER A 1 701 ? -8.084 11.711 3.184 1.00 96.69 701 SER A CA 1
ATOM 5453 C C . SER A 1 701 ? -9.595 11.788 2.969 1.00 96.69 701 SER A C 1
ATOM 5455 O O . SER A 1 701 ? -10.375 11.774 3.917 1.00 96.69 701 SER A O 1
ATOM 5457 N N . GLY A 1 702 ? -10.038 11.786 1.709 1.00 97.50 702 GLY A N 1
ATOM 5458 C CA . GLY A 1 702 ? -11.447 11.578 1.371 1.00 97.50 702 GLY A CA 1
ATOM 5459 C C . GLY A 1 702 ? -11.922 10.183 1.788 1.00 97.50 702 GLY A C 1
ATOM 5460 O O . GLY A 1 702 ? -12.954 10.038 2.439 1.00 97.50 702 GLY A O 1
ATOM 5461 N N . LEU A 1 703 ? -11.141 9.156 1.469 1.00 98.44 703 LEU A N 1
ATOM 5462 C CA . LEU A 1 703 ? -11.439 7.781 1.849 1.00 98.44 703 LEU A CA 1
ATOM 5463 C C . LEU A 1 703 ? -10.141 7.009 2.099 1.00 98.44 703 LEU A C 1
ATOM 5465 O O . LEU A 1 703 ? -9.243 7.022 1.260 1.00 98.44 703 LEU A O 1
ATOM 5469 N N . VAL A 1 704 ? -10.045 6.333 3.243 1.00 98.50 704 VAL A N 1
ATOM 5470 C CA . VAL A 1 704 ? -8.931 5.435 3.580 1.00 98.50 704 VAL A CA 1
ATOM 5471 C C . VAL A 1 704 ? -9.435 4.004 3.690 1.00 98.50 704 VAL A C 1
ATOM 5473 O O . VAL A 1 704 ? -10.422 3.751 4.379 1.00 98.50 704 VAL A O 1
ATOM 5476 N N . VAL A 1 705 ? -8.731 3.068 3.060 1.00 98.50 705 VAL A N 1
ATOM 5477 C CA . VAL A 1 705 ? -8.928 1.628 3.232 1.00 98.50 705 VAL A CA 1
ATOM 5478 C C . VAL A 1 705 ? -7.609 1.011 3.668 1.00 98.50 705 VAL A C 1
ATOM 5480 O O . VAL A 1 705 ? -6.624 1.082 2.941 1.00 98.50 705 VAL A O 1
ATOM 5483 N N . GLN A 1 706 ? -7.572 0.397 4.845 1.00 98.31 706 GLN A N 1
ATOM 5484 C CA . GLN A 1 706 ? -6.364 -0.204 5.395 1.00 98.31 706 GLN A CA 1
ATOM 5485 C C . GLN A 1 706 ? -6.620 -1.636 5.865 1.00 98.31 706 GLN A C 1
ATOM 5487 O O . GLN A 1 706 ? -7.633 -1.906 6.511 1.00 98.31 706 GLN A O 1
ATOM 5492 N N . GLU A 1 707 ? -5.703 -2.554 5.548 1.00 98.38 707 GLU A N 1
ATOM 5493 C CA . GLU A 1 707 ? -5.734 -3.955 6.022 1.00 98.38 707 GLU A CA 1
ATOM 5494 C C . GLU A 1 707 ? -7.076 -4.654 5.732 1.00 98.38 707 GLU A C 1
ATOM 5496 O O . GLU A 1 707 ? -7.581 -5.460 6.509 1.00 98.38 707 GLU A O 1
ATOM 5501 N N . SER A 1 708 ? -7.703 -4.298 4.612 1.00 98.31 708 SER A N 1
ATOM 5502 C CA . SER A 1 708 ? -9.093 -4.643 4.304 1.00 98.31 708 SER A CA 1
ATOM 5503 C C . SER A 1 708 ? -9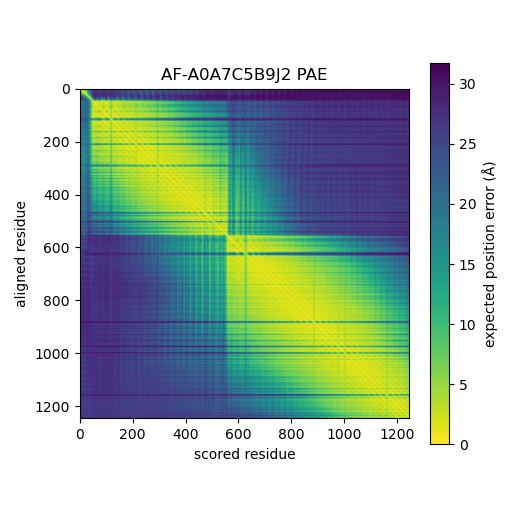.221 -5.261 2.916 1.00 98.31 708 SER A C 1
ATOM 5505 O O . SER A 1 708 ? -8.344 -5.096 2.064 1.00 98.31 708 SER A O 1
ATOM 5507 N N . ALA A 1 709 ? -10.325 -5.969 2.677 1.00 98.31 709 ALA A N 1
ATOM 5508 C CA . ALA A 1 709 ? -10.530 -6.689 1.425 1.00 98.31 709 ALA A CA 1
ATOM 5509 C C . ALA A 1 709 ? -11.972 -6.720 0.936 1.00 98.31 709 ALA A C 1
ATOM 5511 O O . ALA A 1 709 ? -12.907 -6.496 1.703 1.00 98.31 709 ALA A O 1
ATOM 5512 N N . TYR A 1 710 ? -12.145 -7.038 -0.349 1.00 98.06 710 TYR A N 1
ATOM 5513 C CA . TYR A 1 710 ? -13.460 -7.142 -0.994 1.00 98.06 710 TYR A CA 1
ATOM 5514 C C . TYR A 1 710 ? -14.297 -5.857 -0.875 1.00 98.06 710 TYR A C 1
ATOM 5516 O O . TYR A 1 710 ? -15.522 -5.909 -0.804 1.00 98.06 710 TYR A O 1
ATOM 5524 N N . TYR A 1 711 ? -13.645 -4.696 -0.793 1.00 98.38 711 TYR A N 1
ATOM 5525 C CA . TYR A 1 711 ? -14.331 -3.413 -0.690 1.00 98.38 711 TYR A CA 1
ATOM 5526 C C . TYR A 1 711 ? -14.746 -2.903 -2.069 1.00 98.38 711 TYR A C 1
ATOM 5528 O O . TYR A 1 711 ? -14.070 -3.158 -3.067 1.00 98.38 711 TYR A O 1
ATOM 5536 N N . SER A 1 712 ? -15.836 -2.141 -2.108 1.00 98.56 712 SER A N 1
ATOM 5537 C CA . SER A 1 712 ? -16.302 -1.470 -3.316 1.00 98.56 712 SER A CA 1
ATOM 5538 C C . SER A 1 712 ? -16.500 0.026 -3.080 1.00 98.56 712 SER A C 1
ATOM 5540 O O . SER A 1 712 ? -17.227 0.425 -2.174 1.00 98.56 712 SER A O 1
ATOM 5542 N N . ILE A 1 713 ? -15.844 0.863 -3.879 1.00 98.75 713 ILE A N 1
ATOM 5543 C CA . ILE A 1 713 ? -15.932 2.326 -3.817 1.00 98.75 713 ILE A CA 1
ATOM 5544 C C . ILE A 1 713 ? -16.439 2.804 -5.172 1.00 98.75 713 ILE A C 1
ATOM 5546 O O . ILE A 1 713 ? -15.676 2.855 -6.143 1.00 98.75 713 ILE A O 1
ATOM 5550 N N . GLU A 1 714 ? -17.732 3.121 -5.250 1.00 98.62 714 GLU A N 1
ATOM 5551 C CA . GLU A 1 714 ? -18.412 3.343 -6.527 1.00 98.62 714 GLU A CA 1
ATOM 5552 C C . GLU A 1 714 ? -19.209 4.645 -6.603 1.00 98.62 714 GLU A C 1
ATOM 5554 O O . GLU A 1 714 ? -19.965 4.988 -5.700 1.00 98.62 714 GLU A O 1
ATOM 5559 N N . ASN A 1 715 ? -19.102 5.351 -7.729 1.00 98.44 715 ASN A N 1
ATOM 5560 C CA . ASN A 1 715 ? -19.915 6.537 -8.023 1.00 98.44 715 ASN A CA 1
ATOM 5561 C C . ASN A 1 715 ? -19.850 7.647 -6.950 1.00 98.44 715 ASN A C 1
ATOM 5563 O O . ASN A 1 715 ? -20.841 8.323 -6.678 1.00 98.44 715 ASN A O 1
ATOM 5567 N N . ASN A 1 716 ? -18.698 7.834 -6.302 1.00 98.62 716 ASN A N 1
ATOM 5568 C CA . ASN A 1 716 ? -18.508 8.883 -5.300 1.00 98.62 716 ASN A CA 1
ATOM 5569 C C . ASN A 1 716 ? -17.930 10.159 -5.925 1.00 98.62 716 ASN A C 1
ATOM 5571 O O . ASN A 1 716 ? -17.138 10.107 -6.867 1.00 98.62 716 ASN A O 1
ATOM 5575 N N . SER A 1 717 ? -18.281 11.310 -5.351 1.00 98.38 717 SER A N 1
ATOM 5576 C CA . SER A 1 717 ? -17.680 12.610 -5.658 1.00 98.38 717 SER A CA 1
ATOM 5577 C C . SER A 1 717 ? -16.708 12.988 -4.543 1.00 98.38 717 SER A C 1
ATOM 5579 O O . SER A 1 717 ? -17.138 13.373 -3.455 1.00 98.38 717 SER A O 1
ATOM 5581 N N . ILE A 1 718 ? -15.407 12.917 -4.816 1.00 98.50 718 ILE A N 1
ATOM 5582 C CA . ILE A 1 718 ? -14.336 13.171 -3.846 1.00 98.50 718 ILE A CA 1
ATOM 5583 C C . ILE A 1 718 ? -13.547 14.407 -4.293 1.00 98.50 718 ILE A C 1
ATOM 5585 O O . ILE A 1 718 ? -13.107 14.473 -5.441 1.00 98.50 718 ILE A O 1
ATOM 5589 N N . SER A 1 719 ? -13.400 15.424 -3.434 1.00 97.69 719 SER A N 1
ATOM 5590 C CA . SER A 1 719 ? -12.660 16.633 -3.837 1.00 97.69 719 SER A CA 1
ATOM 5591 C C . SER A 1 719 ? -12.051 17.457 -2.708 1.00 97.69 719 SER A C 1
ATOM 5593 O O . SER A 1 719 ? -12.624 17.516 -1.627 1.00 97.69 719 SER A O 1
ATOM 5595 N N . ASN A 1 720 ? -10.976 18.204 -2.979 1.00 94.19 720 ASN A N 1
ATOM 5596 C CA . ASN A 1 720 ? -10.317 19.103 -2.011 1.00 94.19 720 ASN A CA 1
ATOM 5597 C C . ASN A 1 720 ? -9.765 18.378 -0.765 1.00 94.19 720 ASN A C 1
ATOM 5599 O O . ASN A 1 720 ? -9.898 18.877 0.346 1.00 94.19 720 ASN A O 1
ATOM 5603 N N . CYS A 1 721 ? -9.166 17.200 -0.933 1.00 92.38 721 CYS A N 1
ATOM 5604 C CA . CYS A 1 721 ? -8.515 16.451 0.157 1.00 92.38 721 CYS A CA 1
ATOM 5605 C C . CYS A 1 721 ? -7.024 16.264 -0.148 1.00 92.38 721 CYS A C 1
ATOM 5607 O O . CYS A 1 721 ? -6.659 16.284 -1.321 1.00 92.38 721 CYS A O 1
ATOM 5609 N N . PHE A 1 722 ? -6.158 15.998 0.833 1.00 92.75 722 PHE A N 1
ATOM 5610 C CA . PHE A 1 722 ? -4.760 15.664 0.521 1.00 92.75 722 PHE A CA 1
ATOM 5611 C C . PHE A 1 722 ? -4.661 14.341 -0.271 1.00 92.75 722 PHE A C 1
ATOM 5613 O O . PHE A 1 722 ? -4.140 14.335 -1.387 1.00 92.75 722 PHE A O 1
ATOM 5620 N N . TYR A 1 723 ? -5.243 13.253 0.241 1.00 97.38 723 TYR A N 1
ATOM 5621 C CA . TYR A 1 723 ? -5.505 12.012 -0.497 1.00 97.38 723 TYR A CA 1
ATOM 5622 C C . TYR A 1 723 ? -6.988 11.944 -0.900 1.00 97.38 723 TYR A C 1
ATOM 5624 O O . TYR A 1 723 ? -7.868 12.184 -0.075 1.00 97.38 723 TYR A O 1
ATOM 5632 N N . GLY A 1 724 ? -7.300 11.601 -2.150 1.00 97.62 724 GLY A N 1
ATOM 5633 C CA . GLY A 1 724 ? -8.668 11.290 -2.573 1.00 97.62 724 GLY A CA 1
ATOM 5634 C C . GLY A 1 724 ? -9.100 9.940 -2.000 1.00 97.62 724 GLY A C 1
ATOM 5635 O O . GLY A 1 724 ? -9.907 9.890 -1.071 1.00 97.62 724 GLY A O 1
ATOM 5636 N N . ILE A 1 725 ? -8.500 8.865 -2.513 1.00 98.56 725 ILE A N 1
ATOM 5637 C CA . ILE A 1 725 ? -8.621 7.495 -2.005 1.00 98.56 725 ILE A CA 1
ATOM 5638 C C . ILE A 1 725 ? -7.222 6.957 -1.690 1.00 98.56 725 ILE A C 1
ATOM 5640 O O . ILE A 1 725 ? -6.356 6.940 -2.563 1.00 98.56 725 ILE A O 1
ATOM 5644 N N . ASN A 1 726 ? -7.009 6.495 -0.461 1.00 98.25 726 ASN A N 1
ATOM 5645 C CA . ASN A 1 726 ? -5.763 5.872 -0.021 1.00 98.25 726 ASN A CA 1
ATOM 5646 C C . ASN A 1 726 ? -6.026 4.423 0.413 1.00 98.25 726 ASN A C 1
ATOM 5648 O O . ASN A 1 726 ? -6.723 4.197 1.403 1.00 98.25 726 ASN A O 1
ATOM 5652 N N . ALA A 1 727 ? -5.490 3.453 -0.327 1.00 98.19 727 ALA A N 1
ATOM 5653 C CA . ALA A 1 727 ? -5.614 2.029 -0.041 1.00 98.19 727 ALA A CA 1
ATOM 5654 C C . ALA A 1 727 ? -4.255 1.439 0.367 1.00 98.19 727 ALA A C 1
ATOM 5656 O O . ALA A 1 727 ? -3.306 1.425 -0.417 1.00 98.19 727 ALA A O 1
ATOM 5657 N N . LYS A 1 728 ? -4.156 0.918 1.592 1.00 98.38 728 LYS A N 1
ATOM 5658 C CA . LYS A 1 728 ? -2.917 0.380 2.167 1.00 98.38 728 LYS A CA 1
ATOM 5659 C C . LYS A 1 728 ? -3.088 -1.055 2.659 1.00 98.38 728 LYS A C 1
ATOM 5661 O O . LYS A 1 728 ? -3.964 -1.323 3.477 1.00 98.38 728 LYS A O 1
ATOM 5666 N N . ASN A 1 729 ? -2.209 -1.966 2.244 1.00 98.31 729 ASN A N 1
ATOM 5667 C CA . ASN A 1 729 ? -2.271 -3.384 2.625 1.00 98.31 729 ASN A CA 1
ATOM 5668 C C . ASN A 1 729 ? -3.635 -4.017 2.280 1.00 98.31 729 ASN A C 1
ATOM 5670 O O . ASN A 1 729 ? -4.253 -4.666 3.125 1.00 98.31 729 ASN A O 1
ATOM 5674 N N . THR A 1 730 ? -4.155 -3.764 1.075 1.00 98.12 730 THR A N 1
ATOM 5675 C CA . THR A 1 730 ? -5.511 -4.183 0.684 1.00 98.12 730 THR A CA 1
ATOM 5676 C C . THR A 1 730 ? -5.525 -5.188 -0.464 1.00 98.12 730 THR A C 1
ATOM 5678 O O . THR A 1 730 ? -4.572 -5.269 -1.237 1.00 98.12 730 THR A O 1
ATOM 5681 N N . TYR A 1 731 ? -6.605 -5.966 -0.584 1.00 97.00 731 TYR A N 1
ATOM 5682 C CA . TYR A 1 731 ? -6.741 -6.956 -1.656 1.00 97.00 731 TYR A CA 1
ATOM 5683 C C . TYR A 1 731 ? -8.185 -7.135 -2.147 1.00 97.00 731 TYR A C 1
ATOM 5685 O O . TYR A 1 731 ? -9.138 -6.955 -1.389 1.00 97.00 731 TYR A O 1
ATOM 5693 N N . TYR A 1 732 ? -8.361 -7.479 -3.428 1.00 98.00 732 TYR A N 1
ATOM 5694 C CA . TYR A 1 732 ? -9.678 -7.650 -4.072 1.00 98.00 732 TYR A CA 1
ATOM 5695 C C . TYR A 1 732 ? -10.611 -6.428 -3.968 1.00 98.00 732 TYR A C 1
ATOM 5697 O O . TYR A 1 732 ? -11.827 -6.571 -3.844 1.00 98.00 732 TYR A O 1
ATOM 5705 N N . GLY A 1 733 ? -10.057 -5.216 -3.989 1.00 97.62 733 GLY A N 1
ATOM 5706 C CA . GLY A 1 733 ? -10.826 -3.972 -4.009 1.00 97.62 733 GLY A CA 1
ATOM 5707 C C . GLY A 1 733 ? -11.348 -3.613 -5.400 1.00 97.62 733 GLY A C 1
ATOM 5708 O O . GLY A 1 733 ? -10.668 -3.846 -6.399 1.00 97.62 733 GLY A O 1
ATOM 5709 N N . ASN A 1 734 ? -12.527 -2.994 -5.474 1.00 98.38 734 ASN A N 1
ATOM 5710 C CA . ASN A 1 734 ? -13.060 -2.374 -6.689 1.00 98.38 734 ASN A CA 1
ATOM 5711 C C . ASN A 1 734 ? -13.251 -0.867 -6.469 1.00 98.38 734 ASN A C 1
ATOM 5713 O O . ASN A 1 734 ? -14.028 -0.454 -5.613 1.00 98.38 734 ASN A O 1
ATOM 5717 N N . ILE A 1 735 ? -12.570 -0.038 -7.257 1.00 98.75 735 ILE A N 1
ATOM 5718 C CA . ILE A 1 735 ? -12.730 1.420 -7.256 1.00 98.75 735 ILE A CA 1
ATOM 5719 C C . ILE A 1 735 ? -13.222 1.824 -8.632 1.00 98.75 735 ILE A C 1
ATOM 5721 O O . ILE A 1 735 ? -12.461 1.761 -9.604 1.00 98.75 735 ILE A O 1
ATOM 5725 N N . SER A 1 736 ? -14.490 2.230 -8.739 1.00 98.56 736 SER A N 1
ATOM 5726 C CA . SER A 1 736 ? -15.049 2.532 -10.053 1.00 98.56 736 SER A CA 1
ATOM 5727 C C . SER A 1 736 ? -16.036 3.681 -10.147 1.00 98.56 736 SER A C 1
ATOM 5729 O O . SER A 1 736 ? -16.764 3.978 -9.211 1.00 98.56 736 SER A O 1
ATOM 5731 N N . MET A 1 737 ? -16.078 4.332 -11.311 1.00 98.38 737 MET A N 1
ATOM 5732 C CA . MET A 1 737 ? -17.039 5.405 -11.613 1.00 98.38 737 MET A CA 1
ATOM 5733 C C . MET A 1 737 ? -16.951 6.623 -10.673 1.00 98.38 737 MET A C 1
ATOM 5735 O O . MET A 1 737 ? -17.900 7.392 -10.581 1.00 98.38 737 MET A O 1
ATOM 5739 N N . ASN A 1 738 ? -15.836 6.827 -9.965 1.00 98.56 738 ASN A N 1
ATOM 5740 C CA . ASN A 1 738 ? -15.692 7.961 -9.051 1.00 98.56 738 ASN A CA 1
ATOM 5741 C C . ASN A 1 738 ? -15.242 9.228 -9.794 1.00 98.56 738 ASN A C 1
ATOM 5743 O O . ASN A 1 738 ? -14.426 9.169 -10.718 1.00 98.56 738 ASN A O 1
ATOM 5747 N N . LEU A 1 739 ? -15.736 10.382 -9.341 1.00 98.50 739 LEU A N 1
ATOM 5748 C CA . LEU A 1 739 ? -15.268 11.708 -9.738 1.00 98.50 739 LEU A CA 1
ATOM 5749 C C . LEU A 1 739 ? -14.328 12.241 -8.653 1.00 98.50 739 LEU A C 1
ATOM 5751 O O . LEU A 1 739 ? -14.775 12.557 -7.552 1.00 98.50 739 LEU A O 1
ATOM 5755 N N . ILE A 1 740 ? -13.035 12.339 -8.957 1.00 98.31 740 ILE A N 1
ATOM 5756 C CA . ILE A 1 740 ? -11.981 12.663 -7.986 1.00 98.31 740 ILE A CA 1
ATOM 5757 C C . ILE A 1 740 ? -11.244 13.920 -8.454 1.00 98.31 740 ILE A C 1
ATOM 5759 O O . ILE A 1 740 ? -10.727 13.954 -9.573 1.00 98.31 740 ILE A O 1
ATOM 5763 N N . SER A 1 741 ? -11.200 14.984 -7.643 1.00 96.94 741 SER A N 1
ATOM 5764 C CA . SER A 1 741 ? -10.584 16.244 -8.089 1.00 96.94 741 SER A CA 1
ATOM 5765 C C . SER A 1 741 ? -9.943 17.116 -7.011 1.00 96.94 741 SER A C 1
ATOM 5767 O O . SER A 1 741 ? -10.435 17.194 -5.895 1.00 96.94 741 SER A O 1
ATOM 5769 N N . LYS A 1 742 ? -8.887 17.864 -7.365 1.00 90.81 742 LYS A N 1
ATOM 5770 C CA . LYS A 1 742 ? -8.203 18.815 -6.457 1.00 90.81 742 LYS A CA 1
ATOM 5771 C C . LYS A 1 742 ? -7.585 18.120 -5.234 1.00 90.81 742 LYS A C 1
ATOM 5773 O O . LYS A 1 742 ? -7.988 18.366 -4.099 1.00 90.81 742 LYS A O 1
ATOM 5778 N N . HIS A 1 743 ? -6.610 17.246 -5.482 1.00 88.88 743 HIS A N 1
ATOM 5779 C CA . HIS A 1 743 ? -5.919 16.458 -4.453 1.00 88.88 743 HIS A CA 1
ATOM 5780 C C . HIS A 1 743 ? -4.395 16.532 -4.581 1.00 88.88 743 HIS A C 1
ATOM 5782 O O . HIS A 1 743 ? -3.884 16.836 -5.654 1.00 88.88 743 HIS A O 1
ATOM 5788 N N . SER A 1 744 ? -3.642 16.187 -3.535 1.00 91.12 744 SER A N 1
ATOM 5789 C CA . SER A 1 744 ? -2.220 15.858 -3.719 1.00 91.12 744 SER A CA 1
ATOM 5790 C C . SER A 1 744 ? -2.105 14.508 -4.432 1.00 91.12 744 SER A C 1
ATOM 5792 O O . SER A 1 744 ? -1.511 14.414 -5.500 1.00 91.12 744 SER A O 1
ATOM 5794 N N . TYR A 1 745 ? -2.780 13.483 -3.919 1.00 96.00 745 TYR A N 1
ATOM 5795 C CA . TYR A 1 745 ? -2.825 12.150 -4.522 1.00 96.00 745 TYR A CA 1
ATOM 5796 C C . TYR A 1 745 ? -4.286 11.768 -4.732 1.00 96.00 745 TYR A C 1
ATOM 5798 O O . TYR A 1 745 ? -5.035 11.689 -3.762 1.00 96.00 745 TYR A O 1
ATOM 5806 N N . ALA A 1 746 ? -4.734 11.573 -5.972 1.00 97.31 746 ALA A N 1
ATOM 5807 C CA . ALA A 1 746 ? -6.143 11.260 -6.216 1.00 97.31 746 ALA A CA 1
ATOM 5808 C C . ALA A 1 746 ? -6.492 9.812 -5.831 1.00 97.31 746 ALA A C 1
ATOM 5810 O O . ALA A 1 746 ? -7.414 9.612 -5.041 1.00 97.31 746 ALA A O 1
ATOM 5811 N N . ILE A 1 747 ? -5.743 8.821 -6.319 1.00 98.50 747 ILE A N 1
ATOM 5812 C CA . ILE A 1 747 ? -5.812 7.427 -5.854 1.00 98.50 747 ILE A CA 1
ATOM 5813 C C . ILE A 1 747 ? -4.391 6.941 -5.567 1.00 98.50 747 ILE A C 1
ATOM 5815 O O . ILE A 1 747 ? -3.536 7.028 -6.445 1.00 98.50 747 ILE A O 1
ATOM 5819 N N . GLN A 1 748 ? -4.143 6.408 -4.372 1.00 98.19 748 GLN A N 1
ATOM 5820 C CA . GLN A 1 748 ? -2.858 5.813 -4.002 1.00 98.19 748 GLN A CA 1
ATOM 5821 C C . GLN A 1 748 ? -3.050 4.412 -3.430 1.00 98.19 748 GLN A C 1
ATOM 5823 O O . GLN A 1 748 ? -3.866 4.207 -2.531 1.00 98.19 748 GLN A O 1
ATOM 5828 N N . PHE A 1 749 ? -2.281 3.465 -3.959 1.00 98.31 749 PHE A N 1
ATOM 5829 C CA . PHE A 1 749 ? -2.190 2.088 -3.495 1.00 98.31 749 PHE A CA 1
ATOM 5830 C C . PHE A 1 749 ? -0.801 1.841 -2.919 1.00 98.31 749 PHE A C 1
ATOM 5832 O O . PHE A 1 749 ? 0.200 2.093 -3.583 1.00 98.31 749 PHE A O 1
ATOM 5839 N N . ILE A 1 750 ? -0.746 1.336 -1.689 1.00 98.31 750 ILE A N 1
ATOM 5840 C CA . ILE A 1 750 ? 0.487 0.945 -0.999 1.00 98.31 750 ILE A CA 1
ATOM 5841 C C . ILE A 1 750 ? 0.343 -0.522 -0.611 1.00 98.31 750 ILE A C 1
ATOM 5843 O O . ILE A 1 750 ? -0.596 -0.866 0.117 1.00 98.31 750 ILE A O 1
ATOM 5847 N N . ASN A 1 751 ? 1.250 -1.381 -1.082 1.00 98.00 751 ASN A N 1
ATOM 5848 C CA . ASN A 1 751 ? 1.231 -2.824 -0.812 1.00 98.00 751 ASN A CA 1
ATOM 5849 C C . ASN A 1 751 ? -0.167 -3.443 -1.002 1.00 98.00 751 ASN A C 1
ATOM 5851 O O . ASN A 1 751 ? -0.685 -4.148 -0.135 1.00 98.00 751 ASN A O 1
ATOM 5855 N N . SER A 1 752 ? -0.841 -3.078 -2.094 1.00 98.06 752 SER A N 1
ATOM 5856 C CA . SER A 1 752 ? -2.210 -3.506 -2.384 1.00 98.06 752 SER A CA 1
ATOM 5857 C C . SER A 1 752 ? -2.261 -4.255 -3.707 1.00 98.06 752 SER A C 1
ATOM 5859 O O . SER A 1 752 ? -1.677 -3.807 -4.689 1.00 98.06 752 SER A O 1
ATOM 5861 N N . SER A 1 753 ? -2.921 -5.412 -3.728 1.00 97.81 753 SER A N 1
ATOM 5862 C CA . SER A 1 753 ? -2.841 -6.350 -4.854 1.00 97.81 753 SER A CA 1
ATOM 5863 C C . SER A 1 753 ? -4.197 -6.914 -5.258 1.00 97.81 753 SER A C 1
ATOM 5865 O O . SER A 1 753 ? -5.110 -6.996 -4.439 1.00 97.81 753 SER A O 1
ATOM 5867 N N . LEU A 1 754 ? -4.318 -7.389 -6.501 1.00 98.12 754 LEU A N 1
ATOM 5868 C CA . LEU A 1 754 ? -5.538 -8.032 -7.018 1.00 98.12 754 LEU A CA 1
ATOM 5869 C C . LEU A 1 754 ? -6.764 -7.105 -7.016 1.00 98.12 754 LEU A C 1
ATOM 5871 O O . LEU A 1 754 ? -7.897 -7.562 -6.856 1.00 98.12 754 LEU A O 1
ATOM 5875 N N . CYS A 1 755 ? -6.551 -5.800 -7.165 1.00 98.00 755 CYS A N 1
ATOM 5876 C CA . CYS A 1 755 ? -7.620 -4.811 -7.174 1.00 98.00 755 CYS A CA 1
ATOM 5877 C C . CYS A 1 755 ? -7.898 -4.270 -8.581 1.00 98.00 755 CYS A C 1
ATOM 5879 O O . CYS A 1 755 ? -7.031 -4.251 -9.456 1.00 98.00 755 CYS A O 1
ATOM 5881 N N . ASN A 1 756 ? -9.116 -3.764 -8.765 1.00 98.19 756 ASN A N 1
ATOM 5882 C CA . ASN A 1 756 ? -9.593 -3.162 -10.003 1.00 98.19 756 ASN A CA 1
ATOM 5883 C C . ASN A 1 756 ? -9.853 -1.667 -9.799 1.00 98.19 756 ASN A C 1
ATOM 5885 O O . ASN A 1 756 ? -10.698 -1.283 -8.991 1.00 98.19 756 ASN A O 1
ATOM 5889 N N . ILE A 1 757 ? -9.171 -0.823 -10.571 1.00 98.75 757 ILE A N 1
ATOM 5890 C CA . ILE A 1 757 ? -9.385 0.624 -10.618 1.00 98.75 757 ILE A CA 1
ATOM 5891 C C . ILE A 1 757 ? -9.904 0.948 -12.015 1.00 98.75 757 ILE A C 1
ATOM 5893 O O . ILE A 1 757 ? -9.132 0.926 -12.977 1.00 98.75 757 ILE A O 1
ATOM 5897 N N . LYS A 1 758 ? -11.210 1.203 -12.156 1.00 98.38 758 LYS A N 1
ATOM 5898 C CA . LYS A 1 758 ? -11.831 1.341 -13.482 1.00 98.38 758 LYS A CA 1
ATOM 5899 C C . LYS A 1 758 ? -12.838 2.468 -13.638 1.00 98.38 758 LYS A C 1
ATOM 5901 O O . LYS A 1 758 ? -13.604 2.742 -12.725 1.00 98.38 758 LYS A O 1
ATOM 5906 N N . ASN A 1 759 ? -12.927 3.067 -14.822 1.00 98.44 759 ASN A N 1
ATOM 5907 C CA . ASN A 1 759 ? -13.942 4.086 -15.138 1.00 98.44 759 ASN A CA 1
ATOM 5908 C C . ASN A 1 759 ? -13.941 5.312 -14.203 1.00 98.44 759 ASN A C 1
ATOM 5910 O O . ASN A 1 759 ? -14.975 5.957 -14.044 1.00 98.44 759 ASN A O 1
ATOM 5914 N N . ASN A 1 760 ? -12.826 5.642 -13.546 1.00 98.62 760 ASN A N 1
ATOM 5915 C CA . ASN A 1 760 ? -12.745 6.831 -12.694 1.00 98.62 760 ASN A CA 1
ATOM 5916 C C . ASN A 1 760 ? -12.357 8.065 -13.520 1.00 98.62 760 ASN A C 1
ATOM 5918 O O . ASN A 1 760 ? -11.582 7.967 -14.473 1.00 98.62 760 ASN A O 1
ATOM 5922 N N . ASN A 1 761 ? -12.877 9.229 -13.131 1.00 98.56 761 ASN A N 1
ATOM 5923 C CA . ASN A 1 761 ? -12.543 10.523 -13.718 1.00 98.56 761 ASN A CA 1
ATOM 5924 C C . ASN A 1 761 ? -11.738 11.350 -12.706 1.00 98.56 761 ASN A C 1
ATOM 5926 O O . ASN A 1 761 ? -12.286 11.819 -11.706 1.00 98.56 761 ASN A O 1
ATOM 5930 N N . ILE A 1 762 ? -10.439 11.497 -12.961 1.00 98.62 762 ILE A N 1
ATOM 5931 C CA . ILE A 1 762 ? -9.458 12.106 -12.063 1.00 98.62 762 ILE A CA 1
ATOM 5932 C C . ILE A 1 762 ? -8.939 13.406 -12.677 1.00 98.62 762 ILE A C 1
ATOM 5934 O O . ILE A 1 762 ? -8.357 13.387 -13.761 1.00 98.62 762 ILE A O 1
ATOM 5938 N N . THR A 1 763 ? -9.105 14.530 -11.970 1.00 97.69 763 THR A N 1
ATOM 5939 C CA . THR A 1 763 ? -8.668 15.851 -12.462 1.00 97.69 763 THR A CA 1
ATOM 5940 C C . THR A 1 763 ? -7.965 16.701 -11.405 1.00 97.69 763 THR A C 1
ATOM 5942 O O . THR A 1 763 ? -8.260 16.600 -10.217 1.00 97.69 763 THR A O 1
ATOM 5945 N N . ASN A 1 764 ? -7.073 17.613 -11.804 1.00 93.62 764 ASN A N 1
ATOM 5946 C CA . ASN A 1 764 ? -6.496 18.628 -10.905 1.00 93.62 764 ASN A CA 1
ATOM 5947 C C . ASN A 1 764 ? -5.784 18.061 -9.654 1.00 93.62 764 ASN A C 1
ATOM 5949 O O . ASN A 1 764 ? -5.798 18.699 -8.602 1.00 93.62 764 ASN A O 1
ATOM 5953 N N . ALA A 1 765 ? -5.200 16.860 -9.729 1.00 94.50 765 ALA A N 1
ATOM 5954 C CA . ALA A 1 765 ? -4.404 16.280 -8.640 1.00 94.50 765 ALA A CA 1
ATOM 5955 C C . ALA A 1 765 ? -2.897 16.568 -8.813 1.00 94.50 765 ALA A C 1
ATOM 5957 O O . ALA A 1 765 ? -2.487 16.894 -9.921 1.00 94.50 765 ALA A O 1
ATOM 5958 N N . ILE A 1 766 ? -2.035 16.433 -7.794 1.00 95.56 766 ILE A N 1
ATOM 5959 C CA . ILE A 1 766 ? -0.573 16.442 -8.030 1.00 95.56 766 ILE A CA 1
ATOM 5960 C C . ILE A 1 766 ? -0.169 15.148 -8.744 1.00 95.56 766 ILE A C 1
ATOM 5962 O O . ILE A 1 766 ? 0.466 15.208 -9.796 1.00 95.56 766 ILE A O 1
ATOM 5966 N N . ILE A 1 767 ? -0.591 13.997 -8.217 1.00 97.25 767 ILE A N 1
ATOM 5967 C CA . ILE A 1 767 ? -0.490 12.682 -8.862 1.00 97.25 767 ILE A CA 1
ATOM 5968 C C . ILE A 1 767 ? -1.901 12.116 -9.044 1.00 97.25 767 ILE A C 1
ATOM 5970 O O . ILE A 1 767 ? -2.712 12.145 -8.114 1.00 97.25 767 ILE A O 1
ATOM 5974 N N . GLY A 1 768 ? -2.203 11.624 -10.247 1.00 97.81 768 GLY A N 1
ATOM 5975 C CA . GLY A 1 768 ? -3.519 11.072 -10.576 1.00 97.81 768 GLY A CA 1
ATOM 5976 C C . GLY A 1 768 ? -3.773 9.718 -9.911 1.00 97.81 768 GLY A C 1
ATOM 5977 O O . GLY A 1 768 ? -4.625 9.599 -9.031 1.00 97.81 768 GLY A O 1
ATOM 5978 N N . LEU A 1 769 ? -3.023 8.699 -10.321 1.00 98.50 769 LEU A N 1
ATOM 5979 C CA . LEU A 1 769 ? -3.112 7.339 -9.794 1.00 98.50 769 LEU A CA 1
ATOM 5980 C C . LEU A 1 769 ? -1.711 6.809 -9.505 1.00 98.50 769 LEU A C 1
ATOM 5982 O O . LEU A 1 769 ? -0.854 6.840 -10.384 1.00 98.50 769 LEU A O 1
ATOM 5986 N N . GLU A 1 770 ? -1.488 6.306 -8.295 1.00 98.56 770 GLU A N 1
ATOM 5987 C CA . GLU A 1 770 ? -0.213 5.736 -7.865 1.00 98.56 770 GLU A CA 1
ATOM 5988 C C . GLU A 1 770 ? -0.366 4.285 -7.386 1.00 98.56 770 GLU A C 1
ATOM 5990 O O . GLU A 1 770 ? -1.199 4.003 -6.524 1.00 98.56 770 GLU A O 1
ATOM 5995 N N . LEU A 1 771 ? 0.475 3.390 -7.911 1.00 98.44 771 LEU A N 1
ATOM 5996 C CA . LEU A 1 771 ? 0.718 2.039 -7.400 1.00 98.44 771 LEU A CA 1
ATOM 5997 C C . LEU A 1 771 ? 2.133 1.996 -6.806 1.00 98.44 771 LEU A C 1
ATOM 5999 O O . LEU A 1 771 ? 3.101 2.247 -7.522 1.00 98.44 771 LEU A O 1
ATOM 6003 N N . ASN A 1 772 ? 2.253 1.719 -5.508 1.00 96.81 772 ASN A N 1
ATOM 6004 C CA . ASN A 1 772 ? 3.499 1.847 -4.749 1.00 96.81 772 ASN A CA 1
ATOM 6005 C C . ASN A 1 772 ? 3.722 0.645 -3.809 1.00 96.81 772 ASN A C 1
ATOM 6007 O O . ASN A 1 772 ? 2.766 -0.010 -3.378 1.00 96.81 772 ASN A O 1
ATOM 6011 N N . ALA A 1 773 ? 4.983 0.392 -3.456 1.00 95.44 773 ALA A N 1
ATOM 6012 C CA . ALA A 1 773 ? 5.436 -0.525 -2.419 1.00 95.44 773 ALA A CA 1
ATOM 6013 C C . ALA A 1 773 ? 4.890 -1.942 -2.618 1.00 95.44 773 ALA A C 1
ATOM 6015 O O . ALA A 1 773 ? 4.115 -2.434 -1.801 1.00 95.44 773 ALA A O 1
ATOM 6016 N N . SER A 1 774 ? 5.284 -2.590 -3.718 1.00 96.44 774 SER A N 1
ATOM 6017 C CA . SER A 1 774 ? 4.829 -3.941 -4.084 1.00 96.44 774 SER A CA 1
ATOM 6018 C C . SER A 1 774 ? 3.316 -4.059 -4.309 1.00 96.44 774 SER A C 1
ATOM 6020 O O . SER A 1 774 ? 2.689 -5.053 -3.936 1.00 96.44 774 SER A O 1
ATOM 6022 N N . SER A 1 775 ? 2.703 -3.040 -4.921 1.00 98.12 775 SER A N 1
ATOM 6023 C CA . SER A 1 775 ? 1.299 -3.110 -5.335 1.00 98.12 775 SER A CA 1
ATOM 6024 C C . SER A 1 775 ? 1.177 -3.886 -6.647 1.00 98.12 775 SER A C 1
ATOM 6026 O O . SER A 1 775 ? 1.259 -3.303 -7.729 1.00 98.12 775 SER A O 1
ATOM 6028 N N . ASN A 1 776 ? 1.000 -5.205 -6.543 1.00 98.06 776 ASN A N 1
ATOM 6029 C CA . ASN A 1 776 ? 1.126 -6.129 -7.671 1.00 98.06 776 ASN A CA 1
ATOM 6030 C C . ASN A 1 776 ? -0.224 -6.636 -8.188 1.00 98.06 776 ASN A C 1
ATOM 6032 O O . ASN A 1 776 ? -1.203 -6.708 -7.446 1.00 98.06 776 ASN A O 1
ATOM 6036 N N . ASN A 1 777 ? -0.267 -7.119 -9.431 1.00 98.25 777 ASN A N 1
ATOM 6037 C CA . ASN A 1 777 ? -1.455 -7.782 -9.992 1.00 98.25 777 ASN A CA 1
ATOM 6038 C C . ASN A 1 777 ? -2.727 -6.909 -9.956 1.00 98.25 777 ASN A C 1
ATOM 6040 O O . ASN A 1 777 ? -3.833 -7.418 -9.761 1.00 98.25 777 ASN A O 1
ATOM 6044 N N . ASN A 1 778 ? -2.590 -5.590 -10.092 1.00 98.44 778 ASN A N 1
ATOM 6045 C CA . ASN A 1 778 ? -3.726 -4.677 -10.162 1.00 98.44 778 ASN A CA 1
ATOM 6046 C C . ASN A 1 778 ? -4.102 -4.381 -11.613 1.00 98.44 778 ASN A C 1
ATOM 6048 O O . ASN A 1 778 ? -3.253 -4.332 -12.503 1.00 98.44 778 ASN A O 1
ATOM 6052 N N . THR A 1 779 ? -5.391 -4.132 -11.836 1.00 98.75 779 THR A N 1
ATOM 6053 C CA . THR A 1 779 ? -5.925 -3.712 -13.133 1.00 98.75 779 THR A CA 1
ATOM 6054 C C . THR A 1 779 ? -6.332 -2.244 -13.081 1.00 98.75 779 THR A C 1
ATOM 6056 O O . THR A 1 779 ? -7.219 -1.868 -12.313 1.00 98.75 779 THR A O 1
ATOM 6059 N N . VAL A 1 780 ? -5.713 -1.417 -13.923 1.00 98.81 780 VAL A N 1
ATOM 6060 C CA . VAL A 1 780 ? -6.054 -0.003 -14.128 1.00 98.81 780 VAL A CA 1
ATOM 6061 C C . VAL A 1 780 ? -6.682 0.127 -15.511 1.00 98.81 780 VAL A C 1
ATOM 6063 O O . VAL A 1 780 ? -5.978 0.055 -16.516 1.00 98.81 780 VAL A O 1
ATOM 6066 N N . PHE A 1 781 ? -8.005 0.280 -15.572 1.00 98.44 781 PHE A N 1
ATOM 6067 C CA . PHE A 1 781 ? -8.764 0.097 -16.812 1.00 98.44 781 PHE A CA 1
ATOM 6068 C C . PHE A 1 781 ? -9.762 1.223 -17.108 1.00 98.44 781 PHE A C 1
ATOM 6070 O O . PHE A 1 781 ? -10.593 1.544 -16.265 1.00 98.44 781 PHE A O 1
ATOM 6077 N N . GLN A 1 782 ? -9.751 1.804 -18.310 1.00 98.44 782 GLN A N 1
ATOM 6078 C CA . GLN A 1 782 ? -10.754 2.806 -18.730 1.00 98.44 782 GLN A CA 1
ATOM 6079 C C . GLN A 1 782 ? -10.875 4.040 -17.812 1.00 98.44 782 GLN A C 1
ATOM 6081 O O . GLN A 1 782 ? -11.939 4.645 -17.689 1.00 98.44 782 GLN A O 1
ATOM 6086 N N . ASN A 1 783 ? -9.798 4.452 -17.142 1.00 98.69 783 ASN A N 1
ATOM 6087 C CA . ASN A 1 783 ? -9.805 5.682 -16.348 1.00 98.69 783 ASN A CA 1
ATOM 6088 C C . ASN A 1 783 ? -9.480 6.896 -17.224 1.00 98.69 783 ASN A C 1
ATOM 6090 O O . ASN A 1 783 ? -8.637 6.827 -18.120 1.00 98.69 783 ASN A O 1
ATOM 6094 N N . LYS A 1 784 ? -10.117 8.030 -16.926 1.00 98.69 784 LYS A N 1
ATOM 6095 C CA . LYS A 1 784 ? -9.784 9.336 -17.498 1.00 98.69 784 LYS A CA 1
ATOM 6096 C C . LYS A 1 784 ? -8.985 10.131 -16.472 1.00 98.69 784 LYS A C 1
ATOM 6098 O O . LYS A 1 784 ? -9.508 10.438 -15.404 1.00 98.69 784 LYS A O 1
ATOM 6103 N N . ILE A 1 785 ? -7.734 10.454 -16.789 1.00 98.62 785 ILE A N 1
ATOM 6104 C CA . ILE A 1 785 ? -6.803 11.134 -15.883 1.00 98.62 785 ILE A CA 1
ATOM 6105 C C . ILE A 1 785 ? -6.203 12.336 -16.605 1.00 98.62 785 ILE A C 1
ATOM 6107 O O . ILE A 1 785 ? -5.373 12.175 -17.503 1.00 98.62 785 ILE A O 1
ATOM 6111 N N . ASN A 1 786 ? -6.614 13.544 -16.220 1.00 97.62 786 ASN A N 1
ATOM 6112 C CA . ASN A 1 786 ? -6.135 14.753 -16.877 1.00 97.62 786 ASN A CA 1
ATOM 6113 C C . ASN A 1 786 ? -5.886 15.943 -15.952 1.00 97.62 786 ASN A C 1
ATOM 6115 O O . ASN A 1 786 ? -6.398 16.014 -14.837 1.00 97.62 786 ASN A O 1
ATOM 6119 N N . ASN A 1 787 ? -5.109 16.915 -16.433 1.00 96.38 787 ASN A N 1
ATOM 6120 C CA . ASN A 1 787 ? -4.795 18.145 -15.701 1.00 96.38 787 ASN A CA 1
ATOM 6121 C C . ASN A 1 787 ? -4.142 17.895 -14.326 1.00 96.38 787 ASN A C 1
ATOM 6123 O O . ASN A 1 787 ? -4.438 18.599 -13.360 1.00 96.38 787 ASN A O 1
ATOM 6127 N N . THR A 1 788 ? -3.272 16.885 -14.197 1.00 97.25 788 THR A N 1
ATOM 6128 C CA . THR A 1 788 ? -2.472 16.707 -12.971 1.00 97.25 788 THR A CA 1
ATOM 6129 C C . THR A 1 788 ? -1.225 17.597 -12.966 1.00 97.25 788 THR A C 1
ATOM 6131 O O . THR A 1 788 ? -0.665 17.926 -14.013 1.00 97.25 788 THR A O 1
ATOM 6134 N N . GLN A 1 789 ? -0.760 17.996 -11.778 1.00 96.31 789 GLN A N 1
ATOM 6135 C CA . GLN A 1 789 ? 0.423 18.848 -11.613 1.00 96.31 789 GLN A CA 1
ATOM 6136 C C . GLN A 1 789 ? 1.745 18.087 -11.748 1.00 96.31 789 GLN A C 1
ATOM 6138 O O . GLN A 1 789 ? 2.799 18.728 -11.725 1.00 96.31 789 GLN A O 1
ATOM 6143 N N . GLN A 1 790 ? 1.723 16.758 -11.866 1.00 95.44 790 GLN A N 1
ATOM 6144 C CA . GLN A 1 790 ? 2.885 15.928 -12.171 1.00 95.44 790 GLN A CA 1
ATOM 6145 C C . GLN A 1 790 ? 2.511 14.764 -13.100 1.00 95.44 790 GLN A C 1
ATOM 6147 O O . GLN A 1 790 ? 2.420 14.964 -14.309 1.00 95.44 790 GLN A O 1
ATOM 6152 N N . LYS A 1 791 ? 2.393 13.548 -12.549 1.00 96.19 791 LYS A N 1
ATOM 6153 C CA . LYS A 1 791 ? 2.214 12.302 -13.299 1.00 96.19 791 LYS A CA 1
ATOM 6154 C C . LYS A 1 791 ? 0.736 11.924 -13.334 1.00 96.19 791 LYS A C 1
ATOM 6156 O O . LYS A 1 791 ? 0.068 11.993 -12.299 1.00 96.19 791 LYS A O 1
ATOM 6161 N N . GLY A 1 792 ? 0.262 11.463 -14.491 1.00 98.00 792 GLY A N 1
ATOM 6162 C CA . GLY A 1 792 ? -1.074 10.884 -14.616 1.00 98.00 792 GLY A CA 1
ATOM 6163 C C . GLY A 1 792 ? -1.167 9.556 -13.862 1.00 98.00 792 GLY A C 1
ATOM 6164 O O . GLY A 1 792 ? -1.848 9.470 -12.841 1.00 98.00 792 GLY A O 1
ATOM 6165 N N . ILE A 1 793 ? -0.434 8.547 -14.335 1.00 98.69 793 ILE A N 1
ATOM 6166 C CA . ILE A 1 793 ? -0.299 7.225 -13.704 1.00 98.69 793 ILE A CA 1
ATOM 6167 C C . ILE A 1 793 ? 1.159 7.018 -13.283 1.00 98.69 793 ILE A C 1
ATOM 6169 O O . ILE A 1 793 ? 2.069 7.225 -14.085 1.00 98.69 793 ILE A O 1
ATOM 6173 N N . TYR A 1 794 ? 1.387 6.599 -12.040 1.00 98.62 794 TYR A N 1
ATOM 6174 C CA . TYR A 1 794 ? 2.710 6.328 -11.488 1.00 98.62 794 TYR A CA 1
ATOM 6175 C C . TYR A 1 794 ? 2.775 4.921 -10.886 1.00 98.62 794 TYR A C 1
ATOM 6177 O O . TYR A 1 794 ? 1.970 4.576 -10.027 1.00 98.62 794 TYR A O 1
ATOM 6185 N N . ILE A 1 795 ? 3.725 4.112 -11.348 1.00 98.31 795 ILE A N 1
ATOM 6186 C CA . ILE A 1 795 ? 3.976 2.747 -10.881 1.00 98.31 795 ILE A CA 1
ATOM 6187 C C . ILE A 1 795 ? 5.392 2.720 -10.321 1.00 98.31 795 ILE A C 1
ATOM 6189 O O . ILE A 1 795 ? 6.349 3.012 -11.039 1.00 98.31 795 ILE A O 1
ATOM 6193 N N . TYR A 1 796 ? 5.512 2.429 -9.032 1.00 95.00 796 TYR A N 1
ATOM 6194 C CA . TYR A 1 796 ? 6.732 2.651 -8.274 1.00 95.00 796 TYR A CA 1
ATOM 6195 C C . TYR A 1 796 ? 7.012 1.523 -7.278 1.00 95.00 796 TYR A C 1
ATOM 6197 O O . TYR A 1 796 ? 6.095 0.892 -6.753 1.00 95.00 796 TYR A O 1
ATOM 6205 N N . ASP A 1 797 ? 8.299 1.324 -6.996 1.00 95.31 797 ASP A N 1
ATOM 6206 C CA . ASP A 1 797 ? 8.823 0.526 -5.883 1.00 95.31 797 ASP A CA 1
ATOM 6207 C C . ASP A 1 797 ? 8.333 -0.930 -5.871 1.00 95.31 797 ASP A C 1
ATOM 6209 O O . ASP A 1 797 ? 7.536 -1.352 -5.030 1.00 95.31 797 ASP A O 1
ATOM 6213 N N . ALA A 1 798 ? 8.827 -1.700 -6.845 1.00 96.31 798 ALA A N 1
ATOM 6214 C CA . ALA A 1 798 ? 8.545 -3.120 -7.041 1.00 96.31 798 ALA A CA 1
ATOM 6215 C C . ALA A 1 798 ? 7.058 -3.449 -7.265 1.00 96.31 798 ALA A C 1
ATOM 6217 O O . ALA A 1 798 ? 6.617 -4.544 -6.922 1.00 96.31 798 ALA A O 1
ATOM 6218 N N . SER A 1 799 ? 6.289 -2.513 -7.835 1.00 98.12 799 SER A N 1
ATOM 6219 C CA . SER A 1 799 ? 4.883 -2.722 -8.203 1.00 98.12 799 SER A CA 1
ATOM 6220 C C . SER A 1 799 ? 4.797 -3.417 -9.566 1.00 98.12 799 SER A C 1
ATOM 6222 O O . SER A 1 799 ? 4.776 -2.780 -10.620 1.00 98.12 799 SER A O 1
ATOM 6224 N N . ASN A 1 800 ? 4.779 -4.744 -9.530 1.00 98.19 800 ASN A N 1
ATOM 6225 C CA . ASN A 1 800 ? 4.951 -5.632 -10.674 1.00 98.19 800 ASN A CA 1
ATOM 6226 C C . ASN A 1 800 ? 3.634 -6.260 -11.146 1.00 98.19 800 ASN A C 1
ATOM 6228 O O . ASN A 1 800 ? 2.634 -6.283 -10.426 1.00 98.19 800 ASN A O 1
ATOM 6232 N N . ASP A 1 801 ? 3.654 -6.835 -12.348 1.00 98.38 801 ASP A N 1
ATOM 6233 C CA . ASP A 1 801 ? 2.550 -7.644 -12.885 1.00 98.38 801 ASP A CA 1
ATOM 6234 C C . ASP A 1 801 ? 1.211 -6.879 -12.975 1.00 98.38 801 ASP A C 1
ATOM 6236 O O . ASP A 1 801 ? 0.132 -7.467 -12.890 1.00 98.38 801 ASP A O 1
ATOM 6240 N N . ASN A 1 802 ? 1.248 -5.550 -13.116 1.00 98.56 802 ASN A N 1
ATOM 6241 C CA . ASN A 1 802 ? 0.041 -4.740 -13.254 1.00 98.56 802 ASN A CA 1
ATOM 6242 C C . ASN A 1 802 ? -0.397 -4.634 -14.721 1.00 98.56 802 ASN A C 1
ATOM 6244 O O . ASN A 1 802 ? 0.425 -4.555 -15.641 1.00 98.56 802 ASN A O 1
ATOM 6248 N N . PHE A 1 803 ? -1.713 -4.584 -14.931 1.00 98.75 803 PHE A N 1
ATOM 6249 C CA . PHE A 1 803 ? -2.342 -4.440 -16.242 1.00 98.75 803 PHE A CA 1
ATOM 6250 C C . PHE A 1 803 ? -2.978 -3.054 -16.376 1.00 98.75 803 PHE A C 1
ATOM 6252 O O . PHE A 1 803 ? -3.986 -2.750 -15.737 1.00 98.75 803 PHE A O 1
ATOM 6259 N N . ILE A 1 804 ? -2.377 -2.199 -17.200 1.00 98.81 804 ILE A N 1
ATOM 6260 C CA . ILE A 1 804 ? -2.789 -0.813 -17.415 1.00 98.81 804 ILE A CA 1
ATOM 6261 C C . ILE A 1 804 ? -3.318 -0.709 -18.832 1.00 98.81 804 ILE A C 1
ATOM 6263 O O . ILE A 1 804 ? -2.535 -0.691 -19.784 1.00 98.81 804 ILE A O 1
ATOM 6267 N N . ALA A 1 805 ? -4.640 -0.654 -18.979 1.00 98.56 805 ALA A N 1
ATOM 6268 C CA . ALA A 1 805 ? -5.258 -0.721 -20.292 1.00 98.56 805 ALA A CA 1
ATOM 6269 C C . ALA A 1 805 ? -6.423 0.239 -20.523 1.00 98.56 805 ALA A C 1
ATOM 6271 O O . ALA A 1 805 ? -7.190 0.549 -19.616 1.00 98.56 805 ALA A O 1
ATOM 6272 N N . GLU A 1 806 ? -6.566 0.702 -21.765 1.00 98.50 806 GLU A N 1
ATOM 6273 C CA . GLU A 1 806 ? -7.684 1.553 -22.207 1.00 98.50 806 GLU A CA 1
ATOM 6274 C C . GLU A 1 806 ? -7.856 2.860 -21.413 1.00 98.50 806 GLU A C 1
ATOM 6276 O O . GLU A 1 806 ? -8.932 3.455 -21.403 1.00 98.50 806 GLU A O 1
ATOM 6281 N N . ASN A 1 807 ? -6.813 3.348 -20.739 1.00 98.62 807 ASN A N 1
ATOM 6282 C CA . ASN A 1 807 ? -6.886 4.610 -20.007 1.00 98.62 807 ASN A CA 1
ATOM 6283 C C . ASN A 1 807 ? -6.662 5.797 -20.950 1.00 98.62 807 ASN A C 1
ATOM 6285 O O . ASN A 1 807 ? -5.854 5.736 -21.878 1.00 98.62 807 ASN A O 1
ATOM 6289 N N . ASN A 1 808 ? -7.349 6.903 -20.669 1.00 98.69 808 ASN A N 1
ATOM 6290 C CA . ASN A 1 808 ? -7.128 8.190 -21.316 1.00 98.69 808 ASN A CA 1
ATOM 6291 C C . ASN A 1 808 ? -6.349 9.101 -20.361 1.00 98.69 808 ASN A C 1
ATOM 6293 O O . ASN A 1 808 ? -6.893 9.549 -19.349 1.00 98.69 808 ASN A O 1
ATOM 6297 N N . VAL A 1 809 ? -5.078 9.349 -20.677 1.00 98.69 809 VAL A N 1
ATOM 6298 C CA . VAL A 1 809 ? -4.141 10.094 -19.833 1.00 98.69 809 VAL A CA 1
ATOM 6299 C C . VAL A 1 809 ? -3.640 11.326 -20.579 1.00 98.69 809 VAL A C 1
ATOM 6301 O O . VAL A 1 809 ? -2.766 11.231 -21.446 1.00 98.69 809 VAL A O 1
ATOM 6304 N N . SER A 1 810 ? -4.192 12.496 -20.256 1.00 97.94 810 SER A N 1
ATOM 6305 C CA . SER A 1 810 ? -3.975 13.697 -21.067 1.00 97.94 810 SER A CA 1
ATOM 6306 C C . SER A 1 810 ? -3.702 14.970 -20.274 1.00 97.94 810 SER A C 1
ATOM 6308 O O . SER A 1 810 ? -4.148 15.108 -19.143 1.00 97.94 810 SER A O 1
ATOM 6310 N N . GLU A 1 811 ? -3.025 15.948 -20.878 1.00 97.25 811 GLU A N 1
ATOM 6311 C CA . GLU A 1 811 ? -2.866 17.306 -20.314 1.00 97.25 811 GLU A CA 1
ATOM 6312 C C . GLU A 1 811 ? -2.239 17.342 -18.900 1.00 97.25 811 GLU A C 1
ATOM 6314 O O . GLU A 1 811 ? -2.491 18.251 -18.111 1.00 97.25 811 GLU A O 1
ATOM 6319 N N . ASN A 1 812 ? -1.440 16.340 -18.528 1.00 97.38 812 ASN A N 1
ATOM 6320 C CA . ASN A 1 812 ? -0.723 16.326 -17.250 1.00 97.38 812 ASN A CA 1
ATOM 6321 C C . ASN A 1 812 ? 0.578 17.119 -17.380 1.00 97.38 812 ASN A C 1
ATOM 6323 O O . ASN A 1 812 ? 1.204 17.086 -18.432 1.00 97.38 812 ASN A O 1
ATOM 6327 N N . SER A 1 813 ? 1.023 17.833 -16.345 1.00 96.94 813 SER A N 1
ATOM 6328 C CA . SER A 1 813 ? 2.160 18.761 -16.482 1.00 96.94 813 SER A CA 1
ATOM 6329 C C . SER A 1 813 ? 3.521 18.069 -16.696 1.00 96.94 813 SER A C 1
ATOM 6331 O O . SER A 1 813 ? 4.466 18.704 -17.164 1.00 96.94 813 SER A O 1
ATOM 6333 N N . ARG A 1 814 ? 3.647 16.784 -16.329 1.00 96.00 814 ARG A N 1
ATOM 6334 C CA . ARG A 1 814 ? 4.845 15.955 -16.540 1.00 96.00 814 ARG A CA 1
ATOM 6335 C C . ARG A 1 814 ? 4.485 14.706 -17.346 1.00 96.00 814 ARG A C 1
ATOM 6337 O O . ARG A 1 814 ? 3.857 14.824 -18.389 1.00 96.00 814 ARG A O 1
ATOM 6344 N N . ALA A 1 815 ? 4.962 13.529 -16.939 1.00 97.00 815 ALA A N 1
ATOM 6345 C CA . ALA A 1 815 ? 4.740 12.306 -17.695 1.00 97.00 815 ALA A CA 1
ATOM 6346 C C . ALA A 1 815 ? 3.269 11.875 -17.647 1.00 97.00 815 ALA A C 1
ATOM 6348 O O . ALA A 1 815 ? 2.636 11.982 -16.594 1.00 97.00 815 ALA A O 1
ATOM 6349 N N . GLY A 1 816 ? 2.746 11.347 -18.753 1.00 98.00 816 GLY A N 1
ATOM 6350 C CA . GLY A 1 816 ? 1.433 10.703 -18.744 1.00 98.00 816 GLY A CA 1
ATOM 6351 C C . GLY A 1 816 ? 1.463 9.472 -17.839 1.00 98.00 816 GLY A C 1
ATOM 6352 O O . GLY A 1 816 ? 0.765 9.413 -16.827 1.00 98.00 816 GLY A O 1
ATOM 6353 N N . LEU A 1 817 ? 2.349 8.532 -18.162 1.00 98.62 817 LEU A N 1
ATOM 6354 C CA . LEU A 1 817 ? 2.545 7.285 -17.432 1.00 98.62 817 LEU A CA 1
ATOM 6355 C C . LEU A 1 817 ? 4.028 7.123 -17.060 1.00 98.62 817 LEU A C 1
ATOM 6357 O O . LEU A 1 817 ? 4.905 7.325 -17.899 1.00 98.62 817 LEU A O 1
ATOM 6361 N N . TYR A 1 818 ? 4.323 6.794 -15.803 1.00 98.69 818 TYR A N 1
ATOM 6362 C CA . TYR A 1 818 ? 5.691 6.677 -15.286 1.00 98.69 818 TYR A CA 1
ATOM 6363 C C . TYR A 1 818 ? 5.872 5.347 -14.543 1.00 98.69 818 TYR A C 1
ATOM 6365 O O . TYR A 1 818 ? 5.149 5.089 -13.584 1.00 98.69 818 TYR A O 1
ATOM 6373 N N . LEU A 1 819 ? 6.850 4.537 -14.956 1.00 98.38 819 LEU A N 1
ATOM 6374 C CA . LEU A 1 819 ? 7.313 3.322 -14.279 1.00 98.38 819 LEU A CA 1
ATOM 6375 C C . LEU A 1 819 ? 8.696 3.559 -13.677 1.00 98.38 819 LEU A C 1
ATOM 6377 O O . LEU A 1 819 ? 9.613 3.992 -14.376 1.00 98.38 819 LEU A O 1
ATOM 6381 N N . GLU A 1 820 ? 8.850 3.232 -12.401 1.00 98.25 820 GLU A N 1
ATOM 6382 C CA . GLU A 1 820 ? 10.127 3.271 -11.699 1.00 98.25 820 GLU A CA 1
ATOM 6383 C C . GLU A 1 820 ? 10.317 2.015 -10.848 1.00 98.25 820 GLU A C 1
ATOM 6385 O O . GLU A 1 820 ? 9.450 1.673 -10.039 1.00 98.25 820 GLU A O 1
ATOM 6390 N N . ARG A 1 821 ? 11.463 1.339 -11.001 1.00 98.12 821 ARG A N 1
ATOM 6391 C CA . ARG A 1 821 ? 11.809 0.127 -10.236 1.00 98.12 821 ARG A CA 1
ATOM 6392 C C . ARG A 1 821 ? 10.690 -0.923 -10.232 1.00 98.12 821 ARG A C 1
ATOM 6394 O O . ARG A 1 821 ? 10.397 -1.490 -9.183 1.00 98.12 821 ARG A O 1
ATOM 6401 N N . SER A 1 822 ? 10.026 -1.124 -11.370 1.00 98.00 822 SER A N 1
ATOM 6402 C CA . SER A 1 822 ? 8.830 -1.966 -11.491 1.00 98.00 822 SER A CA 1
ATOM 6403 C C . SER A 1 822 ? 8.890 -2.825 -12.759 1.00 98.00 822 SER A C 1
ATOM 6405 O O . SER A 1 822 ? 9.162 -2.331 -13.853 1.00 98.00 822 SER A O 1
ATOM 6407 N N . GLU A 1 823 ? 8.649 -4.124 -12.618 1.00 98.19 823 GLU A N 1
ATOM 6408 C CA . GLU A 1 823 ? 8.872 -5.139 -13.652 1.00 98.19 823 GLU A CA 1
ATOM 6409 C C . GLU A 1 823 ? 7.580 -5.832 -14.100 1.00 98.19 823 GLU A C 1
ATOM 6411 O O . GLU A 1 823 ? 6.586 -5.866 -13.375 1.00 98.19 823 GLU A O 1
ATOM 6416 N N . ASN A 1 824 ? 7.614 -6.445 -15.286 1.00 98.19 824 ASN A N 1
ATOM 6417 C CA . ASN A 1 824 ? 6.536 -7.292 -15.818 1.00 98.19 824 ASN A CA 1
ATOM 6418 C C . ASN A 1 824 ? 5.161 -6.603 -15.925 1.00 98.19 824 ASN A C 1
ATOM 6420 O O . ASN A 1 824 ? 4.123 -7.263 -15.906 1.00 98.19 824 ASN A O 1
ATOM 6424 N N . ASN A 1 825 ? 5.113 -5.276 -16.048 1.00 98.69 825 ASN A N 1
ATOM 6425 C CA . ASN A 1 825 ? 3.853 -4.565 -16.239 1.00 98.69 825 ASN A CA 1
ATOM 6426 C C . ASN A 1 825 ? 3.460 -4.547 -17.720 1.00 98.69 825 ASN A C 1
ATOM 6428 O O . ASN A 1 825 ? 4.307 -4.435 -18.609 1.00 98.69 825 ASN A O 1
ATOM 6432 N N . THR A 1 826 ? 2.157 -4.614 -17.984 1.00 98.81 826 THR A N 1
ATOM 6433 C CA . THR A 1 826 ? 1.595 -4.514 -19.335 1.00 98.81 826 THR A CA 1
ATOM 6434 C C . THR A 1 826 ? 0.843 -3.198 -19.488 1.00 98.81 826 THR A C 1
ATOM 6436 O O . THR A 1 826 ? -0.123 -2.938 -18.772 1.00 98.81 826 THR A O 1
ATOM 6439 N N . ILE A 1 827 ? 1.276 -2.380 -20.443 1.00 98.88 827 ILE A N 1
ATOM 6440 C CA . ILE A 1 827 ? 0.680 -1.095 -20.807 1.00 98.88 827 ILE A CA 1
ATOM 6441 C C . ILE A 1 827 ? 0.068 -1.265 -22.196 1.00 98.88 827 ILE A C 1
ATOM 6443 O O . ILE A 1 827 ? 0.786 -1.278 -23.197 1.00 98.88 827 ILE A O 1
ATOM 6447 N N . PHE A 1 828 ? -1.251 -1.439 -22.253 1.00 98.69 828 PHE A N 1
ATOM 6448 C CA . PHE A 1 828 ? -1.952 -1.888 -23.453 1.00 98.69 828 PHE A CA 1
ATOM 6449 C C . PHE A 1 828 ? -3.087 -0.952 -23.882 1.00 98.69 828 PHE A C 1
ATOM 6451 O O . PHE A 1 828 ? -3.984 -0.662 -23.099 1.00 98.69 828 PHE A O 1
ATOM 6458 N N . ASN A 1 829 ? -3.116 -0.529 -25.146 1.00 98.19 829 ASN A N 1
ATOM 6459 C CA . ASN A 1 829 ? -4.250 0.217 -25.714 1.00 98.19 829 ASN A CA 1
ATOM 6460 C C . ASN A 1 829 ? -4.633 1.501 -24.942 1.00 98.19 829 ASN A C 1
ATOM 6462 O O . ASN A 1 829 ? -5.804 1.863 -24.847 1.00 98.19 829 ASN A O 1
ATOM 6466 N N . ASN A 1 830 ? -3.660 2.192 -24.342 1.00 98.69 830 ASN A N 1
ATOM 6467 C CA . ASN A 1 830 ? -3.894 3.472 -23.674 1.00 98.69 830 ASN A CA 1
ATOM 6468 C C . ASN A 1 830 ? -3.777 4.631 -24.669 1.00 98.69 830 ASN A C 1
ATOM 6470 O O . ASN A 1 830 ? -2.989 4.592 -25.613 1.00 98.69 830 ASN A O 1
ATOM 6474 N N . THR A 1 831 ? -4.536 5.695 -24.417 1.00 98.75 831 THR A N 1
ATOM 6475 C CA . THR A 1 831 ? -4.468 6.959 -25.157 1.00 98.75 831 THR A CA 1
ATOM 6476 C C . THR A 1 831 ? -3.764 8.006 -24.296 1.00 98.75 831 THR A C 1
ATOM 6478 O O . THR A 1 831 ? -4.302 8.428 -23.273 1.00 98.75 831 THR A O 1
ATOM 6481 N N . ILE A 1 832 ? -2.554 8.415 -24.687 1.00 98.69 832 ILE A N 1
ATOM 6482 C CA . ILE A 1 832 ? -1.666 9.289 -23.907 1.00 98.69 832 ILE A CA 1
ATOM 6483 C C . ILE A 1 832 ? -1.349 10.556 -24.709 1.00 98.69 832 ILE A C 1
ATOM 6485 O O . ILE A 1 832 ? -0.537 10.530 -25.638 1.00 98.69 832 ILE A O 1
ATOM 6489 N N . LEU A 1 833 ? -2.002 11.670 -24.359 1.00 97.56 833 LEU A N 1
ATOM 6490 C CA . LEU A 1 833 ? -2.081 12.856 -25.222 1.00 97.56 833 LEU A CA 1
ATOM 6491 C C . LEU A 1 833 ? -1.679 14.158 -24.522 1.00 97.56 833 LEU A C 1
ATOM 6493 O O . LEU A 1 833 ? -2.219 14.496 -23.471 1.00 97.56 833 LEU A O 1
ATOM 6497 N N . GLY A 1 834 ? -0.823 14.966 -25.147 1.00 96.06 834 GLY A N 1
ATOM 6498 C CA . GLY A 1 834 ? -0.670 16.371 -24.744 1.00 96.06 834 GLY A CA 1
ATOM 6499 C C . GLY A 1 834 ? -0.073 16.587 -23.349 1.00 96.06 834 GLY A C 1
ATOM 6500 O O . GLY A 1 834 ? -0.380 17.594 -22.714 1.00 96.06 834 GLY A O 1
ATOM 6501 N N . ASN A 1 835 ? 0.719 15.648 -22.824 1.00 97.19 835 ASN A N 1
ATOM 6502 C CA . ASN A 1 835 ? 1.328 15.796 -21.502 1.00 97.19 835 ASN A CA 1
ATOM 6503 C C . ASN A 1 835 ? 2.604 16.659 -21.579 1.00 97.19 835 ASN A C 1
ATOM 6505 O O . ASN A 1 835 ? 3.372 16.590 -22.537 1.00 97.19 835 ASN A O 1
ATOM 6509 N N . GLY A 1 836 ? 2.852 17.472 -20.552 1.00 95.12 836 GLY A N 1
ATOM 6510 C CA . GLY A 1 836 ? 3.970 18.413 -20.428 1.00 95.12 836 GLY A CA 1
ATOM 6511 C C . GLY A 1 836 ? 5.338 17.772 -20.157 1.00 95.12 836 GLY A C 1
ATOM 6512 O O . GLY A 1 836 ? 6.319 18.494 -19.968 1.00 95.12 836 GLY A O 1
ATOM 6513 N N . GLY A 1 837 ? 5.429 16.441 -20.169 1.00 94.81 837 GLY A N 1
ATOM 6514 C CA . GLY A 1 837 ? 6.660 15.654 -20.137 1.00 94.81 837 GLY A CA 1
ATOM 6515 C C . GLY A 1 837 ? 6.664 14.553 -21.203 1.00 94.81 837 GLY A C 1
ATOM 6516 O O . GLY A 1 837 ? 6.258 14.781 -22.337 1.00 94.81 837 GLY A O 1
ATOM 6517 N N . ASN A 1 838 ? 7.169 13.364 -20.853 1.00 96.69 838 ASN A N 1
ATOM 6518 C CA . ASN A 1 838 ? 7.137 12.203 -21.752 1.00 96.69 838 ASN A CA 1
ATOM 6519 C C . ASN A 1 838 ? 5.731 11.583 -21.782 1.00 96.69 838 ASN A C 1
ATOM 6521 O O . ASN A 1 838 ? 5.016 11.656 -20.783 1.00 96.69 838 ASN A O 1
ATOM 6525 N N . GLY A 1 839 ? 5.345 10.922 -22.872 1.00 98.00 839 GLY A N 1
ATOM 6526 C CA . GLY A 1 839 ? 4.117 10.123 -22.879 1.00 98.00 839 GLY A CA 1
ATOM 6527 C C . GLY A 1 839 ? 4.208 8.992 -21.850 1.00 98.00 839 GLY A C 1
ATOM 6528 O O . GLY A 1 839 ? 3.481 8.982 -20.853 1.00 98.00 839 GLY A O 1
ATOM 6529 N N . ILE A 1 840 ? 5.177 8.099 -22.058 1.00 98.69 840 ILE A N 1
ATOM 6530 C CA . ILE A 1 840 ? 5.547 7.014 -21.146 1.00 98.69 840 ILE A CA 1
ATOM 6531 C C . ILE A 1 840 ? 7.016 7.176 -20.739 1.00 98.69 840 ILE A C 1
ATOM 6533 O O . ILE A 1 840 ? 7.880 7.384 -21.588 1.00 98.69 840 ILE A O 1
ATOM 6537 N N . PHE A 1 841 ? 7.316 7.072 -19.446 1.00 98.56 841 PHE A N 1
ATOM 6538 C CA . PHE A 1 841 ? 8.681 7.056 -18.916 1.00 98.56 841 PHE A CA 1
ATOM 6539 C C . PHE A 1 841 ? 8.922 5.772 -18.124 1.00 98.56 841 PHE A C 1
ATOM 6541 O O . PHE A 1 841 ? 8.130 5.449 -17.246 1.00 98.56 841 PHE A O 1
ATOM 6548 N N . VAL A 1 842 ? 10.005 5.060 -18.413 1.00 98.56 842 VAL A N 1
ATOM 6549 C CA . VAL A 1 842 ? 10.366 3.775 -17.807 1.00 98.56 842 VAL A CA 1
ATOM 6550 C C . VAL A 1 842 ? 11.794 3.879 -17.285 1.00 98.56 842 VAL A C 1
ATOM 6552 O O . VAL A 1 842 ? 12.723 4.051 -18.068 1.00 98.56 842 VAL A O 1
ATOM 6555 N N . SER A 1 843 ? 11.980 3.799 -15.970 1.00 98.31 843 SER A N 1
ATOM 6556 C CA . SER A 1 843 ? 13.302 3.901 -15.348 1.00 98.31 843 SER A CA 1
ATOM 6557 C C . SER A 1 843 ? 13.570 2.773 -14.374 1.00 98.31 843 SER A C 1
ATOM 6559 O O . SER A 1 843 ? 12.701 2.407 -13.577 1.00 98.31 843 SER A O 1
ATOM 6561 N N . LEU A 1 844 ? 14.773 2.197 -14.453 1.00 98.38 844 LEU A N 1
ATOM 6562 C CA . LEU A 1 844 ? 15.191 1.064 -13.622 1.00 98.38 844 LEU A CA 1
ATOM 6563 C C . LEU A 1 844 ? 14.156 -0.077 -13.638 1.00 98.38 844 LEU A C 1
ATOM 6565 O O . LEU A 1 844 ? 13.892 -0.685 -12.607 1.00 98.38 844 LEU A O 1
ATOM 6569 N N . SER A 1 845 ? 13.496 -0.295 -14.778 1.00 98.25 845 SER A N 1
ATOM 6570 C CA . SER A 1 845 ? 12.279 -1.104 -14.889 1.00 98.25 845 SER A CA 1
ATOM 6571 C C . SER A 1 845 ? 12.369 -2.027 -16.098 1.00 98.25 845 SER A C 1
ATOM 6573 O O . SER A 1 845 ? 12.505 -1.572 -17.235 1.00 98.25 845 SER A O 1
ATOM 6575 N N . SER A 1 846 ? 12.273 -3.330 -15.856 1.00 97.75 846 SER A N 1
ATOM 6576 C CA . SER A 1 846 ? 12.595 -4.356 -16.851 1.00 97.75 846 SER A CA 1
ATOM 6577 C C . SER A 1 846 ? 11.397 -5.228 -17.207 1.00 97.75 846 SER A C 1
ATOM 6579 O O . SER A 1 846 ? 10.448 -5.341 -16.433 1.00 97.75 846 SER A O 1
ATOM 6581 N N . LYS A 1 847 ? 11.450 -5.886 -18.371 1.00 98.25 847 LYS A N 1
ATOM 6582 C CA . LYS A 1 847 ? 10.431 -6.867 -18.808 1.00 98.25 847 LYS A CA 1
ATOM 6583 C C . LYS A 1 847 ? 9.012 -6.304 -18.930 1.00 98.25 847 LYS A C 1
ATOM 6585 O O . LYS A 1 847 ? 8.039 -7.049 -18.854 1.00 98.25 847 LYS A O 1
ATOM 6590 N N . ASN A 1 848 ? 8.868 -4.995 -19.113 1.00 98.50 848 ASN A N 1
ATOM 6591 C CA . ASN A 1 848 ? 7.562 -4.383 -19.319 1.00 98.50 848 ASN A CA 1
ATOM 6592 C C . ASN A 1 848 ? 7.155 -4.490 -20.792 1.00 98.50 848 ASN A C 1
ATOM 6594 O O . ASN A 1 848 ? 7.992 -4.378 -21.692 1.00 98.50 848 ASN A O 1
ATOM 6598 N N . ASN A 1 849 ? 5.859 -4.689 -21.025 1.00 98.69 849 ASN A N 1
ATOM 6599 C CA . ASN A 1 849 ? 5.276 -4.788 -22.356 1.00 98.69 849 ASN A CA 1
ATOM 6600 C C . ASN A 1 849 ? 4.440 -3.538 -22.657 1.00 98.69 849 ASN A C 1
ATOM 6602 O O . ASN A 1 849 ? 3.419 -3.301 -22.011 1.00 98.69 849 ASN A O 1
ATOM 6606 N N . ILE A 1 850 ? 4.879 -2.732 -23.621 1.00 98.88 850 ILE A N 1
ATOM 6607 C CA . ILE A 1 850 ? 4.206 -1.509 -24.066 1.00 98.88 850 ILE A CA 1
ATOM 6608 C C . ILE A 1 850 ? 3.633 -1.781 -25.451 1.00 98.88 850 ILE A C 1
ATOM 6610 O O . ILE A 1 850 ? 4.368 -1.771 -26.441 1.00 98.88 850 ILE A O 1
ATOM 6614 N N . THR A 1 851 ? 2.325 -2.030 -25.525 1.00 98.62 851 THR A N 1
ATOM 6615 C CA . THR A 1 851 ? 1.694 -2.531 -26.752 1.00 98.62 851 THR A CA 1
ATOM 6616 C C . THR A 1 851 ? 0.443 -1.760 -27.156 1.00 98.62 851 THR A C 1
ATOM 6618 O O . THR A 1 851 ? -0.416 -1.469 -26.326 1.00 98.62 851 THR A O 1
ATOM 6621 N N . SER A 1 852 ? 0.290 -1.472 -28.450 1.00 98.38 852 SER A N 1
ATOM 6622 C CA . SER A 1 852 ? -0.940 -0.894 -29.023 1.00 98.38 852 SER A CA 1
ATOM 6623 C C . SER A 1 852 ? -1.369 0.459 -28.440 1.00 98.38 852 SER A C 1
ATOM 6625 O O . SER A 1 852 ? -2.548 0.793 -28.482 1.00 98.38 852 SER A O 1
ATOM 6627 N N . ASN A 1 853 ? -0.454 1.251 -27.876 1.00 98.69 853 ASN A N 1
ATOM 6628 C CA . ASN A 1 853 ? -0.795 2.553 -27.297 1.00 98.69 853 ASN A CA 1
ATOM 6629 C C . ASN A 1 853 ? -0.769 3.668 -28.350 1.00 98.69 853 ASN A C 1
ATOM 6631 O O . ASN A 1 853 ? 0.050 3.658 -29.268 1.00 98.69 853 ASN A O 1
ATOM 6635 N N . ILE A 1 854 ? -1.628 4.670 -28.157 1.00 98.81 854 ILE A N 1
ATOM 6636 C CA . ILE A 1 854 ? -1.669 5.909 -28.940 1.00 98.81 854 ILE A CA 1
ATOM 6637 C C . ILE A 1 854 ? -0.979 6.999 -28.117 1.00 98.81 854 ILE A C 1
ATOM 6639 O O . ILE A 1 854 ? -1.513 7.427 -27.093 1.00 98.81 854 ILE A O 1
ATOM 6643 N N . ILE A 1 855 ? 0.202 7.452 -28.542 1.00 98.69 855 ILE A N 1
ATOM 6644 C CA . ILE A 1 855 ? 1.065 8.362 -27.775 1.00 98.69 855 ILE A CA 1
ATOM 6645 C C . ILE A 1 855 ? 1.364 9.601 -28.614 1.00 98.69 855 ILE A C 1
ATOM 6647 O O . ILE A 1 855 ? 2.229 9.569 -29.494 1.00 98.69 855 ILE A O 1
ATOM 6651 N N . LYS A 1 856 ? 0.648 10.703 -28.356 1.00 97.50 856 LYS A N 1
ATOM 6652 C CA . LYS A 1 856 ? 0.719 11.885 -29.228 1.00 97.50 856 LYS A CA 1
ATOM 6653 C C . LYS A 1 856 ? 0.882 13.216 -28.514 1.00 97.50 856 LYS A C 1
ATOM 6655 O O . LYS A 1 856 ? 0.328 13.441 -27.439 1.00 97.50 856 LYS A O 1
ATOM 6660 N N . SER A 1 857 ? 1.588 14.132 -29.173 1.00 95.62 857 SER A N 1
ATOM 6661 C CA . SER A 1 857 ? 1.675 15.548 -28.785 1.00 95.62 857 SER A CA 1
ATOM 6662 C C . SER A 1 857 ? 2.210 15.797 -27.370 1.00 95.62 857 SER A C 1
ATOM 6664 O O . SER A 1 857 ? 1.878 16.811 -26.758 1.00 95.62 857 SER A O 1
ATOM 6666 N N . ASN A 1 858 ? 3.024 14.891 -26.826 1.00 95.94 858 ASN A N 1
ATOM 6667 C CA . ASN A 1 858 ? 3.682 15.109 -25.540 1.00 95.94 858 ASN A CA 1
ATOM 6668 C C . ASN A 1 858 ? 4.897 16.037 -25.729 1.00 95.94 858 ASN A C 1
ATOM 6670 O O . ASN A 1 858 ? 5.554 16.020 -26.770 1.00 95.94 858 ASN A O 1
ATOM 6674 N N . SER A 1 859 ? 5.187 16.887 -24.741 1.00 94.44 859 SER A N 1
ATOM 6675 C CA . SER A 1 859 ? 6.196 17.949 -24.889 1.00 94.44 859 SER A CA 1
ATOM 6676 C C . SER A 1 859 ? 7.641 17.428 -24.924 1.00 94.44 859 SER A C 1
ATOM 6678 O O . SER A 1 859 ? 8.536 18.158 -25.344 1.00 94.44 859 SER A O 1
ATOM 6680 N N . LYS A 1 860 ? 7.865 16.190 -24.462 1.00 94.75 860 LYS A N 1
ATOM 6681 C CA . LYS A 1 860 ? 9.133 15.448 -24.549 1.00 94.75 860 LYS A CA 1
ATOM 6682 C C . LYS A 1 860 ? 8.931 14.156 -25.352 1.00 94.75 860 LYS A C 1
ATOM 6684 O O . LYS A 1 860 ? 8.123 14.126 -26.271 1.00 94.75 860 LYS A O 1
ATOM 6689 N N . ASN A 1 861 ? 9.667 13.093 -25.030 1.00 96.19 861 ASN A N 1
ATOM 6690 C CA . ASN A 1 861 ? 9.650 11.849 -25.792 1.00 96.19 861 ASN A CA 1
ATOM 6691 C C . ASN A 1 861 ? 8.273 11.171 -25.757 1.00 96.19 861 ASN A C 1
ATOM 6693 O O . ASN A 1 861 ? 7.549 11.278 -24.763 1.00 96.19 861 ASN A O 1
ATOM 6697 N N . GLY A 1 862 ? 7.946 10.407 -26.800 1.00 97.56 862 GLY A N 1
ATOM 6698 C CA . GLY A 1 862 ? 6.776 9.526 -26.774 1.00 97.56 862 GLY A CA 1
ATOM 6699 C C . GLY A 1 862 ? 6.942 8.461 -25.688 1.00 97.56 862 GLY A C 1
ATOM 6700 O O . GLY A 1 862 ? 6.199 8.440 -24.707 1.00 97.56 862 GLY A O 1
ATOM 6701 N N . ILE A 1 863 ? 7.986 7.643 -25.824 1.00 98.56 863 ILE A N 1
ATOM 6702 C CA . ILE A 1 863 ? 8.421 6.646 -24.842 1.00 98.56 863 ILE A CA 1
ATOM 6703 C C . ILE A 1 863 ? 9.885 6.917 -24.487 1.00 98.56 863 ILE A C 1
ATOM 6705 O O . ILE A 1 863 ? 10.728 7.048 -25.373 1.00 98.56 863 ILE A O 1
ATOM 6709 N N . HIS A 1 864 ? 10.196 6.991 -23.195 1.00 98.19 864 HIS A N 1
ATOM 6710 C CA . HIS A 1 864 ? 11.553 7.171 -22.687 1.00 98.19 864 HIS A CA 1
ATOM 6711 C C . HIS A 1 864 ? 11.952 6.018 -21.766 1.00 98.19 864 HIS A C 1
ATOM 6713 O O . HIS A 1 864 ? 11.235 5.736 -20.810 1.00 98.19 864 HIS A O 1
ATOM 6719 N N . PHE A 1 865 ? 13.115 5.424 -22.011 1.00 98.38 865 PHE A N 1
ATOM 6720 C CA . PHE A 1 865 ? 13.750 4.430 -21.155 1.00 98.38 865 PHE A CA 1
ATOM 6721 C C . PHE A 1 865 ? 15.041 4.968 -20.547 1.00 98.38 865 PHE A C 1
ATOM 6723 O O . PHE A 1 865 ? 15.865 5.555 -21.249 1.00 98.38 865 PHE A O 1
ATOM 6730 N N . GLU A 1 866 ? 15.245 4.681 -19.266 1.00 98.06 866 GLU A N 1
ATOM 6731 C CA . GLU A 1 866 ? 16.475 4.972 -18.538 1.00 98.06 866 GLU A CA 1
ATOM 6732 C C . GLU A 1 866 ? 16.906 3.746 -17.718 1.00 98.06 866 GLU A C 1
ATOM 6734 O O . GLU A 1 866 ? 16.130 3.223 -16.917 1.00 98.06 866 GLU A O 1
ATOM 6739 N N . ASN A 1 867 ? 18.142 3.272 -17.911 1.00 98.19 867 ASN A N 1
ATOM 6740 C CA . ASN A 1 867 ? 18.745 2.174 -17.138 1.00 98.19 867 ASN A CA 1
ATOM 6741 C C . ASN A 1 867 ? 17.824 0.944 -17.016 1.00 98.19 867 ASN A C 1
ATOM 6743 O O . ASN A 1 867 ? 17.529 0.485 -15.914 1.00 98.19 867 ASN A O 1
ATOM 6747 N N . SER A 1 868 ? 17.298 0.462 -18.139 1.00 97.88 868 SER A N 1
ATOM 6748 C CA . SER A 1 868 ? 16.222 -0.535 -18.178 1.00 97.88 868 SER A CA 1
ATOM 6749 C C . SER A 1 868 ? 16.543 -1.635 -19.188 1.00 97.88 868 SER A C 1
ATOM 6751 O O . SER A 1 868 ? 17.245 -1.387 -20.167 1.00 97.88 868 SER A O 1
ATOM 6753 N N . GLU A 1 869 ? 16.029 -2.849 -18.985 1.00 98.06 869 GLU A N 1
ATOM 6754 C CA . GLU A 1 869 ? 16.355 -3.983 -19.859 1.00 98.06 869 GLU A CA 1
ATOM 6755 C C . GLU A 1 869 ? 15.167 -4.886 -20.195 1.00 98.06 869 GLU A C 1
ATOM 6757 O O . GLU A 1 869 ? 14.155 -4.921 -19.495 1.00 98.06 869 GLU A O 1
ATOM 6762 N N . SER A 1 870 ? 15.305 -5.659 -21.273 1.00 98.19 870 SER A N 1
ATOM 6763 C CA . SER A 1 870 ? 14.330 -6.677 -21.683 1.00 98.19 870 SER A CA 1
ATOM 6764 C C . SER A 1 870 ? 12.901 -6.147 -21.877 1.00 98.19 870 SER A C 1
ATOM 6766 O O . SER A 1 870 ? 11.943 -6.885 -21.670 1.00 98.19 870 SER A O 1
ATOM 6768 N N . ASN A 1 871 ? 12.724 -4.875 -22.241 1.00 98.44 871 ASN A N 1
ATOM 6769 C CA . ASN A 1 871 ? 11.397 -4.301 -22.472 1.00 98.44 871 ASN A CA 1
ATOM 6770 C C . ASN A 1 871 ? 10.930 -4.570 -23.911 1.00 98.44 871 ASN A C 1
ATOM 6772 O O . ASN A 1 871 ? 11.739 -4.581 -24.842 1.00 98.44 871 ASN A O 1
ATOM 6776 N N . ASN A 1 872 ? 9.621 -4.761 -24.087 1.00 98.56 872 ASN A N 1
ATOM 6777 C CA . ASN A 1 872 ? 8.996 -4.957 -25.393 1.00 98.56 872 ASN A CA 1
ATOM 6778 C C . ASN A 1 872 ? 8.142 -3.740 -25.768 1.00 98.56 872 ASN A C 1
ATOM 6780 O O . ASN A 1 872 ? 7.271 -3.332 -24.999 1.00 98.56 872 ASN A O 1
ATOM 6784 N N . VAL A 1 873 ? 8.386 -3.165 -26.944 1.00 98.75 873 VAL A N 1
ATOM 6785 C CA . VAL A 1 873 ? 7.649 -2.018 -27.488 1.00 98.75 873 VAL A CA 1
ATOM 6786 C C . VAL A 1 873 ? 7.083 -2.417 -28.840 1.00 98.75 873 VAL A C 1
ATOM 6788 O O . VAL A 1 873 ? 7.828 -2.499 -29.818 1.00 98.75 873 VAL A O 1
ATOM 6791 N N . GLU A 1 874 ? 5.774 -2.662 -28.893 1.00 98.25 874 GLU A N 1
ATOM 6792 C CA . GLU A 1 874 ? 5.125 -3.246 -30.069 1.00 98.25 874 GLU A CA 1
ATOM 6793 C C . GLU A 1 874 ? 3.817 -2.552 -30.478 1.00 98.25 874 GLU A C 1
ATOM 6795 O O . GLU A 1 874 ? 3.002 -2.201 -29.631 1.00 98.25 874 GLU A O 1
ATOM 6800 N N . TRP A 1 875 ? 3.556 -2.387 -31.778 1.00 98.38 875 TRP A N 1
ATOM 6801 C CA . TRP A 1 875 ? 2.269 -1.890 -32.300 1.00 98.38 875 TRP A CA 1
ATOM 6802 C C . TRP A 1 875 ? 1.832 -0.514 -31.773 1.00 98.38 875 TRP A C 1
ATOM 6804 O O . TRP A 1 875 ? 0.643 -0.206 -31.792 1.00 98.38 875 TRP A O 1
ATOM 6814 N N . ASN A 1 876 ? 2.748 0.326 -31.287 1.00 98.69 876 ASN A N 1
ATOM 6815 C CA . ASN A 1 876 ? 2.396 1.656 -30.787 1.00 98.69 876 ASN A CA 1
ATOM 6816 C C . ASN A 1 876 ? 2.347 2.686 -31.924 1.00 98.69 876 ASN A C 1
ATOM 6818 O O . ASN A 1 876 ? 3.158 2.644 -32.852 1.00 98.69 876 ASN A O 1
ATOM 6822 N N . ASP A 1 877 ? 1.415 3.633 -31.807 1.00 98.69 877 ASP A N 1
ATOM 6823 C CA . ASP A 1 877 ? 1.270 4.795 -32.686 1.00 98.69 877 ASP A CA 1
ATOM 6824 C C . ASP A 1 877 ? 1.814 6.045 -31.977 1.00 98.69 877 ASP A C 1
ATOM 6826 O O . ASP A 1 877 ? 1.182 6.586 -31.063 1.00 98.69 877 ASP A O 1
ATOM 6830 N N . ILE A 1 878 ? 3.027 6.460 -32.351 1.00 98.50 878 ILE A N 1
ATOM 6831 C CA . ILE A 1 878 ? 3.830 7.474 -31.662 1.00 98.50 878 ILE A CA 1
ATOM 6832 C C . ILE A 1 878 ? 4.033 8.677 -32.584 1.00 98.50 878 ILE A C 1
ATOM 6834 O O . ILE A 1 878 ? 4.869 8.639 -33.493 1.00 98.50 878 ILE A O 1
ATOM 6838 N N . GLU A 1 879 ? 3.307 9.769 -32.325 1.00 96.75 879 GLU A N 1
ATOM 6839 C CA . GLU A 1 879 ? 3.296 10.930 -33.224 1.00 96.75 879 GLU A CA 1
ATOM 6840 C C . GLU A 1 879 ? 3.424 12.292 -32.535 1.00 96.75 879 GLU A C 1
ATOM 6842 O O . GLU A 1 879 ? 2.836 12.540 -31.484 1.00 96.75 879 GLU A O 1
ATOM 6847 N N . TYR A 1 880 ? 4.116 13.238 -33.176 1.00 94.00 880 TYR A N 1
ATOM 6848 C CA . TYR A 1 880 ? 4.182 14.642 -32.738 1.00 94.00 880 TYR A CA 1
ATOM 6849 C C . TYR A 1 880 ? 4.737 14.856 -31.318 1.00 94.00 880 TYR A C 1
ATOM 6851 O O . TYR A 1 880 ? 4.360 15.821 -30.653 1.00 94.00 880 TYR A O 1
ATOM 6859 N N . ASN A 1 881 ? 5.609 13.966 -30.836 1.00 93.38 881 ASN A N 1
ATOM 6860 C CA . ASN A 1 881 ? 6.261 14.096 -29.532 1.00 93.38 881 ASN A CA 1
ATOM 6861 C C . ASN A 1 881 ? 7.632 14.792 -29.668 1.00 93.38 881 ASN A C 1
ATOM 6863 O O . ASN A 1 881 ? 8.421 14.448 -30.549 1.00 93.38 881 ASN A O 1
ATOM 6867 N N . ASP A 1 882 ? 7.898 15.759 -28.784 1.00 83.12 882 ASP A N 1
ATOM 6868 C CA . ASP A 1 882 ? 9.067 16.661 -28.769 1.00 83.12 882 ASP A CA 1
ATOM 6869 C C . ASP A 1 882 ? 9.458 17.258 -30.133 1.00 83.12 882 ASP A C 1
ATOM 6871 O O . ASP A 1 882 ? 10.350 16.772 -30.824 1.00 83.12 882 ASP A O 1
ATOM 6875 N N . ASN A 1 883 ? 8.870 18.398 -30.491 1.00 64.25 883 ASN A N 1
ATOM 6876 C CA . ASN A 1 883 ? 9.201 19.088 -31.741 1.00 64.25 883 ASN A CA 1
ATOM 6877 C C . ASN A 1 883 ? 10.507 19.918 -31.680 1.00 64.25 883 ASN A C 1
ATOM 6879 O O . ASN A 1 883 ? 10.805 20.635 -32.634 1.00 64.25 883 ASN A O 1
ATOM 6883 N N . LEU A 1 884 ? 11.291 19.865 -30.590 1.00 60.28 884 LEU A N 1
ATOM 6884 C CA . LEU A 1 884 ? 12.481 20.710 -30.370 1.00 60.28 884 LEU A CA 1
ATOM 6885 C C . LEU A 1 884 ? 13.825 19.991 -30.623 1.00 60.28 884 LEU A C 1
ATOM 6887 O O . LEU A 1 884 ? 14.849 20.350 -30.044 1.00 60.28 884 LEU A O 1
ATOM 6891 N N . ALA A 1 885 ? 13.844 19.010 -31.532 1.00 60.75 885 ALA A N 1
ATOM 6892 C CA . ALA A 1 885 ? 15.029 18.316 -32.075 1.00 60.75 885 ALA A CA 1
ATOM 6893 C C . ALA A 1 885 ? 15.887 17.477 -31.096 1.00 60.75 885 ALA A C 1
ATOM 6895 O O . ALA A 1 885 ? 16.807 16.780 -31.544 1.00 60.75 885 ALA A O 1
ATOM 6896 N N . ASN A 1 886 ? 15.596 17.491 -29.790 1.00 63.84 886 ASN A N 1
ATOM 6897 C CA . ASN A 1 886 ? 16.389 16.780 -28.782 1.00 63.84 886 ASN A CA 1
ATOM 6898 C C . ASN A 1 886 ? 15.770 15.451 -28.324 1.00 63.84 886 ASN A C 1
ATOM 6900 O O . ASN A 1 886 ? 16.520 14.479 -28.196 1.00 63.84 886 ASN A O 1
ATOM 6904 N N . GLY A 1 887 ? 14.452 15.378 -28.126 1.00 69.75 887 GLY A N 1
ATOM 6905 C CA . GLY A 1 887 ? 13.731 14.147 -27.794 1.00 69.75 887 GLY A CA 1
ATOM 6906 C C . GLY A 1 887 ? 13.333 13.314 -29.009 1.00 69.75 887 GLY A C 1
ATOM 6907 O O . GLY A 1 887 ? 13.427 13.760 -30.150 1.00 69.75 887 GLY A O 1
ATOM 6908 N N . GLY A 1 888 ? 12.932 12.069 -28.762 1.00 85.56 888 GLY A N 1
ATOM 6909 C CA . GLY A 1 888 ? 12.553 11.080 -29.764 1.00 85.56 888 GLY A CA 1
ATOM 6910 C C . GLY A 1 888 ? 11.156 10.497 -29.556 1.00 85.56 888 GLY A C 1
ATOM 6911 O O . GLY A 1 888 ? 10.581 10.586 -28.472 1.00 85.56 888 GLY A O 1
ATOM 6912 N N . GLY A 1 889 ? 10.615 9.855 -30.590 1.00 95.38 889 GLY A N 1
ATOM 6913 C CA . GLY A 1 889 ? 9.432 9.009 -30.466 1.00 95.38 889 GLY A CA 1
ATOM 6914 C C . GLY A 1 889 ? 9.693 7.883 -29.467 1.00 95.38 889 GLY A C 1
ATOM 6915 O O . GLY A 1 889 ? 8.967 7.758 -28.482 1.00 95.38 889 GLY A O 1
ATOM 6916 N N . VAL A 1 890 ? 10.798 7.155 -29.654 1.00 97.94 890 VAL A N 1
ATOM 6917 C CA . VAL A 1 890 ? 11.366 6.230 -28.661 1.00 97.94 890 VAL A CA 1
ATOM 6918 C C . VAL A 1 890 ? 12.785 6.672 -28.313 1.00 97.94 890 VAL A C 1
ATOM 6920 O O . VAL A 1 890 ? 13.645 6.772 -29.186 1.00 97.94 890 VAL A O 1
ATOM 6923 N N . TYR A 1 891 ? 13.041 6.933 -27.035 1.00 97.31 891 TYR A N 1
ATOM 6924 C CA . TYR A 1 891 ? 14.343 7.351 -26.518 1.00 97.31 891 TYR A CA 1
ATOM 6925 C C . TYR A 1 891 ? 14.830 6.350 -25.470 1.00 97.31 891 TYR A C 1
ATOM 6927 O O . TYR A 1 891 ? 14.125 6.112 -24.495 1.00 97.31 891 TYR A O 1
ATOM 6935 N N . GLY A 1 892 ? 16.027 5.792 -25.626 1.00 97.00 892 GLY A N 1
ATOM 6936 C CA . GLY A 1 892 ? 16.639 4.878 -24.663 1.00 97.00 892 GLY A CA 1
ATOM 6937 C C . GLY A 1 892 ? 18.017 5.353 -24.221 1.00 97.00 892 GLY A C 1
ATOM 6938 O O . GLY A 1 892 ? 18.907 5.527 -25.047 1.00 97.00 892 GLY A O 1
ATOM 6939 N N . LEU A 1 893 ? 18.203 5.538 -22.917 1.00 96.88 893 LEU A N 1
ATOM 6940 C CA . LEU A 1 893 ? 19.502 5.751 -22.286 1.00 96.88 893 LEU A CA 1
ATOM 6941 C C . LEU A 1 893 ? 19.836 4.526 -21.438 1.00 96.88 893 LEU A C 1
ATOM 6943 O O . LEU A 1 893 ? 19.119 4.233 -20.481 1.00 96.88 893 LEU A O 1
ATOM 6947 N N . ASN A 1 894 ? 20.914 3.817 -21.779 1.00 97.62 894 ASN A N 1
ATOM 6948 C CA . ASN A 1 894 ? 21.237 2.517 -21.179 1.00 97.62 894 ASN A CA 1
ATOM 6949 C C . ASN A 1 894 ? 20.044 1.539 -21.261 1.00 97.62 894 ASN A C 1
ATOM 6951 O O . ASN A 1 894 ? 19.679 0.904 -20.269 1.00 97.62 894 ASN A O 1
ATOM 6955 N N . LEU A 1 895 ? 19.391 1.477 -22.428 1.00 98.19 895 LEU A N 1
ATOM 6956 C CA . LEU A 1 895 ? 18.358 0.485 -22.717 1.00 98.19 895 LEU A CA 1
ATOM 6957 C C . LEU A 1 895 ? 19.044 -0.771 -23.245 1.00 98.19 895 LEU A C 1
ATOM 6959 O O . LEU A 1 895 ? 19.797 -0.676 -24.210 1.00 98.19 895 LEU A O 1
ATOM 6963 N N . ASN A 1 896 ? 18.802 -1.930 -22.640 1.00 98.25 896 ASN A N 1
ATOM 6964 C CA . ASN A 1 896 ? 19.502 -3.159 -23.019 1.00 98.25 896 ASN A CA 1
ATOM 6965 C C . ASN A 1 896 ? 18.545 -4.307 -23.340 1.00 98.25 896 ASN A C 1
ATOM 6967 O O . ASN A 1 896 ? 17.452 -4.386 -22.779 1.00 98.25 896 ASN A O 1
ATOM 6971 N N . GLN A 1 897 ? 18.963 -5.230 -24.212 1.00 98.38 897 GLN A N 1
ATOM 6972 C CA . GLN A 1 897 ? 18.246 -6.488 -24.486 1.00 98.38 897 GLN A CA 1
ATOM 6973 C C . GLN A 1 897 ? 16.760 -6.309 -24.849 1.00 98.38 897 GLN A C 1
ATOM 6975 O O . GLN A 1 897 ? 15.948 -7.201 -24.621 1.00 98.38 897 GLN A O 1
ATOM 6980 N N . SER A 1 898 ? 16.381 -5.140 -25.366 1.00 98.62 898 SER A N 1
ATOM 6981 C CA . SER A 1 898 ? 14.984 -4.764 -25.577 1.00 98.62 898 SER A CA 1
ATOM 6982 C C . SER A 1 898 ? 14.589 -4.889 -27.044 1.00 98.62 898 SER A C 1
ATOM 6984 O O . SER A 1 898 ? 15.424 -4.764 -27.946 1.00 98.62 898 SER A O 1
ATOM 6986 N N . LEU A 1 899 ? 13.303 -5.142 -27.277 1.00 98.75 899 LEU A N 1
ATOM 6987 C CA . LEU A 1 899 ? 12.723 -5.312 -28.604 1.00 98.75 899 LEU A CA 1
ATOM 6988 C C . LEU A 1 899 ? 11.805 -4.126 -28.911 1.00 98.75 899 LEU A C 1
ATOM 6990 O O . LEU A 1 899 ? 10.840 -3.872 -28.195 1.00 98.75 899 LEU A O 1
ATOM 6994 N N . ILE A 1 900 ? 12.115 -3.394 -29.978 1.00 98.75 900 ILE A N 1
ATOM 6995 C CA . ILE A 1 900 ? 11.302 -2.290 -30.495 1.00 98.75 900 ILE A CA 1
ATOM 6996 C C . ILE A 1 900 ? 10.838 -2.711 -31.881 1.00 98.75 900 ILE A C 1
ATOM 6998 O O . ILE A 1 900 ? 11.640 -2.704 -32.820 1.00 98.75 900 ILE A O 1
ATOM 7002 N N . HIS A 1 901 ? 9.575 -3.110 -32.026 1.00 98.50 901 HIS A N 1
ATOM 7003 C CA . HIS A 1 901 ? 9.102 -3.644 -33.297 1.00 98.50 901 HIS A CA 1
ATOM 7004 C C . HIS A 1 901 ? 7.664 -3.319 -33.677 1.00 98.50 901 HIS A C 1
ATOM 7006 O O . HIS A 1 901 ? 6.836 -3.053 -32.821 1.00 98.50 901 HIS A O 1
ATOM 7012 N N . ASN A 1 902 ? 7.350 -3.340 -34.973 1.00 98.44 902 ASN A N 1
ATOM 7013 C CA . ASN A 1 902 ? 5.996 -3.088 -35.483 1.00 98.44 902 ASN A CA 1
ATOM 7014 C C . ASN A 1 902 ? 5.380 -1.742 -35.028 1.00 98.44 902 ASN A C 1
ATOM 7016 O O . ASN A 1 902 ? 4.161 -1.634 -34.918 1.00 98.44 902 ASN A O 1
ATOM 7020 N N . ASN A 1 903 ? 6.182 -0.715 -34.722 1.00 98.69 903 ASN A N 1
ATOM 7021 C CA . ASN A 1 903 ? 5.663 0.590 -34.294 1.00 98.69 903 ASN A CA 1
ATOM 7022 C C . ASN A 1 903 ? 5.559 1.576 -35.465 1.00 98.69 903 ASN A C 1
ATOM 7024 O O . ASN A 1 903 ? 6.397 1.572 -36.370 1.00 98.69 903 ASN A O 1
ATOM 7028 N N . SER A 1 904 ? 4.569 2.468 -35.390 1.00 98.56 904 SER A N 1
ATOM 7029 C CA . SER A 1 904 ? 4.454 3.666 -36.227 1.00 98.56 904 SER A CA 1
ATOM 7030 C C . SER A 1 904 ? 5.049 4.852 -35.467 1.00 98.56 904 SER A C 1
ATOM 7032 O O . SER A 1 904 ? 4.522 5.253 -34.432 1.00 98.56 904 SER A O 1
ATOM 7034 N N . ILE A 1 905 ? 6.180 5.388 -35.936 1.00 98.06 905 ILE A N 1
ATOM 7035 C CA . ILE A 1 905 ? 6.939 6.454 -35.266 1.00 98.06 905 ILE A CA 1
ATOM 7036 C C . ILE A 1 905 ? 7.112 7.626 -36.231 1.00 98.06 905 ILE A C 1
ATOM 7038 O O . ILE A 1 905 ? 8.063 7.688 -37.022 1.00 98.06 905 ILE A O 1
ATOM 7042 N N . ILE A 1 906 ? 6.164 8.561 -36.174 1.00 95.81 906 ILE A N 1
ATOM 7043 C CA . ILE A 1 906 ? 5.974 9.564 -37.221 1.00 95.81 906 ILE A CA 1
ATOM 7044 C C . ILE A 1 906 ? 6.011 10.989 -36.664 1.00 95.81 906 ILE A C 1
ATOM 7046 O O . ILE A 1 906 ? 5.348 11.307 -35.686 1.00 95.81 906 ILE A O 1
ATOM 7050 N N . SER A 1 907 ? 6.726 11.897 -37.333 1.00 93.62 907 SER A N 1
ATOM 7051 C CA . SER A 1 907 ? 6.680 13.338 -37.023 1.00 93.62 907 SER A CA 1
ATOM 7052 C C . SER A 1 907 ? 7.030 13.706 -35.575 1.00 93.62 907 SER A C 1
ATOM 7054 O O . SER A 1 907 ? 6.480 14.656 -35.029 1.00 93.62 907 SER A O 1
ATOM 7056 N N . ASN A 1 908 ? 7.959 12.975 -34.963 1.00 93.38 908 ASN A N 1
ATOM 7057 C CA . ASN A 1 908 ? 8.555 13.301 -33.665 1.00 93.38 908 ASN A CA 1
ATOM 7058 C C . ASN A 1 908 ? 9.878 14.070 -33.855 1.00 93.38 908 ASN A C 1
ATOM 7060 O O . ASN A 1 908 ? 10.357 14.225 -34.982 1.00 93.38 908 ASN A O 1
ATOM 7064 N N . GLY A 1 909 ? 10.504 14.522 -32.764 1.00 89.62 909 GLY A N 1
ATOM 7065 C CA . GLY A 1 909 ? 11.837 15.140 -32.792 1.00 89.62 909 GLY A CA 1
ATOM 7066 C C . GLY A 1 909 ? 12.882 14.253 -33.470 1.00 89.62 909 GLY A C 1
ATOM 7067 O O . GLY A 1 909 ? 13.335 14.556 -34.566 1.00 89.62 909 GLY A O 1
ATOM 7068 N N . LYS A 1 910 ? 13.234 13.126 -32.859 1.00 90.69 910 LYS A N 1
ATOM 7069 C CA . LYS A 1 910 ? 13.925 11.983 -33.485 1.00 90.69 910 LYS A CA 1
ATOM 7070 C C . LYS A 1 910 ? 12.950 10.811 -33.596 1.00 90.69 910 LYS A C 1
ATOM 7072 O O . LYS A 1 910 ? 11.993 10.753 -32.833 1.00 90.69 910 LYS A O 1
ATOM 7077 N N . GLY A 1 911 ? 13.172 9.858 -34.497 1.00 94.81 911 GLY A N 1
ATOM 7078 C CA . GLY A 1 911 ? 12.366 8.632 -34.521 1.00 94.81 911 GLY A CA 1
ATOM 7079 C C . GLY A 1 911 ? 12.684 7.729 -33.323 1.00 94.81 911 GLY A C 1
ATOM 7080 O O . GLY A 1 911 ? 11.983 7.746 -32.309 1.00 94.81 911 GLY A O 1
ATOM 7081 N N . ILE A 1 912 ? 13.774 6.971 -33.431 1.00 97.25 912 ILE A N 1
ATOM 7082 C CA . ILE A 1 912 ? 14.327 6.103 -32.387 1.00 97.25 912 ILE A CA 1
ATOM 7083 C C . ILE A 1 912 ? 15.740 6.585 -32.054 1.00 97.25 912 ILE A C 1
ATOM 7085 O O . ILE A 1 912 ? 16.586 6.676 -32.939 1.00 97.25 912 ILE A O 1
ATOM 7089 N N . TYR A 1 913 ? 16.015 6.874 -30.785 1.00 96.50 913 TYR A N 1
ATOM 7090 C CA . TYR A 1 913 ? 17.339 7.275 -30.306 1.00 96.50 913 TYR A CA 1
ATOM 7091 C C . TYR A 1 913 ? 17.780 6.367 -29.160 1.00 96.50 913 TYR A C 1
ATOM 7093 O O . TYR A 1 913 ? 17.145 6.386 -28.108 1.00 96.50 913 TYR A O 1
ATOM 7101 N N . LEU A 1 914 ? 18.861 5.603 -29.336 1.00 97.25 914 LEU A N 1
ATOM 7102 C CA . LEU A 1 914 ? 19.468 4.793 -28.278 1.00 97.25 914 LEU A CA 1
ATOM 7103 C C . LEU A 1 914 ? 20.894 5.275 -27.985 1.00 97.25 914 LEU A C 1
ATOM 7105 O O . LEU A 1 914 ? 21.743 5.327 -28.874 1.00 97.25 914 LEU A O 1
ATOM 7109 N N . ALA A 1 915 ? 21.159 5.608 -26.726 1.00 96.81 915 ALA A N 1
ATOM 7110 C CA . ALA A 1 915 ? 22.466 6.018 -26.230 1.00 96.81 915 ALA A CA 1
ATOM 7111 C C . ALA A 1 915 ? 22.982 5.032 -25.184 1.00 96.81 915 ALA A C 1
ATOM 7113 O O . ALA A 1 915 ? 22.214 4.579 -24.327 1.00 96.81 915 ALA A O 1
ATOM 7114 N N . SER A 1 916 ? 24.276 4.711 -25.245 1.00 97.94 916 SER A N 1
ATOM 7115 C CA . SER A 1 916 ? 24.948 3.803 -24.303 1.00 97.94 916 SER A CA 1
ATOM 7116 C C . SER A 1 916 ? 24.207 2.471 -24.116 1.00 97.94 916 SER A C 1
ATOM 7118 O O . SER A 1 916 ? 24.120 1.931 -23.018 1.00 97.94 916 SER A O 1
ATOM 7120 N N . SER A 1 917 ? 23.594 1.975 -25.191 1.00 98.12 917 SER A N 1
ATOM 7121 C CA . SER A 1 917 ? 22.608 0.894 -25.166 1.00 98.12 917 SER A CA 1
ATOM 7122 C C . SER A 1 917 ? 23.165 -0.373 -25.814 1.00 98.12 917 SER A C 1
ATOM 7124 O O . SER A 1 917 ? 23.889 -0.305 -26.812 1.00 98.12 917 SER A O 1
ATOM 7126 N N . TYR A 1 918 ? 22.828 -1.535 -25.259 1.00 97.69 918 TYR A N 1
ATOM 7127 C CA . TYR A 1 918 ? 23.451 -2.812 -25.606 1.00 97.69 918 TYR A CA 1
ATOM 7128 C C . TYR A 1 918 ? 22.445 -3.882 -26.052 1.00 97.69 918 TYR A C 1
ATOM 7130 O O . TYR A 1 918 ? 21.448 -4.137 -25.377 1.00 97.69 918 TYR A O 1
ATOM 7138 N N . ASN A 1 919 ? 22.756 -4.574 -27.152 1.00 98.19 919 ASN A N 1
ATOM 7139 C CA . ASN A 1 919 ? 22.048 -5.775 -27.613 1.00 98.19 919 ASN A CA 1
ATOM 7140 C C . ASN A 1 919 ? 20.522 -5.600 -27.751 1.00 98.19 919 ASN A C 1
ATOM 7142 O O . ASN A 1 919 ? 19.743 -6.479 -27.389 1.00 98.19 919 ASN A O 1
ATOM 7146 N N . ASN A 1 920 ? 20.072 -4.452 -28.257 1.00 98.62 920 ASN A N 1
ATOM 7147 C CA . ASN A 1 920 ? 18.663 -4.232 -28.578 1.00 98.62 920 ASN A CA 1
ATOM 7148 C C . ASN A 1 920 ? 18.366 -4.630 -30.017 1.00 98.62 920 ASN A C 1
ATOM 7150 O O . ASN A 1 920 ? 19.242 -4.598 -30.887 1.00 98.62 920 ASN A O 1
ATOM 7154 N N . SER A 1 921 ? 17.101 -4.946 -30.282 1.00 98.56 921 SER A N 1
ATOM 7155 C CA . SER A 1 921 ? 16.632 -5.229 -31.627 1.00 98.56 921 SER A CA 1
ATOM 7156 C C . SER A 1 921 ? 15.515 -4.281 -32.044 1.00 98.56 921 SER A C 1
ATOM 7158 O O . SER A 1 921 ? 14.473 -4.206 -31.402 1.00 98.56 921 SER A O 1
ATOM 7160 N N . ILE A 1 922 ? 15.750 -3.556 -33.134 1.00 98.75 922 ILE A N 1
ATOM 7161 C CA . ILE A 1 922 ? 14.829 -2.603 -33.744 1.00 98.75 922 ILE A CA 1
ATOM 7162 C C . ILE A 1 922 ? 14.345 -3.223 -35.055 1.00 98.75 922 ILE A C 1
ATOM 7164 O O . ILE A 1 922 ? 15.131 -3.325 -35.999 1.00 98.75 922 ILE A O 1
ATOM 7168 N N . GLN A 1 923 ? 13.092 -3.680 -35.115 1.00 98.38 923 GLN A N 1
ATOM 7169 C CA . GLN A 1 923 ? 12.598 -4.482 -36.241 1.00 98.38 923 GLN A CA 1
ATOM 7170 C C . GLN A 1 923 ? 11.249 -4.021 -36.797 1.00 98.38 923 GLN A C 1
ATOM 7172 O O . GLN A 1 923 ? 10.357 -3.703 -36.027 1.00 98.38 923 GLN A O 1
ATOM 7177 N N . PHE A 1 924 ? 11.033 -4.061 -38.113 1.00 98.44 924 PHE A N 1
ATOM 7178 C CA . PHE A 1 924 ? 9.694 -3.860 -38.708 1.00 98.44 924 PHE A CA 1
ATOM 7179 C C . PHE A 1 924 ? 8.983 -2.548 -38.316 1.00 98.44 924 PHE A C 1
ATOM 7181 O O . PHE A 1 924 ? 7.755 -2.476 -38.334 1.00 98.44 924 PHE A O 1
ATOM 7188 N N . ASN A 1 925 ? 9.718 -1.505 -37.921 1.00 98.56 925 ASN A N 1
ATOM 7189 C CA . ASN A 1 925 ? 9.117 -0.219 -37.570 1.00 98.56 925 ASN A CA 1
ATOM 7190 C C . ASN A 1 925 ? 8.960 0.660 -38.812 1.00 98.56 925 ASN A C 1
ATOM 7192 O O . ASN A 1 925 ? 9.825 0.667 -39.691 1.00 98.56 925 ASN A O 1
ATOM 7196 N N . GLN A 1 926 ? 7.892 1.456 -38.827 1.00 98.31 926 GLN A N 1
ATOM 7197 C CA . GLN A 1 926 ? 7.707 2.556 -39.764 1.00 98.31 926 GLN A CA 1
ATOM 7198 C C . GLN A 1 926 ? 8.189 3.852 -39.105 1.00 98.31 926 GLN A C 1
ATOM 7200 O O . GLN A 1 926 ? 7.548 4.369 -38.191 1.00 98.31 926 GLN A O 1
ATOM 7205 N N . VAL A 1 927 ? 9.323 4.386 -39.559 1.00 96.88 927 VAL A N 1
ATOM 7206 C CA . VAL A 1 927 ? 9.971 5.570 -38.977 1.00 96.88 927 VAL A CA 1
ATOM 7207 C C . VAL A 1 927 ? 10.007 6.689 -40.009 1.00 96.88 927 VAL A C 1
ATOM 7209 O O . VAL A 1 927 ? 10.853 6.690 -40.907 1.00 96.88 927 VAL A O 1
ATOM 7212 N N . ALA A 1 928 ? 9.097 7.661 -39.895 1.00 94.38 928 ALA A N 1
ATOM 7213 C CA . ALA A 1 928 ? 8.908 8.643 -40.960 1.00 94.38 928 ALA A CA 1
ATOM 7214 C C . ALA A 1 928 ? 8.740 10.096 -40.507 1.00 94.38 928 ALA A C 1
ATOM 7216 O O . ALA A 1 928 ? 8.102 10.393 -39.501 1.00 94.38 928 ALA A O 1
ATOM 7217 N N . ARG A 1 929 ? 9.227 11.036 -41.328 1.00 91.94 929 ARG A N 1
ATOM 7218 C CA . ARG A 1 929 ? 9.003 12.488 -41.157 1.00 91.94 929 ARG A CA 1
ATOM 7219 C C . ARG A 1 929 ? 9.452 13.053 -39.803 1.00 91.94 929 ARG A C 1
ATOM 7221 O O . ARG A 1 929 ? 8.905 14.063 -39.367 1.00 91.94 929 ARG A O 1
ATOM 7228 N N . ASN A 1 930 ? 10.413 12.418 -39.133 1.00 91.50 930 ASN A N 1
ATOM 7229 C CA . ASN A 1 930 ? 10.959 12.903 -37.865 1.00 91.50 930 ASN A CA 1
ATOM 7230 C C . ASN A 1 930 ? 11.968 14.044 -38.100 1.00 91.50 930 ASN A C 1
ATOM 7232 O O . ASN A 1 930 ? 12.566 14.140 -39.171 1.00 91.50 930 ASN A O 1
ATOM 7236 N N . GLY A 1 931 ? 12.122 14.941 -37.126 1.00 86.31 931 GLY A N 1
ATOM 7237 C CA . GLY A 1 931 ? 12.774 16.242 -37.302 1.00 86.31 931 GLY A CA 1
ATOM 7238 C C . GLY A 1 931 ? 14.310 16.283 -37.259 1.00 86.31 931 GLY A C 1
ATOM 7239 O O . GLY A 1 931 ? 14.899 17.212 -37.805 1.00 86.31 931 GLY A O 1
ATOM 7240 N N . ASN A 1 932 ? 14.965 15.316 -36.620 1.00 83.38 932 ASN A N 1
ATOM 7241 C CA . ASN A 1 932 ? 16.420 15.242 -36.441 1.00 83.38 932 ASN A CA 1
ATOM 7242 C C . ASN A 1 932 ? 16.905 13.782 -36.516 1.00 83.38 932 ASN A C 1
ATOM 7244 O O . ASN A 1 932 ? 17.633 13.280 -35.657 1.00 83.38 932 ASN A O 1
ATOM 7248 N N . GLY A 1 933 ? 16.423 13.096 -37.545 1.00 87.00 933 GLY A N 1
ATOM 7249 C CA . GLY A 1 933 ? 16.802 11.748 -37.926 1.00 87.00 933 GLY A CA 1
ATOM 7250 C C . GLY A 1 933 ? 15.810 10.645 -37.568 1.00 87.00 933 GLY A C 1
ATOM 7251 O O . GLY A 1 933 ? 14.943 10.794 -36.702 1.00 87.00 933 GLY A O 1
ATOM 7252 N N . GLY A 1 934 ? 15.925 9.535 -38.300 1.00 92.44 934 GLY A N 1
ATOM 7253 C CA . GLY A 1 934 ? 15.070 8.357 -38.157 1.00 92.44 934 GLY A CA 1
ATOM 7254 C C . GLY A 1 934 ? 15.519 7.474 -36.997 1.00 92.44 934 GLY A C 1
ATOM 7255 O O . GLY A 1 934 ? 14.879 7.474 -35.950 1.00 92.44 934 GLY A O 1
ATOM 7256 N N . ILE A 1 935 ? 16.622 6.741 -37.166 1.00 95.44 935 ILE A N 1
ATOM 7257 C CA . ILE A 1 935 ? 17.201 5.862 -36.136 1.00 95.44 935 ILE A CA 1
ATOM 7258 C C . ILE A 1 935 ? 18.624 6.319 -35.801 1.00 95.44 935 ILE A C 1
ATOM 7260 O O . ILE A 1 935 ? 19.467 6.426 -36.684 1.00 95.44 935 ILE A O 1
ATOM 7264 N N . TYR A 1 936 ? 18.912 6.558 -34.526 1.00 95.06 936 TYR A N 1
ATOM 7265 C CA . TYR A 1 936 ? 20.212 7.037 -34.056 1.00 95.06 936 TYR A CA 1
ATOM 7266 C C . TYR A 1 936 ? 20.708 6.147 -32.913 1.00 95.06 936 TYR A C 1
ATOM 7268 O O . TYR A 1 936 ? 20.072 6.066 -31.864 1.00 95.06 936 TYR A O 1
ATOM 7276 N N . LEU A 1 937 ? 21.872 5.520 -33.104 1.00 97.00 937 LEU A N 1
ATOM 7277 C CA . LEU A 1 937 ? 22.654 4.855 -32.062 1.00 97.00 937 LEU A CA 1
ATOM 7278 C C . LEU A 1 937 ? 23.912 5.666 -31.703 1.00 97.00 937 LEU A C 1
ATOM 7280 O O . LEU A 1 937 ? 24.681 6.023 -32.593 1.00 97.00 937 LEU A O 1
ATOM 7284 N N . SER A 1 938 ? 24.131 5.944 -30.416 1.00 96.69 938 SER A N 1
ATOM 7285 C CA . SER A 1 938 ? 25.320 6.655 -29.911 1.00 96.69 938 SER A CA 1
ATOM 7286 C C . SER A 1 938 ? 25.967 5.878 -28.764 1.00 96.69 938 SER A C 1
ATOM 7288 O O . SER A 1 938 ? 25.253 5.403 -27.878 1.00 96.69 938 SER A O 1
ATOM 7290 N N . TYR A 1 939 ? 27.293 5.710 -28.762 1.00 97.81 939 TYR A N 1
ATOM 7291 C CA . TYR A 1 939 ? 28.031 4.960 -27.724 1.00 97.81 939 TYR A CA 1
ATOM 7292 C C . TYR A 1 939 ? 27.469 3.554 -27.439 1.00 97.81 939 TYR A C 1
ATOM 7294 O O . TYR A 1 939 ? 27.532 3.056 -26.318 1.00 97.81 939 TYR A O 1
ATOM 7302 N N . SER A 1 940 ? 26.856 2.927 -28.440 1.00 97.94 940 SER A N 1
ATOM 7303 C CA . SER A 1 940 ? 26.016 1.742 -28.278 1.00 97.94 940 SER A CA 1
ATOM 7304 C C . SER A 1 940 ? 26.675 0.505 -28.889 1.00 97.94 940 SER A C 1
ATOM 7306 O O . SER A 1 940 ? 27.557 0.606 -29.740 1.00 97.94 940 SER A O 1
ATOM 7308 N N . GLN A 1 941 ? 26.282 -0.684 -28.436 1.00 97.75 941 GLN A N 1
ATOM 7309 C CA . GLN A 1 941 ? 26.988 -1.924 -28.770 1.00 97.75 941 GLN A CA 1
ATOM 7310 C C . GLN A 1 941 ? 26.033 -3.074 -29.100 1.00 97.75 941 GLN A C 1
ATOM 7312 O O . GLN A 1 941 ? 24.979 -3.212 -28.487 1.00 97.75 941 GLN A O 1
ATOM 7317 N N . GLU A 1 942 ? 26.403 -3.914 -30.067 1.00 98.00 942 GLU A N 1
ATOM 7318 C CA . GLU A 1 942 ? 25.698 -5.168 -30.403 1.00 98.00 942 GLU A CA 1
ATOM 7319 C C . GLU A 1 942 ? 24.214 -5.009 -30.793 1.00 98.00 942 GLU A C 1
ATOM 7321 O O . GLU A 1 942 ? 23.438 -5.963 -30.754 1.00 98.00 942 GLU A O 1
ATOM 7326 N N . ASN A 1 943 ? 23.788 -3.808 -31.192 1.00 98.19 943 ASN A N 1
ATOM 7327 C CA . ASN A 1 943 ? 22.397 -3.559 -31.570 1.00 98.19 943 ASN A CA 1
ATOM 7328 C C . ASN A 1 943 ? 22.106 -4.035 -32.998 1.00 98.19 943 ASN A C 1
ATOM 7330 O O . ASN A 1 943 ? 22.954 -3.952 -33.890 1.00 98.19 943 ASN A O 1
ATOM 7334 N N . LYS A 1 944 ? 20.871 -4.492 -33.220 1.00 98.69 944 LYS A N 1
ATOM 7335 C CA . LYS A 1 944 ? 20.379 -4.988 -34.509 1.00 98.69 944 LYS A CA 1
ATOM 7336 C C . LYS A 1 944 ? 19.241 -4.116 -35.025 1.00 98.69 944 LYS A C 1
ATOM 7338 O O . LYS A 1 944 ? 18.244 -3.953 -34.329 1.00 98.69 944 LYS A O 1
ATOM 7343 N N . ILE A 1 945 ? 19.359 -3.621 -36.250 1.00 98.62 945 ILE A N 1
ATOM 7344 C CA . ILE A 1 945 ? 18.345 -2.841 -36.962 1.00 98.62 945 ILE A CA 1
ATOM 7345 C C . ILE A 1 945 ? 17.935 -3.646 -38.198 1.00 98.62 945 ILE A C 1
ATOM 7347 O O . ILE A 1 945 ? 18.731 -3.794 -39.123 1.00 98.62 945 ILE A O 1
ATOM 7351 N N . ILE A 1 946 ? 16.731 -4.223 -38.191 1.00 98.62 946 ILE A N 1
ATOM 7352 C CA . ILE A 1 946 ? 16.313 -5.245 -39.162 1.00 98.62 946 ILE A CA 1
ATOM 7353 C C . ILE A 1 946 ? 14.975 -4.878 -39.813 1.00 98.62 946 ILE A C 1
ATOM 7355 O O . ILE A 1 946 ? 13.996 -4.649 -39.111 1.00 98.62 946 ILE A O 1
ATOM 7359 N N . SER A 1 947 ? 14.890 -4.879 -41.142 1.00 98.31 947 SER A N 1
ATOM 7360 C CA . SER A 1 947 ? 13.606 -4.774 -41.862 1.00 98.31 947 SER A CA 1
ATOM 7361 C C . SER A 1 947 ? 12.729 -3.570 -41.480 1.00 98.31 947 SER A C 1
ATOM 7363 O O . SER A 1 947 ? 11.507 -3.683 -41.440 1.00 98.31 947 SER A O 1
ATOM 7365 N N . ASN A 1 948 ? 13.326 -2.415 -41.177 1.00 98.25 948 ASN A N 1
ATOM 7366 C CA . ASN A 1 948 ? 12.585 -1.179 -40.909 1.00 98.25 948 ASN A CA 1
ATOM 7367 C C . ASN A 1 948 ? 12.342 -0.391 -42.207 1.00 98.25 948 ASN A C 1
ATOM 7369 O O . ASN A 1 948 ? 13.186 -0.390 -43.107 1.00 98.25 948 ASN A O 1
ATOM 7373 N N . ASP A 1 949 ? 11.208 0.311 -42.263 1.00 97.19 949 ASP A N 1
ATOM 7374 C CA . ASP A 1 949 ? 10.874 1.295 -43.299 1.00 97.19 949 ASP A CA 1
ATOM 7375 C C . ASP A 1 949 ? 11.165 2.701 -42.756 1.00 97.19 949 ASP A C 1
ATOM 7377 O O . ASP A 1 949 ? 10.483 3.190 -41.850 1.00 97.19 949 ASP A O 1
ATOM 7381 N N . ILE A 1 950 ? 12.219 3.335 -43.273 1.00 95.19 950 ILE A N 1
ATOM 7382 C CA . ILE A 1 950 ? 12.737 4.616 -42.787 1.00 95.19 950 ILE A CA 1
ATOM 7383 C C . ILE A 1 950 ? 12.612 5.649 -43.904 1.00 95.19 950 ILE A C 1
ATOM 7385 O O . ILE A 1 950 ? 13.396 5.650 -44.854 1.00 95.19 950 ILE A O 1
ATOM 7389 N N . THR A 1 951 ? 11.636 6.549 -43.780 1.00 91.12 951 THR A N 1
ATOM 7390 C CA . THR A 1 951 ? 11.223 7.396 -44.905 1.00 91.12 951 THR A CA 1
ATOM 7391 C C . THR A 1 951 ? 11.126 8.884 -44.547 1.00 91.12 951 THR A C 1
ATOM 7393 O O . THR A 1 951 ? 10.418 9.288 -43.625 1.00 91.12 951 THR A O 1
ATOM 7396 N N . ASN A 1 952 ? 11.779 9.742 -45.338 1.00 86.94 952 ASN A N 1
ATOM 7397 C CA . ASN A 1 952 ? 11.647 11.208 -45.293 1.00 86.94 952 ASN A CA 1
ATOM 7398 C C . ASN A 1 952 ? 11.912 11.847 -43.915 1.00 86.94 952 ASN A C 1
ATOM 7400 O O . ASN A 1 952 ? 11.231 12.800 -43.532 1.00 86.94 952 ASN A O 1
ATOM 7404 N N . ASN A 1 953 ? 12.877 11.337 -43.147 1.00 88.81 953 ASN A N 1
ATOM 7405 C CA . ASN A 1 953 ? 13.292 11.972 -41.893 1.00 88.81 953 ASN A CA 1
ATOM 7406 C C . ASN A 1 953 ? 14.250 13.140 -42.184 1.00 88.81 953 ASN A C 1
ATOM 7408 O O . ASN A 1 953 ? 15.148 13.011 -43.011 1.00 88.81 953 ASN A O 1
ATOM 7412 N N . MET A 1 954 ? 14.067 14.286 -41.524 1.00 85.19 954 MET A N 1
ATOM 7413 C CA . MET A 1 954 ? 14.958 15.442 -41.667 1.00 85.19 954 MET A CA 1
ATOM 7414 C C . MET A 1 954 ? 16.338 15.128 -41.065 1.00 85.19 954 MET A C 1
ATOM 7416 O O . MET A 1 954 ? 16.424 14.519 -40.000 1.00 85.19 954 MET A O 1
ATOM 7420 N N . GLY A 1 955 ? 17.418 15.540 -41.738 1.00 81.94 955 GLY A N 1
ATOM 7421 C CA . GLY A 1 955 ? 18.796 15.175 -41.375 1.00 81.94 955 GLY A CA 1
ATOM 7422 C C . GLY A 1 955 ? 19.203 13.798 -41.916 1.00 81.94 955 GLY A C 1
ATOM 7423 O O . GLY A 1 955 ? 19.019 13.521 -43.102 1.00 81.94 955 GLY A O 1
ATOM 7424 N N . PHE A 1 956 ? 19.753 12.937 -41.060 1.00 84.94 956 PHE A N 1
ATOM 7425 C CA . PHE A 1 956 ? 20.164 11.571 -41.405 1.00 84.94 956 PHE A CA 1
ATOM 7426 C C . PHE A 1 956 ? 19.025 10.567 -41.193 1.00 84.94 956 PHE A C 1
ATOM 7428 O O . PHE A 1 956 ? 18.387 10.574 -40.141 1.00 84.94 9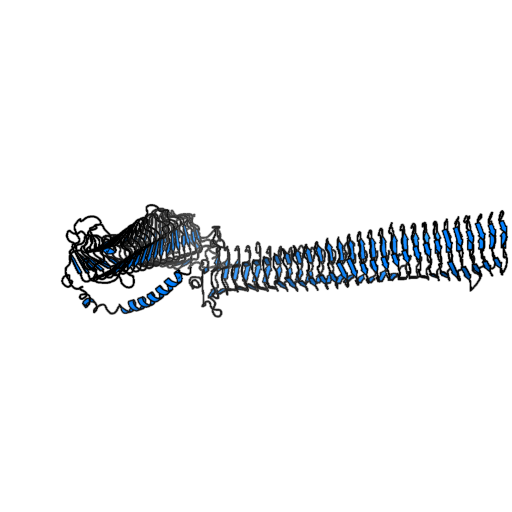56 PHE A O 1
ATOM 7435 N N . ASN A 1 957 ? 18.792 9.638 -42.122 1.00 89.62 957 ASN A N 1
ATOM 7436 C CA . ASN A 1 957 ? 17.785 8.596 -41.872 1.00 89.62 957 ASN A CA 1
ATOM 7437 C C . ASN A 1 957 ? 18.256 7.606 -40.800 1.00 89.62 957 ASN A C 1
ATOM 7439 O O . ASN A 1 957 ? 17.484 7.277 -39.898 1.00 89.62 957 ASN A O 1
ATOM 7443 N N . MET A 1 958 ? 19.526 7.200 -40.853 1.00 93.06 958 MET A N 1
ATOM 7444 C CA . MET A 1 958 ? 20.156 6.366 -39.835 1.00 93.06 958 MET A CA 1
ATOM 7445 C C . MET A 1 958 ? 21.559 6.863 -39.467 1.00 93.06 958 MET A C 1
ATOM 7447 O O . MET A 1 958 ? 22.351 7.184 -40.351 1.00 93.06 958 MET A O 1
ATOM 7451 N N . ILE A 1 959 ? 21.879 6.885 -38.169 1.00 94.12 959 ILE A N 1
ATOM 7452 C CA . ILE A 1 959 ? 23.210 7.220 -37.641 1.00 94.12 959 ILE A CA 1
ATOM 7453 C C . ILE A 1 959 ? 23.663 6.149 -36.651 1.00 94.12 959 ILE A C 1
ATOM 7455 O O . ILE A 1 959 ? 22.935 5.801 -35.723 1.00 94.12 959 ILE A O 1
ATOM 7459 N N . VAL A 1 960 ? 24.896 5.686 -36.823 1.00 97.06 960 VAL A N 1
ATOM 7460 C CA . VAL A 1 960 ? 25.643 4.864 -35.873 1.00 97.06 960 VAL A CA 1
ATOM 7461 C C . VAL A 1 960 ? 26.916 5.620 -35.515 1.00 97.06 960 VAL A C 1
ATOM 7463 O O . VAL A 1 960 ? 27.811 5.780 -36.343 1.00 97.06 960 VAL A O 1
ATOM 7466 N N . GLU A 1 961 ? 26.968 6.141 -34.294 1.00 96.94 961 GLU A N 1
ATOM 7467 C CA . GLU A 1 961 ? 28.020 7.038 -33.825 1.00 96.94 961 GLU A CA 1
ATOM 7468 C C . GLU A 1 961 ? 28.758 6.438 -32.629 1.00 96.94 961 GLU A C 1
ATOM 7470 O O . GLU A 1 961 ? 28.131 6.023 -31.650 1.00 96.94 961 GLU A O 1
ATOM 7475 N N . THR A 1 962 ? 30.093 6.428 -32.677 1.00 97.75 962 THR A N 1
ATOM 7476 C CA . THR A 1 962 ? 30.964 5.941 -31.590 1.00 97.75 962 THR A CA 1
ATOM 7477 C C . THR A 1 962 ? 30.504 4.586 -31.033 1.00 97.75 962 THR A C 1
ATOM 7479 O O . THR A 1 962 ? 30.503 4.346 -29.829 1.00 97.75 962 THR A O 1
ATOM 7482 N N . SER A 1 963 ? 30.014 3.715 -31.914 1.00 97.81 963 SER A N 1
ATOM 7483 C CA . SER A 1 963 ? 29.310 2.482 -31.569 1.00 97.81 963 SER A CA 1
ATOM 7484 C C . SER A 1 963 ? 30.055 1.268 -32.119 1.00 97.81 963 SER A C 1
ATOM 7486 O O . SER A 1 963 ? 30.918 1.389 -32.989 1.00 97.81 963 SER A O 1
ATOM 7488 N N . GLN A 1 964 ? 29.750 0.082 -31.597 1.00 97.69 964 GLN A N 1
ATOM 7489 C CA . GLN A 1 964 ? 30.463 -1.145 -31.961 1.00 97.69 964 GLN A CA 1
ATOM 7490 C C . GLN A 1 964 ? 29.504 -2.281 -32.301 1.00 97.69 964 GLN A C 1
ATOM 7492 O O . GLN A 1 964 ? 28.407 -2.372 -31.745 1.00 97.69 964 GLN A O 1
ATOM 7497 N N . ASN A 1 965 ? 29.923 -3.175 -33.198 1.00 97.44 965 ASN A N 1
ATOM 7498 C CA . ASN A 1 965 ? 29.215 -4.425 -33.501 1.00 97.44 965 ASN A CA 1
ATOM 7499 C C . ASN A 1 965 ? 27.737 -4.224 -33.898 1.00 97.44 965 ASN A C 1
ATOM 7501 O O . ASN A 1 965 ? 26.887 -5.070 -33.618 1.00 97.44 965 ASN A O 1
ATOM 7505 N N . THR A 1 966 ? 27.406 -3.087 -34.519 1.00 98.12 966 THR A N 1
ATOM 7506 C CA . THR A 1 966 ? 26.029 -2.789 -34.933 1.00 98.12 966 THR A CA 1
ATOM 7507 C C . THR A 1 966 ? 25.702 -3.484 -36.248 1.00 98.12 966 THR A C 1
ATOM 7509 O O . THR A 1 966 ? 26.486 -3.488 -37.192 1.00 98.12 966 THR A O 1
ATOM 7512 N N . SER A 1 967 ? 24.516 -4.074 -36.295 1.00 98.25 967 SER A N 1
ATOM 7513 C CA . SER A 1 967 ? 24.036 -4.972 -37.335 1.00 98.25 967 SER A CA 1
ATOM 7514 C C . SER A 1 967 ? 22.827 -4.357 -38.044 1.00 98.25 967 SER A C 1
ATOM 7516 O O . SER A 1 967 ? 21.760 -4.282 -37.447 1.00 98.25 967 SER A O 1
ATOM 7518 N N . ILE A 1 968 ? 22.969 -3.921 -39.295 1.00 98.38 968 ILE A N 1
ATOM 7519 C CA . ILE A 1 968 ? 21.937 -3.238 -40.091 1.00 98.38 968 ILE A CA 1
ATOM 7520 C C . ILE A 1 968 ? 21.581 -4.114 -41.299 1.00 98.38 968 ILE A C 1
ATOM 7522 O O . ILE A 1 968 ? 22.365 -4.219 -42.243 1.00 98.38 968 ILE A O 1
ATOM 7526 N N . PHE A 1 969 ? 20.405 -4.741 -41.261 1.00 97.19 969 PHE A N 1
ATOM 7527 C CA . PHE A 1 969 ? 19.987 -5.776 -42.210 1.00 97.19 969 PHE A CA 1
ATOM 7528 C C . PHE A 1 969 ? 18.611 -5.494 -42.819 1.00 97.19 969 PHE A C 1
ATOM 7530 O O . PHE A 1 969 ? 17.677 -5.152 -42.098 1.00 97.19 969 PHE A O 1
ATOM 7537 N N . ASP A 1 970 ? 18.454 -5.697 -44.126 1.00 97.94 970 ASP A N 1
ATOM 7538 C CA . ASP A 1 970 ? 17.150 -5.707 -44.812 1.00 97.94 970 ASP A CA 1
ATOM 7539 C C . ASP A 1 970 ? 16.304 -4.427 -44.651 1.00 97.94 970 ASP A C 1
ATOM 7541 O O . ASP A 1 970 ? 15.084 -4.466 -44.803 1.00 97.94 970 ASP A O 1
ATOM 7545 N N . ASN A 1 971 ? 16.903 -3.279 -44.320 1.00 97.69 971 ASN A N 1
ATOM 7546 C CA . ASN A 1 971 ? 16.149 -2.037 -44.138 1.00 97.69 971 ASN A CA 1
ATOM 7547 C C . ASN A 1 971 ? 15.888 -1.350 -45.480 1.00 97.69 971 ASN A C 1
ATOM 7549 O O . ASN A 1 971 ? 16.737 -1.358 -46.376 1.00 97.69 971 ASN A O 1
ATOM 7553 N N . THR A 1 972 ? 14.725 -0.708 -45.590 1.00 96.44 972 THR A N 1
ATOM 7554 C CA . THR A 1 972 ? 14.382 0.159 -46.720 1.00 96.44 972 THR A CA 1
ATOM 7555 C C . THR A 1 972 ? 14.460 1.605 -46.262 1.00 96.44 972 THR A C 1
ATOM 7557 O O . THR A 1 972 ? 13.715 2.026 -45.380 1.00 96.44 972 THR A O 1
ATOM 7560 N N . ILE A 1 973 ? 15.382 2.364 -46.848 1.00 93.62 973 ILE A N 1
ATOM 7561 C CA . ILE A 1 973 ? 15.580 3.781 -46.564 1.00 93.62 973 ILE A CA 1
ATOM 7562 C C . ILE A 1 973 ? 15.219 4.583 -47.807 1.00 93.62 973 ILE A C 1
ATOM 7564 O O . ILE A 1 973 ? 15.891 4.474 -48.832 1.00 93.62 973 ILE A O 1
ATOM 7568 N N . THR A 1 974 ? 14.180 5.410 -47.697 1.00 89.94 974 THR A N 1
ATOM 7569 C CA . THR A 1 974 ? 13.790 6.359 -48.746 1.00 89.94 974 THR A CA 1
ATOM 7570 C C . THR A 1 974 ? 14.012 7.778 -48.239 1.00 89.94 974 THR A C 1
ATOM 7572 O O . THR A 1 974 ? 13.310 8.258 -47.346 1.00 89.94 974 THR A O 1
ATOM 7575 N N . ALA A 1 975 ? 15.017 8.462 -48.774 1.00 74.56 975 ALA A N 1
ATOM 7576 C CA . ALA A 1 975 ? 15.401 9.786 -48.313 1.00 74.56 975 ALA A CA 1
ATOM 7577 C C . ALA A 1 975 ? 14.867 10.889 -49.233 1.00 74.56 975 ALA A C 1
ATOM 7579 O O . ALA A 1 975 ? 15.075 10.873 -50.441 1.00 74.56 975 ALA A O 1
ATOM 7580 N N . SER A 1 976 ? 14.264 11.910 -48.626 1.00 69.25 976 SER A N 1
ATOM 7581 C CA . SER A 1 976 ? 14.096 13.242 -49.221 1.00 69.25 976 SER A CA 1
ATOM 7582 C C . SER A 1 976 ? 14.977 14.294 -48.532 1.00 69.25 976 SER A C 1
ATOM 7584 O O . SER A 1 976 ? 14.736 15.492 -48.689 1.00 69.25 976 SER A O 1
ATOM 7586 N N . SER A 1 977 ? 15.893 13.858 -47.657 1.00 63.16 977 SER A N 1
ATOM 7587 C CA . SER A 1 977 ? 16.650 14.718 -46.739 1.00 63.16 977 SER A CA 1
ATOM 7588 C C . SER A 1 977 ? 17.908 15.306 -47.392 1.00 63.16 977 SER A C 1
ATOM 7590 O O . SER A 1 977 ? 18.083 15.159 -48.592 1.00 63.16 977 SER A O 1
ATOM 7592 N N . ILE A 1 978 ? 18.713 16.044 -46.615 1.00 63.72 978 ILE A N 1
ATOM 7593 C CA . ILE A 1 978 ? 19.835 16.897 -47.069 1.00 63.72 978 ILE A CA 1
ATOM 7594 C C . ILE A 1 978 ? 21.227 16.389 -46.620 1.00 63.72 978 ILE A C 1
ATOM 7596 O O . ILE A 1 978 ? 22.162 17.185 -46.529 1.00 63.72 978 ILE A O 1
ATOM 7600 N N . GLN A 1 979 ? 21.341 15.130 -46.172 1.00 80.38 979 GLN A N 1
ATOM 7601 C CA . GLN A 1 979 ? 22.589 14.576 -45.613 1.00 80.38 979 GLN A CA 1
ATOM 7602 C C . GLN A 1 979 ? 22.878 13.144 -46.093 1.00 80.38 979 GLN A C 1
ATOM 7604 O O . GLN A 1 979 ? 23.333 12.967 -47.217 1.00 80.38 979 GLN A O 1
ATOM 7609 N N . SER A 1 980 ? 22.652 12.122 -45.253 1.00 86.25 980 SER A N 1
ATOM 7610 C CA . SER A 1 980 ? 23.008 10.733 -45.579 1.00 86.25 980 SER A CA 1
ATOM 7611 C C . SER A 1 980 ? 21.870 9.755 -45.281 1.00 86.25 980 SER A C 1
ATOM 7613 O O . SER A 1 980 ? 21.104 9.937 -44.326 1.00 86.25 980 SER A O 1
ATOM 7615 N N . GLY A 1 981 ? 21.765 8.697 -46.090 1.00 90.81 981 GLY A N 1
ATOM 7616 C CA . GLY A 1 981 ? 20.859 7.573 -45.839 1.00 90.81 981 GLY A CA 1
ATOM 7617 C C . GLY A 1 981 ? 21.258 6.833 -44.562 1.00 90.81 981 GLY A C 1
ATOM 7618 O O . GLY A 1 981 ? 20.524 6.856 -43.573 1.00 90.81 981 GLY A O 1
ATOM 7619 N N . ILE A 1 982 ? 22.455 6.247 -44.561 1.00 93.69 982 ILE A N 1
ATOM 7620 C CA . ILE A 1 982 ? 23.076 5.608 -43.396 1.00 93.69 982 ILE A CA 1
ATOM 7621 C C . ILE A 1 982 ? 24.442 6.248 -43.148 1.00 93.69 982 ILE A C 1
ATOM 7623 O O . ILE A 1 982 ? 25.280 6.276 -44.045 1.00 93.69 982 ILE A O 1
ATOM 7627 N N . LYS A 1 983 ? 24.694 6.718 -41.925 1.00 95.12 983 LYS A N 1
ATOM 7628 C CA . LYS A 1 983 ? 26.001 7.220 -41.490 1.00 95.12 983 LYS A CA 1
ATOM 7629 C C . LYS A 1 983 ? 26.599 6.338 -40.397 1.00 95.12 983 LYS A C 1
ATOM 7631 O O . LYS A 1 983 ? 25.967 6.122 -39.368 1.00 95.12 983 LYS A O 1
ATOM 7636 N N . VAL A 1 984 ? 27.834 5.894 -40.601 1.00 97.69 984 VAL A N 1
ATOM 7637 C CA . VAL A 1 984 ? 28.688 5.196 -39.635 1.00 97.69 984 VAL A CA 1
ATOM 7638 C C . VAL A 1 984 ? 29.864 6.114 -39.312 1.00 97.69 984 VAL A C 1
ATOM 7640 O O . VAL A 1 984 ? 30.680 6.418 -40.177 1.00 97.69 984 VAL A O 1
ATOM 7643 N N . TYR A 1 985 ? 29.930 6.594 -38.075 1.00 97.00 985 TYR A N 1
ATOM 7644 C CA . TYR A 1 985 ? 30.889 7.607 -37.639 1.00 97.00 985 TYR A CA 1
ATOM 7645 C C . TYR A 1 985 ? 31.646 7.130 -36.401 1.00 97.00 985 TYR A C 1
ATOM 7647 O O . TYR A 1 985 ? 31.014 6.720 -35.423 1.00 97.00 985 TYR A O 1
ATOM 7655 N N . ALA A 1 986 ? 32.981 7.188 -36.427 1.00 97.88 986 ALA A N 1
ATOM 7656 C CA . ALA A 1 986 ? 33.849 6.742 -35.332 1.00 97.88 986 ALA A CA 1
ATOM 7657 C C . ALA A 1 986 ? 33.480 5.369 -34.744 1.00 97.88 986 ALA A C 1
ATOM 7659 O O . ALA A 1 986 ? 33.575 5.158 -33.537 1.00 97.88 986 ALA A O 1
ATOM 7660 N N . SER A 1 987 ? 33.014 4.447 -35.591 1.00 98.12 987 SER A N 1
ATOM 7661 C CA . SER A 1 987 ? 32.408 3.183 -35.167 1.00 98.12 987 SER A CA 1
ATOM 7662 C C . SER A 1 987 ? 33.173 1.971 -35.693 1.00 98.12 987 SER A C 1
ATOM 7664 O O . SER A 1 987 ? 33.799 2.006 -36.752 1.00 98.12 987 SER A O 1
ATOM 7666 N N . GLU A 1 988 ? 33.115 0.878 -34.944 1.00 97.88 988 GLU A N 1
ATOM 7667 C CA . GLU A 1 988 ? 33.905 -0.329 -35.195 1.00 97.88 988 GLU A CA 1
ATOM 7668 C C . GLU A 1 988 ? 33.005 -1.532 -35.485 1.00 97.88 988 GLU A C 1
ATOM 7670 O O . GLU A 1 988 ? 31.957 -1.719 -34.862 1.00 97.88 988 GLU A O 1
ATOM 7675 N N . SER A 1 989 ? 33.433 -2.382 -36.419 1.00 97.56 989 SER A N 1
ATOM 7676 C CA . SER A 1 989 ? 32.813 -3.689 -36.680 1.00 97.56 989 SER A CA 1
ATOM 7677 C C . SER A 1 989 ? 31.311 -3.619 -37.008 1.00 97.56 989 SER A C 1
ATOM 7679 O O . SER A 1 989 ? 30.534 -4.501 -36.637 1.00 97.56 989 SER A O 1
ATOM 7681 N N . CYS A 1 990 ? 30.871 -2.553 -37.686 1.00 98.00 990 CYS A N 1
ATOM 7682 C CA . CYS A 1 990 ? 29.487 -2.424 -38.143 1.00 98.00 990 CYS A CA 1
ATOM 7683 C C . CYS A 1 990 ? 29.238 -3.277 -39.396 1.00 98.00 990 CYS A C 1
ATOM 7685 O O . CYS A 1 990 ? 30.109 -3.403 -40.252 1.00 98.00 990 CYS A O 1
ATOM 7687 N N . LYS A 1 991 ? 28.040 -3.848 -39.528 1.00 98.44 991 LYS A N 1
ATOM 7688 C CA . LYS A 1 991 ? 27.645 -4.675 -40.677 1.00 98.44 991 LYS A CA 1
ATOM 7689 C C . LYS A 1 991 ? 26.390 -4.117 -41.315 1.00 98.44 991 LYS A C 1
ATOM 7691 O O . LYS A 1 991 ? 25.342 -4.111 -40.681 1.00 98.44 991 LYS A O 1
ATOM 7696 N N . LEU A 1 992 ? 26.502 -3.643 -42.547 1.00 98.44 992 LEU A N 1
ATOM 7697 C CA . LEU A 1 992 ? 25.415 -3.091 -43.346 1.00 98.44 992 LEU A CA 1
ATOM 7698 C C . LEU A 1 992 ? 25.170 -4.059 -44.500 1.00 98.44 992 LEU A C 1
ATOM 7700 O O . LEU A 1 992 ? 25.929 -4.063 -45.471 1.00 98.44 992 LEU A O 1
ATOM 7704 N N . VAL A 1 993 ? 24.145 -4.904 -44.380 1.00 98.50 993 VAL A N 1
ATOM 7705 C CA . VAL A 1 993 ? 23.899 -5.997 -45.325 1.00 98.50 993 VAL A CA 1
ATOM 7706 C C . VAL A 1 993 ? 22.492 -5.949 -45.911 1.00 98.50 993 VAL A C 1
ATOM 7708 O O . VAL A 1 993 ? 21.517 -5.846 -45.173 1.00 98.50 993 VAL A O 1
ATOM 7711 N N . ASN A 1 994 ? 22.385 -6.081 -47.235 1.00 98.00 994 ASN A N 1
ATOM 7712 C CA . ASN A 1 994 ? 21.109 -6.208 -47.954 1.00 98.00 994 ASN A CA 1
ATOM 7713 C C . ASN A 1 994 ? 20.106 -5.063 -47.693 1.00 98.00 994 ASN A C 1
ATOM 7715 O O . ASN A 1 994 ? 18.894 -5.264 -47.691 1.00 98.00 994 ASN A O 1
ATOM 7719 N N . ASN A 1 995 ? 20.594 -3.842 -47.457 1.00 97.50 995 ASN A N 1
ATOM 7720 C CA . ASN A 1 995 ? 19.729 -2.673 -47.313 1.00 97.50 995 ASN A CA 1
ATOM 7721 C C . ASN A 1 995 ? 19.438 -2.053 -48.682 1.00 97.50 995 ASN A C 1
ATOM 7723 O O . ASN A 1 995 ? 20.292 -2.037 -49.572 1.00 97.50 995 ASN A O 1
ATOM 7727 N N . THR A 1 996 ? 18.235 -1.507 -48.832 1.00 96.62 996 THR A N 1
ATOM 7728 C CA . THR A 1 996 ? 17.833 -0.728 -50.007 1.00 96.62 996 THR A CA 1
ATOM 7729 C C . THR A 1 996 ? 17.816 0.748 -49.636 1.00 96.62 996 THR A C 1
ATOM 7731 O O . THR A 1 996 ? 17.085 1.141 -48.731 1.00 96.62 996 THR A O 1
ATOM 7734 N N . VAL A 1 997 ? 18.620 1.563 -50.320 1.00 94.06 997 VAL A N 1
ATOM 7735 C CA . VAL A 1 997 ? 18.771 2.998 -50.041 1.00 94.06 997 VAL A CA 1
ATOM 7736 C C . VAL A 1 997 ? 18.474 3.791 -51.314 1.00 94.06 997 VAL A C 1
ATOM 7738 O O . VAL A 1 997 ? 19.188 3.668 -52.309 1.00 94.06 997 VAL A O 1
ATOM 7741 N N . ILE A 1 998 ? 17.401 4.582 -51.290 1.00 91.31 998 ILE A N 1
ATOM 7742 C CA . ILE A 1 998 ? 16.873 5.314 -52.449 1.00 91.31 998 ILE A CA 1
ATOM 7743 C C . ILE A 1 998 ? 16.704 6.791 -52.077 1.00 91.31 998 ILE A C 1
ATOM 7745 O O . ILE A 1 998 ? 16.124 7.106 -51.037 1.00 91.31 998 ILE A O 1
ATOM 7749 N N . SER A 1 999 ? 17.175 7.701 -52.927 1.00 83.62 999 SER A N 1
ATOM 7750 C CA . SER A 1 999 ? 16.933 9.146 -52.809 1.00 83.62 999 SER A CA 1
ATOM 7751 C C . SER A 1 999 ? 16.520 9.721 -54.154 1.00 83.62 999 SER A C 1
ATOM 7753 O O . SER A 1 999 ? 16.728 9.102 -55.183 1.00 83.62 999 SER A O 1
ATOM 7755 N N . SER A 1 1000 ? 15.896 10.897 -54.146 1.00 69.44 1000 SER A N 1
ATOM 7756 C CA . SER A 1 1000 ? 15.653 11.693 -55.356 1.00 69.44 1000 SER A CA 1
ATOM 7757 C C . SER A 1 1000 ? 16.506 12.970 -55.400 1.00 69.44 1000 SER A C 1
ATOM 7759 O O . SER A 1 1000 ? 16.282 13.833 -56.249 1.00 69.44 1000 SER A O 1
ATOM 7761 N N . ASN A 1 1001 ? 17.436 13.134 -54.450 1.00 67.62 1001 ASN A N 1
ATOM 7762 C CA . ASN A 1 1001 ? 18.257 14.330 -54.271 1.00 67.62 1001 ASN A CA 1
ATOM 7763 C C . ASN A 1 1001 ? 19.738 14.047 -54.585 1.00 67.62 1001 ASN A C 1
ATOM 7765 O O . ASN A 1 1001 ? 20.382 13.207 -53.960 1.00 67.62 1001 ASN A O 1
ATOM 7769 N N . ASN A 1 1002 ? 20.312 14.833 -55.502 1.00 65.00 1002 ASN A N 1
ATOM 7770 C CA . ASN A 1 1002 ? 21.695 14.686 -55.984 1.00 65.00 1002 ASN A CA 1
ATOM 7771 C C . ASN A 1 1002 ? 22.764 15.356 -55.090 1.00 65.00 1002 ASN A C 1
ATOM 7773 O O . ASN A 1 1002 ? 23.866 15.636 -55.569 1.00 65.00 1002 ASN A O 1
ATOM 7777 N N . TYR A 1 1003 ? 22.474 15.659 -53.821 1.00 63.50 1003 TYR A N 1
ATOM 7778 C CA . TYR A 1 1003 ? 23.397 16.388 -52.929 1.00 63.50 1003 TYR A CA 1
ATOM 7779 C C . TYR A 1 1003 ? 24.001 15.529 -51.800 1.00 63.50 1003 TYR A C 1
ATOM 7781 O O . TYR A 1 1003 ? 24.813 16.036 -51.031 1.00 63.50 1003 TYR A O 1
ATOM 7789 N N . ASP A 1 1004 ? 23.675 14.232 -51.752 1.00 78.44 1004 ASP A N 1
ATOM 7790 C CA . ASP A 1 1004 ? 23.734 13.430 -50.521 1.00 78.44 1004 ASP A CA 1
ATOM 7791 C C . ASP A 1 1004 ? 24.528 12.111 -50.645 1.00 78.44 1004 ASP A C 1
ATOM 7793 O O . ASP A 1 1004 ? 24.810 11.631 -51.749 1.00 78.44 1004 ASP A O 1
ATOM 7797 N N . TYR A 1 1005 ? 24.840 11.479 -49.506 1.00 90.69 1005 TYR A N 1
ATOM 7798 C CA . TYR A 1 1005 ? 25.504 10.167 -49.438 1.00 90.69 1005 TYR A CA 1
ATOM 7799 C C . TYR A 1 1005 ? 24.505 9.047 -49.119 1.00 90.69 1005 TYR A C 1
ATOM 7801 O O . TYR A 1 1005 ? 23.766 9.141 -48.140 1.00 90.69 1005 TYR A O 1
ATOM 7809 N N . ALA A 1 1006 ? 24.478 7.949 -49.878 1.00 92.62 1006 ALA A N 1
ATOM 7810 C CA . ALA A 1 1006 ? 23.580 6.844 -49.526 1.00 92.62 1006 ALA A CA 1
ATOM 7811 C C . ALA A 1 1006 ? 24.080 6.128 -48.263 1.00 92.62 1006 ALA A C 1
ATOM 7813 O O . ALA A 1 1006 ? 23.347 6.003 -47.280 1.00 92.62 1006 ALA A O 1
ATOM 7814 N N . ILE A 1 1007 ? 25.354 5.730 -48.271 1.00 95.12 1007 ILE A N 1
ATOM 7815 C CA . ILE A 1 1007 ? 26.073 5.181 -47.121 1.00 95.12 1007 ILE A CA 1
ATOM 7816 C C . ILE A 1 1007 ? 27.358 5.985 -46.915 1.00 95.12 1007 ILE A C 1
ATOM 7818 O O . ILE A 1 1007 ? 28.171 6.126 -47.823 1.00 95.12 1007 ILE A O 1
ATOM 7822 N N . GLU A 1 1008 ? 27.553 6.496 -45.707 1.00 95.88 1008 GLU A N 1
ATOM 7823 C CA . GLU A 1 1008 ? 28.718 7.275 -45.294 1.00 95.88 1008 GLU A CA 1
ATOM 7824 C C . GLU A 1 1008 ? 29.461 6.531 -44.173 1.00 95.88 1008 GLU A C 1
ATOM 7826 O O . GLU A 1 1008 ? 28.863 6.248 -43.138 1.00 95.88 1008 GLU A O 1
ATOM 7831 N N . VAL A 1 1009 ? 30.756 6.237 -44.349 1.00 97.81 1009 VAL A N 1
ATOM 7832 C CA . VAL A 1 1009 ? 31.621 5.614 -43.327 1.00 97.81 1009 VAL A CA 1
ATOM 7833 C C . VAL A 1 1009 ? 32.829 6.511 -43.056 1.00 97.81 1009 VAL A C 1
ATOM 7835 O O . VAL A 1 1009 ? 33.705 6.654 -43.911 1.00 97.81 1009 VAL A O 1
ATOM 7838 N N . THR A 1 1010 ? 32.875 7.149 -41.883 1.00 96.56 1010 THR A N 1
ATOM 7839 C CA . THR A 1 1010 ? 33.815 8.253 -41.625 1.00 96.56 1010 THR A CA 1
ATOM 7840 C C . THR A 1 1010 ? 34.499 8.230 -40.255 1.00 96.56 1010 THR A C 1
ATOM 7842 O O . THR A 1 1010 ? 34.082 7.516 -39.342 1.00 96.56 1010 THR A O 1
ATOM 7845 N N . GLU A 1 1011 ? 35.572 9.021 -40.123 1.00 94.38 1011 GLU A N 1
ATOM 7846 C CA . GLU A 1 1011 ? 36.288 9.356 -38.876 1.00 94.38 1011 GLU A CA 1
ATOM 7847 C C . GLU A 1 1011 ? 36.784 8.156 -38.061 1.00 94.38 1011 GLU A C 1
ATOM 7849 O O . GLU A 1 1011 ? 36.215 7.806 -37.036 1.00 94.38 1011 GLU A O 1
ATOM 7854 N N . ASN A 1 1012 ? 37.878 7.524 -38.487 1.00 93.56 1012 ASN A N 1
ATOM 7855 C CA . ASN A 1 1012 ? 38.482 6.336 -37.865 1.00 93.56 1012 ASN A CA 1
ATOM 7856 C C . ASN A 1 1012 ? 37.535 5.135 -37.709 1.00 93.56 1012 ASN A C 1
ATOM 7858 O O . ASN A 1 1012 ? 37.873 4.180 -37.003 1.00 93.56 1012 ASN A O 1
ATOM 7862 N N . SER A 1 1013 ? 36.382 5.144 -38.389 1.00 97.56 1013 SER A N 1
ATOM 7863 C CA . SER A 1 1013 ? 35.537 3.957 -38.481 1.00 97.56 1013 SER A CA 1
ATOM 7864 C C . SER A 1 1013 ? 36.320 2.812 -39.115 1.00 97.56 1013 SER A C 1
ATOM 7866 O O . SER A 1 1013 ? 37.079 3.011 -40.070 1.00 97.56 1013 SER A O 1
ATOM 7868 N N . ASN A 1 1014 ? 36.166 1.611 -38.567 1.00 95.94 1014 ASN A N 1
ATOM 7869 C CA . ASN A 1 1014 ? 36.992 0.481 -38.958 1.00 95.94 1014 ASN A CA 1
ATOM 7870 C C . ASN A 1 1014 ? 36.261 -0.855 -38.904 1.00 95.94 1014 ASN A C 1
ATOM 7872 O O . ASN A 1 1014 ? 35.201 -0.976 -38.289 1.00 95.94 1014 ASN A O 1
ATOM 7876 N N . PHE A 1 1015 ? 36.802 -1.839 -39.628 1.00 97.56 1015 PHE A N 1
ATOM 7877 C CA . PHE A 1 1015 ? 36.234 -3.188 -39.731 1.00 97.56 1015 PHE A CA 1
ATOM 7878 C C . PHE A 1 1015 ? 34.747 -3.207 -40.135 1.00 97.56 1015 PHE A C 1
ATOM 7880 O O . PHE A 1 1015 ? 34.030 -4.156 -39.835 1.00 97.56 1015 PHE A O 1
ATOM 7887 N N . THR A 1 1016 ? 34.265 -2.147 -40.798 1.00 97.50 1016 THR A N 1
ATOM 7888 C CA . THR A 1 1016 ? 32.873 -2.060 -41.246 1.00 97.50 1016 THR A CA 1
ATOM 7889 C C . THR A 1 1016 ? 32.706 -2.822 -42.559 1.00 97.50 1016 THR A C 1
ATOM 7891 O O . THR A 1 1016 ? 33.481 -2.640 -43.501 1.00 97.50 1016 THR A O 1
ATOM 7894 N N . GLU A 1 1017 ? 31.688 -3.676 -42.608 1.00 98.62 1017 GLU A N 1
ATOM 7895 C CA . GLU A 1 1017 ? 31.293 -4.479 -43.764 1.00 98.62 1017 GLU A CA 1
ATOM 7896 C C . GLU A 1 1017 ? 30.053 -3.842 -44.416 1.00 98.62 1017 GLU A C 1
ATOM 7898 O O . GLU A 1 1017 ? 29.000 -3.761 -43.786 1.00 98.62 1017 GLU A O 1
ATOM 7903 N N . VAL A 1 1018 ? 30.153 -3.408 -45.674 1.00 98.56 1018 VAL A N 1
ATOM 7904 C CA . VAL A 1 1018 ? 29.028 -2.907 -46.485 1.00 98.56 1018 VAL A CA 1
ATOM 7905 C C . VAL A 1 1018 ? 28.812 -3.877 -47.640 1.00 98.56 1018 VAL A C 1
ATOM 7907 O O . VAL A 1 1018 ? 29.578 -3.877 -48.607 1.00 98.56 1018 VAL A O 1
ATOM 7910 N N . ILE A 1 1019 ? 27.818 -4.759 -47.507 1.00 98.31 1019 ILE A N 1
ATOM 7911 C CA . ILE A 1 1019 ? 27.676 -5.952 -48.349 1.00 98.31 1019 ILE A CA 1
ATOM 7912 C C . ILE A 1 1019 ? 26.263 -6.089 -48.937 1.00 98.31 1019 ILE A C 1
ATOM 7914 O O . ILE A 1 1019 ? 25.282 -5.937 -48.221 1.00 98.31 1019 ILE A O 1
ATOM 7918 N N . LEU A 1 1020 ? 26.127 -6.449 -50.218 1.00 98.19 1020 LEU A N 1
ATOM 7919 C CA . LEU A 1 1020 ? 24.827 -6.764 -50.852 1.00 98.19 1020 LEU A CA 1
ATOM 7920 C C . LEU A 1 1020 ? 23.785 -5.625 -50.833 1.00 98.19 1020 LEU A C 1
ATOM 7922 O O . LEU A 1 1020 ? 22.599 -5.882 -51.014 1.00 98.19 1020 LEU A O 1
ATOM 7926 N N . ASN A 1 1021 ? 24.179 -4.371 -50.606 1.00 98.06 1021 ASN A N 1
ATOM 7927 C CA . ASN A 1 1021 ? 23.225 -3.260 -50.566 1.00 98.06 1021 ASN A CA 1
ATOM 7928 C C . ASN A 1 1021 ? 22.837 -2.813 -51.982 1.00 98.06 1021 ASN A C 1
ATOM 7930 O O . ASN A 1 1021 ? 23.649 -2.862 -52.909 1.00 98.06 1021 ASN A O 1
ATOM 7934 N N . ASN A 1 1022 ? 21.599 -2.342 -52.126 1.00 97.56 1022 ASN A N 1
ATOM 7935 C CA . ASN A 1 1022 ? 21.059 -1.791 -53.364 1.00 97.56 1022 ASN A CA 1
ATOM 7936 C C . ASN A 1 1022 ? 20.880 -0.273 -53.220 1.00 97.56 1022 ASN A C 1
ATOM 7938 O O . ASN A 1 1022 ? 20.078 0.181 -52.403 1.00 97.56 1022 ASN A O 1
ATOM 7942 N N . ILE A 1 1023 ? 21.637 0.503 -53.995 1.00 95.88 1023 ILE A N 1
ATOM 7943 C CA . ILE A 1 1023 ? 21.739 1.962 -53.872 1.00 95.88 1023 ILE A CA 1
ATOM 7944 C C . ILE A 1 1023 ? 21.360 2.628 -55.196 1.00 95.88 1023 ILE A C 1
ATOM 7946 O O . ILE A 1 1023 ? 21.907 2.292 -56.250 1.00 95.88 1023 ILE A O 1
ATOM 7950 N N . ILE A 1 1024 ? 20.422 3.577 -55.139 1.00 92.50 1024 ILE A N 1
ATOM 7951 C CA . ILE A 1 1024 ? 19.846 4.227 -56.323 1.00 92.50 1024 ILE A CA 1
ATOM 7952 C C . ILE A 1 1024 ? 19.701 5.742 -56.083 1.00 92.50 1024 ILE A C 1
ATOM 7954 O O . ILE A 1 1024 ? 19.128 6.142 -55.071 1.00 92.50 1024 ILE A O 1
ATOM 7958 N N . GLU A 1 1025 ? 20.166 6.558 -57.040 1.00 88.06 1025 GLU A N 1
ATOM 7959 C CA . GLU A 1 1025 ? 19.885 8.011 -57.148 1.00 88.06 1025 GLU A CA 1
ATOM 7960 C C . GLU A 1 1025 ? 20.411 8.888 -55.977 1.00 88.06 1025 GLU A C 1
ATOM 7962 O O . GLU A 1 1025 ? 19.666 9.611 -55.320 1.00 88.06 1025 GLU A O 1
ATOM 7967 N N . TYR A 1 1026 ? 21.730 8.874 -55.734 1.00 87.25 1026 TYR A N 1
ATOM 7968 C CA . TYR A 1 1026 ? 22.420 9.737 -54.749 1.00 87.25 1026 TYR A CA 1
ATOM 7969 C C . TYR A 1 1026 ? 23.565 10.550 -55.372 1.00 87.25 1026 TYR A C 1
ATOM 7971 O O . TYR A 1 1026 ? 24.001 10.272 -56.484 1.00 87.25 1026 TYR A O 1
ATOM 7979 N N . ASN A 1 1027 ? 24.136 11.526 -54.651 1.00 89.44 1027 ASN A N 1
ATOM 7980 C CA . ASN A 1 1027 ? 25.405 12.118 -55.093 1.00 89.44 1027 ASN A CA 1
ATOM 7981 C C . ASN A 1 1027 ? 26.510 11.058 -55.054 1.00 89.44 1027 ASN A C 1
ATOM 7983 O O . ASN A 1 1027 ? 27.065 10.686 -56.082 1.00 89.44 1027 ASN A O 1
ATOM 7987 N N . THR A 1 1028 ? 26.786 10.516 -53.871 1.00 93.44 1028 THR A N 1
ATOM 7988 C CA . THR A 1 1028 ? 27.717 9.398 -53.715 1.00 93.44 1028 THR A CA 1
ATOM 7989 C C . THR A 1 1028 ? 26.969 8.198 -53.161 1.00 93.44 1028 THR A C 1
ATOM 7991 O O . THR A 1 1028 ? 26.288 8.315 -52.144 1.00 93.44 1028 THR A O 1
ATOM 7994 N N . GLY A 1 1029 ? 27.105 7.038 -53.803 1.00 94.88 1029 GLY A N 1
ATOM 7995 C CA . GLY A 1 1029 ? 26.534 5.798 -53.293 1.00 94.88 1029 GLY A CA 1
ATOM 7996 C C . GLY A 1 1029 ? 27.167 5.418 -51.956 1.00 94.88 1029 GLY A C 1
ATOM 7997 O O . GLY A 1 1029 ? 26.498 5.429 -50.927 1.00 94.88 1029 GLY A O 1
ATOM 7998 N N . ILE A 1 1030 ? 28.472 5.144 -51.954 1.00 97.50 1030 ILE A N 1
ATOM 7999 C CA . ILE A 1 1030 ? 29.234 4.842 -50.734 1.00 97.50 1030 ILE A CA 1
ATOM 8000 C C . ILE A 1 1030 ? 30.392 5.831 -50.593 1.00 97.50 1030 ILE A C 1
ATOM 8002 O O . ILE A 1 1030 ? 31.312 5.832 -51.410 1.00 97.50 1030 ILE A O 1
ATOM 8006 N N . TYR A 1 1031 ? 30.350 6.669 -49.558 1.00 97.12 1031 TYR A N 1
ATOM 8007 C CA . TYR A 1 1031 ? 31.406 7.625 -49.229 1.00 97.12 1031 TYR A CA 1
ATOM 8008 C C . TYR A 1 1031 ? 32.232 7.136 -48.037 1.00 97.12 1031 TYR A C 1
ATOM 8010 O O . TYR A 1 1031 ? 31.681 6.790 -46.991 1.00 97.12 1031 TYR A O 1
ATOM 8018 N N . ILE A 1 1032 ? 33.556 7.126 -48.191 1.00 97.94 1032 ILE A N 1
ATOM 8019 C CA . ILE A 1 1032 ? 34.511 6.663 -47.184 1.00 97.94 1032 ILE A CA 1
ATOM 8020 C C . ILE A 1 1032 ? 35.511 7.784 -46.914 1.00 97.94 1032 ILE A C 1
ATOM 8022 O O . ILE A 1 1032 ? 36.141 8.287 -47.846 1.00 97.94 1032 ILE A O 1
ATOM 8026 N N . GLN A 1 1033 ? 35.684 8.172 -45.649 1.00 97.56 1033 GLN A N 1
ATOM 8027 C CA . GLN A 1 1033 ? 36.640 9.218 -45.278 1.00 97.56 1033 GLN A CA 1
ATOM 8028 C C . GLN A 1 1033 ? 37.355 8.934 -43.960 1.00 97.56 1033 GLN A C 1
ATOM 8030 O O . GLN A 1 1033 ? 36.708 8.708 -42.942 1.00 97.56 1033 GLN A O 1
ATOM 8035 N N . ASN A 1 1034 ? 38.686 9.049 -43.941 1.00 97.38 1034 ASN A N 1
ATOM 8036 C CA . ASN A 1 1034 ? 39.494 8.845 -42.731 1.00 97.38 1034 ASN A CA 1
ATOM 8037 C C . ASN A 1 1034 ? 39.226 7.483 -42.051 1.00 97.38 1034 ASN A C 1
ATOM 8039 O O . ASN A 1 1034 ? 39.315 7.382 -40.831 1.00 97.38 1034 ASN A O 1
ATOM 8043 N N . ALA A 1 1035 ? 38.858 6.449 -42.810 1.00 97.38 1035 ALA A N 1
ATOM 8044 C CA . ALA A 1 1035 ? 38.486 5.130 -42.300 1.00 97.38 1035 ALA A CA 1
ATOM 8045 C C . ALA A 1 1035 ? 39.580 4.089 -42.587 1.00 97.38 1035 ALA A C 1
ATOM 8047 O O . ALA A 1 1035 ? 40.565 4.377 -43.279 1.00 97.38 1035 ALA A O 1
ATOM 8048 N N . HIS A 1 1036 ? 39.454 2.887 -42.014 1.00 97.38 1036 HIS A N 1
ATOM 8049 C CA . HIS A 1 1036 ? 40.406 1.821 -42.319 1.00 97.38 1036 HIS A CA 1
ATOM 8050 C C . HIS A 1 1036 ? 39.903 0.391 -42.115 1.00 97.38 1036 HIS A C 1
ATOM 8052 O O . HIS A 1 1036 ? 39.164 0.103 -41.175 1.00 97.38 1036 HIS A O 1
ATOM 8058 N N . HIS A 1 1037 ? 40.455 -0.549 -42.882 1.00 98.25 1037 HIS A N 1
ATOM 8059 C CA . HIS A 1 1037 ? 40.104 -1.976 -42.829 1.00 98.25 1037 HIS A CA 1
ATOM 8060 C C . HIS A 1 1037 ? 38.623 -2.247 -43.146 1.00 98.25 1037 HIS A C 1
ATOM 8062 O O . HIS A 1 1037 ? 38.008 -3.134 -42.555 1.00 98.25 1037 HIS A O 1
ATOM 8068 N N . LEU A 1 1038 ? 38.039 -1.467 -44.054 1.00 98.44 1038 LEU A N 1
ATOM 8069 C CA . LEU A 1 1038 ? 36.668 -1.641 -44.519 1.00 98.44 1038 LEU A CA 1
ATOM 8070 C C . LEU A 1 1038 ? 36.561 -2.730 -45.590 1.00 98.44 1038 LEU A C 1
ATOM 8072 O O . LEU A 1 1038 ? 37.476 -2.929 -46.394 1.00 98.44 1038 LEU A O 1
ATOM 8076 N N . ILE A 1 1039 ? 35.407 -3.396 -45.635 1.00 98.62 1039 ILE A N 1
ATOM 8077 C CA . ILE A 1 1039 ? 35.041 -4.349 -46.687 1.00 98.62 1039 ILE A CA 1
ATOM 8078 C C . ILE A 1 1039 ? 33.783 -3.842 -47.389 1.00 98.62 1039 ILE A C 1
ATOM 8080 O O . ILE A 1 1039 ? 32.709 -3.819 -46.794 1.00 98.62 1039 ILE A O 1
ATOM 8084 N N . ILE A 1 1040 ? 33.906 -3.478 -48.665 1.00 98.69 1040 ILE A N 1
ATOM 8085 C CA . ILE A 1 1040 ? 32.792 -3.024 -49.505 1.00 98.69 1040 ILE A CA 1
ATOM 8086 C C . ILE A 1 1040 ? 32.581 -4.045 -50.617 1.00 98.69 1040 ILE A C 1
ATOM 8088 O O . ILE A 1 1040 ? 33.374 -4.097 -51.563 1.00 98.69 1040 ILE A O 1
ATOM 8092 N N . ALA A 1 1041 ? 31.550 -4.885 -50.499 1.00 98.56 1041 ALA A N 1
ATOM 8093 C CA . ALA A 1 1041 ? 31.424 -6.050 -51.366 1.00 98.56 1041 ALA A CA 1
ATOM 8094 C C . ALA A 1 1041 ? 30.031 -6.330 -51.924 1.00 98.56 1041 ALA A C 1
ATOM 8096 O O . ALA A 1 1041 ? 29.040 -6.261 -51.210 1.00 98.56 1041 ALA A O 1
ATOM 8097 N N . SER A 1 1042 ? 29.947 -6.775 -53.180 1.00 98.44 1042 SER A N 1
ATOM 8098 C CA . SER A 1 1042 ? 28.680 -7.264 -53.763 1.00 98.44 1042 SER A CA 1
ATOM 8099 C C . SER A 1 1042 ? 27.521 -6.257 -53.740 1.00 98.44 1042 SER A C 1
ATOM 8101 O O . SER A 1 1042 ? 26.365 -6.664 -53.753 1.00 98.44 1042 SER A O 1
ATOM 8103 N N . ASN A 1 1043 ? 27.797 -4.952 -53.679 1.00 98.62 1043 ASN A N 1
ATOM 8104 C CA . ASN A 1 1043 ? 26.759 -3.922 -53.718 1.00 98.62 1043 ASN A CA 1
ATOM 8105 C C . ASN A 1 1043 ? 26.362 -3.614 -55.168 1.00 98.62 1043 ASN A C 1
ATOM 8107 O O . ASN A 1 1043 ? 27.203 -3.655 -56.068 1.00 98.62 1043 ASN A O 1
ATOM 8111 N N . ASN A 1 1044 ? 25.092 -3.264 -55.370 1.00 98.31 1044 ASN A N 1
ATOM 8112 C CA . ASN A 1 1044 ? 24.555 -2.770 -56.635 1.00 98.31 1044 ASN A CA 1
ATOM 8113 C C . ASN A 1 1044 ? 24.311 -1.259 -56.523 1.00 98.31 1044 ASN A C 1
ATOM 8115 O O . ASN A 1 1044 ? 23.468 -0.838 -55.730 1.00 98.31 1044 ASN A O 1
ATOM 8119 N N . ILE A 1 1045 ? 25.054 -0.444 -57.276 1.00 97.81 1045 ILE A N 1
ATOM 8120 C CA . ILE A 1 1045 ? 25.037 1.022 -57.142 1.00 97.81 1045 ILE A CA 1
ATOM 8121 C C . ILE A 1 1045 ? 24.786 1.672 -58.499 1.00 97.81 1045 ILE A C 1
ATOM 8123 O O . ILE A 1 1045 ? 25.575 1.506 -59.435 1.00 97.81 1045 ILE A O 1
ATOM 8127 N N . SER A 1 1046 ? 23.713 2.455 -58.604 1.00 95.75 1046 SER A N 1
ATOM 8128 C CA . SER A 1 1046 ? 23.335 3.068 -59.876 1.00 95.75 1046 SER A CA 1
ATOM 8129 C C . SER A 1 1046 ? 22.798 4.488 -59.766 1.00 95.75 1046 SER A C 1
ATOM 8131 O O . SER A 1 1046 ? 22.212 4.875 -58.754 1.00 95.75 1046 SER A O 1
ATOM 8133 N N . ARG A 1 1047 ? 22.943 5.244 -60.863 1.00 93.38 1047 ARG A N 1
ATOM 8134 C CA . ARG A 1 1047 ? 22.452 6.627 -61.005 1.00 93.38 1047 ARG A CA 1
ATOM 8135 C C . ARG A 1 1047 ? 23.037 7.599 -59.975 1.00 93.38 1047 ARG A C 1
ATOM 8137 O O . ARG A 1 1047 ? 22.348 8.516 -59.541 1.00 93.38 1047 ARG A O 1
ATOM 8144 N N . CYS A 1 1048 ? 24.301 7.409 -59.605 1.00 92.69 1048 CYS A N 1
ATOM 8145 C CA . CYS A 1 1048 ? 25.036 8.283 -58.696 1.00 92.69 1048 CYS A CA 1
ATOM 8146 C C . CYS A 1 1048 ? 26.086 9.140 -59.422 1.00 92.69 1048 CYS A C 1
ATOM 8148 O O . CYS A 1 1048 ? 26.581 8.762 -60.482 1.00 92.69 1048 CYS A O 1
ATOM 8150 N N . MET A 1 1049 ? 26.498 10.272 -58.839 1.00 92.56 1049 MET A N 1
ATOM 8151 C CA . MET A 1 1049 ? 27.694 10.992 -59.317 1.00 92.56 1049 MET A CA 1
ATOM 8152 C C . MET A 1 1049 ? 28.947 10.141 -59.077 1.00 92.56 1049 MET A C 1
ATOM 8154 O O . MET A 1 1049 ? 29.732 9.906 -59.986 1.00 92.56 1049 MET A O 1
ATOM 8158 N N . TYR A 1 1050 ? 29.101 9.599 -57.874 1.00 94.88 1050 TYR A N 1
ATOM 8159 C CA . TYR A 1 1050 ? 30.146 8.631 -57.556 1.00 94.88 1050 TYR A CA 1
ATOM 8160 C C . TYR A 1 1050 ? 29.491 7.346 -57.053 1.00 94.88 1050 TYR A C 1
ATOM 8162 O O . TYR A 1 1050 ? 28.718 7.387 -56.099 1.00 94.88 1050 TYR A O 1
ATOM 8170 N N . GLY A 1 1051 ? 29.785 6.195 -57.657 1.00 96.44 1051 GLY A N 1
ATOM 8171 C CA . GLY A 1 1051 ? 29.340 4.908 -57.124 1.00 96.44 1051 GLY A CA 1
ATOM 8172 C C . GLY A 1 1051 ? 29.952 4.678 -55.741 1.00 96.44 1051 GLY A C 1
ATOM 8173 O O . GLY A 1 1051 ? 29.243 4.598 -54.737 1.00 96.44 1051 GLY A O 1
ATOM 8174 N N . ILE A 1 1052 ? 31.283 4.675 -55.683 1.00 98.19 1052 ILE A N 1
ATOM 8175 C CA . ILE A 1 1052 ? 32.071 4.632 -54.449 1.00 98.19 1052 ILE A CA 1
ATOM 8176 C C . ILE A 1 1052 ? 33.110 5.752 -54.486 1.00 98.19 1052 ILE A C 1
ATOM 8178 O O . ILE A 1 1052 ? 33.859 5.865 -55.454 1.00 98.19 1052 ILE A O 1
ATOM 8182 N N . TYR A 1 1053 ? 33.197 6.556 -53.428 1.00 97.81 1053 TYR A N 1
ATOM 8183 C CA . TYR A 1 1053 ? 34.257 7.548 -53.263 1.00 97.81 1053 TYR A CA 1
ATOM 8184 C C . TYR A 1 1053 ? 35.004 7.317 -51.948 1.00 97.81 1053 TYR A C 1
ATOM 8186 O O . TYR A 1 1053 ? 34.434 7.481 -50.873 1.00 97.81 1053 TYR A O 1
ATOM 8194 N N . SER A 1 1054 ? 36.288 6.955 -52.041 1.00 97.62 1054 SER A N 1
ATOM 8195 C CA . SER A 1 1054 ? 37.179 6.804 -50.888 1.00 97.62 1054 SER A CA 1
ATOM 8196 C C . SER A 1 1054 ? 38.195 7.937 -50.784 1.00 97.62 1054 SER A C 1
ATOM 8198 O O . SER A 1 1054 ? 38.946 8.208 -51.720 1.00 97.62 1054 SER A O 1
ATOM 8200 N N . ASN A 1 1055 ? 38.287 8.561 -49.614 1.00 97.25 1055 ASN A N 1
ATOM 8201 C CA . ASN A 1 1055 ? 39.157 9.697 -49.337 1.00 97.25 1055 ASN A CA 1
ATOM 8202 C C . ASN A 1 1055 ? 39.985 9.470 -48.060 1.00 97.25 1055 ASN A C 1
ATOM 8204 O O . ASN A 1 1055 ? 39.437 9.161 -47.004 1.00 97.25 1055 ASN A O 1
ATOM 8208 N N . SER A 1 1056 ? 41.306 9.656 -48.131 1.00 97.19 1056 SER A N 1
ATOM 8209 C CA . SER A 1 1056 ? 42.204 9.658 -46.961 1.00 97.19 1056 SER A CA 1
ATOM 8210 C C . SER A 1 1056 ? 42.076 8.411 -46.069 1.00 97.19 1056 SER A C 1
ATOM 8212 O O . SER A 1 1056 ? 42.197 8.493 -44.848 1.00 97.19 1056 SER A O 1
ATOM 8214 N N . SER A 1 1057 ? 41.798 7.255 -46.679 1.00 96.62 1057 SER A N 1
ATOM 8215 C CA . SER A 1 1057 ? 41.535 5.985 -45.987 1.00 96.62 1057 SER A CA 1
ATOM 8216 C C . SER A 1 1057 ? 42.604 4.936 -46.311 1.00 96.62 1057 SER A C 1
ATOM 8218 O O . SER A 1 1057 ? 43.442 5.139 -47.200 1.00 96.62 1057 SER A O 1
ATOM 8220 N N . LYS A 1 1058 ? 42.659 3.848 -45.532 1.00 97.19 1058 LYS A N 1
ATOM 8221 C CA . LYS A 1 1058 ? 43.743 2.859 -45.649 1.00 97.19 1058 LYS A CA 1
ATOM 8222 C C . LYS A 1 1058 ? 43.316 1.421 -45.390 1.00 97.19 1058 LYS A C 1
ATOM 8224 O O . LYS A 1 1058 ? 42.513 1.151 -44.505 1.00 97.19 1058 LYS A O 1
ATOM 8229 N N . ASN A 1 1059 ? 43.978 0.478 -46.059 1.00 97.69 1059 ASN A N 1
ATOM 8230 C CA . ASN A 1 1059 ? 43.762 -0.967 -45.885 1.00 97.69 1059 ASN A CA 1
ATOM 8231 C C . ASN A 1 1059 ? 42.326 -1.436 -46.196 1.00 97.69 1059 ASN A C 1
ATOM 8233 O O . ASN A 1 1059 ? 41.905 -2.477 -45.690 1.00 97.69 1059 ASN A O 1
ATOM 8237 N N . ASP A 1 1060 ? 41.575 -0.690 -47.004 1.00 97.81 1060 ASP A N 1
ATOM 8238 C CA . ASP A 1 1060 ? 40.207 -1.053 -47.378 1.00 97.81 1060 ASP A CA 1
ATOM 8239 C C . ASP A 1 1060 ? 40.199 -2.008 -48.585 1.00 97.81 1060 ASP A C 1
ATOM 8241 O O . ASP A 1 1060 ? 41.134 -2.044 -49.393 1.00 97.81 1060 ASP A O 1
ATOM 8245 N N . THR A 1 1061 ? 39.144 -2.814 -48.709 1.00 98.50 1061 THR A N 1
ATOM 8246 C CA . THR A 1 1061 ? 38.944 -3.748 -49.828 1.00 98.50 1061 THR A CA 1
ATOM 8247 C C . THR A 1 1061 ? 37.570 -3.536 -50.461 1.00 98.50 1061 THR A C 1
ATOM 8249 O O . THR A 1 1061 ? 36.545 -3.697 -49.801 1.00 98.50 1061 THR A O 1
ATOM 8252 N N . ILE A 1 1062 ? 37.553 -3.205 -51.752 1.00 98.62 1062 ILE A N 1
ATOM 8253 C CA . ILE A 1 1062 ? 36.360 -2.977 -52.574 1.00 98.62 1062 ILE A CA 1
ATOM 8254 C C . ILE A 1 1062 ? 36.282 -4.086 -53.627 1.00 98.62 1062 ILE A C 1
ATOM 8256 O O . ILE A 1 1062 ? 37.119 -4.126 -54.535 1.00 98.62 1062 ILE A O 1
ATOM 8260 N N . TYR A 1 1063 ? 35.301 -4.990 -53.534 1.00 98.50 1063 TYR A N 1
ATOM 8261 C CA . TYR A 1 1063 ? 35.235 -6.114 -54.470 1.00 98.50 1063 TYR A CA 1
ATOM 8262 C C . TYR A 1 1063 ? 33.853 -6.633 -54.856 1.00 98.50 1063 TYR A C 1
ATOM 8264 O O . TYR A 1 1063 ? 32.900 -6.538 -54.096 1.00 98.50 1063 TYR A O 1
ATOM 8272 N N . ALA A 1 1064 ? 33.743 -7.247 -56.036 1.00 98.19 1064 ALA A N 1
ATOM 8273 C CA . ALA A 1 1064 ? 32.498 -7.858 -56.519 1.00 98.19 1064 ALA A CA 1
ATOM 8274 C C . ALA A 1 1064 ? 31.290 -6.903 -56.596 1.00 98.19 1064 ALA A C 1
ATOM 8276 O O . ALA A 1 1064 ? 30.159 -7.372 -56.615 1.00 98.19 1064 ALA A O 1
ATOM 8277 N N . ASN A 1 1065 ? 31.491 -5.582 -56.616 1.00 98.62 1065 ASN A N 1
ATOM 8278 C CA . ASN A 1 1065 ? 30.395 -4.619 -56.736 1.00 98.62 1065 ASN A CA 1
ATOM 8279 C C . ASN A 1 1065 ? 30.013 -4.418 -58.207 1.00 98.62 1065 ASN A C 1
ATOM 8281 O O . ASN A 1 1065 ? 30.894 -4.358 -59.067 1.00 98.62 1065 ASN A O 1
ATOM 8285 N N . THR A 1 1066 ? 28.718 -4.243 -58.467 1.00 98.44 1066 THR A N 1
ATOM 8286 C CA . THR A 1 1066 ? 28.184 -3.840 -59.772 1.00 98.44 1066 THR A CA 1
ATOM 8287 C C . THR A 1 1066 ? 27.811 -2.362 -59.710 1.00 98.44 1066 THR A C 1
ATOM 8289 O O . THR A 1 1066 ? 26.987 -1.948 -58.894 1.00 98.44 1066 THR A O 1
ATOM 8292 N N . MET A 1 1067 ? 28.433 -1.545 -60.557 1.00 97.56 1067 MET A N 1
ATOM 8293 C CA . MET A 1 1067 ? 28.222 -0.099 -60.608 1.00 97.56 1067 MET A CA 1
ATOM 8294 C C . MET A 1 1067 ? 27.865 0.325 -62.026 1.00 97.56 1067 MET A C 1
ATOM 8296 O O . MET A 1 1067 ? 28.645 0.100 -62.948 1.00 97.56 1067 MET A O 1
ATOM 8300 N N . HIS A 1 1068 ? 26.713 0.967 -62.219 1.00 96.25 1068 HIS A N 1
ATOM 8301 C CA . HIS A 1 1068 ? 26.313 1.379 -63.561 1.00 96.25 1068 HIS A CA 1
ATOM 8302 C C . HIS A 1 1068 ? 25.517 2.672 -63.632 1.00 96.25 1068 HIS A C 1
ATOM 8304 O O . HIS A 1 1068 ? 24.856 3.075 -62.677 1.00 96.25 1068 HIS A O 1
ATOM 8310 N N . SER A 1 1069 ? 25.535 3.312 -64.804 1.00 95.38 1069 SER A N 1
ATOM 8311 C CA . SER A 1 1069 ? 24.823 4.577 -65.021 1.00 95.38 1069 SER A CA 1
ATOM 8312 C C . SER A 1 1069 ? 25.242 5.669 -64.023 1.00 95.38 1069 SER A C 1
ATOM 8314 O O . SER A 1 1069 ? 24.408 6.477 -63.620 1.00 95.38 1069 SER A O 1
ATOM 8316 N N . ASN A 1 1070 ? 26.509 5.660 -63.593 1.00 93.81 1070 ASN A N 1
ATOM 8317 C CA . ASN A 1 1070 ? 27.083 6.638 -62.668 1.00 93.81 1070 ASN A CA 1
ATOM 8318 C C . ASN A 1 1070 ? 27.942 7.663 -63.437 1.00 93.81 1070 ASN A C 1
ATOM 8320 O O . ASN A 1 1070 ? 28.386 7.380 -64.548 1.00 93.81 1070 ASN A O 1
ATOM 8324 N N . ASP A 1 1071 ? 28.229 8.838 -62.869 1.00 93.38 1071 ASP A N 1
ATOM 8325 C CA . ASP A 1 1071 ? 29.234 9.732 -63.476 1.00 93.38 1071 ASP A CA 1
ATOM 8326 C C . ASP A 1 1071 ? 30.630 9.100 -63.334 1.00 93.38 1071 ASP A C 1
ATOM 8328 O O . ASP A 1 1071 ? 31.313 8.898 -64.327 1.00 93.38 1071 ASP A O 1
ATOM 8332 N N . TYR A 1 1072 ? 30.996 8.620 -62.144 1.00 94.31 1072 TYR A N 1
ATOM 8333 C CA . TYR A 1 1072 ? 32.170 7.772 -61.911 1.00 94.31 1072 TYR A CA 1
ATOM 8334 C C . TYR A 1 1072 ? 31.779 6.518 -61.124 1.00 94.31 1072 TYR A C 1
ATOM 8336 O O . TYR A 1 1072 ? 31.057 6.607 -60.133 1.00 94.31 1072 TYR A O 1
ATOM 8344 N N . GLY A 1 1073 ? 32.288 5.349 -61.515 1.00 96.50 1073 GLY A N 1
ATOM 8345 C CA . GLY A 1 1073 ? 32.120 4.106 -60.762 1.00 96.50 1073 GLY A CA 1
ATOM 8346 C C . GLY A 1 1073 ? 32.818 4.177 -59.405 1.00 96.50 1073 GLY A C 1
ATOM 8347 O O . GLY A 1 1073 ? 32.159 4.206 -58.369 1.00 96.50 1073 GLY A O 1
ATOM 8348 N N . ILE A 1 1074 ? 34.150 4.258 -59.408 1.00 98.06 1074 ILE A N 1
ATOM 8349 C CA . ILE A 1 1074 ? 34.974 4.370 -58.201 1.00 98.06 1074 ILE A CA 1
ATOM 8350 C C . ILE A 1 1074 ? 35.904 5.578 -58.317 1.00 98.06 1074 ILE A C 1
ATOM 8352 O O . ILE A 1 1074 ? 36.657 5.697 -59.280 1.00 98.06 1074 ILE A O 1
ATOM 8356 N N . LYS A 1 1075 ? 35.908 6.437 -57.298 1.00 97.19 1075 LYS A N 1
ATOM 8357 C CA . LYS A 1 1075 ? 36.871 7.529 -57.128 1.00 97.19 1075 LYS A CA 1
ATOM 8358 C C . LYS A 1 1075 ? 37.678 7.325 -55.852 1.00 97.19 1075 LYS A C 1
ATOM 8360 O O . LYS A 1 1075 ? 37.132 6.970 -54.810 1.00 97.19 1075 LYS A O 1
ATOM 8365 N N . VAL A 1 1076 ? 38.980 7.568 -55.917 1.00 97.38 1076 VAL A N 1
ATOM 8366 C CA . VAL A 1 1076 ? 39.902 7.403 -54.791 1.00 97.38 1076 VAL A CA 1
ATOM 8367 C C . VAL A 1 1076 ? 40.820 8.611 -54.703 1.00 97.38 1076 VAL A C 1
ATOM 8369 O O . VAL A 1 1076 ? 41.410 9.018 -55.700 1.00 97.38 1076 VAL A O 1
ATOM 8372 N N . TYR A 1 1077 ? 40.963 9.174 -53.507 1.00 97.81 1077 TYR A N 1
ATOM 8373 C CA . TYR A 1 1077 ? 41.836 10.316 -53.249 1.00 97.81 1077 TYR A CA 1
ATOM 8374 C C . TYR A 1 1077 ? 42.658 10.114 -51.972 1.00 97.81 1077 TYR A C 1
ATOM 8376 O O . TYR A 1 1077 ? 42.094 9.831 -50.916 1.00 97.81 1077 TYR A O 1
ATOM 8384 N N . ASN A 1 1078 ? 43.981 10.279 -52.039 1.00 97.50 1078 ASN A N 1
ATOM 8385 C CA . ASN A 1 1078 ? 44.879 10.227 -50.874 1.00 97.50 1078 ASN A CA 1
ATOM 8386 C C . ASN A 1 1078 ? 44.789 8.922 -50.047 1.00 97.50 1078 ASN A C 1
ATOM 8388 O O . ASN A 1 1078 ? 44.839 8.949 -48.820 1.00 97.50 1078 ASN A O 1
ATOM 8392 N N . ASN A 1 1079 ? 44.586 7.772 -50.695 1.00 97.25 1079 ASN A N 1
ATOM 8393 C CA . ASN A 1 1079 ? 44.469 6.477 -50.013 1.00 97.25 1079 ASN A CA 1
ATOM 8394 C C . ASN A 1 1079 ? 45.802 5.719 -49.968 1.00 97.25 1079 ASN A C 1
ATOM 8396 O O . ASN A 1 1079 ? 46.672 5.903 -50.821 1.00 97.25 1079 ASN A O 1
ATOM 8400 N N . LEU A 1 1080 ? 45.926 4.815 -48.992 1.00 97.56 1080 LEU A N 1
ATOM 8401 C CA . LEU A 1 1080 ? 47.081 3.930 -48.829 1.00 97.56 1080 LEU A CA 1
ATOM 8402 C C . LEU A 1 1080 ? 46.646 2.461 -48.774 1.00 97.56 1080 LEU A C 1
ATOM 8404 O O . LEU A 1 1080 ? 45.809 2.092 -47.952 1.00 97.56 1080 LEU A O 1
ATOM 8408 N N . ASN A 1 1081 ? 47.276 1.599 -49.576 1.00 97.00 1081 ASN A N 1
ATOM 8409 C CA . ASN A 1 1081 ? 47.066 0.145 -49.520 1.00 97.00 1081 ASN A CA 1
ATOM 8410 C C . ASN A 1 1081 ? 45.591 -0.278 -49.737 1.00 97.00 1081 ASN A C 1
ATOM 8412 O O . ASN A 1 1081 ? 45.066 -1.145 -49.037 1.00 97.00 1081 ASN A O 1
ATOM 8416 N N . LEU A 1 1082 ? 44.909 0.366 -50.692 1.00 97.44 1082 LEU A N 1
ATOM 8417 C CA . LEU A 1 1082 ? 43.538 0.036 -51.103 1.00 97.44 1082 LEU A CA 1
ATOM 8418 C C . LEU A 1 1082 ? 43.537 -1.121 -52.115 1.00 97.44 1082 LEU A C 1
ATOM 8420 O O . LEU A 1 1082 ? 44.322 -1.119 -53.065 1.00 97.44 1082 LEU A O 1
ATOM 8424 N N . LYS A 1 1083 ? 42.623 -2.084 -51.965 1.00 98.31 1083 LYS A N 1
ATOM 8425 C CA . LYS A 1 1083 ? 42.428 -3.177 -52.932 1.00 98.31 1083 LYS A CA 1
ATOM 8426 C C . LYS A 1 1083 ? 41.086 -3.036 -53.639 1.00 98.31 1083 LYS A C 1
ATOM 8428 O O . LYS A 1 1083 ? 40.052 -3.076 -52.984 1.00 98.31 1083 LYS A O 1
ATOM 8433 N N . ILE A 1 1084 ? 41.098 -2.923 -54.963 1.00 98.50 1084 ILE A N 1
ATOM 8434 C CA . ILE A 1 1084 ? 39.900 -2.848 -55.805 1.00 98.50 1084 ILE A CA 1
ATOM 8435 C C . ILE A 1 1084 ? 39.914 -4.035 -56.761 1.00 98.50 1084 ILE A C 1
ATOM 8437 O O . ILE A 1 1084 ? 40.728 -4.056 -57.687 1.00 98.50 1084 ILE A O 1
ATOM 8441 N N . HIS A 1 1085 ? 39.046 -5.029 -56.557 1.00 98.31 1085 HIS A N 1
ATOM 8442 C CA . HIS A 1 1085 ? 39.071 -6.219 -57.406 1.00 98.31 1085 HIS A CA 1
ATOM 8443 C C . HIS A 1 1085 ? 37.725 -6.862 -57.726 1.00 98.31 1085 HIS A C 1
ATOM 8445 O O . HIS A 1 1085 ? 36.786 -6.776 -56.952 1.00 98.31 1085 HIS A O 1
ATOM 8451 N N . ASN A 1 1086 ? 37.623 -7.555 -58.861 1.00 98.31 1086 ASN A N 1
ATOM 8452 C CA . ASN A 1 1086 ? 36.404 -8.272 -59.263 1.00 98.31 1086 ASN A CA 1
ATOM 8453 C C . ASN A 1 1086 ? 35.142 -7.396 -59.376 1.00 98.31 1086 ASN A C 1
ATOM 8455 O O . ASN A 1 1086 ? 34.047 -7.937 -59.305 1.00 98.31 1086 ASN A O 1
ATOM 8459 N N . ASN A 1 1087 ? 35.257 -6.073 -59.526 1.00 98.44 1087 ASN A N 1
ATOM 8460 C CA . ASN A 1 1087 ? 34.094 -5.199 -59.706 1.00 98.44 1087 ASN A CA 1
ATOM 8461 C C . ASN A 1 1087 ? 33.684 -5.131 -61.182 1.00 98.44 1087 ASN A C 1
ATOM 8463 O O . ASN A 1 1087 ? 34.544 -5.182 -62.062 1.00 98.44 1087 ASN A O 1
ATOM 8467 N N . GLU A 1 1088 ? 32.388 -4.969 -61.433 1.00 98.31 1088 GLU A N 1
ATOM 8468 C CA . GLU A 1 1088 ? 31.807 -4.726 -62.754 1.00 98.31 1088 GLU A CA 1
ATOM 8469 C C . GLU A 1 1088 ? 31.335 -3.269 -62.837 1.00 98.31 1088 GLU A C 1
ATOM 8471 O O . GLU A 1 1088 ? 30.510 -2.837 -62.029 1.00 98.31 1088 GLU A O 1
ATOM 8476 N N . ILE A 1 1089 ? 31.874 -2.493 -63.782 1.00 98.00 1089 ILE A N 1
ATOM 8477 C CA . ILE A 1 1089 ? 31.554 -1.067 -63.936 1.00 98.00 1089 ILE A CA 1
ATOM 8478 C C . ILE A 1 1089 ? 31.176 -0.772 -65.382 1.00 98.00 1089 ILE A C 1
ATOM 8480 O O . ILE A 1 1089 ? 32.000 -0.976 -66.274 1.00 98.00 1089 ILE A O 1
ATOM 8484 N N . TYR A 1 1090 ? 29.969 -0.253 -65.618 1.00 96.19 1090 TYR A N 1
ATOM 8485 C CA . TYR A 1 1090 ? 29.521 0.020 -66.982 1.00 96.19 1090 TYR A CA 1
ATOM 8486 C C . TYR A 1 1090 ? 28.600 1.220 -67.160 1.00 96.19 1090 TYR A C 1
ATOM 8488 O O . TYR A 1 1090 ? 28.052 1.759 -66.197 1.00 96.19 1090 TYR A O 1
ATOM 8496 N N . GLN A 1 1091 ? 28.437 1.672 -68.409 1.00 94.12 1091 GLN A N 1
ATOM 8497 C CA . GLN A 1 1091 ? 27.568 2.805 -68.765 1.00 94.12 1091 GLN A CA 1
ATOM 8498 C C . GLN A 1 1091 ? 27.819 4.050 -67.892 1.00 94.12 1091 GLN A C 1
ATOM 8500 O O . GLN A 1 1091 ? 26.876 4.737 -67.502 1.00 94.12 1091 GLN A O 1
ATOM 8505 N N . SER A 1 1092 ? 29.078 4.305 -67.531 1.00 93.31 1092 SER A N 1
ATOM 8506 C CA . SER A 1 1092 ? 29.480 5.401 -66.641 1.00 93.31 1092 SER A CA 1
ATOM 8507 C C . SER A 1 1092 ? 30.495 6.314 -67.335 1.00 93.31 1092 SER A C 1
ATOM 8509 O O . SER A 1 1092 ? 31.236 5.857 -68.207 1.00 93.31 1092 SER A O 1
ATOM 8511 N N . ASN A 1 1093 ? 30.566 7.605 -66.994 1.00 90.69 1093 ASN A N 1
ATOM 8512 C CA . ASN A 1 1093 ? 31.556 8.484 -67.638 1.00 90.69 1093 ASN A CA 1
ATOM 8513 C C . ASN A 1 1093 ? 32.991 8.092 -67.221 1.00 90.69 1093 ASN A C 1
ATOM 8515 O O . ASN A 1 1093 ? 33.870 7.968 -68.070 1.00 90.69 1093 ASN A O 1
ATOM 8519 N N . GLY A 1 1094 ? 33.229 7.801 -65.944 1.00 91.50 1094 GLY A N 1
ATOM 8520 C CA . GLY A 1 1094 ? 34.474 7.251 -65.410 1.00 91.50 1094 GLY A CA 1
ATOM 8521 C C . GLY A 1 1094 ? 34.281 5.866 -64.786 1.00 91.50 1094 GLY A C 1
ATOM 8522 O O . GLY A 1 1094 ? 33.278 5.600 -64.129 1.00 91.50 1094 GLY A O 1
ATOM 8523 N N . GLY A 1 1095 ? 35.250 4.974 -64.970 1.00 95.62 1095 GLY A N 1
ATOM 8524 C CA . GLY A 1 1095 ? 35.301 3.650 -64.361 1.00 95.62 1095 GLY A CA 1
ATOM 8525 C C . GLY A 1 1095 ? 35.930 3.712 -62.971 1.00 95.62 1095 GLY A C 1
ATOM 8526 O O . GLY A 1 1095 ? 35.214 3.754 -61.975 1.00 95.62 1095 GLY A O 1
ATOM 8527 N N . ILE A 1 1096 ? 37.264 3.733 -62.907 1.00 97.44 1096 ILE A N 1
ATOM 8528 C CA . ILE A 1 1096 ? 38.060 3.820 -61.674 1.00 97.44 1096 ILE A CA 1
ATOM 8529 C C . ILE A 1 1096 ? 39.057 4.980 -61.781 1.00 97.44 1096 ILE A C 1
ATOM 8531 O O . ILE A 1 1096 ? 39.958 4.948 -62.613 1.00 97.44 1096 ILE A O 1
ATOM 8535 N N . GLU A 1 1097 ? 38.953 5.968 -60.898 1.00 96.62 1097 GLU A N 1
ATOM 8536 C CA . GLU A 1 1097 ? 39.909 7.072 -60.780 1.00 96.62 1097 GLU A CA 1
ATOM 8537 C C . GLU A 1 1097 ? 40.699 6.982 -59.468 1.00 96.62 1097 GLU A C 1
ATOM 8539 O O . GLU A 1 1097 ? 40.109 6.948 -58.389 1.00 96.62 1097 GLU A O 1
ATOM 8544 N N . ILE A 1 1098 ? 42.033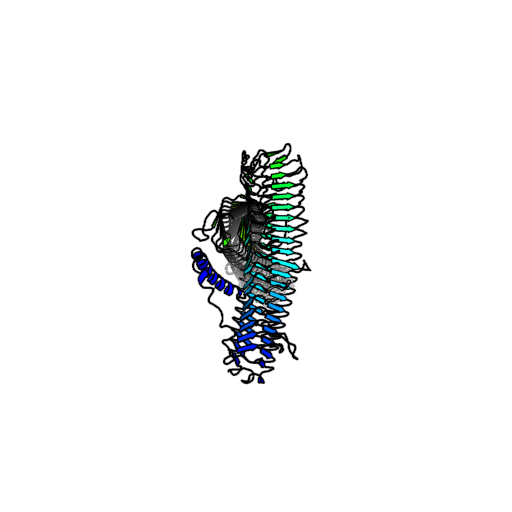 7.001 -59.553 1.00 96.50 1098 ILE A N 1
ATOM 8545 C CA . ILE A 1 1098 ? 42.958 6.985 -58.416 1.00 96.50 1098 ILE A CA 1
ATOM 8546 C C . ILE A 1 1098 ? 43.794 8.267 -58.407 1.00 96.50 1098 ILE A C 1
ATOM 8548 O O . ILE A 1 1098 ? 44.576 8.519 -59.315 1.00 96.50 1098 ILE A O 1
ATOM 8552 N N . SER A 1 1099 ? 43.658 9.077 -57.362 1.00 97.00 1099 SER A N 1
ATOM 8553 C CA . SER A 1 1099 ? 44.356 10.358 -57.228 1.00 97.00 1099 SER A CA 1
ATOM 8554 C C . SER A 1 1099 ? 45.182 10.423 -55.945 1.00 97.00 1099 SER A C 1
ATOM 8556 O O . SER A 1 1099 ? 44.713 10.019 -54.879 1.00 97.00 1099 SER A O 1
ATOM 8558 N N . SER A 1 1100 ? 46.409 10.944 -56.025 1.00 97.25 1100 SER A N 1
ATOM 8559 C CA . SER A 1 1100 ? 47.328 11.138 -54.890 1.00 97.25 1100 SER A CA 1
ATOM 8560 C C . SER A 1 1100 ? 47.475 9.920 -53.964 1.00 97.25 1100 SER A C 1
ATOM 8562 O O . SER A 1 1100 ? 47.640 10.085 -52.760 1.00 97.25 1100 SER A O 1
ATOM 8564 N N . SER A 1 1101 ? 47.363 8.698 -54.493 1.00 97.50 1101 SER A N 1
ATOM 8565 C CA . SER A 1 1101 ? 47.277 7.471 -53.689 1.00 97.50 1101 SER A CA 1
ATOM 8566 C C . SER A 1 1101 ? 48.480 6.551 -53.898 1.00 97.50 1101 SER A C 1
ATOM 8568 O O . SER A 1 1101 ? 49.166 6.604 -54.927 1.00 97.50 1101 SER A O 1
ATOM 8570 N N . GLU A 1 1102 ? 48.744 5.711 -52.896 1.00 97.12 1102 GLU A N 1
ATOM 8571 C CA . GLU A 1 1102 ? 49.938 4.870 -52.836 1.00 97.12 1102 GLU A CA 1
ATOM 8572 C C . GLU A 1 1102 ? 49.617 3.409 -52.491 1.00 97.12 1102 GLU A C 1
ATOM 8574 O O . GLU A 1 1102 ? 48.712 3.124 -51.703 1.00 97.12 1102 GLU A O 1
ATOM 8579 N N . GLN A 1 1103 ? 50.390 2.465 -53.042 1.00 96.81 1103 GLN A N 1
ATOM 8580 C CA . GLN A 1 1103 ? 50.300 1.027 -52.731 1.00 96.81 1103 GLN A CA 1
ATOM 8581 C C . GLN A 1 1103 ? 48.931 0.391 -53.030 1.00 96.81 1103 GLN A C 1
ATOM 8583 O O . GLN A 1 1103 ? 48.583 -0.640 -52.457 1.00 96.81 1103 GLN A O 1
ATOM 8588 N N . CYS A 1 1104 ? 48.140 0.983 -53.923 1.00 97.19 1104 CYS A N 1
ATOM 8589 C CA . CYS A 1 1104 ? 46.831 0.465 -54.300 1.00 97.19 1104 CYS A CA 1
ATOM 8590 C C . CYS A 1 1104 ? 46.949 -0.646 -55.356 1.00 97.19 1104 CYS A C 1
ATOM 8592 O O . CYS A 1 1104 ? 47.799 -0.591 -56.249 1.00 97.19 1104 CYS A O 1
ATOM 8594 N N . ILE A 1 1105 ? 46.073 -1.649 -55.270 1.00 98.06 1105 ILE A N 1
ATOM 8595 C CA . ILE A 1 1105 ? 46.003 -2.784 -56.201 1.00 98.06 1105 ILE A CA 1
ATOM 8596 C C . ILE A 1 1105 ? 44.636 -2.781 -56.883 1.00 98.06 1105 ILE A C 1
ATOM 8598 O O . ILE A 1 1105 ? 43.614 -2.951 -56.221 1.00 98.06 1105 ILE A O 1
ATOM 8602 N N . ILE A 1 1106 ? 44.628 -2.610 -58.203 1.00 98.25 1106 ILE A N 1
ATOM 8603 C CA . ILE A 1 1106 ? 43.441 -2.619 -59.058 1.00 98.25 1106 ILE A CA 1
ATOM 8604 C C . ILE A 1 1106 ? 43.516 -3.894 -59.892 1.00 98.25 1106 ILE A C 1
ATOM 8606 O O . ILE A 1 1106 ? 44.324 -3.984 -60.820 1.00 98.25 1106 ILE A O 1
ATOM 8610 N N . GLN A 1 1107 ? 42.719 -4.900 -59.537 1.00 97.81 1107 GLN A N 1
ATOM 8611 C CA . GLN A 1 1107 ? 42.884 -6.252 -60.058 1.00 97.81 1107 GLN A CA 1
ATOM 8612 C C . GLN A 1 1107 ? 41.590 -6.901 -60.555 1.00 97.81 1107 GLN A C 1
ATOM 8614 O O . GLN A 1 1107 ? 40.615 -6.958 -59.824 1.00 97.81 1107 GLN A O 1
ATOM 8619 N N . SER A 1 1108 ? 41.593 -7.532 -61.731 1.00 98.00 1108 SER A N 1
ATOM 8620 C CA . SER A 1 1108 ? 40.470 -8.396 -62.154 1.00 98.00 1108 SER A CA 1
ATOM 8621 C C . SER A 1 1108 ? 39.107 -7.703 -62.188 1.00 98.00 1108 SER A C 1
ATOM 8623 O O . SER A 1 1108 ? 38.093 -8.347 -61.940 1.00 98.00 1108 SER A O 1
ATOM 8625 N N . ASN A 1 1109 ? 39.069 -6.398 -62.462 1.00 98.12 1109 ASN A N 1
ATOM 8626 C CA . ASN A 1 1109 ? 37.822 -5.664 -62.669 1.00 98.12 1109 ASN A CA 1
ATOM 8627 C C . ASN A 1 1109 ? 37.381 -5.768 -64.135 1.00 98.12 1109 ASN A C 1
ATOM 8629 O O . ASN A 1 1109 ? 38.226 -5.797 -65.031 1.00 98.12 1109 ASN A O 1
ATOM 8633 N N . TYR A 1 1110 ? 36.068 -5.797 -64.353 1.00 97.69 1110 TYR A N 1
ATOM 8634 C CA . TYR A 1 1110 ? 35.420 -5.830 -65.660 1.00 97.69 1110 TYR A CA 1
ATOM 8635 C C . TYR A 1 1110 ? 34.772 -4.466 -65.927 1.00 97.69 1110 TYR A C 1
ATOM 8637 O O . TYR A 1 1110 ? 33.789 -4.102 -65.284 1.00 97.69 1110 TYR A O 1
ATOM 8645 N N . ILE A 1 1111 ? 35.360 -3.666 -66.816 1.00 96.62 1111 ILE A N 1
ATOM 8646 C CA . ILE A 1 1111 ? 34.931 -2.283 -67.071 1.00 96.62 1111 ILE A CA 1
ATOM 8647 C C . ILE A 1 1111 ? 34.520 -2.156 -68.533 1.00 96.62 1111 ILE A C 1
ATOM 8649 O O . ILE A 1 1111 ? 35.341 -2.404 -69.416 1.00 96.62 1111 ILE A O 1
ATOM 8653 N N . HIS A 1 1112 ? 33.280 -1.755 -68.814 1.00 94.06 1112 HIS A N 1
ATOM 8654 C CA . HIS A 1 1112 ? 32.827 -1.649 -70.198 1.00 94.06 1112 HIS A CA 1
ATOM 8655 C C . HIS A 1 1112 ? 31.834 -0.527 -70.482 1.00 94.06 1112 HIS A C 1
ATOM 8657 O O . HIS A 1 1112 ? 31.096 -0.092 -69.610 1.00 94.06 1112 HIS A O 1
ATOM 8663 N N . ASP A 1 1113 ? 31.799 -0.053 -71.727 1.00 91.81 1113 ASP A N 1
ATOM 8664 C CA . ASP A 1 1113 ? 30.905 1.032 -72.156 1.00 91.81 1113 ASP A CA 1
ATOM 8665 C C . ASP A 1 1113 ? 31.072 2.314 -71.302 1.00 91.81 1113 ASP A C 1
ATOM 8667 O O . ASP A 1 1113 ? 30.092 2.979 -70.953 1.00 91.81 1113 ASP A O 1
ATOM 8671 N N . CYS A 1 1114 ? 32.321 2.647 -70.943 1.00 90.94 1114 CYS A N 1
ATOM 8672 C CA . CYS A 1 1114 ? 32.686 3.832 -70.156 1.00 90.94 1114 CYS A CA 1
ATOM 8673 C C . CYS A 1 1114 ? 33.487 4.859 -70.981 1.00 90.94 1114 CYS A C 1
ATOM 8675 O O . CYS A 1 1114 ? 34.153 4.510 -71.957 1.00 90.94 1114 CYS A O 1
ATOM 8677 N N . ILE A 1 1115 ? 33.497 6.145 -70.601 1.00 88.19 1115 ILE A N 1
ATOM 8678 C CA . ILE A 1 1115 ? 34.342 7.138 -71.307 1.00 88.19 1115 ILE A CA 1
ATOM 8679 C C . ILE A 1 1115 ? 35.816 6.981 -70.891 1.00 88.19 1115 ILE A C 1
ATOM 8681 O O . ILE A 1 1115 ? 36.682 6.833 -71.752 1.00 88.19 1115 ILE A O 1
ATOM 8685 N N . TYR A 1 1116 ? 36.116 6.949 -69.593 1.00 89.31 1116 TYR A N 1
ATOM 8686 C CA . TYR A 1 1116 ? 37.454 6.675 -69.049 1.00 89.31 1116 TYR A CA 1
ATOM 8687 C C . TYR A 1 1116 ? 37.410 5.411 -68.199 1.00 89.31 1116 TYR A C 1
ATOM 8689 O O . TYR A 1 1116 ? 36.633 5.365 -67.256 1.00 89.31 1116 TYR A O 1
ATOM 8697 N N . SER A 1 1117 ? 38.211 4.383 -68.495 1.00 93.50 1117 SER A N 1
ATOM 8698 C CA . SER A 1 1117 ? 38.110 3.113 -67.752 1.00 93.50 1117 SER A CA 1
ATOM 8699 C C . SER A 1 1117 ? 38.891 3.145 -66.447 1.00 93.50 1117 SER A C 1
ATOM 8701 O O . SER A 1 1117 ? 38.307 2.949 -65.387 1.00 93.50 1117 SER A O 1
ATOM 8703 N N . ILE A 1 1118 ? 40.200 3.396 -66.508 1.00 95.94 1118 ILE A N 1
ATOM 8704 C CA . ILE A 1 1118 ? 41.061 3.528 -65.329 1.00 95.94 1118 ILE A CA 1
ATOM 8705 C C . ILE A 1 1118 ? 41.931 4.772 -65.509 1.00 95.94 1118 ILE A C 1
ATOM 8707 O O . ILE A 1 1118 ? 42.625 4.887 -66.514 1.00 95.94 1118 ILE A O 1
ATOM 8711 N N . SER A 1 1119 ? 41.928 5.690 -64.548 1.00 94.88 1119 SER A N 1
ATOM 8712 C CA . SER A 1 1119 ? 42.745 6.909 -64.592 1.00 94.88 1119 SER A CA 1
ATOM 8713 C C . SER A 1 1119 ? 43.489 7.145 -63.284 1.00 94.88 1119 SER A C 1
ATOM 8715 O O . SER A 1 1119 ? 42.937 6.949 -62.204 1.00 94.88 1119 SER A O 1
ATOM 8717 N N . PHE A 1 1120 ? 44.746 7.562 -63.376 1.00 96.12 1120 PHE A N 1
ATOM 8718 C CA . PHE A 1 1120 ? 45.661 7.776 -62.264 1.00 96.12 1120 PHE A CA 1
ATOM 8719 C C . PHE A 1 1120 ? 46.245 9.183 -62.331 1.00 96.12 1120 PHE A C 1
ATOM 8721 O O . PHE A 1 1120 ? 46.786 9.571 -63.361 1.00 96.12 1120 PHE A O 1
ATOM 8728 N N . TRP A 1 1121 ? 46.185 9.908 -61.218 1.00 95.75 1121 TRP A N 1
ATOM 8729 C CA . TRP A 1 1121 ? 46.655 11.287 -61.108 1.00 95.75 1121 TRP A CA 1
ATOM 8730 C C . TRP A 1 1121 ? 47.577 11.426 -59.900 1.00 95.75 1121 TRP A C 1
ATOM 8732 O O . TRP A 1 1121 ? 47.179 11.108 -58.775 1.00 95.75 1121 TRP A O 1
ATOM 8742 N N . MET A 1 1122 ? 48.811 11.897 -60.100 1.00 96.62 1122 MET A N 1
ATOM 8743 C CA . MET A 1 1122 ? 49.784 12.151 -59.021 1.00 96.62 1122 MET A CA 1
ATOM 8744 C C . MET A 1 1122 ? 49.965 10.967 -58.041 1.00 96.62 1122 MET A C 1
ATOM 8746 O O . MET A 1 1122 ? 50.114 11.171 -56.835 1.00 96.62 1122 MET A O 1
ATOM 8750 N N . SER A 1 1123 ? 49.881 9.725 -58.530 1.00 96.12 1123 SER A N 1
ATOM 8751 C CA . SER A 1 1123 ? 49.826 8.502 -57.710 1.00 96.12 1123 SER A CA 1
ATOM 8752 C C . SER A 1 1123 ? 51.036 7.600 -57.951 1.00 96.12 1123 SER A C 1
ATOM 8754 O O . SER A 1 1123 ? 51.545 7.524 -59.066 1.00 96.12 1123 SER A O 1
ATOM 8756 N N . LYS A 1 1124 ? 51.510 6.879 -56.929 1.00 95.94 1124 LYS A N 1
ATOM 8757 C CA . LYS A 1 1124 ? 52.763 6.106 -57.037 1.00 95.94 1124 LYS A CA 1
ATOM 8758 C C . LYS A 1 1124 ? 52.708 4.734 -56.378 1.00 95.94 1124 LYS A C 1
ATOM 8760 O O . LYS A 1 1124 ? 51.909 4.510 -55.475 1.00 95.94 1124 LYS A O 1
ATOM 8765 N N . ASN A 1 1125 ? 53.604 3.831 -56.767 1.00 96.12 1125 ASN A N 1
ATOM 8766 C CA . ASN A 1 1125 ? 53.740 2.498 -56.162 1.00 96.12 1125 ASN A CA 1
ATOM 8767 C C . ASN A 1 1125 ? 52.466 1.634 -56.258 1.00 96.12 1125 ASN A C 1
ATOM 8769 O O . ASN A 1 1125 ? 52.211 0.826 -55.367 1.00 96.12 1125 ASN A O 1
ATOM 8773 N N . ASN A 1 1126 ? 51.647 1.804 -57.299 1.00 97.12 1126 ASN A N 1
ATOM 8774 C CA . ASN A 1 1126 ? 50.394 1.066 -57.474 1.00 97.12 1126 ASN A CA 1
ATOM 8775 C C . ASN A 1 1126 ? 50.504 -0.027 -58.547 1.00 97.12 1126 ASN A C 1
ATOM 8777 O O . ASN A 1 1126 ? 51.381 0.005 -59.414 1.00 97.12 1126 ASN A O 1
ATOM 8781 N N . ILE A 1 1127 ? 49.578 -0.988 -58.505 1.00 97.94 1127 ILE A N 1
ATOM 8782 C CA . ILE A 1 1127 ? 49.527 -2.135 -59.419 1.00 97.94 1127 ILE A CA 1
ATOM 8783 C C . ILE A 1 1127 ? 48.152 -2.198 -60.092 1.00 97.94 1127 ILE A C 1
ATOM 8785 O O . ILE A 1 1127 ? 47.139 -2.345 -59.416 1.00 97.94 1127 ILE A O 1
ATOM 8789 N N . ILE A 1 1128 ? 48.123 -2.149 -61.423 1.00 98.12 1128 ILE A N 1
ATOM 8790 C CA . ILE A 1 1128 ? 46.947 -2.396 -62.264 1.00 98.12 1128 ILE A CA 1
ATOM 8791 C C . ILE A 1 1128 ? 47.163 -3.735 -62.973 1.00 98.12 1128 ILE A C 1
ATOM 8793 O O . ILE A 1 1128 ? 48.008 -3.829 -63.867 1.00 98.12 1128 ILE A O 1
ATOM 8797 N N . VAL A 1 1129 ? 46.444 -4.787 -62.572 1.00 98.00 1129 VAL A N 1
ATOM 8798 C CA . VAL A 1 1129 ? 46.717 -6.156 -63.036 1.00 98.00 1129 VAL A CA 1
ATOM 8799 C C . VAL A 1 1129 ? 45.478 -6.963 -63.428 1.00 98.00 1129 VAL A C 1
ATOM 8801 O O . VAL A 1 1129 ? 44.493 -6.980 -62.703 1.00 98.00 1129 VAL A O 1
ATOM 8804 N N . ASN A 1 1130 ? 45.533 -7.715 -64.530 1.00 97.50 1130 ASN A N 1
ATOM 8805 C CA . ASN A 1 1130 ? 44.458 -8.629 -64.954 1.00 97.50 1130 ASN A CA 1
ATOM 8806 C C . ASN A 1 1130 ? 43.073 -7.966 -65.111 1.00 97.50 1130 ASN A C 1
ATOM 8808 O O . ASN A 1 1130 ? 42.078 -8.620 -64.823 1.00 97.50 1130 ASN A O 1
ATOM 8812 N N . ASN A 1 1131 ? 42.969 -6.686 -65.480 1.00 97.69 1131 ASN A N 1
ATOM 8813 C CA . ASN A 1 1131 ? 41.666 -6.044 -65.697 1.00 97.69 1131 ASN A CA 1
ATOM 8814 C C . ASN A 1 1131 ? 41.202 -6.213 -67.146 1.00 97.69 1131 ASN A C 1
ATOM 8816 O O . ASN A 1 1131 ? 42.011 -6.120 -68.071 1.00 97.69 1131 ASN A O 1
ATOM 8820 N N . ASP A 1 1132 ? 39.895 -6.389 -67.308 1.00 96.94 1132 ASP A N 1
ATOM 8821 C CA . ASP A 1 1132 ? 39.213 -6.596 -68.580 1.00 96.94 1132 ASP A CA 1
ATOM 8822 C C . ASP A 1 1132 ? 38.434 -5.323 -68.943 1.00 96.94 1132 ASP A C 1
ATOM 8824 O O . ASP A 1 1132 ? 37.490 -4.943 -68.249 1.00 96.94 1132 ASP A O 1
ATOM 8828 N N . ILE A 1 1133 ? 38.841 -4.643 -70.016 1.00 95.31 1133 ILE A N 1
ATOM 8829 C CA . ILE A 1 1133 ? 38.287 -3.354 -70.445 1.00 95.31 1133 ILE A CA 1
ATOM 8830 C C . ILE A 1 1133 ? 37.715 -3.475 -71.860 1.00 95.31 1133 ILE A C 1
ATOM 8832 O O . ILE A 1 1133 ? 38.457 -3.752 -72.806 1.00 95.31 1133 ILE A O 1
ATOM 8836 N N . TYR A 1 1134 ? 36.414 -3.207 -72.017 1.00 92.50 1134 TYR A N 1
ATOM 8837 C CA . TYR A 1 1134 ? 35.713 -3.327 -73.299 1.00 92.50 1134 TYR A CA 1
ATOM 8838 C C . TYR A 1 1134 ? 34.955 -2.063 -73.709 1.00 92.50 1134 TYR A C 1
ATOM 8840 O O . TYR A 1 1134 ? 34.248 -1.468 -72.911 1.00 92.50 1134 TYR A O 1
ATOM 8848 N N . ASN A 1 1135 ? 35.017 -1.686 -74.988 1.00 87.00 1135 ASN A N 1
ATOM 8849 C CA . ASN A 1 1135 ? 34.187 -0.606 -75.561 1.00 87.00 1135 ASN A CA 1
ATOM 8850 C C . ASN A 1 1135 ? 34.248 0.731 -74.815 1.00 87.00 1135 ASN A C 1
ATOM 8852 O O . ASN A 1 1135 ? 33.266 1.473 -74.766 1.00 87.00 1135 ASN A O 1
ATOM 8856 N N . SER A 1 1136 ? 35.406 1.051 -74.248 1.00 84.25 1136 SER A N 1
ATOM 8857 C CA . SER A 1 1136 ? 35.603 2.310 -73.544 1.00 84.25 1136 SER A CA 1
ATOM 8858 C C . SER A 1 1136 ? 36.339 3.330 -74.404 1.00 84.25 1136 SER A C 1
ATOM 8860 O O . SER A 1 1136 ? 37.211 2.988 -75.210 1.00 84.25 1136 SER A O 1
ATOM 8862 N N . THR A 1 1137 ? 36.027 4.617 -74.215 1.00 82.81 1137 THR A N 1
ATOM 8863 C CA . THR A 1 1137 ? 36.634 5.685 -75.031 1.00 82.81 1137 THR A CA 1
ATOM 8864 C C . THR A 1 1137 ? 38.137 5.835 -74.753 1.00 82.81 1137 THR A C 1
ATOM 8866 O O . THR A 1 1137 ? 38.908 6.011 -75.694 1.00 82.81 1137 THR A O 1
ATOM 8869 N N . ASN A 1 1138 ? 38.564 5.701 -73.494 1.00 85.69 1138 ASN A N 1
ATOM 8870 C CA . ASN A 1 1138 ? 39.959 5.618 -73.055 1.00 85.69 1138 ASN A CA 1
ATOM 8871 C C . ASN A 1 1138 ? 40.143 4.409 -72.118 1.00 85.69 1138 ASN A C 1
ATOM 8873 O O . ASN A 1 1138 ? 39.279 4.124 -71.279 1.00 85.69 1138 ASN A O 1
ATOM 8877 N N . GLY A 1 1139 ? 41.266 3.703 -72.258 1.00 91.25 1139 GLY A N 1
ATOM 8878 C CA . GLY A 1 1139 ? 41.602 2.535 -71.441 1.00 91.25 1139 GLY A CA 1
ATOM 8879 C C . GLY A 1 1139 ? 42.160 2.922 -70.068 1.00 91.25 1139 GLY A C 1
ATOM 8880 O O . GLY A 1 1139 ? 41.408 3.291 -69.169 1.00 91.25 1139 GLY A O 1
ATOM 8881 N N . ILE A 1 1140 ? 43.478 2.815 -69.910 1.00 95.00 1140 ILE A N 1
ATOM 8882 C CA . ILE A 1 1140 ? 44.248 3.128 -68.705 1.00 95.00 1140 ILE A CA 1
ATOM 8883 C C . ILE A 1 1140 ? 45.067 4.407 -68.940 1.00 95.00 1140 ILE A C 1
ATOM 8885 O O . ILE A 1 1140 ? 45.905 4.452 -69.836 1.00 95.00 1140 ILE A O 1
ATOM 8889 N N . HIS A 1 1141 ? 44.887 5.434 -68.119 1.00 94.88 1141 HIS A N 1
ATOM 8890 C CA . HIS A 1 1141 ? 45.610 6.707 -68.220 1.00 94.88 1141 HIS A CA 1
ATOM 8891 C C . HIS A 1 1141 ? 46.355 7.015 -66.921 1.00 94.88 1141 HIS A C 1
ATOM 8893 O O . HIS A 1 1141 ? 45.756 6.972 -65.855 1.00 94.88 1141 HIS A O 1
ATOM 8899 N N . LEU A 1 1142 ? 47.655 7.296 -66.999 1.00 95.56 1142 LEU A N 1
ATOM 8900 C CA . LEU A 1 1142 ? 48.494 7.741 -65.885 1.00 95.56 1142 LEU A CA 1
ATOM 8901 C C . LEU A 1 1142 ? 49.062 9.129 -66.203 1.00 95.56 1142 LEU A C 1
ATOM 8903 O O . LEU A 1 1142 ? 49.828 9.285 -67.157 1.00 95.56 1142 LEU A O 1
ATOM 8907 N N . GLU A 1 1143 ? 48.734 10.105 -65.364 1.00 95.56 1143 GLU A N 1
ATOM 8908 C CA . GLU A 1 1143 ? 49.267 11.466 -65.393 1.00 95.56 1143 GLU A CA 1
ATOM 8909 C C . GLU A 1 1143 ? 50.033 11.763 -64.096 1.00 95.56 1143 GLU A C 1
ATOM 8911 O O . GLU A 1 1143 ? 49.544 11.508 -62.988 1.00 95.56 1143 GLU A O 1
ATOM 8916 N N . ASP A 1 1144 ? 51.270 12.252 -64.236 1.00 95.94 1144 ASP A N 1
ATOM 8917 C CA . ASP A 1 1144 ? 52.196 12.546 -63.130 1.00 95.94 1144 ASP A CA 1
ATOM 8918 C C . ASP A 1 1144 ? 52.309 11.426 -62.069 1.00 95.94 1144 ASP A C 1
ATOM 8920 O O . ASP A 1 1144 ? 52.476 11.674 -60.875 1.00 95.94 1144 ASP A O 1
ATOM 8924 N N . SER A 1 1145 ? 52.193 10.169 -62.502 1.00 96.25 1145 SER A N 1
ATOM 8925 C CA . SER A 1 1145 ? 52.040 8.995 -61.641 1.00 96.25 1145 SER A CA 1
ATOM 8926 C C . SER A 1 1145 ? 53.222 8.029 -61.789 1.00 96.25 1145 SER A C 1
ATOM 8928 O O . SER A 1 1145 ? 53.223 7.144 -62.647 1.00 96.25 1145 SER A O 1
ATOM 8930 N N . ASP A 1 1146 ? 54.246 8.214 -60.954 1.00 93.25 1146 ASP A N 1
ATOM 8931 C CA . ASP A 1 1146 ? 55.550 7.530 -61.025 1.00 93.25 1146 ASP A CA 1
ATOM 8932 C C . ASP A 1 1146 ? 55.557 6.135 -60.362 1.00 93.25 1146 ASP A C 1
ATOM 8934 O O . ASP A 1 1146 ? 54.834 5.872 -59.401 1.00 93.25 1146 ASP A O 1
ATOM 8938 N N . ASN A 1 1147 ? 56.429 5.242 -60.833 1.00 95.00 1147 ASN A N 1
ATOM 8939 C CA . ASN A 1 1147 ? 56.681 3.916 -60.248 1.00 95.00 1147 ASN A CA 1
ATOM 8940 C C . ASN A 1 1147 ? 55.426 3.028 -60.093 1.00 95.00 1147 ASN A C 1
ATOM 8942 O O . ASN A 1 1147 ? 55.171 2.454 -59.030 1.00 95.00 1147 ASN A O 1
ATOM 8946 N N . ASN A 1 1148 ? 54.617 2.921 -61.148 1.00 96.31 1148 ASN A N 1
ATOM 8947 C CA . ASN A 1 1148 ? 53.432 2.057 -61.184 1.00 96.31 1148 ASN A CA 1
ATOM 8948 C C . ASN A 1 1148 ? 53.664 0.809 -62.058 1.00 96.31 1148 ASN A C 1
ATOM 8950 O O . ASN A 1 1148 ? 54.565 0.768 -62.892 1.00 96.31 1148 ASN A O 1
ATOM 8954 N N . SER A 1 1149 ? 52.855 -0.237 -61.883 1.00 97.69 1149 SER A N 1
ATOM 8955 C CA . SER A 1 1149 ? 52.911 -1.461 -62.701 1.00 97.69 1149 SER A CA 1
ATOM 8956 C C . SER A 1 1149 ? 51.581 -1.721 -63.402 1.00 97.69 1149 SER A C 1
ATOM 8958 O O . SER A 1 1149 ? 50.553 -1.802 -62.738 1.00 97.69 1149 SER A O 1
ATOM 8960 N N . ILE A 1 1150 ? 51.598 -1.896 -64.725 1.00 97.88 1150 ILE A N 1
ATOM 8961 C CA . ILE A 1 1150 ? 50.428 -2.214 -65.558 1.00 97.88 1150 ILE A CA 1
ATOM 8962 C C . ILE A 1 1150 ? 50.663 -3.576 -66.215 1.00 97.88 1150 ILE A C 1
ATOM 8964 O O . ILE A 1 1150 ? 51.444 -3.687 -67.164 1.00 97.88 1150 ILE A O 1
ATOM 8968 N N . LEU A 1 1151 ? 50.022 -4.623 -65.688 1.00 97.31 1151 LEU A N 1
ATOM 8969 C CA . LEU A 1 1151 ? 50.360 -6.015 -65.984 1.00 97.31 1151 LEU A CA 1
ATOM 8970 C C . LEU A 1 1151 ? 49.161 -6.848 -66.440 1.00 97.31 1151 LEU A C 1
ATOM 8972 O O . LEU A 1 1151 ? 48.128 -6.846 -65.786 1.00 97.31 1151 LEU A O 1
ATOM 8976 N N . TYR A 1 1152 ? 49.308 -7.645 -67.498 1.00 97.62 1152 TYR A N 1
ATOM 8977 C CA . TYR A 1 1152 ? 48.306 -8.655 -67.887 1.00 97.62 1152 TYR A CA 1
ATOM 8978 C C . TYR A 1 1152 ? 46.875 -8.123 -68.129 1.00 97.62 1152 TYR A C 1
ATOM 8980 O O . TYR A 1 1152 ? 45.913 -8.876 -68.014 1.00 97.62 1152 TYR A O 1
ATOM 8988 N N . ASN A 1 1153 ? 46.696 -6.838 -68.443 1.00 97.44 1153 ASN A N 1
ATOM 8989 C CA . ASN A 1 1153 ? 45.368 -6.279 -68.705 1.00 97.44 1153 ASN A CA 1
ATOM 8990 C C . ASN A 1 1153 ? 44.922 -6.585 -70.142 1.00 97.44 1153 ASN A C 1
ATOM 8992 O O . ASN A 1 1153 ? 45.745 -6.617 -71.063 1.00 97.44 1153 ASN A O 1
ATOM 8996 N N . TYR A 1 1154 ? 43.617 -6.779 -70.325 1.00 96.69 1154 TYR A N 1
ATOM 8997 C CA . TYR A 1 1154 ? 42.979 -7.098 -71.597 1.00 96.69 1154 TYR A CA 1
ATOM 8998 C C . TYR A 1 1154 ? 42.076 -5.936 -72.027 1.00 96.69 1154 TYR A C 1
ATOM 9000 O O . TYR A 1 1154 ? 41.060 -5.670 -71.396 1.00 96.69 1154 TYR A O 1
ATOM 9008 N N . LEU A 1 1155 ? 42.460 -5.211 -73.081 1.00 95.25 1155 LEU A N 1
ATOM 9009 C CA . LEU A 1 1155 ? 41.768 -4.008 -73.548 1.00 95.25 1155 LEU A CA 1
ATOM 9010 C C . LEU A 1 1155 ? 41.312 -4.190 -75.002 1.00 95.25 1155 LEU A C 1
ATOM 9012 O O . LEU A 1 1155 ? 42.151 -4.330 -75.896 1.00 95.25 1155 LEU A O 1
ATOM 9016 N N . VAL A 1 1156 ? 39.998 -4.158 -75.264 1.00 92.69 1156 VAL A N 1
ATOM 9017 C CA . VAL A 1 1156 ? 39.424 -4.399 -76.605 1.00 92.69 1156 VAL A CA 1
ATOM 9018 C C . VAL A 1 1156 ? 38.245 -3.472 -76.919 1.00 92.69 1156 VAL A C 1
ATOM 9020 O O . VAL A 1 1156 ? 37.273 -3.420 -76.173 1.00 92.69 1156 VAL A O 1
ATOM 9023 N N . ASN A 1 1157 ? 38.251 -2.821 -78.087 1.00 84.69 1157 ASN A N 1
ATOM 9024 C CA . ASN A 1 1157 ? 37.041 -2.193 -78.646 1.00 84.69 1157 ASN A CA 1
ATOM 9025 C C . ASN A 1 1157 ? 36.461 -2.997 -79.811 1.00 84.69 1157 ASN A C 1
ATOM 9027 O O . ASN A 1 1157 ? 37.200 -3.476 -80.677 1.00 84.69 1157 ASN A O 1
ATOM 9031 N N . ILE A 1 1158 ? 35.130 -3.092 -79.874 1.00 77.94 1158 ILE A N 1
ATOM 9032 C CA . ILE A 1 1158 ? 34.420 -3.821 -80.939 1.00 77.94 1158 ILE A CA 1
ATOM 9033 C C . ILE A 1 1158 ? 33.605 -2.931 -81.894 1.00 77.94 1158 ILE A C 1
ATOM 9035 O O . ILE A 1 1158 ? 33.164 -3.436 -82.923 1.00 77.94 1158 ILE A O 1
ATOM 9039 N N . THR A 1 1159 ? 33.408 -1.639 -81.604 1.00 63.47 1159 THR A N 1
ATOM 9040 C CA . THR A 1 1159 ? 32.488 -0.760 -82.364 1.00 63.47 1159 THR A CA 1
ATOM 9041 C C . THR A 1 1159 ? 33.172 0.303 -83.230 1.00 63.47 1159 THR A C 1
ATOM 9043 O O . THR A 1 1159 ? 32.725 0.513 -84.350 1.00 63.47 1159 THR A O 1
ATOM 9046 N N . ASP A 1 1160 ? 34.256 0.923 -82.757 1.00 66.25 1160 ASP A N 1
ATOM 9047 C CA . ASP A 1 1160 ? 35.145 1.827 -83.505 1.00 66.25 1160 ASP A CA 1
ATOM 9048 C C . ASP A 1 1160 ? 36.483 1.952 -82.755 1.00 66.25 1160 ASP A C 1
ATOM 9050 O O . ASP A 1 1160 ? 36.553 1.670 -81.554 1.00 66.25 1160 ASP A O 1
ATOM 9054 N N . LYS A 1 1161 ? 37.566 2.367 -83.434 1.00 68.81 1161 LYS A N 1
ATOM 9055 C CA . LYS A 1 1161 ? 38.843 2.617 -82.743 1.00 68.81 1161 LYS A CA 1
ATOM 9056 C C . LYS A 1 1161 ? 38.673 3.801 -81.795 1.00 68.81 1161 LYS A C 1
ATOM 9058 O O . LYS A 1 1161 ? 38.627 4.942 -82.250 1.00 68.81 1161 LYS A O 1
ATOM 9063 N N . SER A 1 1162 ? 38.591 3.525 -80.494 1.00 69.31 1162 SER A N 1
ATOM 9064 C CA . SER A 1 1162 ? 38.522 4.566 -79.468 1.00 69.31 1162 SER A CA 1
ATOM 9065 C C . SER A 1 1162 ? 39.853 5.320 -79.339 1.00 69.31 1162 SER A C 1
ATOM 9067 O O . SER A 1 1162 ? 40.741 5.136 -80.174 1.00 69.31 1162 SER A O 1
ATOM 9069 N N . ASN A 1 1163 ? 39.989 6.225 -78.370 1.00 79.94 1163 ASN A N 1
ATOM 9070 C CA . ASN A 1 1163 ? 41.144 7.112 -78.238 1.00 79.94 1163 ASN A CA 1
ATOM 9071 C C . ASN A 1 1163 ? 42.400 6.335 -77.763 1.00 79.94 1163 ASN A C 1
ATOM 9073 O O . ASN A 1 1163 ? 42.878 5.433 -78.462 1.00 79.94 1163 ASN A O 1
ATOM 9077 N N . ASN A 1 1164 ? 42.975 6.655 -76.605 1.00 85.56 1164 ASN A N 1
ATOM 9078 C CA . ASN A 1 1164 ? 44.182 5.979 -76.123 1.00 85.56 1164 ASN A CA 1
ATOM 9079 C C . ASN A 1 1164 ? 43.806 4.745 -75.291 1.00 85.56 1164 ASN A C 1
ATOM 9081 O O . ASN A 1 1164 ? 42.949 4.836 -74.412 1.00 85.56 1164 ASN A O 1
ATOM 9085 N N . SER A 1 1165 ? 44.458 3.603 -75.535 1.00 90.62 1165 SER A N 1
ATOM 9086 C CA . SER A 1 1165 ? 44.337 2.430 -74.662 1.00 90.62 1165 SER A CA 1
ATOM 9087 C C . SER A 1 1165 ? 45.150 2.636 -73.392 1.00 90.62 1165 SER A C 1
ATOM 9089 O O . SER A 1 1165 ? 44.551 2.963 -72.383 1.00 90.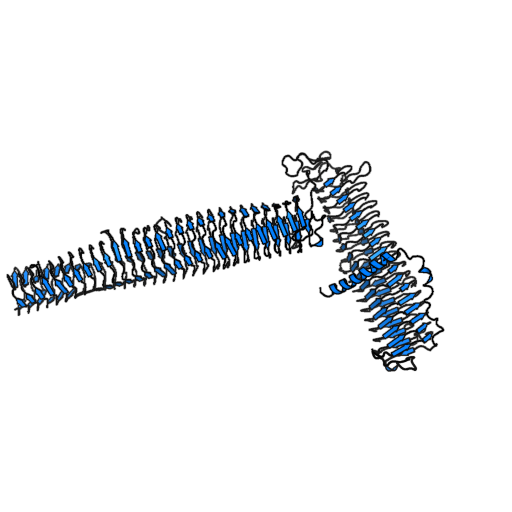62 1165 SER A O 1
ATOM 9091 N N . ILE A 1 1166 ? 46.482 2.518 -73.417 1.00 94.12 1166 ILE A N 1
ATOM 9092 C CA . ILE A 1 1166 ? 47.317 2.877 -72.263 1.00 94.12 1166 ILE A CA 1
ATOM 9093 C C . ILE A 1 1166 ? 48.028 4.183 -72.587 1.00 94.12 1166 ILE A C 1
ATOM 9095 O O . ILE A 1 1166 ? 48.744 4.257 -73.586 1.00 94.12 1166 ILE A O 1
ATOM 9099 N N . PHE A 1 1167 ? 47.836 5.198 -71.753 1.00 94.50 1167 PHE A N 1
ATOM 9100 C CA . PHE A 1 1167 ? 48.413 6.525 -71.914 1.00 94.50 1167 PHE A CA 1
ATOM 9101 C C . PHE A 1 1167 ? 49.236 6.900 -70.681 1.00 94.50 1167 PHE A C 1
ATOM 9103 O O . PHE A 1 1167 ? 48.686 6.965 -69.587 1.00 94.50 1167 PHE A O 1
ATOM 9110 N N . LEU A 1 1168 ? 50.539 7.131 -70.851 1.00 94.62 1168 LEU A N 1
ATOM 9111 C CA . LEU A 1 1168 ? 51.422 7.642 -69.800 1.00 94.62 1168 LEU A CA 1
ATOM 9112 C C . LEU A 1 1168 ? 51.857 9.060 -70.165 1.00 94.62 1168 LEU A C 1
ATOM 9114 O O . LEU A 1 1168 ? 52.419 9.248 -71.243 1.00 94.62 1168 LEU A O 1
ATOM 9118 N N . GLU A 1 1169 ? 51.652 10.040 -69.291 1.00 93.38 1169 GLU A N 1
ATOM 9119 C CA . GLU A 1 1169 ? 52.086 11.418 -69.536 1.00 93.38 1169 GLU A CA 1
ATOM 9120 C C . GLU A 1 1169 ? 52.620 12.143 -68.297 1.00 93.38 1169 GLU A C 1
ATOM 9122 O O . GLU A 1 1169 ? 52.520 11.661 -67.162 1.00 93.38 1169 GLU A O 1
ATOM 9127 N N . GLY A 1 1170 ? 53.246 13.297 -68.541 1.00 90.19 1170 GLY A N 1
ATOM 9128 C CA . GLY A 1 1170 ? 53.892 14.109 -67.516 1.00 90.19 1170 GLY A CA 1
ATOM 9129 C C . GLY A 1 1170 ? 55.082 13.386 -66.884 1.00 90.19 1170 GLY A C 1
ATOM 9130 O O . GLY A 1 1170 ? 55.937 12.823 -67.567 1.00 90.19 1170 GLY A O 1
ATOM 9131 N N . THR A 1 1171 ? 55.126 13.389 -65.558 1.00 89.50 1171 THR A N 1
ATOM 9132 C CA . THR A 1 1171 ? 56.164 12.757 -64.729 1.00 89.50 1171 THR A CA 1
ATOM 9133 C C . THR A 1 1171 ? 55.868 11.297 -64.365 1.00 89.50 1171 THR A C 1
ATOM 9135 O O . THR A 1 1171 ? 56.466 10.767 -63.430 1.00 89.50 1171 THR A O 1
ATOM 9138 N N . SER A 1 1172 ? 54.992 10.621 -65.123 1.00 92.62 1172 SER A N 1
ATOM 9139 C CA . SER A 1 1172 ? 54.669 9.188 -64.974 1.00 92.62 1172 SER A CA 1
ATOM 9140 C C . SER A 1 1172 ? 55.818 8.275 -65.419 1.00 92.62 1172 SER A C 1
ATOM 9142 O O . SER A 1 1172 ? 55.704 7.550 -66.409 1.00 92.62 1172 SER A O 1
ATOM 9144 N N . ASN A 1 1173 ? 56.954 8.371 -64.736 1.00 91.12 1173 ASN A N 1
ATOM 9145 C CA . ASN A 1 1173 ? 58.182 7.649 -65.040 1.00 91.12 1173 ASN A CA 1
ATOM 9146 C C . ASN A 1 1173 ? 58.208 6.285 -64.326 1.00 91.12 1173 ASN A C 1
ATOM 9148 O O . ASN A 1 1173 ? 57.256 5.907 -63.635 1.00 91.12 1173 ASN A O 1
ATOM 9152 N N . HIS A 1 1174 ? 59.279 5.511 -64.539 1.00 95.06 1174 HIS A N 1
ATOM 9153 C CA . HIS A 1 1174 ? 59.534 4.225 -63.866 1.00 95.06 1174 HIS A CA 1
ATOM 9154 C C . HIS A 1 1174 ? 58.352 3.244 -63.897 1.00 95.06 1174 HIS A C 1
ATOM 9156 O O . HIS A 1 1174 ? 58.244 2.355 -63.053 1.00 95.06 1174 HIS A O 1
ATOM 9162 N N . THR A 1 1175 ? 57.456 3.389 -64.873 1.00 96.31 1175 THR A N 1
ATOM 9163 C CA . THR A 1 1175 ? 56.263 2.562 -64.986 1.00 96.31 1175 THR A CA 1
ATOM 9164 C C . THR A 1 1175 ? 56.617 1.273 -65.719 1.00 96.31 1175 THR A C 1
ATOM 9166 O O . THR A 1 1175 ? 57.249 1.288 -66.782 1.00 96.31 1175 THR A O 1
ATOM 9169 N N . TYR A 1 1176 ? 56.217 0.139 -65.146 1.00 97.50 1176 TYR A N 1
ATOM 9170 C CA . TYR A 1 1176 ? 56.431 -1.191 -65.710 1.00 97.50 1176 TYR A CA 1
ATOM 9171 C C . TYR A 1 1176 ? 55.164 -1.660 -66.435 1.00 97.50 1176 TYR A C 1
ATOM 9173 O O . TYR A 1 1176 ? 54.189 -2.054 -65.799 1.00 97.50 1176 TYR A O 1
ATOM 9181 N N . VAL A 1 1177 ? 55.162 -1.601 -67.769 1.00 97.44 1177 VAL A N 1
ATOM 9182 C CA . VAL A 1 1177 ? 54.026 -1.994 -68.620 1.00 97.44 1177 VAL A CA 1
ATOM 9183 C C . VAL A 1 1177 ? 54.342 -3.320 -69.299 1.00 97.44 1177 VAL A C 1
ATOM 9185 O O . VAL A 1 1177 ? 55.119 -3.356 -70.259 1.00 97.44 1177 VAL A O 1
ATOM 9188 N N . ALA A 1 1178 ? 53.748 -4.419 -68.830 1.00 96.94 1178 ALA A N 1
ATOM 9189 C CA . ALA A 1 1178 ? 54.068 -5.736 -69.370 1.00 96.94 1178 ALA A CA 1
ATOM 9190 C C . ALA A 1 1178 ? 52.898 -6.710 -69.514 1.00 96.94 1178 ALA A C 1
ATOM 9192 O O . ALA A 1 1178 ? 51.951 -6.699 -68.738 1.00 96.94 1178 ALA A O 1
ATOM 9193 N N . PHE A 1 1179 ? 52.998 -7.608 -70.497 1.00 97.69 1179 PHE A N 1
ATOM 9194 C CA . PHE A 1 1179 ? 52.034 -8.695 -70.728 1.00 97.69 1179 PHE A CA 1
ATOM 9195 C C . PHE A 1 1179 ? 50.588 -8.255 -71.019 1.00 97.69 1179 PHE A C 1
ATOM 9197 O O . PHE A 1 1179 ? 49.674 -9.065 -70.906 1.00 97.69 1179 PHE A O 1
ATOM 9204 N N . ASN A 1 1180 ? 50.355 -6.999 -71.408 1.00 97.31 1180 ASN A N 1
ATOM 9205 C CA . ASN A 1 1180 ? 49.014 -6.511 -71.733 1.00 97.31 1180 ASN A CA 1
ATOM 9206 C C . ASN A 1 1180 ? 48.620 -6.893 -73.168 1.00 97.31 1180 ASN A C 1
ATOM 9208 O O . ASN A 1 1180 ? 49.467 -6.910 -74.067 1.00 97.31 1180 ASN A O 1
ATOM 9212 N N . TYR A 1 1181 ? 47.332 -7.160 -73.387 1.00 96.94 1181 TYR A N 1
ATOM 9213 C CA . TYR A 1 1181 ? 46.737 -7.395 -74.702 1.00 96.94 1181 TYR A CA 1
ATOM 9214 C C . TYR A 1 1181 ? 45.853 -6.208 -75.082 1.00 96.94 1181 TYR A C 1
ATOM 9216 O O . TYR A 1 1181 ? 44.933 -5.868 -74.343 1.00 96.94 1181 TYR A O 1
ATOM 9224 N N . ILE A 1 1182 ? 46.133 -5.576 -76.223 1.00 95.19 1182 ILE A N 1
ATOM 9225 C CA . ILE A 1 1182 ? 45.460 -4.344 -76.646 1.00 95.19 1182 ILE A CA 1
ATOM 9226 C C . ILE A 1 1182 ? 45.026 -4.451 -78.103 1.00 95.19 1182 ILE A C 1
ATOM 9228 O O . ILE A 1 1182 ? 45.867 -4.623 -78.996 1.00 95.19 1182 ILE A O 1
ATOM 9232 N N . GLN A 1 1183 ? 43.724 -4.286 -78.346 1.00 93.12 1183 GLN A N 1
ATOM 9233 C CA . GLN A 1 1183 ? 43.134 -4.419 -79.672 1.00 93.12 1183 GLN A CA 1
ATOM 9234 C C . GLN A 1 1183 ? 42.151 -3.296 -80.029 1.00 93.12 1183 GLN A C 1
ATOM 9236 O O . GLN A 1 1183 ? 41.266 -2.953 -79.248 1.00 93.12 1183 GLN A O 1
ATOM 9241 N N . ASN A 1 1184 ? 42.248 -2.801 -81.270 1.00 91.50 1184 ASN A N 1
ATOM 9242 C CA . ASN A 1 1184 ? 41.325 -1.831 -81.879 1.00 91.50 1184 ASN A CA 1
ATOM 9243 C C . ASN A 1 1184 ? 41.237 -0.466 -81.158 1.00 91.50 1184 ASN A C 1
ATOM 9245 O O . ASN A 1 1184 ? 40.152 0.074 -80.957 1.00 91.50 1184 ASN A O 1
ATOM 9249 N N . PHE A 1 1185 ? 42.370 0.145 -80.818 1.00 91.75 1185 PHE A N 1
ATOM 9250 C CA . PHE A 1 1185 ? 42.455 1.532 -80.334 1.00 91.75 1185 PHE A CA 1
ATOM 9251 C C . PHE A 1 1185 ? 43.122 2.459 -81.357 1.00 91.75 1185 PHE A C 1
ATOM 9253 O O . PHE A 1 1185 ? 43.796 2.008 -82.292 1.00 91.75 1185 PHE A O 1
ATOM 9260 N N . THR A 1 1186 ? 42.966 3.776 -81.191 1.00 91.69 1186 THR A N 1
ATOM 9261 C CA . THR A 1 1186 ? 43.711 4.759 -81.987 1.00 91.69 1186 THR A CA 1
ATOM 9262 C C . THR A 1 1186 ? 45.196 4.712 -81.624 1.00 91.69 1186 THR A C 1
ATOM 9264 O O . THR A 1 1186 ? 46.053 4.596 -82.501 1.00 91.69 1186 THR A O 1
ATOM 9267 N N . LEU A 1 1187 ? 45.509 4.713 -80.331 1.00 91.56 1187 LEU A N 1
ATOM 9268 C CA . LEU A 1 1187 ? 46.865 4.547 -79.810 1.00 91.56 1187 LEU A CA 1
ATOM 9269 C C . LEU A 1 1187 ? 46.856 3.397 -78.801 1.00 91.56 1187 LEU A C 1
ATOM 9271 O O . LEU A 1 1187 ? 46.224 3.516 -77.754 1.00 91.56 1187 LEU A O 1
ATOM 9275 N N . ALA A 1 1188 ? 47.516 2.274 -79.111 1.00 91.81 1188 ALA A N 1
ATOM 9276 C CA . ALA A 1 1188 ? 47.518 1.111 -78.219 1.00 91.81 1188 ALA A CA 1
ATOM 9277 C C . ALA A 1 1188 ? 48.290 1.414 -76.920 1.00 91.81 1188 ALA A C 1
ATOM 9279 O O . ALA A 1 1188 ? 47.755 1.273 -75.821 1.00 91.81 1188 ALA A O 1
ATOM 9280 N N . LEU A 1 1189 ? 49.528 1.891 -77.068 1.00 94.19 1189 LEU A N 1
ATOM 9281 C CA . LEU A 1 1189 ? 50.365 2.447 -76.008 1.00 94.19 1189 LEU A CA 1
ATOM 9282 C C . LEU A 1 1189 ? 50.836 3.847 -76.439 1.00 94.19 1189 LEU A C 1
ATOM 9284 O O . LEU A 1 1189 ? 51.574 3.967 -77.419 1.00 94.19 1189 LEU A O 1
ATOM 9288 N N . TYR A 1 1190 ? 50.431 4.896 -75.724 1.00 94.69 1190 TYR A N 1
ATOM 9289 C CA . TYR A 1 1190 ? 50.886 6.272 -75.933 1.00 94.69 1190 TYR A CA 1
ATOM 9290 C C . TYR A 1 1190 ? 51.727 6.729 -74.743 1.00 94.69 1190 TYR A C 1
ATOM 9292 O O . TYR A 1 1190 ? 51.247 6.747 -73.616 1.00 94.69 1190 TYR A O 1
ATOM 9300 N N . ILE A 1 1191 ? 52.991 7.063 -74.979 1.00 94.69 1191 ILE A N 1
ATOM 9301 C CA . ILE A 1 1191 ? 53.974 7.333 -73.931 1.00 94.69 1191 ILE A CA 1
ATOM 9302 C C . ILE A 1 1191 ? 54.541 8.736 -74.150 1.00 94.69 1191 ILE A C 1
ATOM 9304 O O . ILE A 1 1191 ? 55.077 9.033 -75.219 1.00 94.69 1191 ILE A O 1
ATOM 9308 N N . LEU A 1 1192 ? 54.373 9.588 -73.142 1.00 94.75 1192 LEU A N 1
ATOM 9309 C CA . LEU A 1 1192 ? 54.831 10.978 -73.036 1.00 94.75 1192 LEU A CA 1
ATOM 9310 C C . LEU A 1 1192 ? 55.646 11.179 -71.748 1.00 94.75 1192 LEU A C 1
ATOM 9312 O O . LEU A 1 1192 ? 55.767 12.293 -71.248 1.00 94.75 1192 LEU A O 1
ATOM 9316 N N . SER A 1 1193 ? 56.197 10.092 -71.210 1.00 94.19 1193 SER A N 1
ATOM 9317 C CA . SER A 1 1193 ? 57.027 10.067 -70.007 1.00 94.19 1193 SER A CA 1
ATOM 9318 C C . SER A 1 1193 ? 58.308 9.256 -70.242 1.00 94.19 1193 SER A C 1
ATOM 9320 O O . SER A 1 1193 ? 58.460 8.569 -71.257 1.00 94.19 1193 SER A O 1
ATOM 9322 N N . SER A 1 1194 ? 59.263 9.366 -69.325 1.00 94.75 1194 SER A N 1
ATOM 9323 C CA . SER A 1 1194 ? 60.629 8.851 -69.471 1.00 94.75 1194 SER A CA 1
ATOM 9324 C C . SER A 1 1194 ? 60.927 7.716 -68.482 1.00 94.75 1194 SER A C 1
ATOM 9326 O O . SER A 1 1194 ? 60.230 7.543 -67.488 1.00 94.75 1194 SER A O 1
ATOM 9328 N N . ASN A 1 1195 ? 62.007 6.961 -68.697 1.00 95.88 1195 ASN A N 1
ATOM 9329 C CA . ASN A 1 1195 ? 62.474 5.907 -67.775 1.00 95.88 1195 ASN A CA 1
ATOM 9330 C C . ASN A 1 1195 ? 61.470 4.763 -67.514 1.00 95.88 1195 ASN A C 1
ATOM 9332 O O . ASN A 1 1195 ? 61.512 4.121 -66.465 1.00 95.88 1195 ASN A O 1
ATOM 9336 N N . ASN A 1 1196 ? 60.561 4.483 -68.446 1.00 96.62 1196 ASN A N 1
ATOM 9337 C CA . ASN A 1 1196 ? 59.605 3.381 -68.328 1.00 96.62 1196 ASN A CA 1
ATOM 9338 C C . ASN A 1 1196 ? 60.145 2.096 -68.956 1.00 96.62 1196 ASN A C 1
ATOM 9340 O O . ASN A 1 1196 ? 60.976 2.125 -69.863 1.00 96.62 1196 ASN A O 1
ATOM 9344 N N . THR A 1 1197 ? 59.630 0.948 -68.516 1.00 97.25 1197 THR A N 1
ATOM 9345 C CA . THR A 1 1197 ? 59.937 -0.352 -69.126 1.00 97.25 1197 THR A CA 1
ATOM 9346 C C . THR A 1 1197 ? 58.667 -0.966 -69.698 1.00 97.25 1197 THR A C 1
ATOM 9348 O O . THR A 1 1197 ? 57.718 -1.248 -68.973 1.00 97.25 1197 THR A O 1
ATOM 9351 N N . ILE A 1 1198 ? 58.665 -1.188 -71.010 1.00 97.31 1198 ILE A N 1
ATOM 9352 C CA . ILE A 1 1198 ? 57.527 -1.665 -71.792 1.00 97.31 1198 ILE A CA 1
ATOM 9353 C C . ILE A 1 1198 ? 57.922 -2.987 -72.446 1.00 97.31 1198 ILE A C 1
ATOM 9355 O O . ILE A 1 1198 ? 58.698 -3.001 -73.410 1.00 97.31 1198 ILE A O 1
ATOM 9359 N N . CYS A 1 1199 ? 57.415 -4.115 -71.946 1.00 96.88 1199 CYS A N 1
ATOM 9360 C CA . CYS A 1 1199 ? 57.815 -5.411 -72.485 1.00 96.88 1199 CYS A CA 1
ATOM 9361 C C . CYS A 1 1199 ? 56.746 -6.499 -72.530 1.00 96.88 1199 CYS A C 1
ATOM 9363 O O . CYS A 1 1199 ? 55.819 -6.521 -71.738 1.00 96.88 1199 CYS A O 1
ATOM 9365 N N . ASN A 1 1200 ? 56.888 -7.454 -73.452 1.00 97.62 1200 ASN A N 1
ATOM 9366 C CA . ASN A 1 1200 ? 55.976 -8.600 -73.584 1.00 97.62 1200 ASN A CA 1
ATOM 9367 C C . ASN A 1 1200 ? 54.496 -8.245 -73.835 1.00 97.62 1200 ASN A C 1
ATOM 9369 O O . ASN A 1 1200 ? 53.623 -9.065 -73.567 1.00 97.62 1200 ASN A O 1
ATOM 9373 N N . ASN A 1 1201 ? 54.181 -7.049 -74.340 1.00 97.50 1201 ASN A N 1
ATOM 9374 C CA . ASN A 1 1201 ? 52.804 -6.672 -74.672 1.00 97.50 1201 ASN A CA 1
ATOM 9375 C C . ASN A 1 1201 ? 52.415 -7.157 -76.078 1.00 97.50 1201 ASN A C 1
ATOM 9377 O O . ASN A 1 1201 ? 53.262 -7.244 -76.968 1.00 97.50 1201 ASN A O 1
ATOM 9381 N N . ILE A 1 1202 ? 51.128 -7.437 -76.285 1.00 96.88 1202 ILE A N 1
ATOM 9382 C CA . ILE A 1 1202 ? 50.538 -7.844 -77.565 1.00 96.88 1202 ILE A CA 1
ATOM 9383 C C . ILE A 1 1202 ? 49.623 -6.714 -78.053 1.00 96.88 1202 ILE A C 1
ATOM 9385 O O . ILE A 1 1202 ? 48.569 -6.468 -77.472 1.00 96.88 1202 ILE A O 1
ATOM 9389 N N . LEU A 1 1203 ? 50.035 -6.013 -79.112 1.00 96.00 1203 LEU A N 1
ATOM 9390 C CA . LEU A 1 1203 ? 49.370 -4.820 -79.649 1.00 96.00 1203 LEU A CA 1
ATOM 9391 C C . LEU A 1 1203 ? 48.867 -5.103 -81.074 1.00 96.00 1203 LEU A C 1
ATOM 9393 O O . LEU A 1 1203 ? 49.650 -5.075 -82.030 1.00 96.00 1203 LEU A O 1
ATOM 9397 N N . VAL A 1 1204 ? 47.569 -5.377 -81.223 1.00 93.69 1204 VAL A N 1
ATOM 9398 C CA . VAL A 1 1204 ? 46.977 -5.922 -82.460 1.00 93.69 1204 VAL A CA 1
ATOM 9399 C C . VAL A 1 1204 ? 45.918 -4.988 -83.049 1.00 93.69 1204 VAL A C 1
ATOM 9401 O O . VAL A 1 1204 ? 45.033 -4.520 -82.345 1.00 93.69 1204 VAL A O 1
ATOM 9404 N N . SER A 1 1205 ? 45.942 -4.740 -84.361 1.00 92.75 1205 SER A N 1
ATOM 9405 C CA . SER A 1 1205 ? 44.842 -4.050 -85.075 1.00 92.75 1205 SER A CA 1
ATOM 9406 C C . SER A 1 1205 ? 44.529 -2.612 -84.623 1.00 92.75 1205 SER A C 1
ATOM 9408 O O . SER A 1 1205 ? 43.453 -2.079 -84.896 1.00 92.75 1205 SER A O 1
ATOM 9410 N N . ASN A 1 1206 ? 45.484 -1.921 -83.999 1.00 92.06 1206 ASN A N 1
ATOM 9411 C CA . ASN A 1 1206 ? 45.347 -0.517 -83.597 1.00 92.06 1206 ASN A CA 1
ATOM 9412 C C . ASN A 1 1206 ? 45.663 0.430 -84.770 1.00 92.06 1206 ASN A C 1
ATOM 9414 O O . ASN A 1 1206 ? 46.030 -0.008 -85.859 1.00 92.06 1206 ASN A O 1
ATOM 9418 N N . ASN A 1 1207 ? 45.454 1.741 -84.635 1.00 92.69 1207 ASN A N 1
ATOM 9419 C CA . ASN A 1 1207 ? 45.972 2.705 -85.623 1.00 92.69 1207 ASN A CA 1
ATOM 9420 C C . ASN A 1 1207 ? 47.491 2.859 -85.446 1.00 92.69 1207 ASN A C 1
ATOM 9422 O O . ASN A 1 1207 ? 48.249 2.648 -86.391 1.00 92.69 1207 ASN A O 1
ATOM 9426 N N . TYR A 1 1208 ? 47.926 3.126 -84.218 1.00 93.38 1208 TYR A N 1
ATOM 9427 C CA . TYR A 1 1208 ? 49.322 3.125 -83.793 1.00 93.38 1208 TYR A CA 1
ATOM 9428 C C . TYR A 1 1208 ? 49.514 2.061 -82.705 1.00 93.38 1208 TYR A C 1
ATOM 9430 O O . TYR A 1 1208 ? 48.735 2.021 -81.754 1.00 93.38 1208 TYR A O 1
ATOM 9438 N N . GLY A 1 1209 ? 50.537 1.212 -82.836 1.00 93.25 1209 GLY A N 1
ATOM 9439 C CA . GLY A 1 1209 ? 50.896 0.222 -81.815 1.00 93.25 1209 GLY A CA 1
ATOM 9440 C C . GLY A 1 1209 ? 51.487 0.894 -80.572 1.00 93.25 1209 GLY A C 1
ATOM 9441 O O . GLY A 1 1209 ? 50.793 1.098 -79.584 1.00 93.25 1209 GLY A O 1
ATOM 9442 N N . LEU A 1 1210 ? 52.760 1.281 -80.633 1.00 94.19 1210 LEU A N 1
ATOM 9443 C CA . LEU A 1 1210 ? 53.465 2.002 -79.572 1.00 94.19 1210 LEU A CA 1
ATOM 9444 C C . LEU A 1 1210 ? 53.948 3.367 -80.090 1.00 94.19 1210 LEU A C 1
ATOM 9446 O O . LEU A 1 1210 ? 54.733 3.434 -81.036 1.00 94.19 1210 LEU A O 1
ATOM 9450 N N . TYR A 1 1211 ? 53.477 4.454 -79.480 1.00 94.62 1211 TYR A N 1
ATOM 9451 C CA . TYR A 1 1211 ? 53.838 5.833 -79.821 1.00 94.62 1211 TYR A CA 1
ATOM 9452 C C . TYR A 1 1211 ? 54.578 6.469 -78.639 1.00 94.62 1211 TYR A C 1
ATOM 9454 O O . TYR A 1 1211 ? 53.993 6.630 -77.574 1.00 94.62 1211 TYR A O 1
ATOM 9462 N N . LEU A 1 1212 ? 55.829 6.899 -78.844 1.00 93.38 1212 LEU A N 1
ATOM 9463 C CA . LEU A 1 1212 ? 56.593 7.724 -77.896 1.00 93.38 1212 LEU A CA 1
ATOM 9464 C C . LEU A 1 1212 ? 56.754 9.167 -78.404 1.00 93.38 1212 LEU A C 1
ATOM 9466 O O . LEU A 1 1212 ? 57.143 9.387 -79.558 1.00 93.38 1212 LEU A O 1
ATOM 9470 N N . LYS A 1 1213 ? 56.492 10.153 -77.539 1.00 92.44 1213 LYS A N 1
ATOM 9471 C CA . LYS A 1 1213 ? 56.634 11.586 -77.841 1.00 92.44 1213 LYS A CA 1
ATOM 9472 C C . LYS A 1 1213 ? 57.257 12.327 -76.666 1.00 92.44 1213 LYS A C 1
ATOM 9474 O O . LYS A 1 1213 ? 56.632 12.389 -75.618 1.00 92.44 1213 LYS A O 1
ATOM 9479 N N . ASN A 1 1214 ? 58.397 12.994 -76.864 1.00 92.31 1214 ASN A N 1
ATOM 9480 C CA . ASN A 1 1214 ? 59.109 13.668 -75.763 1.00 92.31 1214 ASN A CA 1
ATOM 9481 C C . ASN A 1 1214 ? 59.389 12.712 -74.589 1.00 92.31 1214 ASN A C 1
ATOM 9483 O O . ASN A 1 1214 ? 59.189 13.067 -73.432 1.00 92.31 1214 ASN A O 1
ATOM 9487 N N . SER A 1 1215 ? 59.797 11.483 -74.908 1.00 93.62 1215 SER A N 1
ATOM 9488 C CA . SER A 1 1215 ? 59.922 10.379 -73.956 1.00 93.62 1215 SER A CA 1
ATOM 9489 C C . SER A 1 1215 ? 61.319 9.795 -74.024 1.00 93.62 1215 SER A C 1
ATOM 9491 O O . SER A 1 1215 ? 61.657 9.112 -74.991 1.00 93.62 1215 SER A O 1
ATOM 9493 N N . ASP A 1 1216 ? 62.131 10.055 -73.009 1.00 94.38 1216 ASP A N 1
ATOM 9494 C CA . ASP A 1 1216 ? 63.540 9.676 -72.986 1.00 94.38 1216 ASP A CA 1
ATOM 9495 C C . ASP A 1 1216 ? 63.795 8.417 -72.141 1.00 94.38 1216 ASP A C 1
ATOM 9497 O O . ASP A 1 1216 ? 63.028 8.081 -71.239 1.00 94.38 1216 ASP A O 1
ATOM 9501 N N . ASP A 1 1217 ? 64.884 7.708 -72.433 1.00 96.00 1217 ASP A N 1
ATOM 9502 C CA . ASP A 1 1217 ? 65.432 6.636 -71.583 1.00 96.00 1217 ASP A CA 1
ATOM 9503 C C . ASP A 1 1217 ? 64.466 5.473 -71.252 1.00 96.00 1217 ASP A C 1
ATOM 9505 O O . ASP A 1 1217 ? 64.610 4.793 -70.236 1.00 96.00 1217 ASP A O 1
ATOM 9509 N N . ASN A 1 1218 ? 63.478 5.192 -72.107 1.00 95.75 1218 ASN A N 1
ATOM 9510 C CA . ASN A 1 1218 ? 62.580 4.044 -71.934 1.00 95.75 1218 ASN A CA 1
ATOM 9511 C C . ASN A 1 1218 ? 63.194 2.744 -72.489 1.00 95.75 1218 ASN A C 1
ATOM 9513 O O . ASN A 1 1218 ? 63.903 2.751 -73.498 1.00 95.75 1218 ASN A O 1
ATOM 9517 N N . ILE A 1 1219 ? 62.857 1.600 -71.886 1.00 96.94 1219 ILE A N 1
ATOM 9518 C CA . ILE A 1 1219 ? 63.248 0.257 -72.341 1.00 96.94 1219 ILE A CA 1
ATOM 9519 C C . ILE A 1 1219 ? 62.044 -0.429 -72.987 1.00 96.94 1219 ILE A C 1
ATOM 9521 O O . ILE A 1 1219 ? 61.064 -0.731 -72.316 1.00 96.94 1219 ILE A O 1
ATOM 9525 N N . ILE A 1 1220 ? 62.127 -0.730 -74.282 1.00 96.62 1220 ILE A N 1
ATOM 9526 C CA . ILE A 1 1220 ? 61.059 -1.362 -75.066 1.00 96.62 1220 ILE A CA 1
ATOM 9527 C C . ILE A 1 1220 ? 61.551 -2.705 -75.603 1.00 96.62 1220 ILE A C 1
ATOM 9529 O O . ILE A 1 1220 ? 62.384 -2.753 -76.515 1.00 96.62 1220 ILE A O 1
ATOM 9533 N N . SER A 1 1221 ? 61.025 -3.819 -75.092 1.00 96.56 1221 SER A N 1
ATOM 9534 C CA . SER A 1 1221 ? 61.492 -5.139 -75.532 1.00 96.56 1221 SER A CA 1
ATOM 9535 C C . SER A 1 1221 ? 60.453 -6.251 -75.542 1.00 96.56 1221 SER A C 1
ATOM 9537 O O . SER A 1 1221 ? 59.527 -6.247 -74.749 1.00 96.56 1221 SER A O 1
ATOM 9539 N N . PHE A 1 1222 ? 60.603 -7.244 -76.421 1.00 96.94 1222 PHE A N 1
ATOM 9540 C CA . PHE A 1 1222 ? 59.729 -8.430 -76.458 1.00 96.94 1222 PHE A CA 1
ATOM 9541 C C . PHE A 1 1222 ? 58.236 -8.148 -76.703 1.00 96.94 1222 PHE A C 1
ATOM 9543 O O . PHE A 1 1222 ? 57.405 -9.009 -76.442 1.00 96.94 1222 PHE A O 1
ATOM 9550 N N . ASN A 1 1223 ? 57.864 -6.973 -77.215 1.00 96.19 1223 ASN A N 1
ATOM 9551 C CA . ASN A 1 1223 ? 56.477 -6.682 -77.579 1.00 96.19 1223 ASN A CA 1
ATOM 9552 C C . ASN A 1 1223 ? 56.154 -7.253 -78.968 1.00 96.19 1223 ASN A C 1
ATOM 9554 O O . ASN A 1 1223 ? 56.968 -7.137 -79.886 1.00 96.19 1223 ASN A O 1
ATOM 9558 N N . ARG A 1 1224 ? 54.955 -7.820 -79.127 1.00 96.75 1224 ARG A N 1
ATOM 9559 C CA . ARG A 1 1224 ? 54.396 -8.273 -80.405 1.00 96.75 1224 ARG A CA 1
ATOM 9560 C C . ARG A 1 1224 ? 53.435 -7.217 -80.935 1.00 96.75 1224 ARG A C 1
ATOM 9562 O O . ARG A 1 1224 ? 52.386 -6.991 -80.335 1.00 96.75 1224 ARG A O 1
ATOM 9569 N N . ILE A 1 1225 ? 53.789 -6.568 -82.038 1.00 95.00 1225 ILE A N 1
ATOM 9570 C CA . ILE A 1 1225 ? 53.078 -5.406 -82.572 1.00 95.00 1225 ILE A CA 1
ATOM 9571 C C . ILE A 1 1225 ? 52.651 -5.691 -84.013 1.00 95.00 1225 ILE A C 1
ATOM 9573 O O . ILE A 1 1225 ? 53.407 -5.478 -84.957 1.00 95.00 1225 ILE A O 1
ATOM 9577 N N . GLU A 1 1226 ? 51.411 -6.135 -84.205 1.00 92.81 1226 GLU A N 1
ATOM 9578 C CA . GLU A 1 1226 ? 50.953 -6.660 -85.496 1.00 92.81 1226 GLU A CA 1
ATOM 9579 C C . GLU A 1 1226 ? 49.640 -6.040 -85.988 1.00 92.81 1226 GLU A C 1
ATOM 9581 O O . GLU A 1 1226 ? 48.801 -5.567 -85.223 1.00 92.81 1226 GLU A O 1
ATOM 9586 N N . SER A 1 1227 ? 49.452 -6.046 -87.309 1.00 91.62 1227 SER A N 1
ATOM 9587 C CA . SER A 1 1227 ? 48.197 -5.653 -87.970 1.00 91.62 1227 SER A CA 1
ATOM 9588 C C . SER A 1 1227 ? 47.721 -4.212 -87.706 1.00 91.62 1227 SER A C 1
ATOM 9590 O O . SER A 1 1227 ? 46.544 -3.917 -87.896 1.00 91.62 1227 SER A O 1
ATOM 9592 N N . ASN A 1 1228 ? 48.612 -3.300 -87.295 1.00 90.00 1228 ASN A N 1
ATOM 9593 C CA . ASN A 1 1228 ? 48.282 -1.892 -87.031 1.00 90.00 1228 ASN A CA 1
ATOM 9594 C C . ASN A 1 1228 ? 48.168 -1.069 -88.335 1.00 90.00 1228 ASN A C 1
ATOM 9596 O O . ASN A 1 1228 ? 48.898 -1.318 -89.292 1.00 90.00 1228 ASN A O 1
ATOM 9600 N N . SER A 1 1229 ? 47.260 -0.086 -88.387 1.00 91.94 1229 SER A N 1
ATOM 9601 C CA . SER A 1 1229 ? 46.887 0.619 -89.630 1.00 91.94 1229 SER A CA 1
ATOM 9602 C C . SER A 1 1229 ? 47.851 1.723 -90.081 1.00 91.94 1229 SER A C 1
ATOM 9604 O O . SER A 1 1229 ? 47.877 2.021 -91.273 1.00 91.94 1229 SER A O 1
ATOM 9606 N N . TYR A 1 1230 ? 48.628 2.328 -89.175 1.00 91.50 1230 TYR A N 1
ATOM 9607 C CA . TYR A 1 1230 ? 49.611 3.366 -89.511 1.00 91.50 1230 TYR A CA 1
ATOM 9608 C C . TYR A 1 1230 ? 51.042 2.943 -89.166 1.00 91.50 1230 TYR A C 1
ATOM 9610 O O . TYR A 1 1230 ? 51.823 2.649 -90.066 1.00 91.50 1230 TYR A O 1
ATOM 9618 N N . TYR A 1 1231 ? 51.396 2.893 -87.879 1.00 91.44 1231 TYR A N 1
ATOM 9619 C CA . TYR A 1 1231 ? 52.748 2.548 -87.428 1.00 91.44 1231 TYR A CA 1
ATOM 9620 C C . TYR A 1 1231 ? 52.687 1.503 -86.314 1.00 91.44 1231 TYR A C 1
ATOM 9622 O O . TYR A 1 1231 ? 51.901 1.636 -85.377 1.00 91.44 1231 TYR A O 1
ATOM 9630 N N . GLY A 1 1232 ? 53.542 0.480 -86.386 1.00 89.38 1232 GLY A N 1
ATOM 9631 C CA . GLY A 1 1232 ? 53.754 -0.433 -85.260 1.00 89.38 1232 GLY A CA 1
ATOM 9632 C C . GLY A 1 1232 ? 54.459 0.281 -84.104 1.00 89.38 1232 GLY A C 1
ATOM 9633 O O . GLY A 1 1232 ? 53.958 0.300 -82.987 1.00 89.38 1232 GLY A O 1
ATOM 9634 N N . LEU A 1 1233 ? 55.575 0.948 -84.395 1.00 91.69 1233 LEU A N 1
ATOM 9635 C CA . LEU A 1 1233 ? 56.346 1.733 -83.436 1.00 91.69 1233 LEU A CA 1
ATOM 9636 C C . LEU A 1 1233 ? 56.634 3.120 -84.028 1.00 91.69 1233 LEU A C 1
ATOM 9638 O O . LEU A 1 1233 ? 57.164 3.211 -85.135 1.00 91.69 1233 LEU A O 1
ATOM 9642 N N . TYR A 1 1234 ? 56.290 4.189 -83.312 1.00 93.12 1234 TYR A N 1
ATOM 9643 C CA . TYR A 1 1234 ? 56.487 5.573 -83.750 1.00 93.12 1234 TYR A CA 1
ATOM 9644 C C . TYR A 1 1234 ? 57.143 6.400 -82.640 1.00 93.12 1234 TYR A C 1
ATOM 9646 O O . TYR A 1 1234 ? 56.572 6.561 -81.567 1.00 93.12 1234 TYR A O 1
ATOM 9654 N N . LEU A 1 1235 ? 58.353 6.908 -82.890 1.00 90.94 1235 LEU A N 1
ATOM 9655 C CA . LEU A 1 1235 ? 59.102 7.752 -81.956 1.00 90.94 1235 LEU A CA 1
ATOM 9656 C C . LEU A 1 1235 ? 59.273 9.142 -82.565 1.00 90.94 1235 LEU A C 1
ATOM 9658 O O . LEU A 1 1235 ? 59.772 9.274 -83.682 1.00 90.94 1235 LEU A O 1
ATOM 9662 N N . THR A 1 1236 ? 58.923 10.182 -81.815 1.00 89.81 1236 THR A N 1
ATOM 9663 C CA . THR A 1 1236 ? 59.191 11.576 -82.189 1.00 89.81 1236 THR A CA 1
ATOM 9664 C C . THR A 1 1236 ? 59.760 12.340 -81.000 1.00 89.81 1236 THR A C 1
ATOM 9666 O O . THR A 1 1236 ? 59.332 12.136 -79.864 1.00 89.81 1236 THR A O 1
ATOM 9669 N N . THR A 1 1237 ? 60.749 13.201 -81.267 1.00 88.25 1237 THR A N 1
ATOM 9670 C CA . THR A 1 1237 ? 61.394 14.071 -80.262 1.00 88.25 1237 THR A CA 1
ATOM 9671 C C . THR A 1 1237 ? 61.761 13.333 -78.966 1.00 88.25 1237 THR A C 1
ATOM 9673 O O . THR A 1 1237 ? 61.444 13.790 -77.884 1.00 88.25 1237 THR A O 1
ATOM 9676 N N . SER A 1 1238 ? 62.387 12.159 -79.087 1.00 89.69 1238 SER A N 1
ATOM 9677 C CA . SER A 1 1238 ? 62.693 11.233 -77.984 1.00 89.69 1238 SER A CA 1
ATOM 9678 C C . SER A 1 1238 ? 64.124 10.691 -78.132 1.00 89.69 1238 SER A C 1
ATOM 9680 O O . SER A 1 1238 ? 64.559 10.430 -79.256 1.00 89.69 1238 SER A O 1
ATOM 9682 N N . SER A 1 1239 ? 64.858 10.508 -77.036 1.00 90.69 1239 SER A N 1
ATOM 9683 C CA . SER A 1 1239 ? 66.288 10.160 -76.994 1.00 90.69 1239 SER A CA 1
ATOM 9684 C C . SER A 1 1239 ? 66.606 9.117 -75.909 1.00 90.69 1239 SER A C 1
ATOM 9686 O O . SER A 1 1239 ? 65.787 8.841 -75.047 1.00 90.69 1239 SER A O 1
ATOM 9688 N N . GLY A 1 1240 ? 67.748 8.427 -75.995 1.00 91.94 1240 GLY A N 1
ATOM 9689 C CA . GLY A 1 1240 ? 68.176 7.463 -74.960 1.00 91.94 1240 GLY A CA 1
ATOM 9690 C C . GLY A 1 1240 ? 67.364 6.158 -74.836 1.00 91.94 1240 GLY A C 1
ATOM 9691 O O . GLY A 1 1240 ? 67.770 5.252 -74.117 1.00 91.94 1240 GLY A O 1
ATOM 9692 N N . ASN A 1 1241 ? 66.258 6.005 -75.573 1.00 93.88 1241 ASN A N 1
ATOM 9693 C CA . ASN A 1 1241 ? 65.421 4.799 -75.526 1.00 93.88 1241 ASN A CA 1
ATOM 9694 C C . ASN A 1 1241 ? 66.145 3.541 -76.053 1.00 93.88 1241 ASN A C 1
ATOM 9696 O O . ASN A 1 1241 ? 66.741 3.558 -77.133 1.00 93.88 1241 ASN A O 1
ATOM 9700 N N . ILE A 1 1242 ? 66.014 2.419 -75.338 1.00 95.12 1242 ILE A N 1
ATOM 9701 C CA . ILE A 1 1242 ? 66.568 1.108 -75.707 1.00 95.12 1242 ILE A CA 1
ATOM 9702 C C . ILE A 1 1242 ? 65.456 0.237 -76.292 1.00 95.12 1242 ILE A C 1
ATOM 9704 O O . ILE A 1 1242 ? 64.507 -0.113 -75.597 1.00 95.12 1242 ILE A O 1
ATOM 9708 N N . ILE A 1 1243 ? 65.587 -0.163 -77.561 1.00 94.56 1243 ILE A N 1
ATOM 9709 C CA . ILE A 1 1243 ? 64.562 -0.937 -78.277 1.00 94.56 1243 ILE A CA 1
ATOM 9710 C C . ILE A 1 1243 ? 65.176 -2.223 -78.829 1.00 94.56 1243 ILE A C 1
ATOM 9712 O O . ILE A 1 1243 ? 66.054 -2.166 -79.688 1.00 94.56 1243 ILE A O 1
ATOM 9716 N N . HIS A 1 1244 ? 64.726 -3.393 -78.365 1.00 93.75 1244 HIS A N 1
ATOM 9717 C CA . HIS A 1 1244 ? 65.251 -4.679 -78.842 1.00 93.75 1244 HIS A CA 1
ATOM 9718 C C . HIS A 1 1244 ? 64.239 -5.824 -78.754 1.00 93.75 1244 HIS A C 1
ATOM 9720 O O . HIS A 1 1244 ? 63.408 -5.861 -77.859 1.00 93.75 1244 HIS A O 1
ATOM 9726 N N . HIS A 1 1245 ? 64.365 -6.830 -79.621 1.00 95.88 1245 HIS A N 1
ATOM 9727 C CA . HIS A 1 1245 ? 63.565 -8.065 -79.563 1.00 95.88 1245 HIS A CA 1
ATOM 9728 C C . HIS A 1 1245 ? 62.035 -7.861 -79.649 1.00 95.88 1245 HIS A C 1
ATOM 9730 O O . HIS A 1 1245 ? 61.294 -8.679 -79.126 1.00 95.88 1245 HIS A O 1
ATOM 9736 N N . ASN A 1 1246 ? 61.550 -6.794 -80.292 1.00 92.38 1246 ASN A N 1
ATOM 9737 C CA . ASN A 1 1246 ? 60.122 -6.611 -80.596 1.00 92.38 1246 ASN A CA 1
ATOM 9738 C C . ASN A 1 1246 ? 59.812 -7.206 -81.984 1.00 92.38 1246 ASN A C 1
ATOM 9740 O O . ASN A 1 1246 ? 60.672 -7.122 -82.866 1.00 92.38 1246 ASN A O 1
ATOM 9744 N N . SER A 1 1247 ? 58.631 -7.805 -82.168 1.00 87.50 1247 SER A N 1
ATOM 9745 C CA . SER A 1 1247 ? 58.220 -8.511 -83.398 1.00 87.50 1247 SER A CA 1
ATOM 9746 C C . SER A 1 1247 ? 57.020 -7.878 -84.077 1.00 87.50 1247 SER A C 1
ATOM 9748 O O . SER A 1 1247 ? 56.038 -7.625 -83.336 1.00 87.50 1247 SER A O 1
#

Sequence (1247 aa):
MHSKRVVFLVCVLMIAVNFAVVQMEKQETIENAVIYREKVSKSSRDYPSREPIRIDNDAGFIYENGVSGGSGTSDDPYIIENYSIDGKDYGCCIYIGNTTRYFVIRNCTLYNASGNSEPYFLNSGILLYNVTNGRVENVNFTGCGTGFSIYVSSYIEIVNCNSSVNGLAASIYQSNNCTLADISAYYNFLGIWVYQSQRIEGINLTLEENSDGSNPGLEIRESSNVTIANSTIRKNVGGITMDTSEFIEIIGCNISENSDPGIYIKDSKEIDIALCQIIENENYGIYIYNLDSTALRNIYISNNNLYNNTSANIFIQSSSGISIDRNIIEKSKFGIYLSKFSGGRLSNNTVKNSRSDNIYLTNSCNFNLIYGNEITGSNTGINITSNCLNNFLIKNKIQYCEDAGIDLLSSQYTNISENIVQKCSLGISILSSSYSTISNNTIISNANFGMLFGDSDYNTISYNAIVSNRGTVGSYGIYLTSTSKGNVFYGNAFIRNTRAVYDTQTANNLWYSTVTNRGNYWDNWTMPDADNNGIVDIPYPINPGVNDTYPLTQIPRAPIRINNDDEFTPANGVYQGLGTPEEPYVLENFNIDGTNFGYCIYIGNTTKYFTIRNCTLHNASNPMGNVDEYYMDAGVNIYNATNGKLFNCSMKSCVFGAYIQHSEKIDISNCSAFDNTNNIQILNSKSISVTNCKLTSALNSGLVVQESAYYSIENNSISNCFYGINAKNTYYGNISMNLISKHSYAIQFINSSLCNIKNNNITNAIIGLELNASSNNNTVFQNKINNTQQKGIYIYDASNDNFIAENNVSENSRAGLYLERSENNTIFNNTILGNGGNGIFVSLSSKNNITSNIIKSNSKNGIHFENSESNNVEWNDIEYNDNLANGGGVYGLNLNQSLIHNNSIISNGKGIYLASSYNNSIQFNQVARNGNGGIYLSYSQENKIISNDITNNMGFNMIVETSQNTSIFDNTITASSIQSGIKVYASESCKLVNNTVISSNNYDYAIEVTENSNFTEVILNNIIEYNTGIYIQNAHHLIIASNNISRCMYGIYSNSSKNDTIYANTMHSNDYGIKVYNNLNLKIHNNEIYQSNGGIEISSSEQCIIQSNYIHDCIYSISFWMSKNNIIVNNDIYNSTNGIHLEDSDNNSILYNYLVNITDKSNNSIFLEGTSNHTYVAFNYIQNFTLALYILSSNNTICNNILVSNNYGLYLKNSDDNIISFNRIESNSYYGLYLTTSSGNIIHHNS

Foldseek 3Di:
DPPVVVVVVVVVVVVVVVVVVVVVPVPDPPPPVPPVVPPDDDDLPFFDEDEAAEAAEPVSLDVVRQFPFFDQAPVTRTERERYEFEQAQVQERYEHHYYAGAYEYEHYEFEQQDHDDDDDHDSEPYEYYQYEHYEYEHYEYYNTQEDYEAYCYEHYEYEQYEYEHYQEPYEAECYEHYEYYNYEYAQYQEYYEAYNYEHYEYYAYEQAHHHPPDYENYEHENYENYEHELYEAEQYQEAYEYEQYEHYEYENYEQEHHADESYEAEQAAHYEYENYEQEHYEDESYEYDYPALPDARQYEAEHYEFYAHAAEPAEYESYENYEYEAYEFEEYQEDYHYENYEHYEYYAYEFEDHQAEDAEAEHAYEHYEHYQYEFEEHQEDHEHEHAHEHYEAANYEFEHHAHEPYEAELYEQYEAALYEAEHYQEHYEHECYEHYEHAHYEQEQHAAESYEEYLYEHYEYAHYEQEQHHHDPHHEPYEYDPNYFQYEAFLYAQYNYPYHYADPDQDGYHQYDPVVLGGYEYPVQQDDPPPPPQWHCDWADRDHNDTSNTYGNDRAHEAAEAAEDVSLDVVRQFPWADQAPVGAGEREDEEAAQAQPLERYEHHHYAGAHEYEHYEFENQDHPPPDDDPRRNQEPYEYYLYENYEYYHYEAEHTQEPYEAYNYEHYEYECYEAENYLEDYEAYNYEHYEHYNYEQEHHAAESYEAENYENYEYEQYEAYNHQEDYEYENYEHYEYENYEFEQYQEREEYANYEHYEHEHYEAEHYQEQYEYEHQHEHYEAYHYEFEHHQEERYEYYDAHEHYEHEQYEFEHHLEESYEADCYEHYEHYHYEQYHYNYEPYEHENYEHYEHEQYEFENHQAEPYEYYLYEHYEAANYEQENHHCPLPHEVYYYEQYEHYEHEHYEQEAASEHHEYECYEQYEYYHYEFYQHEHEGHEYYVYENYEYEAYEQEAYEHENEEDYCYENYHAYNYEFEYPYQEEPYEYYNYEQYEHEAYEFHYQDARYEDYEYEDQYENYEHEQYEEYHYQEDYEAYCYEHYEAECYEAENYQEPYEHELYEHYEHEHYEYENYQEDYHYENYEQYEYEHYEYENYQHYYEYENYENYEHEHYEYEHYAHHYEYYLAEHYEHEAYEYEQYLEAYEYDNYAHYEHYQYEHDYDPAAHEERYYYADAHAQYEAENYEAERHQEDAHYHEEHYEHEHYEAAAYQEQHEYEVYEQYEAEHYEFDNHNHYSYYYDNYYNYHHDHYD

Solvent-accessible surface area (backbone atoms only — not comparable to full-atom values): 49904 Å² total; per-residue (Å²): 129,78,72,68,59,58,56,53,56,54,52,53,61,51,49,62,53,51,60,58,50,65,70,59,59,84,77,66,87,78,74,70,85,73,62,80,84,75,77,75,71,86,60,88,81,78,36,60,74,47,78,54,30,66,23,71,31,73,87,37,77,33,62,95,44,57,34,79,46,62,80,29,38,92,92,37,34,28,30,34,63,50,37,22,24,60,3,60,65,53,7,30,17,32,38,42,25,55,30,72,49,20,32,37,41,30,53,30,40,25,27,39,6,27,45,86,59,86,93,86,71,62,28,7,20,33,36,38,36,44,30,29,42,41,35,38,33,45,35,38,22,35,50,11,46,19,22,35,35,40,32,52,24,34,48,34,39,38,33,50,28,38,21,35,51,17,37,25,27,31,40,38,32,53,21,33,50,32,38,40,31,44,34,38,26,35,51,9,34,24,20,39,41,38,34,54,23,35,42,36,39,38,32,42,33,35,26,35,48,7,46,71,86,76,34,30,18,29,38,40,29,55,24,33,42,35,38,41,32,53,23,41,29,27,48,11,32,20,18,38,39,37,37,55,27,36,45,34,38,39,33,48,24,39,25,30,51,8,70,26,31,20,31,36,40,31,64,47,32,41,33,42,40,31,51,26,42,29,29,48,8,29,47,19,19,34,34,39,44,36,93,57,43,80,54,72,27,54,33,39,41,30,50,27,42,28,33,47,5,56,41,20,31,32,35,40,34,26,32,23,36,38,37,40,33,47,27,42,32,37,35,18,36,22,27,35,37,38,31,36,28,33,52,28,38,43,31,48,26,37,31,31,50,9,73,36,28,24,31,37,36,25,57,43,28,24,50,30,40,40,35,47,26,41,31,37,33,22,36,25,26,36,36,39,25,56,54,21,35,48,31,37,40,32,47,29,37,26,32,47,8,68,45,21,20,33,35,37,31,44,26,33,44,35,38,41,27,49,24,37,22,30,48,9,29,23,15,38,36,33,32,52,24,33,55,25,40,41,30,47,25,38,26,32,44,6,30,43,22,20,26,40,33,36,55,25,34,45,29,41,40,30,37,26,39,34,30,38,9,48,52,63,100,86,22,16,26,33,38,37,40,78,66,38,36,54,27,35,34,22,36,25,30,38,35,77,29,73,32,57,60,43,62,69,60,56,80,56,62,37,38,31,35,88,86,76,67,38,9,27,20,38,77,91,47,50,66,58,48,92,82,70,80,54,40,16,79,60,57,43,80,66,44,84,76,34,54,22,69,25,17,19,46,56,81,60,53,74,50,37,70,24,70,33,71,88,44,76,32,60,91,54,48,32,75,48,61,80,30,36,92,92,36,33,30,29,32,63,68,44,69,25,59,4,64,69,61,9,24,16,33,36,44,27,54,28,77,47,19,32,33,43,29,52,28,41,22,27,39,7,30,49,88,77,82,70,96,51,96,81,60,64,15,9,16,32,34,38,34,45,29,29,46,36,34,41,34,48,29,39,18,30,50,11,44,17,14,32,34,40,29,54,23,34,46,35,40,38,32,51,27,35,19,32,54,8,38,24,16,30,38,38,32,53,26,34,43,34,36,41,31,52,26,40,22,31,43,8,72,38,22,23,29,37,39,29,56,25,31,49,30,38,41,32,48,26,43,29,33,50,14,40,26,28,34,37,36,32,51,25,35,48,33,37,41,30,50,27,42,33,36,43,18,48,31,30,33,38,31,35,39,25,30,52,26,39,42,30,47,28,42,34,35,48,11,35,31,29,36,37,32,24,55,46,18,24,48,28,36,40,34,47,28,39,27,32,46,12,69,26,31,20,35,36,33,26,50,50,20,22,49,26,42,38,28,48,26,40,24,29,47,8,51,20,27,17,32,37,37,31,43,26,33,48,31,37,41,36,47,27,41,27,36,46,10,55,19,24,22,32,35,36,29,54,27,31,46,29,38,42,31,47,27,40,25,34,48,10,59,24,20,19,33,35,35,34,58,20,34,46,30,37,38,32,50,27,42,24,32,45,6,7,88,78,56,76,34,10,18,36,30,25,39,36,33,25,57,24,41,41,29,52,26,42,26,34,45,10,2,15,16,37,37,35,31,56,19,38,46,28,38,40,30,50,27,42,25,29,50,7,59,54,10,16,39,37,36,31,57,19,33,52,29,36,42,35,46,28,45,37,36,43,12,31,48,35,36,26,40,38,31,54,22,34,48,33,38,38,33,50,27,40,35,41,41,74,46,83,40,30,45,34,34,37,32,47,21,36,45,31,38,42,34,48,28,38,37,39,36,87,44,74,83,22,28,37,33,32,40,24,57,65,16,22,52,30,37,42,31,48,28,40,34,39,31,20,22,24,30,35,35,37,32,43,23,33,46,32,39,41,30,46,27,41,28,31,50,11,49,24,25,31,35,42,31,53,26,34,53,28,37,40,30,48,27,42,25,32,52,14,46,22,25,33,39,36,33,47,31,36,43,35,38,40,30,49,28,39,30,31,56,13,48,28,28,39,39,40,28,54,27,34,50,30,36,41,31,45,28,42,34,31,52,15,46,35,35,35,39,34,35,57,22,34,54,28,38,41,31,47,28,40,37,33,52,35,42,24,38,41,38,30,35,42,21,30,44,27,36,42,32,46,28,40,37,42,37,87,86,59,64,29,46,43,29,36,33,33,25,63,62,19,18,51,26,41,40,30,48,27,39,35,33,25,18,40,25,31,34,35,34,33,26,30,48,26,38,41,30,48,26,40,30,35,50,12,36,27,18,38,37,37,41,61,22,34,46,27,40,39,32,47,27,39,43,44,75,36,75,73,35,46,71,44,79,41,79,54,48,79,57,45,75,49,75,59,82

Nearest PDB structures (foldseek):
  4ozy-assembly1_A  TM=5.750E-01  e=4.434E-07  Pseudomonas syringae pv. tomato str. DC3000
  4nk8-assembly1_A  TM=5.874E-01  e=8.420E-06  Pseudomonas syringae pv. tomato str. DC3000
  5zkw-assembly2_C  TM=6.382E-01  e=3.303E-04  Pseudarthrobacter chlorophenolicus A6
  5zkw-assembly2_F  TM=2.603E-01  e=9.195E-04  Pseudarthrobacter chlorophenolicus A6
  5zl5-assembly1_D  TM=2.846E-01  e=1.350E-03  Pseudarthrobacter chlorophenolicus A6

pLDDT: mean 90.85, std 13.14, range [25.64, 98.88]